Protein 7UYY (pdb70)

Foldseek 3Di:
DDDDDALVVLVVLLVPDPFDAAWAAQQGGDAEPVNAFDFQFQFFPRHTDYTHHAHFLVVLVRLLVLQQVCLVVCLQQVDDLLVLLQLLLLLLVVLVVCQSNLLSLLCRLFFAASQCSNVPLSVLLSVLSNVLSVCLVVDDFAWDPPDDQWTKTKDKAFQEEEEEEEENLRQRNSVSLQCRLNSSRPYAYEYEYALSGQGSLRVSSNSSSVSPPGTSRYIYDYHDCNGNVLSNLQPQRHQAYEYEEALVSLVVSVVSLVPHNVHHYKYFHAFAAAEEEEPAFPDLLLVLVQLLCQQQQSQLLDRRRHAEYEYAPVCVVVNVVSNVVNLVCAAEGDSSRSSHRHTWGRHLVLLVLLLVVLVQCVVVVWDWPDFSDDPPSTDGRQTETEDDDCVRPSNADRSSGNYHYYHYDHDLVVSQVSRQSYQKAFEYEYEHPDPVSQVCNQVRRRHQYYHYSHGDQDGQAGWGGIDGSSIDDFTTGHPRSSVSGIDIDMDMGGRD/DDDDDALVVLVVLLVPDPFDAAWFAFLGGDAAPVNAFDFQFQQQPRHTDYGHHAHFLVVLVRLLVLQQVCLVVCLQVVDDLLVLLQLLLLLLVVLVVCQSSLLSLLCRLFQAASQCSNVPQSVLLSVLLNVLSVCLVVDDFAWDDPDDQWTKTKDKAFQEEEEEEEERLRQSNSVSLQCNLNSSRPYAYEYEYALSGQRSLVVSSNSSSVSPPGTSRYIYNYHDCNGNVLSNLQPQRHQAYEYEEALVSLVVSCVSLVNHNVHHYKYFHAFAAEEEEEPAFPDLLLSLVQLLCQQQQSQLLDRRRHAEYEYAPVCQVVNVVSNVVNLVCADEEDSSGNSHSYTWGSHLVLLVLLLVVLVLLVVVVWDFPDFSDAPPSTGGRQTETEDDDCVRPSNADRSSGNYHYYHYDHDVVVSLVSRQSYQKAFEYEYEHPDPVSQVVSQPRRRHQYYHYSHGDQDGQAGWGGIDGSSIDDFTTGHPRSNVSGIDIDMDMGGRD

Nearest PDB structures (foldseek):
  7uyy-assembly1_A  TM=1.001E+00  e=0.000E+00  Pseudomonas aeruginosa PAO1
  4pz2-assembly1_D  TM=9.720E-01  e=1.240E-65  Zea mays
  4qet-assembly1_B  TM=9.574E-01  e=2.148E-62  Bacillus cereus ATCC 10876
  4qf6-assembly1_C  TM=9.566E-01  e=1.733E-61  Bacillus cereus ATCC 10876
  5gtk-assembly1_D  TM=9.595E-01  e=2.478E-61  Bacillus cereus

Structure (mmCIF, N/CA/C/O backbone):
data_7UYY
#
_entry.id   7UYY
#
_cell.length_a   184.518
_cell.length_b   184.518
_cell.length_c   251.136
_cell.angle_alpha   90.000
_cell.angle_beta   90.000
_cell.angle_gamma   120.000
#
_symmetry.space_group_name_H-M   'H 3 2'
#
loop_
_entity.id
_entity.type
_entity.pdbx_description
1 polymer 'Aldehyde dehydrogenase'
2 non-polymer 'POTASSIUM ION'
3 non-polymer '1,4-DIHYDRONICOTINAMIDE ADENINE DINUCLEOTIDE'
4 non-polymer GLYCEROL
5 non-polymer 2-AMINO-2-HYDROXYMETHYL-PROPANE-1,3-DIOL
6 non-polymer 1,2-ETHANEDIOL
7 non-polymer 'SULFATE ION'
8 water water
#
loop_
_atom_site.group_PDB
_atom_site.id
_atom_site.type_symbol
_atom_site.label_atom_id
_atom_site.label_alt_id
_atom_site.label_comp_id
_atom_site.label_asym_id
_atom_site.label_entity_id
_atom_site.label_seq_id
_atom_site.pdbx_PDB_ins_code
_atom_site.Cartn_x
_atom_site.Cartn_y
_atom_site.Cartn_z
_atom_site.occupancy
_atom_site.B_iso_or_equiv
_atom_site.auth_seq_id
_atom_site.auth_comp_id
_atom_site.auth_asym_id
_atom_site.auth_atom_id
_atom_site.pdbx_PDB_model_num
ATOM 1 N N . MET A 1 19 ? 9.926 -36.846 -58.665 1.00 75.78 1 MET A N 1
ATOM 2 C CA . MET A 1 19 ? 10.243 -37.539 -57.415 1.00 76.47 1 MET A CA 1
ATOM 3 C C . MET A 1 19 ? 9.806 -36.721 -56.198 1.00 71.30 1 MET A C 1
ATOM 4 O O . MET A 1 19 ? 10.342 -35.637 -55.951 1.00 70.92 1 MET A O 1
ATOM 9 N N A THR A 1 20 ? 8.830 -37.236 -55.451 0.55 67.35 2 THR A N 1
ATOM 10 N N B THR A 1 20 ? 8.838 -37.255 -55.450 0.45 67.29 2 THR A N 1
ATOM 11 C CA A THR A 1 20 ? 8.431 -36.629 -54.186 0.55 59.72 2 THR A CA 1
ATOM 12 C CA B THR A 1 20 ? 8.456 -36.675 -54.167 0.45 60.15 2 THR A CA 1
ATOM 13 C C A THR A 1 20 ? 9.605 -36.655 -53.199 0.55 58.08 2 THR A C 1
ATOM 14 C C B THR A 1 20 ? 9.661 -36.619 -53.231 0.45 58.19 2 THR A C 1
ATOM 15 O O A THR A 1 20 ? 10.496 -37.507 -53.281 0.55 56.34 2 THR A O 1
ATOM 16 O O B THR A 1 20 ? 10.614 -37.396 -53.358 0.45 55.67 2 THR A O 1
ATOM 23 N N . GLU A 1 21 ? 9.621 -35.684 -52.284 1.00 55.62 3 GLU A N 1
ATOM 24 C CA . GLU A 1 21 ? 10.745 -35.493 -51.369 1.00 50.86 3 GLU A CA 1
ATOM 25 C C . GLU A 1 21 ? 10.710 -36.505 -50.218 1.00 42.64 3 GLU A C 1
ATOM 26 O O . GLU A 1 21 ? 9.669 -36.702 -49.579 1.00 38.42 3 GLU A O 1
ATOM 32 N N . LEU A 1 22 ? 11.849 -37.153 -49.957 1.00 34.74 4 LEU A N 1
ATOM 33 C CA . LEU A 1 22 ? 11.940 -38.119 -48.863 1.00 37.90 4 LEU A CA 1
ATOM 34 C C . LEU A 1 22 ? 12.066 -37.429 -47.506 1.00 37.80 4 LEU A C 1
ATOM 35 O O . LEU A 1 22 ? 12.783 -36.433 -47.358 1.00 40.49 4 LEU A O 1
ATOM 40 N N . LEU A 1 23 ? 11.366 -37.976 -46.514 1.00 26.20 5 LEU A N 1
ATOM 41 C CA . LEU A 1 23 ? 11.438 -37.518 -45.140 1.00 21.79 5 LEU A CA 1
ATOM 42 C C . LEU A 1 23 ? 12.627 -38.173 -44.441 1.00 28.97 5 LEU A C 1
ATOM 43 O O . LEU A 1 23 ? 13.365 -38.980 -45.018 1.00 29.94 5 LEU A O 1
ATOM 48 N N . SER A 1 24 ? 12.803 -37.840 -43.169 1.00 36.37 6 SER A N 1
ATOM 49 C CA . SER A 1 24 ? 13.856 -38.443 -42.369 1.00 34.42 6 SER A CA 1
ATOM 50 C C . SER A 1 24 ? 13.349 -39.705 -41.688 1.00 34.44 6 SER A C 1
ATOM 51 O O . SER A 1 24 ? 12.139 -39.935 -41.554 1.00 30.32 6 SER A O 1
ATOM 54 N N . ARG A 1 25 ? 14.306 -40.521 -41.242 1.00 35.37 7 ARG A N 1
ATOM 55 C CA . ARG A 1 25 ? 13.976 -41.729 -40.491 1.00 37.12 7 ARG A CA 1
ATOM 56 C C . ARG A 1 25 ? 13.001 -41.410 -39.358 1.00 43.65 7 ARG A C 1
ATOM 57 O O . ARG A 1 25 ? 11.948 -42.053 -39.232 1.00 36.44 7 ARG A O 1
ATOM 65 N N . GLU A 1 26 ? 13.318 -40.382 -38.557 1.00 35.72 8 GLU A N 1
ATOM 66 C CA . GLU A 1 26 ? 12.475 -40.019 -37.418 1.00 32.01 8 GLU A CA 1
ATOM 67 C C . GLU A 1 26 ? 11.060 -39.674 -37.865 1.00 35.52 8 GLU A C 1
ATOM 68 O O . GLU A 1 26 ? 10.079 -40.050 -37.206 1.00 34.39 8 GLU A O 1
ATOM 74 N N . GLU A 1 27 ? 10.939 -38.954 -38.985 1.00 37.52 9 GLU A N 1
ATOM 75 C CA . GLU A 1 27 ? 9.633 -38.523 -39.477 1.00 29.10 9 GLU A CA 1
ATOM 76 C C . GLU A 1 27 ? 8.785 -39.705 -39.951 1.00 38.88 9 GLU A C 1
ATOM 77 O O . GLU A 1 27 ? 7.559 -39.705 -39.766 1.00 29.93 9 GLU A O 1
ATOM 83 N N . TYR A 1 28 ? 9.416 -40.720 -40.572 1.00 28.40 10 TYR A N 1
ATOM 84 C CA . TYR A 1 28 ? 8.680 -41.927 -40.944 1.00 27.47 10 TYR A CA 1
ATOM 85 C C . TYR A 1 28 ? 8.227 -42.676 -39.700 1.00 31.66 10 TYR A C 1
ATOM 86 O O . TYR A 1 28 ? 7.055 -43.066 -39.584 1.00 30.44 10 TYR A O 1
ATOM 95 N N . ALA A 1 29 ? 9.144 -42.861 -38.745 1.00 32.42 11 ALA A N 1
ATOM 96 C CA . ALA A 1 29 ? 8.780 -43.443 -37.458 1.00 33.13 11 ALA A CA 1
ATOM 97 C C . ALA A 1 29 ? 7.606 -42.703 -36.831 1.00 35.38 11 ALA A C 1
ATOM 98 O O . ALA A 1 29 ? 6.694 -43.321 -36.270 1.00 32.42 11 ALA A O 1
ATOM 100 N N . ALA A 1 30 ? 7.599 -41.374 -36.942 1.00 29.06 12 ALA A N 1
ATOM 101 C CA . ALA A 1 30 ? 6.500 -40.604 -36.382 1.00 29.02 12 ALA A CA 1
ATOM 102 C C . ALA A 1 30 ? 5.195 -40.930 -37.086 1.00 38.02 12 ALA A C 1
ATOM 103 O O . ALA A 1 30 ? 4.146 -41.051 -36.436 1.00 36.72 12 ALA A O 1
ATOM 105 N N . ILE A 1 31 ? 5.242 -41.084 -38.418 1.00 35.28 13 ILE A N 1
ATOM 106 C CA . ILE A 1 31 ? 4.045 -41.436 -39.177 1.00 31.86 13 ILE A CA 1
ATOM 107 C C . ILE A 1 31 ? 3.582 -42.847 -38.821 1.00 35.11 13 ILE A C 1
ATOM 108 O O . ILE A 1 31 ? 2.384 -43.085 -38.614 1.00 35.60 13 ILE A O 1
ATOM 113 N N . ALA A 1 32 ? 4.520 -43.798 -38.733 1.00 26.88 14 ALA A N 1
ATOM 114 C CA . ALA A 1 32 ? 4.196 -45.149 -38.268 1.00 34.74 14 ALA A CA 1
ATOM 115 C C . ALA A 1 32 ? 3.424 -45.125 -36.950 1.00 39.24 14 ALA A C 1
ATOM 116 O O . ALA A 1 32 ? 2.343 -45.720 -36.836 1.00 42.33 14 ALA A O 1
ATOM 118 N N . ALA A 1 33 ? 3.966 -44.414 -35.950 1.00 35.54 15 ALA A N 1
ATOM 119 C CA . ALA A 1 33 ? 3.402 -44.392 -34.599 1.00 32.81 15 ALA A CA 1
ATOM 120 C C . ALA A 1 33 ? 1.950 -43.924 -34.557 1.00 34.39 15 ALA A C 1
ATOM 121 O O . ALA A 1 33 ? 1.198 -44.341 -33.673 1.00 42.69 15 ALA A O 1
ATOM 123 N N . THR A 1 34 ? 1.538 -43.065 -35.483 1.00 35.36 16 THR A N 1
ATOM 124 C CA . THR A 1 34 ? 0.192 -42.509 -35.483 1.00 34.12 16 THR A CA 1
ATOM 125 C C . THR A 1 34 ? -0.781 -43.286 -36.355 1.00 33.47 16 THR A C 1
ATOM 126 O O . THR A 1 34 ? -1.929 -42.859 -36.499 1.00 43.98 16 THR A O 1
ATOM 130 N N . LEU A 1 35 ? -0.357 -44.377 -36.982 1.00 36.60 17 LEU A N 1
ATOM 131 C CA . LEU A 1 35 ? -1.241 -45.073 -37.910 1.00 39.40 17 LEU A CA 1
ATOM 132 C C . LEU A 1 35 ? -2.257 -45.904 -37.145 1.00 37.73 17 LEU A C 1
ATOM 133 O O . LEU A 1 35 ? -1.918 -46.596 -36.181 1.00 40.52 17 LEU A O 1
ATOM 138 N N . ASP A 1 36 ? -3.505 -45.841 -37.587 1.00 39.56 18 ASP A N 1
ATOM 139 C CA . ASP A 1 36 ? -4.554 -46.721 -37.081 1.00 35.70 18 ASP A CA 1
ATOM 140 C C . ASP A 1 36 ? -4.699 -47.881 -38.069 1.00 45.17 18 ASP A C 1
ATOM 141 O O . ASP A 1 36 ? -5.489 -47.828 -39.014 1.00 44.93 18 ASP A O 1
ATOM 146 N N . LEU A 1 37 ? -3.931 -48.943 -37.841 1.00 35.08 19 LEU A N 1
ATOM 147 C CA . LEU A 1 37 ? -3.855 -50.038 -38.806 1.00 30.85 19 LEU A CA 1
ATOM 148 C C . LEU A 1 37 ? -5.192 -50.762 -38.943 1.00 35.10 19 LEU A C 1
ATOM 149 O O . LEU A 1 37 ? -5.817 -51.091 -37.932 1.00 49.14 19 LEU A O 1
ATOM 154 N N . PRO A 1 38 ? -5.655 -51.045 -40.162 1.00 43.36 20 PRO A N 1
ATOM 155 C CA . PRO A 1 38 ? -6.882 -51.836 -40.315 1.00 35.38 20 PRO A CA 1
ATOM 156 C C . PRO A 1 38 ? -6.674 -53.251 -39.822 1.00 36.18 20 PRO A C 1
ATOM 157 O O . PRO A 1 38 ? -5.566 -53.793 -39.877 1.00 41.14 20 PRO A O 1
ATOM 161 N N . GLN A 1 39 ? -7.766 -53.858 -39.360 1.00 34.69 21 GLN A N 1
ATOM 162 C CA . GLN A 1 39 ? -7.685 -55.158 -38.694 1.00 35.61 21 GLN A CA 1
ATOM 163 C C . GLN A 1 39 ? -8.774 -56.145 -39.086 1.00 42.42 21 GLN A C 1
ATOM 164 O O . GLN A 1 39 ? -8.583 -57.350 -38.879 1.00 37.69 21 GLN A O 1
ATOM 170 N N . ARG A 1 40 ? -9.900 -55.690 -39.629 1.00 33.26 22 ARG A N 1
ATOM 171 C CA . ARG A 1 40 ? -11.082 -56.493 -39.895 1.00 35.61 22 ARG A CA 1
ATOM 172 C C . ARG A 1 40 ? -11.229 -56.704 -41.400 1.00 29.65 22 ARG A C 1
ATOM 173 O O . ARG A 1 40 ? -10.599 -56.016 -42.202 1.00 29.77 22 ARG A O 1
ATOM 181 N N . ALA A 1 41 ? -12.036 -57.689 -41.784 1.00 23.84 23 ALA A N 1
ATOM 182 C CA . ALA A 1 41 ? -12.327 -57.876 -43.199 1.00 27.96 23 ALA A CA 1
ATOM 183 C C . ALA A 1 41 ? -13.188 -56.723 -43.707 1.00 30.61 23 ALA A C 1
ATOM 184 O O . ALA A 1 41 ? -13.905 -56.078 -42.939 1.00 29.01 23 ALA A O 1
ATOM 186 N N . PHE A 1 42 ? -13.121 -56.452 -45.011 1.00 25.27 24 PHE A N 1
ATOM 187 C CA . PHE A 1 42 ? -13.956 -55.407 -45.599 1.00 27.73 24 PHE A CA 1
ATOM 188 C C . PHE A 1 42 ? -14.991 -56.050 -46.505 1.00 26.01 24 PHE A C 1
ATOM 189 O O . PHE A 1 42 ? -14.661 -56.504 -47.602 1.00 30.51 24 PHE A O 1
ATOM 197 N N . ILE A 1 43 ? -16.243 -56.069 -46.063 1.00 25.88 25 ILE A N 1
ATOM 198 C CA . ILE A 1 43 ? -17.293 -56.770 -46.791 1.00 26.71 25 ILE A CA 1
ATOM 199 C C . ILE A 1 43 ? -18.529 -55.882 -46.850 1.00 32.87 25 ILE A C 1
ATOM 200 O O . ILE A 1 43 ? -18.925 -55.286 -45.844 1.00 32.28 25 ILE A O 1
ATOM 205 N N . ASP A 1 44 ? -19.115 -55.779 -48.038 1.00 31.89 26 ASP A N 1
ATOM 206 C CA . ASP A 1 44 ? -20.378 -55.082 -48.262 1.00 33.06 26 ASP A CA 1
ATOM 207 C C . ASP A 1 44 ? -20.396 -53.683 -47.664 1.00 28.29 26 ASP A C 1
ATOM 208 O O . ASP A 1 44 ? -21.377 -53.260 -47.057 1.00 36.10 26 ASP A O 1
ATOM 213 N N . GLY A 1 45 ? -19.311 -52.949 -47.859 1.00 27.72 27 GLY A N 1
ATOM 214 C CA . GLY A 1 45 ? -19.306 -51.531 -47.592 1.00 25.76 27 GLY A CA 1
ATOM 215 C C . GLY A 1 45 ? -18.623 -51.102 -46.315 1.00 33.51 27 GLY A C 1
ATOM 216 O O . GLY A 1 45 ? -18.549 -49.892 -46.057 1.00 33.53 27 GLY A O 1
ATOM 217 N N . GLY A 1 46 ? -18.117 -52.034 -45.514 1.00 30.28 28 GLY A N 1
ATOM 218 C CA . GLY A 1 46 ? -17.499 -51.647 -44.259 1.00 21.09 28 GLY A CA 1
ATOM 219 C C . GLY A 1 46 ? -16.796 -52.822 -43.627 1.00 27.47 28 GLY A C 1
ATOM 220 O O . GLY A 1 46 ? -16.839 -53.949 -44.132 1.00 35.83 28 GLY A O 1
ATOM 221 N N . PHE A 1 47 ? -16.142 -52.538 -42.503 1.00 22.52 29 PHE A N 1
ATOM 222 C CA . PHE A 1 47 ? -15.328 -53.526 -41.813 1.00 27.83 29 PHE A CA 1
ATOM 223 C C . PHE A 1 47 ? -16.193 -54.441 -40.951 1.00 34.32 29 PHE A C 1
ATOM 224 O O . PHE A 1 47 ? -17.260 -54.051 -40.470 1.00 39.91 29 PHE A O 1
ATOM 232 N N . ARG A 1 48 ? -15.721 -55.671 -40.753 1.00 30.75 30 ARG A N 1
ATOM 233 C CA . ARG A 1 48 ? -16.453 -56.622 -39.931 1.00 28.68 30 ARG A CA 1
ATOM 234 C C . ARG A 1 48 ? -15.505 -57.737 -39.505 1.00 31.79 30 ARG A C 1
ATOM 235 O O . ARG A 1 48 ? -14.564 -58.070 -40.227 1.00 37.93 30 ARG A O 1
ATOM 243 N N . ASP A 1 49 ? -15.725 -58.269 -38.298 1.00 34.47 31 ASP A N 1
ATOM 244 C CA . ASP A 1 49 ? -14.887 -59.361 -37.818 1.00 28.84 31 ASP A CA 1
ATOM 245 C C . ASP A 1 49 ? -15.219 -60.643 -38.558 1.00 27.02 31 ASP A C 1
ATOM 246 O O . ASP A 1 49 ? -16.269 -60.771 -39.194 1.00 31.13 31 ASP A O 1
ATOM 251 N N . ALA A 1 50 ? -14.304 -61.604 -38.458 1.00 22.35 32 ALA A N 1
ATOM 252 C CA . ALA A 1 50 ? -14.556 -62.929 -39.004 1.00 31.72 32 ALA A CA 1
ATOM 253 C C . ALA A 1 50 ? -15.669 -63.611 -38.218 1.00 36.44 32 ALA A C 1
ATOM 254 O O . ALA A 1 50 ? -15.784 -63.451 -36.998 1.00 31.68 32 ALA A O 1
ATOM 256 N N . CYS A 1 51 ? -16.492 -64.379 -38.933 1.00 34.78 33 CYS A N 1
ATOM 257 C CA . CYS A 1 51 ? -17.648 -65.018 -38.318 1.00 35.19 33 CYS A CA 1
ATOM 258 C C . CYS A 1 51 ? -17.273 -65.805 -37.068 1.00 39.98 33 CYS A C 1
ATOM 259 O O . CYS A 1 51 ? -17.994 -65.766 -36.063 1.00 36.42 33 CYS A O 1
ATOM 262 N N . GLY A 1 52 ? -16.142 -66.503 -37.106 1.00 35.31 34 GLY A N 1
ATOM 263 C CA . GLY A 1 52 ? -15.617 -67.253 -35.987 1.00 19.48 34 GLY A CA 1
ATOM 264 C C . GLY A 1 52 ? -14.702 -66.485 -35.063 1.00 31.72 34 GLY A C 1
ATOM 265 O O . GLY A 1 52 ? -14.071 -67.095 -34.196 1.00 38.73 34 GLY A O 1
ATOM 266 N N . GLY A 1 53 ? -14.571 -65.173 -35.252 1.00 32.02 35 GLY A N 1
ATOM 267 C CA . GLY A 1 53 ? -13.849 -64.320 -34.331 1.00 23.33 35 GLY A CA 1
ATOM 268 C C . GLY A 1 53 ? -12.371 -64.587 -34.154 1.00 29.59 35 GLY A C 1
ATOM 269 O O . GLY A 1 53 ? -11.751 -63.951 -33.295 1.00 38.20 35 GLY A O 1
ATOM 270 N N . ARG A 1 54 ? -11.776 -65.495 -34.927 1.00 30.52 36 ARG A N 1
ATOM 271 C CA . ARG A 1 54 ? -10.344 -65.741 -34.814 1.00 32.13 36 ARG A CA 1
ATOM 272 C C . ARG A 1 54 ? -9.550 -64.624 -35.493 1.00 27.52 36 ARG A C 1
ATOM 273 O O . ARG A 1 54 ? -10.070 -63.877 -36.327 1.00 29.28 36 ARG A O 1
ATOM 281 N N . THR A 1 55 ? -8.280 -64.500 -35.117 1.00 23.23 37 THR A N 1
ATOM 282 C CA . THR A 1 55 ? -7.387 -63.546 -35.772 1.00 28.01 37 THR A CA 1
ATOM 283 C C . THR A 1 55 ? -6.033 -64.202 -35.992 1.00 29.60 37 THR A C 1
ATOM 284 O O . THR A 1 55 ? -5.760 -65.284 -35.470 1.00 36.75 37 THR A O 1
ATOM 288 N N . PHE A 1 56 ? -5.176 -63.544 -36.780 1.00 29.05 38 PHE A N 1
ATOM 289 C CA . PHE A 1 56 ? -3.788 -63.968 -36.908 1.00 23.22 38 PHE A CA 1
ATOM 290 C C . PHE A 1 56 ? -2.884 -62.755 -36.767 1.00 26.95 38 PHE A C 1
ATOM 291 O O . PHE A 1 56 ? -3.295 -61.617 -37.004 1.00 31.51 38 PHE A O 1
ATOM 299 N N . ALA A 1 57 ? -1.638 -63.021 -36.383 1.00 26.06 39 ALA A N 1
ATOM 300 C CA . ALA A 1 57 ? -0.676 -61.964 -36.107 1.00 28.36 39 ALA A CA 1
ATOM 301 C C . ALA A 1 57 ? -0.051 -61.428 -37.389 1.00 31.80 39 ALA A C 1
ATOM 302 O O . ALA A 1 57 ? 0.443 -62.192 -38.224 1.00 35.29 39 ALA A O 1
ATOM 304 N N . SER A 1 58 ? -0.060 -60.110 -37.528 1.00 30.81 40 SER A N 1
ATOM 305 C CA . SER A 1 58 ? 0.729 -59.400 -38.521 1.00 27.21 40 SER A CA 1
ATOM 306 C C . SER A 1 58 ? 1.859 -58.705 -37.780 1.00 27.32 40 SER A C 1
ATOM 307 O O . SER A 1 58 ? 1.606 -57.815 -36.961 1.00 34.00 40 SER A O 1
ATOM 310 N N . THR A 1 59 ? 3.092 -59.118 -38.043 1.00 19.92 41 THR A N 1
ATOM 311 C CA . THR A 1 59 ? 4.244 -58.559 -37.357 1.00 26.68 41 THR A CA 1
ATOM 312 C C . THR A 1 59 ? 5.193 -57.910 -38.360 1.00 27.06 41 THR A C 1
ATOM 313 O O . THR A 1 59 ? 5.337 -58.366 -39.495 1.00 29.19 41 THR A O 1
ATOM 317 N N . ASN A 1 60 ? 5.825 -56.833 -37.937 1.00 29.62 42 ASN A N 1
ATOM 318 C CA . ASN A 1 60 ? 6.843 -56.182 -38.746 1.00 26.52 42 ASN A CA 1
ATOM 319 C C . ASN A 1 60 ? 8.041 -57.110 -38.892 1.00 28.68 42 ASN A C 1
ATOM 320 O O . ASN A 1 60 ? 8.731 -57.356 -37.899 1.00 32.33 42 ASN A O 1
ATOM 325 N N . PRO A 1 61 ? 8.353 -57.612 -40.093 1.00 30.02 43 PRO A N 1
ATOM 326 C CA . PRO A 1 61 ? 9.434 -58.610 -40.210 1.00 30.58 43 PRO A CA 1
ATOM 327 C C . PRO A 1 61 ? 10.807 -58.078 -39.852 1.00 23.52 43 PRO A C 1
ATOM 328 O O . PRO A 1 61 ? 11.698 -58.878 -39.545 1.00 29.85 43 PRO A O 1
ATOM 332 N N . ALA A 1 62 ? 11.011 -56.764 -39.874 1.00 26.94 44 ALA A N 1
ATOM 333 C CA . ALA A 1 62 ? 12.334 -56.222 -39.596 1.00 31.68 44 ALA A CA 1
ATOM 334 C C . ALA A 1 62 ? 12.577 -56.005 -38.113 1.00 33.72 44 ALA A C 1
ATOM 335 O O . ALA A 1 62 ? 13.733 -55.876 -37.701 1.00 39.99 44 ALA A O 1
ATOM 337 N N . THR A 1 63 ? 11.521 -55.957 -37.305 1.00 32.66 45 THR A N 1
ATOM 338 C CA . THR A 1 63 ? 11.654 -55.709 -35.880 1.00 35.45 45 THR A CA 1
ATOM 339 C C . THR A 1 63 ? 11.080 -56.805 -34.996 1.00 32.91 45 THR A C 1
ATOM 340 O O . THR A 1 63 ? 11.466 -56.885 -33.829 1.00 40.87 45 THR A O 1
ATOM 344 N N . GLY A 1 64 ? 10.170 -57.632 -35.499 1.00 31.93 46 GLY A N 1
ATOM 345 C CA . GLY A 1 64 ? 9.440 -58.563 -34.676 1.00 23.27 46 GLY A CA 1
ATOM 346 C C . GLY A 1 64 ? 8.192 -58.004 -34.013 1.00 30.72 46 GLY A C 1
ATOM 347 O O . GLY A 1 64 ? 7.362 -58.788 -33.548 1.00 34.51 46 GLY A O 1
ATOM 348 N N . GLU A 1 65 ? 8.026 -56.680 -33.954 1.00 32.05 47 GLU A N 1
ATOM 349 C CA . GLU A 1 65 ? 6.872 -56.115 -33.260 1.00 34.55 47 GLU A CA 1
ATOM 350 C C . GLU A 1 65 ? 5.563 -56.551 -33.903 1.00 38.27 47 GLU A C 1
ATOM 351 O O . GLU A 1 65 ? 5.412 -56.555 -35.129 1.00 33.06 47 GLU A O 1
ATOM 357 N N . LEU A 1 66 ? 4.605 -56.900 -33.056 1.00 37.23 48 LEU A N 1
ATOM 358 C CA . LEU A 1 66 ? 3.237 -57.071 -33.514 1.00 32.62 48 LEU A CA 1
ATOM 359 C C . LEU A 1 66 ? 2.691 -55.761 -34.074 1.00 35.37 48 LEU A C 1
ATOM 360 O O . LEU A 1 66 ? 2.841 -54.700 -33.466 1.00 37.44 48 LEU A O 1
ATOM 365 N N . LEU A 1 67 ? 2.056 -55.833 -35.241 1.00 38.13 49 LEU A N 1
ATOM 366 C CA . LEU A 1 67 ? 1.393 -54.671 -35.818 1.00 29.19 49 LEU A CA 1
ATOM 367 C C . LEU A 1 67 ? -0.118 -54.707 -35.647 1.00 29.44 49 LEU A C 1
ATOM 368 O O . LEU A 1 67 ? -0.729 -53.658 -35.433 1.00 29.44 49 LEU A O 1
ATOM 373 N N . ALA A 1 68 ? -0.740 -55.881 -35.730 1.00 24.48 50 ALA A N 1
ATOM 374 C CA . ALA A 1 68 ? -2.193 -55.943 -35.668 1.00 22.39 50 ALA A CA 1
ATOM 375 C C . ALA A 1 68 ? -2.624 -57.392 -35.556 1.00 30.16 50 ALA A C 1
ATOM 376 O O . ALA A 1 68 ? -1.887 -58.310 -35.928 1.00 36.59 50 ALA A O 1
ATOM 378 N N . GLN A 1 69 ? -3.831 -57.581 -35.035 1.00 32.73 51 GLN A N 1
ATOM 379 C CA . GLN A 1 69 ? -4.475 -58.886 -34.988 1.00 28.44 51 GLN A CA 1
ATOM 380 C C . GLN A 1 69 ? -5.554 -58.838 -36.056 1.00 32.01 51 GLN A C 1
ATOM 381 O O . GLN A 1 69 ? -6.590 -58.183 -35.885 1.00 40.42 51 GLN A O 1
ATOM 387 N N . VAL A 1 70 ? -5.296 -59.492 -37.166 1.00 34.45 52 VAL A N 1
ATOM 388 C CA . VAL A 1 70 ? -6.130 -59.354 -38.344 1.00 31.41 52 VAL A CA 1
ATOM 389 C C . VAL A 1 70 ? -7.122 -60.500 -38.355 1.00 29.45 52 VAL A C 1
ATOM 390 O O . VAL A 1 70 ? -6.764 -61.651 -38.063 1.00 29.23 52 VAL A O 1
ATOM 394 N N . ALA A 1 71 ? -8.368 -60.181 -38.690 1.00 20.54 53 ALA A N 1
ATOM 395 C CA . ALA A 1 71 ? -9.405 -61.187 -38.856 1.00 18.90 53 ALA A CA 1
ATOM 396 C C . ALA A 1 71 ? -8.900 -62.357 -39.690 1.00 26.52 53 ALA A C 1
ATOM 397 O O . ALA A 1 71 ? -8.300 -62.169 -40.752 1.00 29.96 53 ALA A O 1
ATOM 399 N N . ALA A 1 72 ? -9.138 -63.566 -39.189 1.00 34.90 54 ALA A N 1
ATOM 400 C CA . ALA A 1 72 ? -8.670 -64.805 -39.802 1.00 29.30 54 ALA A CA 1
ATOM 401 C C . ALA A 1 72 ? -9.876 -65.484 -40.452 1.00 30.63 54 ALA A C 1
ATOM 402 O O . ALA A 1 72 ? -10.548 -66.320 -39.842 1.00 34.75 54 ALA A O 1
ATOM 404 N N . CYS A 1 73 ? -10.132 -65.133 -41.708 1.00 25.32 55 CYS A N 1
ATOM 405 C CA . CYS A 1 73 ? -11.362 -65.550 -42.361 1.00 31.71 55 CYS A CA 1
ATOM 406 C C . CYS A 1 73 ? -11.269 -66.971 -42.916 1.00 29.56 55 CYS A C 1
ATOM 407 O O . CYS A 1 73 ? -10.192 -67.487 -43.228 1.00 26.44 55 CYS A O 1
ATOM 410 N N . ASP A 1 74 ? -12.438 -67.592 -43.040 1.00 24.30 56 ASP A N 1
ATOM 411 C CA . ASP A 1 74 ? -12.566 -68.953 -43.542 1.00 23.72 56 ASP A CA 1
ATOM 412 C C . ASP A 1 74 ? -13.672 -68.967 -44.593 1.00 24.39 56 ASP A C 1
ATOM 413 O O . ASP A 1 74 ? -14.137 -67.921 -45.058 1.00 24.03 56 ASP A O 1
ATOM 418 N N . ALA A 1 75 ? -14.150 -70.169 -44.928 1.00 16.81 57 ALA A N 1
ATOM 419 C CA . ALA A 1 75 ? -15.120 -70.307 -46.008 1.00 16.70 57 ALA A CA 1
ATOM 420 C C . ALA A 1 75 ? -16.412 -69.578 -45.701 1.00 18.46 57 ALA A C 1
ATOM 421 O O . ALA A 1 75 ? -17.131 -69.176 -46.626 1.00 22.80 57 ALA A O 1
ATOM 423 N N . GLU A 1 76 ? -16.730 -69.406 -44.415 1.00 22.33 58 GLU A N 1
ATOM 424 C CA . GLU A 1 76 ? -17.953 -68.708 -44.034 1.00 27.31 58 GLU A CA 1
ATOM 425 C C . GLU A 1 76 ? -17.883 -67.238 -44.434 1.00 23.62 58 GLU A C 1
ATOM 426 O O . GLU A 1 76 ? -18.774 -66.729 -45.124 1.00 22.38 58 GLU A O 1
ATOM 432 N N . ASP A 1 77 ? -16.805 -66.556 -44.030 1.00 20.59 59 ASP A N 1
ATOM 433 C CA . ASP A 1 77 ? -16.566 -65.175 -44.439 1.00 25.55 59 ASP A CA 1
ATOM 434 C C . ASP A 1 77 ? -16.493 -65.034 -45.958 1.00 27.86 59 ASP A C 1
ATOM 435 O O . ASP A 1 77 ? -17.046 -64.084 -46.534 1.00 21.60 59 ASP A O 1
ATOM 440 N N . VAL A 1 78 ? -15.793 -65.957 -46.620 1.00 19.18 60 VAL A N 1
ATOM 441 C CA . VAL A 1 78 ? -15.734 -65.933 -48.076 1.00 19.93 60 VAL A CA 1
ATOM 442 C C . VAL A 1 78 ? -17.139 -66.022 -48.661 1.00 22.43 60 VAL A C 1
ATOM 443 O O . VAL A 1 78 ? -17.494 -65.265 -49.575 1.00 24.30 60 VAL A O 1
ATOM 447 N N . GLY A 1 79 ? -17.971 -66.923 -48.127 1.00 21.54 61 GLY A N 1
ATOM 448 C CA . GLY A 1 79 ? -19.351 -67.010 -48.594 1.00 20.23 61 GLY A CA 1
ATOM 449 C C . GLY A 1 79 ? -20.085 -65.681 -48.505 1.00 27.73 61 GLY A C 1
ATOM 450 O O . GLY A 1 79 ? -20.763 -65.269 -49.453 1.00 25.24 61 GLY A O 1
ATOM 451 N N . HIS A 1 80 ? -19.937 -64.980 -47.375 1.00 22.04 62 HIS A N 1
ATOM 452 C CA . HIS A 1 80 ? -20.568 -63.671 -47.233 1.00 25.15 62 HIS A CA 1
ATOM 453 C C . HIS A 1 80 ? -20.015 -62.678 -48.244 1.00 24.79 62 HIS A C 1
ATOM 454 O O . HIS A 1 80 ? -20.776 -61.947 -48.889 1.00 29.42 62 HIS A O 1
ATOM 461 N N . ALA A 1 81 ? -18.691 -62.631 -48.393 1.00 22.66 63 ALA A N 1
ATOM 462 C CA . ALA A 1 81 ? -18.099 -61.681 -49.325 1.00 21.36 63 ALA A CA 1
ATOM 463 C C . ALA A 1 81 ? -18.550 -61.959 -50.753 1.00 25.95 63 ALA A C 1
ATOM 464 O O . ALA A 1 81 ? -18.860 -61.030 -51.504 1.00 27.41 63 ALA A O 1
ATOM 466 N N . VAL A 1 82 ? -18.605 -63.233 -51.145 1.00 18.97 64 VAL A N 1
ATOM 467 C CA . VAL A 1 82 ? -19.027 -63.554 -52.502 1.00 17.38 64 VAL A CA 1
ATOM 468 C C . VAL A 1 82 ? -20.505 -63.224 -52.682 1.00 30.55 64 VAL A C 1
ATOM 469 O O . VAL A 1 82 ? -20.932 -62.753 -53.746 1.00 28.70 64 VAL A O 1
ATOM 473 N N . ALA A 1 83 ? -21.307 -63.437 -51.635 1.00 28.76 65 ALA A N 1
ATOM 474 C CA . ALA A 1 83 ? -22.726 -63.125 -51.729 1.00 25.91 65 ALA A CA 1
ATOM 475 C C . ALA A 1 83 ? -22.959 -61.629 -51.912 1.00 28.65 65 ALA A C 1
ATOM 476 O O . ALA A 1 83 ? -23.795 -61.223 -52.732 1.00 23.89 65 ALA A O 1
ATOM 478 N N . SER A 1 84 ? -22.227 -60.792 -51.166 1.00 17.34 66 SER A N 1
ATOM 479 C CA . SER A 1 84 ? -22.360 -59.350 -51.356 1.00 29.52 66 SER A CA 1
ATOM 480 C C . SER A 1 84 ? -21.872 -58.922 -52.744 1.00 31.26 66 SER A C 1
ATOM 481 O O . SER A 1 84 ? -22.453 -58.017 -53.356 1.00 31.19 66 SER A O 1
ATOM 484 N N . ALA A 1 85 ? -20.852 -59.597 -53.281 1.00 24.40 67 ALA A N 1
ATOM 485 C CA . ALA A 1 85 ? -20.404 -59.306 -54.637 1.00 23.56 67 ALA A CA 1
ATOM 486 C C . ALA A 1 85 ? -21.419 -59.782 -55.666 1.00 30.23 67 ALA A C 1
ATOM 487 O O . ALA A 1 85 ? -21.632 -59.116 -56.691 1.00 25.81 67 ALA A O 1
ATOM 489 N N . ARG A 1 86 ? -22.056 -60.937 -55.418 1.00 28.53 68 ARG A N 1
ATOM 490 C CA . ARG A 1 86 ? -23.037 -61.444 -56.373 1.00 26.66 68 ARG A CA 1
ATOM 491 C C . ARG A 1 86 ? -24.237 -60.514 -56.457 1.00 29.82 68 ARG A C 1
ATOM 492 O O . ARG A 1 86 ? -24.728 -60.217 -57.552 1.00 30.68 68 ARG A O 1
ATOM 500 N N . ARG A 1 87 ? -24.712 -60.034 -55.306 1.00 31.86 69 ARG A N 1
ATOM 501 C CA . ARG A 1 87 ? -25.836 -59.109 -55.296 1.00 30.74 69 ARG A CA 1
ATOM 502 C C . ARG A 1 87 ? -25.489 -57.818 -56.029 1.00 33.53 69 ARG A C 1
ATOM 503 O O . ARG A 1 87 ? -26.252 -57.361 -56.884 1.00 28.15 69 ARG A O 1
ATOM 511 N N . ALA A 1 88 ? -24.336 -57.217 -55.711 1.00 27.20 70 ALA A N 1
ATOM 512 C CA . ALA A 1 88 ? -23.924 -56.006 -56.418 1.00 23.90 70 ALA A CA 1
ATOM 513 C C . ALA A 1 88 ? -23.848 -56.235 -57.929 1.00 28.74 70 ALA A C 1
ATOM 514 O O . ALA A 1 88 ? -24.302 -55.394 -58.715 1.00 32.81 70 ALA A O 1
ATOM 516 N N . PHE A 1 89 ? -23.302 -57.372 -58.365 1.00 25.01 71 PHE A N 1
ATOM 517 C CA . PHE A 1 89 ? -23.247 -57.618 -59.802 1.00 25.80 71 PHE A CA 1
ATOM 518 C C . PHE A 1 89 ? -24.644 -57.737 -60.408 1.00 32.05 71 PHE A C 1
ATOM 519 O O . PHE A 1 89 ? -24.887 -57.260 -61.524 1.00 32.85 71 PHE A O 1
ATOM 527 N N . GLU A 1 90 ? -25.571 -58.390 -59.701 1.00 29.10 72 GLU A N 1
ATOM 528 C CA . GLU A 1 90 ? -26.904 -58.596 -60.259 1.00 25.53 72 GLU A CA 1
ATOM 529 C C . GLU A 1 90 ? -27.722 -57.307 -60.241 1.00 21.77 72 GLU A C 1
ATOM 530 O O . GLU A 1 90 ? -28.495 -57.049 -61.168 1.00 28.51 72 GLU A O 1
ATOM 536 N N . ASP A 1 91 ? -27.568 -56.514 -59.174 1.00 31.10 73 ASP A N 1
ATOM 537 C CA . ASP A 1 91 ? -28.024 -55.125 -59.073 1.00 36.02 73 ASP A CA 1
ATOM 538 C C . ASP A 1 91 ? -27.790 -54.285 -60.320 1.00 36.90 73 ASP A C 1
ATOM 539 O O . ASP A 1 91 ? -28.659 -53.514 -60.732 1.00 31.02 73 ASP A O 1
ATOM 544 N N . GLY A 1 92 ? -26.568 -54.333 -60.853 1.00 29.12 74 GLY A N 1
ATOM 545 C CA . GLY A 1 92 ? -26.087 -53.304 -61.750 1.00 28.95 74 GLY A CA 1
ATOM 546 C C . GLY A 1 92 ? -25.541 -52.059 -61.077 1.00 26.28 74 GLY A C 1
ATOM 547 O O . GLY A 1 92 ? -25.179 -51.111 -61.780 1.00 26.88 74 GLY A O 1
ATOM 548 N N . ARG A 1 93 ? -25.445 -52.034 -59.745 1.00 17.29 75 ARG A N 1
ATOM 549 C CA . ARG A 1 93 ? -25.113 -50.792 -59.052 1.00 21.97 75 ARG A CA 1
ATOM 550 C C . ARG A 1 93 ? -23.790 -50.202 -59.543 1.00 33.13 75 ARG A C 1
ATOM 551 O O . ARG A 1 93 ? -23.652 -48.975 -59.652 1.00 22.47 75 ARG A O 1
ATOM 559 N N . TRP A 1 94 ? -22.805 -51.056 -59.841 1.00 26.77 76 TRP A N 1
ATOM 560 C CA . TRP A 1 94 ? -21.548 -50.648 -60.465 1.00 25.02 76 TRP A CA 1
ATOM 561 C C . TRP A 1 94 ? -21.529 -50.956 -61.957 1.00 28.35 76 TRP A C 1
ATOM 562 O O . TRP A 1 94 ? -21.151 -50.124 -62.784 1.00 26.08 76 TRP A O 1
ATOM 573 N N . ARG A 1 95 ? -21.959 -52.159 -62.301 1.00 28.73 77 ARG A N 1
ATOM 574 C CA . ARG A 1 95 ? -21.850 -52.674 -63.654 1.00 26.86 77 ARG A CA 1
ATOM 575 C C . ARG A 1 95 ? -22.615 -51.817 -64.659 1.00 28.13 77 ARG A C 1
ATOM 576 O O . ARG A 1 95 ? -22.199 -51.689 -65.814 1.00 26.22 77 ARG A O 1
ATOM 584 N N . SER A 1 96 ? -23.721 -51.212 -64.239 1.00 26.15 78 SER A N 1
ATOM 585 C CA . SER A 1 96 ? -24.603 -50.510 -65.159 1.00 23.65 78 SER A CA 1
ATOM 586 C C . SER A 1 96 ? -24.245 -49.047 -65.342 1.00 25.26 78 SER A C 1
ATOM 587 O O . SER A 1 96 ? -24.817 -48.403 -66.227 1.00 31.29 78 SER A O 1
ATOM 590 N N . ARG A 1 97 ? -23.351 -48.499 -64.518 1.00 28.49 79 ARG A N 1
ATOM 591 C CA . ARG A 1 97 ? -22.798 -47.184 -64.807 1.00 27.30 79 ARG A CA 1
ATOM 592 C C . ARG A 1 97 ? -22.084 -47.226 -66.151 1.00 24.84 79 ARG A C 1
ATOM 593 O O . ARG A 1 97 ? -21.598 -48.277 -66.582 1.00 29.52 79 ARG A O 1
ATOM 601 N N . THR A 1 98 ? -22.049 -46.082 -66.835 1.00 23.51 80 THR A N 1
ATOM 602 C CA . THR A 1 98 ? -21.344 -46.011 -68.108 1.00 27.94 80 THR A CA 1
ATOM 603 C C . THR A 1 98 ? -19.843 -46.184 -67.901 1.00 26.18 80 THR A C 1
ATOM 604 O O . THR A 1 98 ? -19.318 -45.881 -66.822 1.00 24.09 80 THR A O 1
ATOM 608 N N . PRO A 1 99 ? -19.127 -46.663 -68.925 1.00 29.45 81 PRO A N 1
ATOM 609 C CA . PRO A 1 99 ? -17.654 -46.691 -68.836 1.00 24.89 81 PRO A CA 1
ATOM 610 C C . PRO A 1 99 ? -17.065 -45.373 -68.363 1.00 24.44 81 PRO A C 1
ATOM 611 O O . PRO A 1 99 ? -16.195 -45.369 -67.481 1.00 23.30 81 PRO A O 1
ATOM 615 N N . ALA A 1 100 ? -17.568 -44.247 -68.881 1.00 23.27 82 ALA A N 1
ATOM 616 C CA . ALA A 1 100 ? -17.091 -42.940 -68.432 1.00 22.30 82 ALA A CA 1
ATOM 617 C C . ALA A 1 100 ? -17.376 -42.703 -66.953 1.00 24.47 82 ALA A C 1
ATOM 618 O O . ALA A 1 100 ? -16.597 -42.012 -66.278 1.00 18.78 82 ALA A O 1
ATOM 620 N N . GLU A 1 101 ? -18.486 -43.250 -66.434 1.00 26.23 83 GLU A N 1
ATOM 621 C CA . GLU A 1 101 ? -18.785 -43.098 -65.009 1.00 24.34 83 GLU A CA 1
ATOM 622 C C . GLU A 1 101 ? -17.889 -43.992 -64.158 1.00 23.46 83 GLU A C 1
ATOM 623 O O . GLU A 1 101 ? -17.395 -43.567 -63.107 1.00 17.03 83 GLU A O 1
ATOM 629 N N . ARG A 1 102 ? -17.674 -45.239 -64.593 1.00 24.76 84 ARG A N 1
ATOM 630 C CA . ARG A 1 102 ? -16.773 -46.125 -63.864 1.00 17.23 84 ARG A CA 1
ATOM 631 C C . ARG A 1 102 ? -15.367 -45.549 -63.850 1.00 20.35 84 ARG A C 1
ATOM 632 O O . ARG A 1 102 ? -14.648 -45.648 -62.847 1.00 16.80 84 ARG A O 1
ATOM 640 N N . LYS A 1 103 ? -14.962 -44.934 -64.965 1.00 22.55 85 LYS A N 1
ATOM 641 C CA . LYS A 1 103 ? -13.672 -44.262 -65.018 1.00 17.58 85 LYS A CA 1
ATOM 642 C C . LYS A 1 103 ? -13.586 -43.161 -63.967 1.00 24.51 85 LYS A C 1
ATOM 643 O O . LYS A 1 103 ? -12.596 -43.070 -63.227 1.00 22.92 85 LYS A O 1
ATOM 649 N N . ALA A 1 104 ? -14.630 -42.329 -63.870 1.00 21.47 86 ALA A N 1
ATOM 650 C CA . ALA A 1 104 ? -14.631 -41.224 -62.909 1.00 23.20 86 ALA A CA 1
ATOM 651 C C . ALA A 1 104 ? -14.419 -41.714 -61.476 1.00 24.91 86 ALA A C 1
ATOM 652 O O . ALA A 1 104 ? -13.610 -41.150 -60.727 1.00 27.38 86 ALA A O 1
ATOM 654 N N . ALA A 1 105 ? -15.141 -42.765 -61.074 1.00 24.16 87 ALA A N 1
ATOM 655 C CA . ALA A 1 105 ? -15.035 -43.260 -59.701 1.00 22.13 87 ALA A CA 1
ATOM 656 C C . ALA A 1 105 ? -13.657 -43.855 -59.420 1.00 19.99 87 ALA A C 1
ATOM 657 O O . ALA A 1 105 ? -13.071 -43.600 -58.361 1.00 20.34 87 ALA A O 1
ATOM 659 N N . LEU A 1 106 ? -13.124 -44.655 -60.350 1.00 18.88 88 LEU A N 1
ATOM 660 C CA . LEU A 1 106 ? -11.785 -45.207 -60.158 1.00 16.23 88 LEU A CA 1
ATOM 661 C C . LEU A 1 106 ? -10.721 -44.115 -60.150 1.00 18.63 88 LEU A C 1
ATOM 662 O O . LEU A 1 106 ? -9.707 -44.255 -59.465 1.00 19.22 88 LEU A O 1
ATOM 667 N N . LEU A 1 107 ? -10.930 -43.018 -60.891 1.00 22.16 89 LEU A N 1
ATOM 668 C CA . LEU A 1 107 ? -10.007 -41.887 -60.801 1.00 23.24 89 LEU A CA 1
ATOM 669 C C . LEU A 1 107 ? -10.091 -41.211 -59.440 1.00 25.28 89 LEU A C 1
ATOM 670 O O . LEU A 1 107 ? -9.063 -40.773 -58.903 1.00 22.33 89 LEU A O 1
ATOM 675 N N . ARG A 1 108 ? -11.306 -41.101 -58.878 1.00 25.35 90 ARG A N 1
ATOM 676 C CA . ARG A 1 108 ? -11.464 -40.612 -57.506 1.00 29.53 90 ARG A CA 1
ATOM 677 C C . ARG A 1 108 ? -10.684 -41.473 -56.524 1.00 25.58 90 ARG A C 1
ATOM 678 O O . ARG A 1 108 ? -10.008 -40.952 -55.629 1.00 24.77 90 ARG A O 1
ATOM 686 N N . LEU A 1 109 ? -10.781 -42.801 -56.672 1.00 25.33 91 LEU A N 1
ATOM 687 C CA . LEU A 1 109 ? -10.027 -43.708 -55.812 1.00 24.74 91 LEU A CA 1
ATOM 688 C C . LEU A 1 109 ? -8.532 -43.441 -55.909 1.00 23.52 91 LEU A C 1
ATOM 689 O O . LEU A 1 109 ? -7.838 -43.353 -54.889 1.00 27.74 91 LEU A O 1
ATOM 694 N N . ALA A 1 110 ? -8.014 -43.320 -57.134 1.00 24.28 92 ALA A N 1
ATOM 695 C CA . ALA A 1 110 ? -6.588 -43.069 -57.298 1.00 20.46 92 ALA A CA 1
ATOM 696 C C . ALA A 1 110 ? -6.172 -41.763 -56.622 1.00 28.31 92 ALA A C 1
ATOM 697 O O . ALA A 1 110 ? -5.113 -41.706 -55.986 1.00 26.48 92 ALA A O 1
ATOM 699 N N . GLU A 1 111 ? -6.997 -40.706 -56.746 1.00 30.80 93 GLU A N 1
ATOM 700 C CA . GLU A 1 111 ? -6.764 -39.449 -56.029 1.00 24.52 93 GLU A CA 1
ATOM 701 C C . GLU A 1 111 ? -6.551 -39.682 -54.545 1.00 31.90 93 GLU A C 1
ATOM 702 O O . GLU A 1 111 ? -5.589 -39.174 -53.948 1.00 23.50 93 GLU A O 1
ATOM 708 N N . LEU A 1 112 ? -7.470 -40.434 -53.931 1.00 27.28 94 LEU A N 1
ATOM 709 C CA . LEU A 1 112 ? -7.419 -40.666 -52.494 1.00 23.94 94 LEU A CA 1
ATOM 710 C C . LEU A 1 112 ? -6.136 -41.374 -52.101 1.00 23.45 94 LEU A C 1
ATOM 711 O O . LEU A 1 112 ? -5.505 -41.018 -51.097 1.00 26.21 94 LEU A O 1
ATOM 716 N N . LEU A 1 113 ? -5.724 -42.373 -52.886 1.00 22.94 95 LEU A N 1
ATOM 717 C CA . LEU A 1 113 ? -4.440 -43.013 -52.625 1.00 22.09 95 LEU A CA 1
ATOM 718 C C . LEU A 1 113 ? -3.319 -41.987 -52.668 1.00 23.92 95 LEU A C 1
ATOM 719 O O . LEU A 1 113 ? -2.446 -41.971 -51.792 1.00 23.34 95 LEU A O 1
ATOM 724 N N . GLU A 1 114 ? -3.359 -41.086 -53.655 1.00 28.06 96 GLU A N 1
ATOM 725 C CA . GLU A 1 114 ? -2.341 -40.047 -53.753 1.00 27.40 96 GLU A CA 1
ATOM 726 C C . GLU A 1 114 ? -2.359 -39.122 -52.540 1.00 29.21 96 GLU A C 1
ATOM 727 O O . GLU A 1 114 ? -1.298 -38.763 -52.014 1.00 27.85 96 GLU A O 1
ATOM 733 N N . GLU A 1 115 ? -3.552 -38.725 -52.083 1.00 23.19 97 GLU A N 1
ATOM 734 C CA . GLU A 1 115 ? -3.648 -37.901 -50.883 1.00 24.89 97 GLU A CA 1
ATOM 735 C C . GLU A 1 115 ? -3.086 -38.607 -49.660 1.00 29.78 97 GLU A C 1
ATOM 736 O O . GLU A 1 115 ? -2.583 -37.944 -48.745 1.00 29.18 97 GLU A O 1
ATOM 742 N N . HIS A 1 116 ? -3.167 -39.939 -49.616 1.00 28.00 98 HIS A N 1
ATOM 743 C CA . HIS A 1 116 ? -2.705 -40.717 -48.473 1.00 26.34 98 HIS A CA 1
ATOM 744 C C . HIS A 1 116 ? -1.376 -41.402 -48.740 1.00 25.38 98 HIS A C 1
ATOM 745 O O . HIS A 1 116 ? -1.086 -42.438 -48.132 1.00 25.52 98 HIS A O 1
ATOM 752 N N . LEU A 1 117 ? -0.560 -40.837 -49.632 1.00 24.66 99 LEU A N 1
ATOM 753 C CA . LEU A 1 117 ? 0.567 -41.585 -50.184 1.00 25.04 99 LEU A CA 1
ATOM 754 C C . LEU A 1 117 ? 1.580 -41.944 -49.102 1.00 27.30 99 LEU A C 1
ATOM 755 O O . LEU A 1 117 ? 2.032 -43.095 -49.023 1.00 27.46 99 LEU A O 1
ATOM 760 N N . LEU A 1 118 ? 1.951 -40.972 -48.254 1.00 28.98 100 LEU A N 1
ATOM 761 C CA . LEU A 1 118 ? 2.932 -41.240 -47.198 1.00 30.79 100 LEU A CA 1
ATOM 762 C C . LEU A 1 118 ? 2.424 -42.269 -46.186 1.00 30.61 100 LEU A C 1
ATOM 763 O O . LEU A 1 118 ? 3.170 -43.170 -45.778 1.00 22.24 100 LEU A O 1
ATOM 768 N N . GLU A 1 119 ? 1.164 -42.139 -45.762 1.00 21.89 101 GLU A N 1
ATOM 769 C CA . GLU A 1 119 ? 0.545 -43.129 -44.887 1.00 20.03 101 GLU A CA 1
ATOM 770 C C . GLU A 1 119 ? 0.631 -44.534 -45.479 1.00 28.37 101 GLU A C 1
ATOM 771 O O . GLU A 1 119 ? 1.084 -45.478 -44.815 1.00 29.21 101 GLU A O 1
ATOM 777 N N . LEU A 1 120 ? 0.191 -44.688 -46.737 1.00 27.67 102 LEU A N 1
ATOM 778 C CA . LEU A 1 120 ? 0.204 -45.999 -47.384 1.00 20.27 102 LEU A CA 1
ATOM 779 C C . LEU A 1 120 ? 1.628 -46.493 -47.605 1.00 20.81 102 LEU A C 1
ATOM 780 O O . LEU A 1 120 ? 1.902 -47.694 -47.490 1.00 18.56 102 LEU A O 1
ATOM 785 N N . ALA A 1 121 ? 2.554 -45.585 -47.909 1.00 14.95 103 ALA A N 1
ATOM 786 C CA . ALA A 1 121 ? 3.927 -46.019 -48.113 1.00 18.55 103 ALA A CA 1
ATOM 787 C C . ALA A 1 121 ? 4.518 -46.554 -46.820 1.00 22.81 103 ALA A C 1
ATOM 788 O O . ALA A 1 121 ? 5.186 -47.597 -46.819 1.00 23.69 103 ALA A O 1
ATOM 790 N N . VAL A 1 122 ? 4.280 -45.860 -45.706 1.00 26.99 104 VAL A N 1
ATOM 791 C CA . VAL A 1 122 ? 4.814 -46.333 -44.434 1.00 23.58 104 VAL A CA 1
ATOM 792 C C . VAL A 1 122 ? 4.142 -47.637 -44.044 1.00 21.81 104 VAL A C 1
ATOM 793 O O . VAL A 1 122 ? 4.801 -48.598 -43.626 1.00 19.49 104 VAL A O 1
ATOM 797 N N . MET A 1 123 ? 2.829 -47.714 -44.234 1.00 20.49 105 MET A N 1
ATOM 798 C CA . MET A 1 123 ? 2.101 -48.916 -43.846 1.00 25.19 105 MET A CA 1
ATOM 799 C C . MET A 1 123 ? 2.550 -50.119 -44.667 1.00 26.90 105 MET A C 1
ATOM 800 O O . MET A 1 123 ? 2.757 -51.209 -44.121 1.00 29.13 105 MET A O 1
ATOM 805 N N . GLU A 1 124 ? 2.754 -49.923 -45.974 1.00 28.47 106 GLU A N 1
ATOM 806 C CA . GLU A 1 124 ? 3.289 -50.972 -46.836 1.00 26.79 106 GLU A CA 1
ATOM 807 C C . GLU A 1 124 ? 4.650 -51.466 -46.342 1.00 26.45 106 GLU A C 1
ATOM 808 O O . GLU A 1 124 ? 4.901 -52.677 -46.287 1.00 20.60 106 GLU A O 1
ATOM 814 N N A SER A 1 125 ? 5.531 -50.539 -45.956 0.05 27.83 107 SER A N 1
ATOM 815 N N B SER A 1 125 ? 5.540 -50.534 -45.987 0.95 27.95 107 SER A N 1
ATOM 816 C CA A SER A 1 125 ? 6.867 -50.915 -45.500 0.05 28.35 107 SER A CA 1
ATOM 817 C CA B SER A 1 125 ? 6.872 -50.887 -45.503 0.95 28.03 107 SER A CA 1
ATOM 818 C C A SER A 1 125 ? 6.805 -51.721 -44.208 0.05 40.21 107 SER A C 1
ATOM 819 C C B SER A 1 125 ? 6.810 -51.708 -44.218 0.95 38.15 107 SER A C 1
ATOM 820 O O A SER A 1 125 ? 7.500 -52.732 -44.058 0.05 50.43 107 SER A O 1
ATOM 821 O O B SER A 1 125 ? 7.516 -52.714 -44.080 0.95 43.96 107 SER A O 1
ATOM 826 N N . LEU A 1 126 ? 5.972 -51.282 -43.261 1.00 33.33 108 LEU A N 1
ATOM 827 C CA . LEU A 1 126 ? 5.913 -51.930 -41.949 1.00 27.41 108 LEU A CA 1
ATOM 828 C C . LEU A 1 126 ? 5.460 -53.377 -42.057 1.00 28.15 108 LEU A C 1
ATOM 829 O O . LEU A 1 126 ? 6.038 -54.269 -41.426 1.00 22.37 108 LEU A O 1
ATOM 834 N N . ASP A 1 127 ? 4.415 -53.624 -42.848 1.00 22.27 109 ASP A N 1
ATOM 835 C CA . ASP A 1 127 ? 3.839 -54.954 -42.988 1.00 16.62 109 ASP A CA 1
ATOM 836 C C . ASP A 1 127 ? 4.695 -55.889 -43.840 1.00 28.12 109 ASP A C 1
ATOM 837 O O . ASP A 1 127 ? 4.615 -57.113 -43.671 1.00 30.07 109 ASP A O 1
ATOM 842 N N . SER A 1 128 ? 5.545 -55.351 -44.719 1.00 25.51 110 SER A N 1
ATOM 843 C CA . SER A 1 128 ? 6.217 -56.169 -45.714 1.00 21.50 110 SER A CA 1
ATOM 844 C C . SER A 1 128 ? 7.725 -56.270 -45.547 1.00 21.39 110 SER A C 1
ATOM 845 O O . SER A 1 128 ? 8.321 -57.228 -46.050 1.00 25.30 110 SER A O 1
ATOM 848 N N . GLY A 1 129 ? 8.363 -55.317 -44.880 1.00 24.43 111 GLY A N 1
ATOM 849 C CA . GLY A 1 129 ? 9.810 -55.257 -44.879 1.00 19.50 111 GLY A CA 1
ATOM 850 C C . GLY A 1 129 ? 10.408 -54.430 -46.000 1.00 24.32 111 GLY A C 1
ATOM 851 O O . GLY A 1 129 ? 11.632 -54.240 -46.019 1.00 22.62 111 GLY A O 1
ATOM 852 N N . LYS A 1 130 ? 9.582 -53.918 -46.924 1.00 22.05 112 LYS A N 1
ATOM 853 C CA . LYS A 1 130 ? 10.104 -53.220 -48.094 1.00 23.04 112 LYS A CA 1
ATOM 854 C C . LYS A 1 130 ? 10.633 -51.842 -47.704 1.00 23.45 112 LYS A C 1
ATOM 855 O O . LYS A 1 130 ? 10.061 -51.183 -46.834 1.00 26.53 112 LYS A O 1
ATOM 861 N N . PRO A 1 131 ? 11.713 -51.380 -48.333 1.00 23.23 113 PRO A N 1
ATOM 862 C CA . PRO A 1 131 ? 12.304 -50.088 -47.947 1.00 19.59 113 PRO A CA 1
ATOM 863 C C . PRO A 1 131 ? 11.380 -48.914 -48.250 1.00 24.34 113 PRO A C 1
ATOM 864 O O . PRO A 1 131 ? 10.778 -48.840 -49.324 1.00 33.69 113 PRO A O 1
ATOM 868 N N . ILE A 1 132 ? 11.290 -47.979 -47.292 1.00 24.59 114 ILE A N 1
ATOM 869 C CA . ILE A 1 132 ? 10.379 -46.838 -47.427 1.00 21.55 114 ILE A CA 1
ATOM 870 C C . ILE A 1 132 ? 10.714 -46.023 -48.675 1.00 26.88 114 ILE A C 1
ATOM 871 O O . ILE A 1 132 ? 9.815 -45.498 -49.350 1.00 23.05 114 ILE A O 1
ATOM 876 N N . ARG A 1 133 ? 12.006 -45.939 -49.017 1.00 18.54 115 ARG A N 1
ATOM 877 C CA . ARG A 1 133 ? 12.455 -45.183 -50.185 1.00 22.65 115 ARG A CA 1
ATOM 878 C C . ARG A 1 133 ? 11.768 -45.651 -51.462 1.00 26.49 115 ARG A C 1
ATOM 879 O O . ARG A 1 133 ? 11.266 -44.835 -52.243 1.00 28.54 115 ARG A O 1
ATOM 887 N N . GLU A 1 134 ? 11.753 -46.967 -51.704 1.00 35.81 116 GLU A N 1
ATOM 888 C CA . GLU A 1 134 ? 11.096 -47.496 -52.897 1.00 25.18 116 GLU A CA 1
ATOM 889 C C . GLU A 1 134 ? 9.582 -47.541 -52.743 1.00 24.52 116 GLU A C 1
ATOM 890 O O . GLU A 1 134 ? 8.859 -47.352 -53.727 1.00 24.62 116 GLU A O 1
ATOM 896 N N . CYS A 1 135 ? 9.080 -47.771 -51.527 1.00 19.47 117 CYS A N 1
ATOM 897 C CA . CYS A 1 135 ? 7.639 -47.695 -51.311 1.00 19.22 117 CYS A CA 1
ATOM 898 C C . CYS A 1 135 ? 7.095 -46.327 -51.692 1.00 27.75 117 CYS A C 1
ATOM 899 O O . CYS A 1 135 ? 6.003 -46.227 -52.271 1.00 29.97 117 CYS A O 1
ATOM 902 N N . GLN A 1 136 ? 7.838 -45.260 -51.364 1.00 22.99 118 GLN A N 1
ATOM 903 C CA . GLN A 1 136 ? 7.377 -43.905 -51.651 1.00 24.46 118 GLN A CA 1
ATOM 904 C C . GLN A 1 136 ? 7.584 -43.525 -53.111 1.00 24.30 118 GLN A C 1
ATOM 905 O O . GLN A 1 136 ? 6.721 -42.883 -53.718 1.00 28.56 118 GLN A O 1
ATOM 911 N N . HIS A 1 137 ? 8.723 -43.886 -53.683 1.00 20.62 119 HIS A N 1
ATOM 912 C CA . HIS A 1 137 ? 9.053 -43.429 -55.021 1.00 29.33 119 HIS A CA 1
ATOM 913 C C . HIS A 1 137 ? 8.552 -44.359 -56.117 1.00 32.12 119 HIS A C 1
ATOM 914 O O . HIS A 1 137 ? 8.310 -43.891 -57.234 1.00 24.24 119 HIS A O 1
ATOM 921 N N . THR A 1 138 ? 8.360 -45.646 -55.819 1.00 23.97 120 THR A N 1
ATOM 922 C CA . THR A 1 138 ? 7.997 -46.635 -56.825 1.00 20.10 120 THR A CA 1
ATOM 923 C C . THR A 1 138 ? 6.644 -47.280 -56.551 1.00 28.36 120 THR A C 1
ATOM 924 O O . THR A 1 138 ? 5.712 -47.085 -57.343 1.00 22.31 120 THR A O 1
ATOM 928 N N . ASP A 1 139 ? 6.503 -48.039 -55.454 1.00 22.76 121 ASP A N 1
ATOM 929 C CA . ASP A 1 139 ? 5.291 -48.831 -55.233 1.00 18.72 121 ASP A CA 1
ATOM 930 C C . ASP A 1 139 ? 4.041 -47.966 -55.249 1.00 24.03 121 ASP A C 1
ATOM 931 O O . ASP A 1 139 ? 3.063 -48.280 -55.941 1.00 18.00 121 ASP A O 1
ATOM 936 N N . LEU A 1 140 ? 4.036 -46.893 -54.444 1.00 19.50 122 LEU A N 1
ATOM 937 C CA . LEU A 1 140 ? 2.841 -46.054 -54.374 1.00 21.83 122 LEU A CA 1
ATOM 938 C C . LEU A 1 140 ? 2.579 -45.330 -55.690 1.00 23.03 122 LEU A C 1
ATOM 939 O O . LEU A 1 140 ? 1.439 -45.395 -56.186 1.00 20.98 122 LEU A O 1
ATOM 944 N N . PRO A 1 141 ? 3.552 -44.640 -56.313 1.00 24.59 123 PRO A N 1
ATOM 945 C CA . PRO A 1 141 ? 3.257 -44.027 -57.623 1.00 25.40 123 PRO A CA 1
ATOM 946 C C . PRO A 1 141 ? 2.849 -45.037 -58.674 1.00 19.54 123 PRO A C 1
ATOM 947 O O . PRO A 1 141 ? 1.934 -44.762 -59.460 1.00 18.36 123 PRO A O 1
ATOM 951 N N . GLU A 1 142 ? 3.483 -46.214 -58.697 1.00 22.04 124 GLU A N 1
ATOM 952 C CA . GLU A 1 142 ? 3.103 -47.233 -59.674 1.00 19.34 124 GLU A CA 1
ATOM 953 C C . GLU A 1 142 ? 1.692 -47.746 -59.426 1.00 19.26 124 GLU A C 1
ATOM 954 O O . GLU A 1 142 ? 0.953 -48.022 -60.379 1.00 21.96 124 GLU A O 1
ATOM 960 N N . THR A 1 143 ? 1.304 -47.880 -58.151 1.00 18.68 125 THR A N 1
ATOM 961 C CA . THR A 1 143 ? -0.052 -48.299 -57.810 1.00 16.46 125 THR A CA 1
ATOM 962 C C . THR A 1 143 ? -1.069 -47.266 -58.279 1.00 19.71 125 THR A C 1
ATOM 963 O O . THR A 1 143 ? -2.072 -47.602 -58.922 1.00 19.27 125 THR A O 1
ATOM 967 N N . ILE A 1 144 ? -0.814 -45.993 -57.966 1.00 21.88 126 ILE A N 1
ATOM 968 C CA . ILE A 1 144 ? -1.712 -44.916 -58.367 1.00 18.00 126 ILE A CA 1
ATOM 969 C C . ILE A 1 144 ? -1.803 -44.840 -59.886 1.00 24.42 126 ILE A C 1
ATOM 970 O O . ILE A 1 144 ? -2.884 -44.614 -60.450 1.00 27.12 126 ILE A O 1
ATOM 975 N N . ASN A 1 145 ? -0.683 -45.067 -60.578 1.00 24.68 127 ASN A N 1
ATOM 976 C CA . ASN A 1 145 ? -0.709 -44.942 -62.029 1.00 26.83 127 ASN A CA 1
ATOM 977 C C . ASN A 1 145 ? -1.424 -46.116 -62.679 1.00 23.75 127 ASN A C 1
ATOM 978 O O . ASN A 1 145 ? -2.121 -45.936 -63.685 1.00 21.96 127 ASN A O 1
ATOM 983 N N . THR A 1 146 ? -1.269 -47.322 -62.117 1.00 23.25 128 THR A N 1
ATOM 984 C CA . THR A 1 146 ? -2.010 -48.482 -62.614 1.00 18.27 128 THR A CA 1
ATOM 985 C C . THR A 1 146 ? -3.517 -48.245 -62.557 1.00 18.44 128 THR A C 1
ATOM 986 O O . THR A 1 146 ? -4.236 -48.510 -63.528 1.00 18.86 128 THR A O 1
ATOM 990 N N . LEU A 1 147 ? -4.016 -47.741 -61.421 1.00 21.46 129 LEU A N 1
ATOM 991 C CA . LEU A 1 147 ? -5.444 -47.451 -61.300 1.00 19.80 129 LEU A CA 1
ATOM 992 C C . LEU A 1 147 ? -5.875 -46.369 -62.285 1.00 23.08 129 LEU A C 1
ATOM 993 O O . LEU A 1 147 ? -6.957 -46.456 -62.881 1.00 21.31 129 LEU A O 1
ATOM 998 N N . ARG A 1 148 ? -5.048 -45.332 -62.470 1.00 22.50 130 ARG A N 1
ATOM 999 C CA . ARG A 1 148 ? -5.417 -44.276 -63.412 1.00 19.73 130 ARG A CA 1
ATOM 1000 C C . ARG A 1 148 ? -5.429 -44.800 -64.839 1.00 18.19 130 ARG A C 1
ATOM 1001 O O . ARG A 1 148 ? -6.365 -44.521 -65.596 1.00 18.90 130 ARG A O 1
ATOM 1009 N N . TRP A 1 149 ? -4.422 -45.591 -65.213 1.00 16.38 131 TRP A N 1
ATOM 1010 C CA . TRP A 1 149 ? -4.331 -46.072 -66.587 1.00 15.54 131 TRP A CA 1
ATOM 1011 C C . TRP A 1 149 ? -5.544 -46.919 -66.954 1.00 20.98 131 TRP A C 1
ATOM 1012 O O . TRP A 1 149 ? -6.150 -46.731 -68.016 1.00 18.47 131 TRP A O 1
ATOM 1023 N N . HIS A 1 150 ? -5.926 -47.852 -66.074 1.00 19.16 132 HIS A N 1
ATOM 1024 C CA . HIS A 1 150 ? -7.037 -48.738 -66.396 1.00 13.74 132 HIS A CA 1
ATOM 1025 C C . HIS A 1 150 ? -8.376 -48.025 -66.289 1.00 15.15 132 HIS A C 1
ATOM 1026 O O . HIS A 1 150 ? -9.314 -48.364 -67.014 1.00 18.09 132 HIS A O 1
ATOM 1033 N N . ALA A 1 151 ? -8.490 -47.034 -65.412 1.00 18.40 133 ALA A N 1
ATOM 1034 C CA . ALA A 1 151 ? -9.706 -46.231 -65.388 1.00 16.65 133 ALA A CA 1
ATOM 1035 C C . ALA A 1 151 ? -9.877 -45.486 -66.709 1.00 21.48 133 ALA A C 1
ATOM 1036 O O . ALA A 1 151 ? -10.945 -45.535 -67.330 1.00 18.78 133 ALA A O 1
ATOM 1038 N N . GLU A 1 152 ? -8.803 -44.827 -67.173 1.00 17.33 134 GLU A N 1
ATOM 1039 C CA . GLU A 1 152 ? -8.812 -44.084 -68.431 1.00 15.48 134 GLU A CA 1
ATOM 1040 C C . GLU A 1 152 ? -9.037 -44.995 -69.641 1.00 19.58 134 GLU A C 1
ATOM 1041 O O . GLU A 1 152 ? -9.639 -44.569 -70.634 1.00 17.08 134 GLU A O 1
ATOM 1047 N N . LEU A 1 153 ? -8.578 -46.248 -69.578 1.00 20.01 135 LEU A N 1
ATOM 1048 C CA . LEU A 1 153 ? -8.673 -47.134 -70.735 1.00 18.90 135 LEU A CA 1
ATOM 1049 C C . LEU A 1 153 ? -10.112 -47.517 -71.077 1.00 19.67 135 LEU A C 1
ATOM 1050 O O . LEU A 1 153 ? -10.430 -47.699 -72.261 1.00 15.24 135 LEU A O 1
ATOM 1055 N N . ILE A 1 154 ? -10.987 -47.656 -70.074 1.00 15.68 136 ILE A N 1
ATOM 1056 C CA . ILE A 1 154 ? -12.237 -48.383 -70.296 1.00 16.82 136 ILE A CA 1
ATOM 1057 C C . ILE A 1 154 ? -13.087 -47.713 -71.372 1.00 18.96 136 ILE A C 1
ATOM 1058 O O . ILE A 1 154 ? -13.682 -48.397 -72.211 1.00 18.39 136 ILE A O 1
ATOM 1063 N N . ASP A 1 155 ? -13.172 -46.376 -71.380 1.00 21.58 137 ASP A N 1
ATOM 1064 C CA . ASP A 1 155 ? -13.938 -45.731 -72.444 1.00 20.88 137 ASP A CA 1
ATOM 1065 C C . ASP A 1 155 ? -13.079 -45.393 -73.651 1.00 19.15 137 ASP A C 1
ATOM 1066 O O . ASP A 1 155 ? -13.409 -44.471 -74.407 1.00 18.69 137 ASP A O 1
ATOM 1071 N N . LYS A 1 156 ? -11.991 -46.133 -73.855 1.00 14.78 138 LYS A N 1
ATOM 1072 C CA . LYS A 1 156 ? -11.257 -46.110 -75.107 1.00 19.52 138 LYS A CA 1
ATOM 1073 C C . LYS A 1 156 ? -11.296 -47.449 -75.837 1.00 23.74 138 LYS A C 1
ATOM 1074 O O . LYS A 1 156 ? -10.671 -47.578 -76.899 1.00 22.51 138 LYS A O 1
ATOM 1080 N N . ILE A 1 157 ? -12.001 -48.450 -75.308 1.00 22.63 139 ILE A N 1
ATOM 1081 C CA . ILE A 1 157 ? -11.951 -49.802 -75.857 1.00 19.37 139 ILE A CA 1
ATOM 1082 C C . ILE A 1 157 ? -13.119 -49.967 -76.805 1.00 23.10 139 ILE A C 1
ATOM 1083 O O . ILE A 1 157 ? -14.277 -49.781 -76.410 1.00 23.13 139 ILE A O 1
ATOM 1088 N N . TYR A 1 158 ? -12.818 -50.314 -78.051 1.00 19.91 140 TYR A N 1
ATOM 1089 C CA . TYR A 1 158 ? -13.842 -50.642 -79.026 1.00 19.48 140 TYR A CA 1
ATOM 1090 C C . TYR A 1 158 ? -13.921 -52.153 -79.182 1.00 18.98 140 TYR A C 1
ATOM 1091 O O . TYR A 1 158 ? -12.892 -52.830 -79.244 1.00 22.81 140 TYR A O 1
ATOM 1100 N N . ASP A 1 159 ? -15.142 -52.675 -79.219 1.00 15.51 141 ASP A N 1
ATOM 1101 C CA . ASP A 1 159 ? -15.392 -54.045 -79.640 1.00 14.20 141 ASP A CA 1
ATOM 1102 C C . ASP A 1 159 ? -15.579 -54.020 -81.164 1.00 17.83 141 ASP A C 1
ATOM 1103 O O . ASP A 1 159 ? -15.183 -53.054 -81.817 1.00 19.40 141 ASP A O 1
ATOM 1108 N N . SER A 1 160 ? -16.200 -55.038 -81.757 1.00 16.58 142 SER A N 1
ATOM 1109 C CA . SER A 1 160 ? -16.129 -55.230 -83.199 1.00 13.26 142 SER A CA 1
ATOM 1110 C C . SER A 1 160 ? -17.499 -55.465 -83.819 1.00 18.20 142 SER A C 1
ATOM 1111 O O . SER A 1 160 ? -18.462 -55.821 -83.139 1.00 21.67 142 SER A O 1
ATOM 1114 N N . THR A 1 161 ? -17.569 -55.258 -85.135 1.00 17.41 143 THR A N 1
ATOM 1115 C CA . THR A 1 161 ? -18.624 -55.810 -85.977 1.00 24.83 143 THR A CA 1
ATOM 1116 C C . THR A 1 161 ? -17.967 -56.637 -87.074 1.00 21.57 143 THR A C 1
ATOM 1117 O O . THR A 1 161 ? -16.949 -56.225 -87.639 1.00 28.93 143 THR A O 1
ATOM 1121 N N . ALA A 1 162 ? -18.578 -57.833 -87.396 1.00 22.48 144 ALA A N 1
ATOM 1122 C CA . ALA A 1 162 ? -18.034 -58.849 -88.287 1.00 19.84 144 ALA A CA 1
ATOM 1123 C C . ALA A 1 162 ? -18.460 -58.617 -89.734 1.00 21.40 144 ALA A C 1
ATOM 1124 O O . ALA A 1 162 ? -19.569 -58.141 -89.994 1.00 29.07 144 ALA A O 1
ATOM 1126 N N . PRO A 1 163 ? -17.596 -58.957 -90.703 1.00 22.41 145 PRO A N 1
ATOM 1127 C CA . PRO A 1 163 ? -17.885 -58.720 -92.139 1.00 21.62 145 PRO A CA 1
ATOM 1128 C C . PRO A 1 163 ? -18.812 -59.770 -92.747 1.00 23.36 145 PRO A C 1
ATOM 1129 O O . PRO A 1 163 ? -18.420 -60.633 -93.541 1.00 27.13 145 PRO A O 1
ATOM 1133 N N . VAL A 1 164 ? -20.096 -59.690 -92.404 1.00 23.14 146 VAL A N 1
ATOM 1134 C CA . VAL A 1 164 ? -21.049 -60.747 -92.717 1.00 24.28 146 VAL A CA 1
ATOM 1135 C C . VAL A 1 164 ? -21.986 -60.383 -93.859 1.00 29.53 146 VAL A C 1
ATOM 1136 O O . VAL A 1 164 ? -22.830 -61.210 -94.239 1.00 34.65 146 VAL A O 1
ATOM 1140 N N . GLY A 1 165 ? -21.862 -59.195 -94.431 1.00 27.58 147 GLY A N 1
ATOM 1141 C CA . GLY A 1 165 ? -22.709 -58.796 -95.537 1.00 33.22 147 GLY A CA 1
ATOM 1142 C C . GLY A 1 165 ? -23.928 -57.991 -95.117 1.00 33.83 147 GLY A C 1
ATOM 1143 O O . GLY A 1 165 ? -24.108 -57.589 -93.963 1.00 40.32 147 GLY A O 1
ATOM 1144 N N . SER A 1 166 ? -24.801 -57.782 -96.100 1.00 41.49 148 SER A N 1
ATOM 1145 C CA . SER A 1 166 ? -25.915 -56.850 -95.984 1.00 42.92 148 SER A CA 1
ATOM 1146 C C . SER A 1 166 ? -27.147 -57.464 -95.335 1.00 43.07 148 SER A C 1
ATOM 1147 O O . SER A 1 166 ? -27.986 -56.727 -94.802 1.00 45.10 148 SER A O 1
ATOM 1150 N N . ALA A 1 167 ? -27.267 -58.790 -95.354 1.00 37.47 149 ALA A N 1
ATOM 1151 C CA . ALA A 1 167 ? -28.430 -59.478 -94.810 1.00 42.25 149 ALA A CA 1
ATOM 1152 C C . ALA A 1 167 ? -28.373 -59.680 -93.298 1.00 41.11 149 ALA A C 1
ATOM 1153 O O . ALA A 1 167 ? -29.336 -60.193 -92.723 1.00 50.95 149 ALA A O 1
ATOM 1155 N N . ALA A 1 168 ? -27.283 -59.316 -92.633 1.00 39.27 150 ALA A N 1
ATOM 1156 C CA . ALA A 1 168 ? -27.242 -59.457 -91.188 1.00 36.48 150 ALA A CA 1
ATOM 1157 C C . ALA A 1 168 ? -26.319 -58.398 -90.618 1.00 38.52 150 ALA A C 1
ATOM 1158 O O . ALA A 1 168 ? -25.485 -57.823 -91.322 1.00 37.77 150 ALA A O 1
ATOM 1160 N N . LEU A 1 169 ? -26.495 -58.137 -89.332 1.00 31.10 151 LEU A N 1
ATOM 1161 C CA . LEU A 1 169 ? -25.659 -57.215 -88.581 1.00 29.37 151 LEU A CA 1
ATOM 1162 C C . LEU A 1 169 ? -25.105 -58.005 -87.404 1.00 25.12 151 LEU A C 1
ATOM 1163 O O . LEU A 1 169 ? -25.853 -58.362 -86.491 1.00 27.51 151 LEU A O 1
ATOM 1168 N N . ALA A 1 170 ? -23.810 -58.302 -87.440 1.00 25.83 152 ALA A N 1
ATOM 1169 C CA . ALA A 1 170 ? -23.153 -59.133 -86.436 1.00 22.14 152 ALA A CA 1
ATOM 1170 C C . ALA A 1 170 ? -22.169 -58.287 -85.641 1.00 20.98 152 ALA A C 1
ATOM 1171 O O . ALA A 1 170 ? -21.207 -57.758 -86.205 1.00 23.51 152 ALA A O 1
ATOM 1173 N N . MET A 1 171 ? -22.393 -58.179 -84.338 1.00 26.83 153 MET A N 1
ATOM 1174 C CA . MET A 1 171 ? -21.434 -57.546 -83.446 1.00 25.52 153 MET A CA 1
ATOM 1175 C C . MET A 1 171 ? -20.685 -58.611 -82.660 1.00 22.25 153 MET A C 1
ATOM 1176 O O . MET A 1 171 ? -21.185 -59.722 -82.455 1.00 24.40 153 MET A O 1
ATOM 1181 N N . VAL A 1 172 ? -19.479 -58.269 -82.219 1.00 22.67 154 VAL A N 1
ATOM 1182 C CA . VAL A 1 172 ? -18.686 -59.131 -81.346 1.00 21.25 154 VAL A CA 1
ATOM 1183 C C . VAL A 1 172 ? -18.252 -58.238 -80.189 1.00 19.13 154 VAL A C 1
ATOM 1184 O O . VAL A 1 172 ? -17.347 -57.409 -80.341 1.00 21.40 154 VAL A O 1
ATOM 1188 N N . VAL A 1 173 ? -18.906 -58.384 -79.039 1.00 15.80 155 VAL A N 1
ATOM 1189 C CA . VAL A 1 173 ? -18.766 -57.443 -77.936 1.00 17.96 155 VAL A CA 1
ATOM 1190 C C . VAL A 1 173 ? -18.310 -58.196 -76.689 1.00 16.59 155 VAL A C 1
ATOM 1191 O O . VAL A 1 173 ? -18.224 -59.422 -76.672 1.00 19.10 155 VAL A O 1
ATOM 1195 N N . ARG A 1 174 ? -18.001 -57.433 -75.644 1.00 20.13 156 ARG A N 1
ATOM 1196 C CA . ARG A 1 174 ? -17.442 -57.964 -74.407 1.00 22.22 156 ARG A CA 1
ATOM 1197 C C . ARG A 1 174 ? -18.320 -57.570 -73.229 1.00 25.64 156 ARG A C 1
ATOM 1198 O O . ARG A 1 174 ? -18.836 -56.445 -73.174 1.00 22.45 156 ARG A O 1
ATOM 1206 N N . GLU A 1 175 ? -18.485 -58.500 -72.288 1.00 22.20 157 GLU A N 1
ATOM 1207 C CA . GLU A 1 175 ? -19.336 -58.309 -71.124 1.00 18.67 157 GLU A CA 1
ATOM 1208 C C . GLU A 1 175 ? -18.589 -58.730 -69.872 1.00 18.35 157 GLU A C 1
ATOM 1209 O O . GLU A 1 175 ? -17.739 -59.623 -69.928 1.00 22.27 157 GLU A O 1
ATOM 1215 N N . PRO A 1 176 ? -18.855 -58.086 -68.737 1.00 15.92 158 PRO A N 1
ATOM 1216 C CA . PRO A 1 176 ? -18.147 -58.467 -67.510 1.00 13.51 158 PRO A CA 1
ATOM 1217 C C . PRO A 1 176 ? -18.499 -59.894 -67.114 1.00 19.33 158 PRO A C 1
ATOM 1218 O O . PRO A 1 176 ? -19.657 -60.314 -67.192 1.00 18.97 158 PRO A O 1
ATOM 1222 N N . ILE A 1 177 ? -17.484 -60.648 -66.690 1.00 19.01 159 ILE A N 1
ATOM 1223 C CA . ILE A 1 177 ? -17.703 -62.074 -66.464 1.00 21.89 159 ILE A CA 1
ATOM 1224 C C . ILE A 1 177 ? -18.524 -62.321 -65.195 1.00 21.22 159 ILE A C 1
ATOM 1225 O O . ILE A 1 177 ? -19.316 -63.270 -65.139 1.00 25.11 159 ILE A O 1
ATOM 1230 N N . GLY A 1 178 ? -18.387 -61.471 -64.179 1.00 21.33 160 GLY A N 1
ATOM 1231 C CA . GLY A 1 178 ? -19.185 -61.612 -62.974 1.00 19.75 160 GLY A CA 1
ATOM 1232 C C . GLY A 1 178 ? -18.392 -61.344 -61.707 1.00 29.03 160 GLY A C 1
ATOM 1233 O O . GLY A 1 178 ? -17.626 -60.373 -61.652 1.00 24.38 160 GLY A O 1
ATOM 1234 N N . VAL A 1 179 ? -18.556 -62.185 -60.682 1.00 20.23 161 VAL A N 1
ATOM 1235 C CA . VAL A 1 179 ? -17.765 -62.032 -59.464 1.00 23.38 161 VAL A CA 1
ATOM 1236 C C . VAL A 1 179 ? -16.380 -62.633 -59.684 1.00 18.84 161 VAL A C 1
ATOM 1237 O O . VAL A 1 179 ? -16.233 -63.757 -60.182 1.00 17.26 161 VAL A O 1
ATOM 1241 N N . VAL A 1 180 ? -15.358 -61.878 -59.320 1.00 19.85 162 VAL A N 1
ATOM 1242 C CA . VAL A 1 180 ? -13.985 -62.192 -59.673 1.00 17.43 162 VAL A CA 1
ATOM 1243 C C . VAL A 1 180 ? -13.192 -62.296 -58.385 1.00 15.91 162 VAL A C 1
ATOM 1244 O O . VAL A 1 180 ? -13.189 -61.356 -57.583 1.00 24.31 162 VAL A O 1
ATOM 1248 N N . GLY A 1 181 ? -12.531 -63.428 -58.184 1.00 14.50 163 GLY A N 1
ATOM 1249 C CA . GLY A 1 181 ? -11.654 -63.616 -57.043 1.00 13.65 163 GLY A CA 1
ATOM 1250 C C . GLY A 1 181 ? -10.228 -63.264 -57.420 1.00 16.96 163 GLY A C 1
ATOM 1251 O O . GLY A 1 181 ? -9.732 -63.680 -58.470 1.00 20.09 163 GLY A O 1
ATOM 1252 N N . LEU A 1 182 ? -9.579 -62.491 -56.553 1.00 13.76 164 LEU A N 1
ATOM 1253 C CA . LEU A 1 182 ? -8.230 -61.982 -56.785 1.00 14.48 164 LEU A CA 1
ATOM 1254 C C . LEU A 1 182 ? -7.357 -62.402 -55.610 1.00 21.68 164 LEU A C 1
ATOM 1255 O O . LEU A 1 182 ? -7.500 -61.871 -54.501 1.00 22.89 164 LEU A O 1
ATOM 1260 N N . VAL A 1 183 ? -6.452 -63.345 -55.853 1.00 15.75 165 VAL A N 1
ATOM 1261 C CA . VAL A 1 183 ? -5.578 -63.894 -54.823 1.00 16.36 165 VAL A CA 1
ATOM 1262 C C . VAL A 1 183 ? -4.181 -63.320 -55.063 1.00 21.18 165 VAL A C 1
ATOM 1263 O O . VAL A 1 183 ? -3.622 -63.485 -56.153 1.00 21.34 165 VAL A O 1
ATOM 1267 N N . LEU A 1 184 ? -3.614 -62.645 -54.049 1.00 19.05 166 LEU A N 1
ATOM 1268 C CA . LEU A 1 184 ? -2.401 -61.843 -54.200 1.00 22.41 166 LEU A CA 1
ATOM 1269 C C . LEU A 1 184 ? -1.202 -62.391 -53.421 1.00 18.45 166 LEU A C 1
ATOM 1270 O O . LEU A 1 184 ? -1.363 -63.043 -52.391 1.00 23.02 166 LEU A O 1
ATOM 1275 N N . PRO A 1 185 ? 0.021 -62.115 -53.884 1.00 24.94 167 PRO A N 1
ATOM 1276 C CA . PRO A 1 185 ? 1.212 -62.444 -53.086 1.00 26.18 167 PRO A CA 1
ATOM 1277 C C . PRO A 1 185 ? 1.667 -61.281 -52.216 1.00 24.65 167 PRO A C 1
ATOM 1278 O O . PRO A 1 185 ? 0.961 -60.274 -52.080 1.00 22.95 167 PRO A O 1
ATOM 1282 N N . TRP A 1 186 ? 2.877 -61.380 -51.672 1.00 28.00 168 TRP A N 1
ATOM 1283 C CA . TRP A 1 186 ? 3.325 -60.441 -50.662 1.00 19.31 168 TRP A CA 1
ATOM 1284 C C . TRP A 1 186 ? 4.474 -59.547 -51.104 1.00 18.21 168 TRP A C 1
ATOM 1285 O O . TRP A 1 186 ? 4.857 -58.656 -50.340 1.00 24.24 168 TRP A O 1
ATOM 1296 N N . ASN A 1 187 ? 5.038 -59.744 -52.299 1.00 23.76 169 ASN A N 1
ATOM 1297 C CA . ASN A 1 187 ? 6.243 -58.994 -52.663 1.00 21.36 169 ASN A CA 1
ATOM 1298 C C . ASN A 1 187 ? 5.939 -57.568 -53.132 1.00 23.74 169 ASN A C 1
ATOM 1299 O O . ASN A 1 187 ? 6.777 -56.675 -52.961 1.00 15.06 169 ASN A O 1
ATOM 1304 N N . PHE A 1 188 ? 4.760 -57.336 -53.711 1.00 23.16 170 PHE A N 1
ATOM 1305 C CA . PHE A 1 188 ? 4.314 -56.003 -54.128 1.00 17.82 170 PHE A CA 1
ATOM 1306 C C . PHE A 1 188 ? 2.836 -55.899 -53.797 1.00 22.71 170 PHE A C 1
ATOM 1307 O O . PHE A 1 188 ? 1.980 -55.957 -54.689 1.00 24.28 170 PHE A O 1
ATOM 1315 N N . PRO A 1 189 ? 2.496 -55.773 -52.509 1.00 24.73 171 PRO A N 1
ATOM 1316 C CA . PRO A 1 189 ? 1.075 -55.890 -52.120 1.00 17.34 171 PRO A CA 1
ATOM 1317 C C . PRO A 1 189 ? 0.157 -54.900 -52.827 1.00 21.12 171 PRO A C 1
ATOM 1318 O O . PRO A 1 189 ? -0.849 -55.307 -53.427 1.00 17.21 171 PRO A O 1
ATOM 1322 N N . LEU A 1 190 ? 0.492 -53.606 -52.791 1.00 21.14 172 LEU A N 1
ATOM 1323 C CA . LEU A 1 190 ? -0.371 -52.586 -53.381 1.00 18.21 172 LEU A CA 1
ATOM 1324 C C . LEU A 1 190 ? -0.320 -52.638 -54.906 1.00 23.41 172 LEU A C 1
ATOM 1325 O O . LEU A 1 190 ? -1.359 -52.569 -55.582 1.00 20.95 172 LEU A O 1
ATOM 1330 N N . LEU A 1 191 ? 0.879 -52.761 -55.471 1.00 14.25 173 LEU A N 1
ATOM 1331 C CA . LEU A 1 191 ? 0.984 -52.759 -56.923 1.00 19.29 173 LEU A CA 1
ATOM 1332 C C . LEU A 1 191 ? 0.225 -53.944 -57.526 1.00 22.26 173 LEU A C 1
ATOM 1333 O O . LEU A 1 191 ? -0.551 -53.781 -58.478 1.00 20.60 173 LEU A O 1
ATOM 1338 N N . MET A 1 192 ? 0.408 -55.143 -56.956 1.00 18.56 174 MET A N 1
ATOM 1339 C CA . MET A 1 192 ? -0.356 -56.305 -57.410 1.00 15.97 174 MET A CA 1
ATOM 1340 C C . MET A 1 192 ? -1.856 -56.092 -57.225 1.00 22.68 174 MET A C 1
ATOM 1341 O O . MET A 1 192 ? -2.657 -56.452 -58.099 1.00 18.21 174 MET A O 1
ATOM 1346 N N . LEU A 1 193 ? -2.261 -55.524 -56.084 1.00 20.04 175 LEU A N 1
ATOM 1347 C CA . LEU A 1 193 ? -3.662 -55.169 -55.900 1.00 16.27 175 LEU A CA 1
ATOM 1348 C C . LEU A 1 193 ? -4.168 -54.303 -57.056 1.00 20.97 175 LEU A C 1
ATOM 1349 O O . LEU A 1 193 ? -5.248 -54.551 -57.608 1.00 15.63 175 LEU A O 1
ATOM 1354 N N . ALA A 1 194 ? -3.383 -53.292 -57.454 1.00 15.94 176 ALA A N 1
ATOM 1355 C CA . ALA A 1 194 ? -3.830 -52.391 -58.510 1.00 16.57 176 ALA A CA 1
ATOM 1356 C C . ALA A 1 194 ? -3.835 -53.088 -59.871 1.00 17.91 176 ALA A C 1
ATOM 1357 O O . ALA A 1 194 ? -4.772 -52.910 -60.665 1.00 13.06 176 ALA A O 1
ATOM 1359 N N . TRP A 1 195 ? -2.803 -53.894 -60.148 1.00 16.35 177 TRP A N 1
ATOM 1360 C CA . TRP A 1 195 ? -2.765 -54.679 -61.379 1.00 12.03 177 TRP A CA 1
ATOM 1361 C C . TRP A 1 195 ? -4.025 -55.503 -61.562 1.00 14.35 177 TRP A C 1
ATOM 1362 O O . TRP A 1 195 ? -4.433 -55.760 -62.701 1.00 16.56 177 TRP A O 1
ATOM 1373 N N . LYS A 1 196 ? -4.645 -55.948 -60.461 1.00 16.68 178 LYS A N 1
ATOM 1374 C CA . LYS A 1 196 ? -5.826 -56.801 -60.571 1.00 16.81 178 LYS A CA 1
ATOM 1375 C C . LYS A 1 196 ? -7.121 -56.001 -60.534 1.00 22.18 178 LYS A C 1
ATOM 1376 O O . LYS A 1 196 ? -7.960 -56.157 -61.433 1.00 20.85 178 LYS A O 1
ATOM 1382 N N . ILE A 1 197 ? -7.302 -55.146 -59.514 1.00 16.30 179 ILE A N 1
ATOM 1383 C CA . ILE A 1 197 ? -8.593 -54.469 -59.380 1.00 16.72 179 ILE A CA 1
ATOM 1384 C C . ILE A 1 197 ? -8.800 -53.450 -60.487 1.00 19.59 179 ILE A C 1
ATOM 1385 O O . ILE A 1 197 ? -9.946 -53.202 -60.887 1.00 19.30 179 ILE A O 1
ATOM 1390 N N . GLY A 1 198 ? -7.722 -52.848 -60.997 1.00 15.15 180 GLY A N 1
ATOM 1391 C CA . GLY A 1 198 ? -7.827 -51.890 -62.070 1.00 14.91 180 GLY A CA 1
ATOM 1392 C C . GLY A 1 198 ? -8.668 -52.391 -63.236 1.00 18.70 180 GLY A C 1
ATOM 1393 O O . GLY A 1 198 ? -9.805 -51.949 -63.457 1.00 16.85 180 GLY A O 1
ATOM 1394 N N . PRO A 1 199 ? -8.126 -53.345 -63.998 1.00 19.34 181 PRO A N 1
ATOM 1395 C CA . PRO A 1 199 ? -8.903 -53.906 -65.120 1.00 15.09 181 PRO A CA 1
ATOM 1396 C C . PRO A 1 199 ? -10.211 -54.561 -64.694 1.00 23.12 181 PRO A C 1
ATOM 1397 O O . PRO A 1 199 ? -11.230 -54.414 -65.390 1.00 22.59 181 PRO A O 1
ATOM 1401 N N . ALA A 1 200 ? -10.221 -55.273 -63.562 1.00 17.93 182 ALA A N 1
ATOM 1402 C CA . ALA A 1 200 ? -11.426 -55.993 -63.157 1.00 13.90 182 ALA A CA 1
ATOM 1403 C C . ALA A 1 200 ? -12.567 -55.037 -62.804 1.00 16.55 182 ALA A C 1
ATOM 1404 O O . ALA A 1 200 ? -13.702 -55.227 -63.257 1.00 17.68 182 ALA A O 1
ATOM 1406 N N . LEU A 1 201 ? -12.289 -54.001 -61.995 1.00 13.53 183 LEU A N 1
ATOM 1407 C CA . LEU A 1 201 ? -13.319 -53.014 -61.659 1.00 11.84 183 LEU A CA 1
ATOM 1408 C C . LEU A 1 201 ? -13.718 -52.189 -62.873 1.00 22.95 183 LEU A C 1
ATOM 1409 O O . LEU A 1 201 ? -14.909 -51.923 -63.089 1.00 18.68 183 LEU A O 1
ATOM 1414 N N . ALA A 1 202 ? -12.740 -51.767 -63.678 1.00 17.66 184 ALA A N 1
ATOM 1415 C CA . ALA A 1 202 ? -13.078 -50.973 -64.853 1.00 19.34 184 ALA A CA 1
ATOM 1416 C C . ALA A 1 202 ? -14.026 -51.740 -65.771 1.00 19.29 184 ALA A C 1
ATOM 1417 O O . ALA A 1 202 ? -14.936 -51.155 -66.369 1.00 17.19 184 ALA A O 1
ATOM 1419 N N . ALA A 1 203 ? -13.852 -53.063 -65.860 1.00 19.95 185 ALA A N 1
ATOM 1420 C CA . ALA A 1 203 ? -14.733 -53.903 -66.664 1.00 19.89 185 ALA A CA 1
ATOM 1421 C C . ALA A 1 203 ? -16.130 -54.029 -66.075 1.00 21.55 185 ALA A C 1
ATOM 1422 O O . ALA A 1 203 ? -17.047 -54.460 -66.782 1.00 21.00 185 ALA A O 1
ATOM 1424 N N . GLY A 1 204 ? -16.324 -53.670 -64.812 1.00 19.85 186 GLY A N 1
ATOM 1425 C CA . GLY A 1 204 ? -17.625 -53.778 -64.199 1.00 17.94 186 GLY A CA 1
ATOM 1426 C C . GLY A 1 204 ? -17.845 -55.026 -63.377 1.00 24.27 186 GLY A C 1
ATOM 1427 O O . GLY A 1 204 ? -18.984 -55.287 -62.970 1.00 31.41 186 GLY A O 1
ATOM 1428 N N . CYS A 1 205 ? -16.804 -55.811 -63.132 1.00 20.07 187 CYS A N 1
ATOM 1429 C CA . CYS A 1 205 ? -16.927 -56.941 -62.229 1.00 23.93 187 CYS A CA 1
ATOM 1430 C C . CYS A 1 205 ? -17.003 -56.464 -60.782 1.00 18.68 187 CYS A C 1
ATOM 1431 O O . CYS A 1 205 ? -16.529 -55.380 -60.434 1.00 17.01 187 CYS A O 1
ATOM 1434 N N . SER A 1 206 ? -17.616 -57.288 -59.936 1.00 24.17 188 SER A N 1
ATOM 1435 C CA . SER A 1 206 ? -17.377 -57.211 -58.500 1.00 24.09 188 SER A CA 1
ATOM 1436 C C . SER A 1 206 ? -16.198 -58.115 -58.170 1.00 23.43 188 SER A C 1
ATOM 1437 O O . SER A 1 206 ? -15.998 -59.156 -58.806 1.00 26.40 188 SER A O 1
ATOM 1440 N N . VAL A 1 207 ? -15.404 -57.715 -57.185 1.00 14.55 189 VAL A N 1
ATOM 1441 C CA . VAL A 1 207 ? -14.207 -58.476 -56.851 1.00 22.30 189 VAL A CA 1
ATOM 1442 C C . VAL A 1 207 ? -14.193 -58.863 -55.378 1.00 22.65 189 VAL A C 1
ATOM 1443 O O . VAL A 1 207 ? -14.730 -58.160 -54.512 1.00 19.87 189 VAL A O 1
ATOM 1447 N N . VAL A 1 208 ? -13.563 -60.003 -55.099 1.00 14.95 190 VAL A N 1
ATOM 1448 C CA . VAL A 1 208 ? -13.260 -60.435 -53.742 1.00 15.28 190 VAL A CA 1
ATOM 1449 C C . VAL A 1 208 ? -11.763 -60.695 -53.685 1.00 20.27 190 VAL A C 1
ATOM 1450 O O . VAL A 1 208 ? -11.260 -61.568 -54.400 1.00 18.33 190 VAL A O 1
ATOM 1454 N N . VAL A 1 209 ? -11.055 -59.933 -52.851 1.00 17.10 191 VAL A N 1
ATOM 1455 C CA . VAL A 1 209 ? -9.596 -59.924 -52.816 1.00 24.97 191 VAL A CA 1
ATOM 1456 C C . VAL A 1 209 ? -9.137 -60.704 -51.591 1.00 27.34 191 VAL A C 1
ATOM 1457 O O . VAL A 1 209 ? -9.503 -60.369 -50.459 1.00 27.49 191 VAL A O 1
ATOM 1461 N N . LYS A 1 210 ? -8.324 -61.736 -51.806 1.00 22.19 192 LYS A N 1
ATOM 1462 C CA . LYS A 1 210 ? -7.721 -62.463 -50.700 1.00 15.38 192 LYS A CA 1
ATOM 1463 C C . LYS A 1 210 ? -6.236 -62.131 -50.751 1.00 18.91 192 LYS A C 1
ATOM 1464 O O . LYS A 1 210 ? -5.490 -62.767 -51.514 1.00 21.43 192 LYS A O 1
ATOM 1470 N N . PRO A 1 211 ? -5.753 -61.156 -49.987 1.00 25.07 193 PRO A N 1
ATOM 1471 C CA . PRO A 1 211 ? -4.323 -60.831 -50.015 1.00 21.53 193 PRO A CA 1
ATOM 1472 C C . PRO A 1 211 ? -3.493 -61.866 -49.261 1.00 21.77 193 PRO A C 1
ATOM 1473 O O . PRO A 1 211 ? -4.010 -62.777 -48.616 1.00 24.28 193 PRO A O 1
ATOM 1477 N N . ALA A 1 212 ? -2.180 -61.715 -49.370 1.00 20.49 194 ALA A N 1
ATOM 1478 C CA . ALA A 1 212 ? -1.280 -62.572 -48.617 1.00 22.55 194 ALA A CA 1
ATOM 1479 C C . ALA A 1 212 ? -1.400 -62.254 -47.127 1.00 25.67 194 ALA A C 1
ATOM 1480 O O . ALA A 1 212 ? -1.467 -61.080 -46.746 1.00 30.51 194 ALA A O 1
ATOM 1482 N N . PRO A 1 213 ? -1.432 -63.266 -46.259 1.00 30.38 195 PRO A N 1
ATOM 1483 C CA . PRO A 1 213 ? -1.473 -62.976 -44.818 1.00 24.15 195 PRO A CA 1
ATOM 1484 C C . PRO A 1 213 ? -0.261 -62.190 -44.337 1.00 26.87 195 PRO A C 1
ATOM 1485 O O . PRO A 1 213 ? -0.348 -61.487 -43.315 1.00 29.50 195 PRO A O 1
ATOM 1489 N N . GLU A 1 214 ? 0.863 -62.268 -45.047 1.00 18.47 196 GLU A N 1
ATOM 1490 C CA . GLU A 1 214 ? 2.031 -61.510 -44.630 1.00 17.02 196 GLU A CA 1
ATOM 1491 C C . GLU A 1 214 ? 1.837 -60.018 -44.840 1.00 23.37 196 GLU A C 1
ATOM 1492 O O . GLU A 1 214 ? 2.545 -59.217 -44.224 1.00 25.89 196 GLU A O 1
ATOM 1498 N N . THR A 1 215 ? 0.907 -59.628 -45.700 1.00 19.75 197 THR A N 1
ATOM 1499 C CA . THR A 1 215 ? 0.836 -58.267 -46.203 1.00 21.99 197 THR A CA 1
ATOM 1500 C C . THR A 1 215 ? -0.627 -57.950 -46.487 1.00 29.85 197 THR A C 1
ATOM 1501 O O . THR A 1 215 ? -1.028 -57.735 -47.630 1.00 28.88 197 THR A O 1
ATOM 1505 N N . SER A 1 216 ? -1.452 -57.920 -45.435 1.00 28.64 198 SER A N 1
ATOM 1506 C CA . SER A 1 216 ? -2.888 -57.739 -45.601 1.00 18.92 198 SER A CA 1
ATOM 1507 C C . SER A 1 216 ? -3.364 -56.323 -45.320 1.00 21.07 198 SER A C 1
ATOM 1508 O O . SER A 1 216 ? -4.482 -55.972 -45.720 1.00 24.48 198 SER A O 1
ATOM 1511 N N . LEU A 1 217 ? -2.541 -55.500 -44.668 1.00 20.90 199 LEU A N 1
ATOM 1512 C CA . LEU A 1 217 ? -3.036 -54.238 -44.125 1.00 21.50 199 LEU A CA 1
ATOM 1513 C C . LEU A 1 217 ? -3.373 -53.236 -45.229 1.00 26.68 199 LEU A C 1
ATOM 1514 O O . LEU A 1 217 ? -4.462 -52.643 -45.228 1.00 27.81 199 LEU A O 1
ATOM 1519 N N . THR A 1 218 ? -2.463 -53.030 -46.187 1.00 18.89 200 THR A N 1
ATOM 1520 C CA . THR A 1 218 ? -2.702 -51.938 -47.128 1.00 25.65 200 THR A CA 1
ATOM 1521 C C . THR A 1 218 ? -3.888 -52.237 -48.044 1.00 26.31 200 THR A C 1
ATOM 1522 O O . THR A 1 218 ? -4.641 -51.320 -48.395 1.00 20.89 200 THR A O 1
ATOM 1526 N N . ALA A 1 219 ? -4.111 -53.508 -48.396 1.00 19.57 201 ALA A N 1
ATOM 1527 C CA . ALA A 1 219 ? -5.298 -53.835 -49.181 1.00 18.07 201 ALA A CA 1
ATOM 1528 C C . ALA A 1 219 ? -6.570 -53.492 -48.416 1.00 22.46 201 ALA A C 1
ATOM 1529 O O . ALA A 1 219 ? -7.526 -52.963 -48.993 1.00 22.07 201 ALA A O 1
ATOM 1531 N N . LEU A 1 220 ? -6.595 -53.767 -47.109 1.00 28.12 202 LEU A N 1
ATOM 1532 C CA . LEU A 1 220 ? -7.751 -53.387 -46.300 1.00 25.26 202 LEU A CA 1
ATOM 1533 C C . LEU A 1 220 ? -7.972 -51.877 -46.321 1.00 23.72 202 LEU A C 1
ATOM 1534 O O . LEU A 1 220 ? -9.104 -51.409 -46.498 1.00 18.05 202 LEU A O 1
ATOM 1539 N N . ARG A 1 221 ? -6.898 -51.100 -46.154 1.00 20.64 203 ARG A N 1
ATOM 1540 C CA . ARG A 1 221 ? -7.004 -49.640 -46.213 1.00 26.47 203 ARG A CA 1
ATOM 1541 C C . ARG A 1 221 ? -7.495 -49.158 -47.583 1.00 31.01 203 ARG A C 1
ATOM 1542 O O . ARG A 1 221 ? -8.320 -48.234 -47.672 1.00 24.94 203 ARG A O 1
ATOM 1550 N N . VAL A 1 222 ? -7.008 -49.774 -48.664 1.00 24.13 204 VAL A N 1
ATOM 1551 C CA . VAL A 1 222 ? -7.433 -49.345 -49.995 1.00 23.84 204 VAL A CA 1
ATOM 1552 C C . VAL A 1 222 ? -8.910 -49.647 -50.207 1.00 24.96 204 VAL A C 1
ATOM 1553 O O . VAL A 1 222 ? -9.623 -48.875 -50.870 1.00 24.18 204 VAL A O 1
ATOM 1557 N N . ALA A 1 223 ? -9.404 -50.752 -49.636 1.00 20.35 205 ALA A N 1
ATOM 1558 C CA . ALA A 1 223 ? -10.828 -51.062 -49.754 1.00 27.27 205 ALA A CA 1
ATOM 1559 C C . ALA A 1 223 ? -11.687 -49.995 -49.075 1.00 27.63 205 ALA A C 1
ATOM 1560 O O . ALA A 1 223 ? -12.718 -49.575 -49.616 1.00 26.45 205 ALA A O 1
ATOM 1562 N N . GLU A 1 224 ? -11.269 -49.540 -47.892 1.00 26.70 206 GLU A N 1
ATOM 1563 C CA . GLU A 1 224 ? -11.986 -48.471 -47.209 1.00 26.62 206 GLU A CA 1
ATOM 1564 C C . GLU A 1 224 ? -11.961 -47.194 -48.034 1.00 31.95 206 GLU A C 1
ATOM 1565 O O . GLU A 1 224 ? -12.993 -46.531 -48.210 1.00 30.45 206 GLU A O 1
ATOM 1571 N N . LEU A 1 225 ? -10.785 -46.838 -48.561 1.00 27.68 207 LEU A N 1
ATOM 1572 C CA . LEU A 1 225 ? -10.695 -45.647 -49.397 1.00 22.45 207 LEU A CA 1
ATOM 1573 C C . LEU A 1 225 ? -11.581 -45.777 -50.628 1.00 27.58 207 LEU A C 1
ATOM 1574 O O . LEU A 1 225 ? -12.187 -44.786 -51.058 1.00 25.10 207 LEU A O 1
ATOM 1579 N N . ALA A 1 226 ? -11.720 -46.993 -51.178 1.00 22.08 208 ALA A N 1
ATOM 1580 C CA . ALA A 1 226 ? -12.576 -47.164 -52.351 1.00 25.16 208 ALA A CA 1
ATOM 1581 C C . ALA A 1 226 ? -14.044 -46.864 -52.032 1.00 29.40 208 ALA A C 1
ATOM 1582 O O . ALA A 1 226 ? -14.760 -46.295 -52.868 1.00 26.00 208 ALA A O 1
ATOM 1584 N N . SER A 1 227 ? -14.513 -47.245 -50.836 1.00 23.85 209 SER A N 1
ATOM 1585 C CA . SER A 1 227 ? -15.867 -46.886 -50.410 1.00 28.55 209 SER A CA 1
ATOM 1586 C C . SER A 1 227 ? -16.047 -45.374 -50.359 1.00 35.79 209 SER A C 1
ATOM 1587 O O . SER A 1 227 ? -17.067 -44.839 -50.826 1.00 24.84 209 SER A O 1
ATOM 1590 N N . GLN A 1 228 ? -15.073 -44.674 -49.758 1.00 26.49 210 GLN A N 1
ATOM 1591 C CA . GLN A 1 228 ? -15.098 -43.216 -49.720 1.00 30.98 210 GLN A CA 1
ATOM 1592 C C . GLN A 1 228 ? -15.175 -42.636 -51.119 1.00 34.16 210 GLN A C 1
ATOM 1593 O O . GLN A 1 228 ? -15.817 -41.602 -51.324 1.00 38.90 210 GLN A O 1
ATOM 1599 N N . ALA A 1 229 ? -14.539 -43.293 -52.093 1.00 35.26 211 ALA A N 1
ATOM 1600 C CA . ALA A 1 229 ? -14.505 -42.787 -53.455 1.00 28.21 211 ALA A CA 1
ATOM 1601 C C . ALA A 1 229 ? -15.792 -43.058 -54.209 1.00 29.52 211 ALA A C 1
ATOM 1602 O O . ALA A 1 229 ? -15.969 -42.524 -55.310 1.00 34.50 211 ALA A O 1
ATOM 1604 N N . GLY A 1 230 ? -16.686 -43.867 -53.654 1.00 30.71 212 GLY A N 1
ATOM 1605 C CA . GLY A 1 230 ? -17.943 -44.159 -54.305 1.00 21.50 212 GLY A CA 1
ATOM 1606 C C . GLY A 1 230 ? -18.017 -45.479 -55.028 1.00 24.94 212 GLY A C 1
ATOM 1607 O O . GLY A 1 230 ? -18.983 -45.698 -55.763 1.00 34.68 212 GLY A O 1
ATOM 1608 N N . ILE A 1 231 ? -17.026 -46.350 -54.873 1.00 23.68 213 ILE A N 1
ATOM 1609 C CA . ILE A 1 231 ? -17.204 -47.748 -55.251 1.00 29.31 213 ILE A CA 1
ATOM 1610 C C . ILE A 1 231 ? -18.340 -48.288 -54.384 1.00 29.46 213 ILE A C 1
ATOM 1611 O O . ILE A 1 231 ? -18.228 -48.277 -53.146 1.00 32.94 213 ILE A O 1
ATOM 1616 N N . PRO A 1 232 ? -19.448 -48.749 -54.972 1.00 27.69 214 PRO A N 1
ATOM 1617 C CA . PRO A 1 232 ? -20.593 -49.189 -54.160 1.00 29.80 214 PRO A CA 1
ATOM 1618 C C . PRO A 1 232 ? -20.261 -50.378 -53.266 1.00 28.98 214 PRO A C 1
ATOM 1619 O O . PRO A 1 232 ? -19.315 -51.137 -53.499 1.00 28.80 214 PRO A O 1
ATOM 1623 N N . ALA A 1 233 ? -21.086 -50.541 -52.238 1.00 30.19 215 ALA A N 1
ATOM 1624 C CA . ALA A 1 233 ? -20.914 -51.649 -51.314 1.00 33.68 215 ALA A CA 1
ATOM 1625 C C . ALA A 1 233 ? -21.000 -52.985 -52.043 1.00 30.95 215 ALA A C 1
ATOM 1626 O O . ALA A 1 233 ? -21.840 -53.183 -52.933 1.00 22.10 215 ALA A O 1
ATOM 1628 N N . GLY A 1 234 ? -20.110 -53.903 -51.661 1.00 24.01 216 GLY A N 1
ATOM 1629 C CA . GLY A 1 234 ? -20.085 -55.230 -52.235 1.00 29.80 216 GLY A CA 1
ATOM 1630 C C . GLY A 1 234 ? -19.300 -55.365 -53.523 1.00 26.52 216 GLY A C 1
ATOM 1631 O O . GLY A 1 234 ? -19.101 -56.491 -53.989 1.00 25.33 216 GLY A O 1
ATOM 1632 N N . VAL A 1 235 ? -18.844 -54.258 -54.113 1.00 21.93 217 VAL A N 1
ATOM 1633 C CA . VAL A 1 235 ? -18.161 -54.315 -55.396 1.00 21.30 217 VAL A CA 1
ATOM 1634 C C . VAL A 1 235 ? -16.671 -54.592 -55.231 1.00 23.66 217 VAL A C 1
ATOM 1635 O O . VAL A 1 235 ? -16.054 -55.185 -56.130 1.00 24.85 217 VAL A O 1
ATOM 1639 N N . PHE A 1 236 ? -16.092 -54.249 -54.081 1.00 16.77 218 PHE A N 1
ATOM 1640 C CA . PHE A 1 236 ? -14.661 -54.417 -53.827 1.00 23.67 218 PHE A CA 1
ATOM 1641 C C . PHE A 1 236 ? -14.540 -54.819 -52.353 1.00 24.91 218 PHE A C 1
ATOM 1642 O O . PHE A 1 236 ? -14.529 -53.970 -51.457 1.00 26.49 218 PHE A O 1
ATOM 1650 N N . ASN A 1 237 ? -14.452 -56.130 -52.121 1.00 20.22 219 ASN A N 1
ATOM 1651 C CA . ASN A 1 237 ? -14.300 -56.727 -50.801 1.00 25.54 219 ASN A CA 1
ATOM 1652 C C . ASN A 1 237 ? -12.891 -57.298 -50.632 1.00 26.28 219 ASN A C 1
ATOM 1653 O O . ASN A 1 237 ? -12.251 -57.715 -51.604 1.00 24.32 219 ASN A O 1
ATOM 1658 N N . VAL A 1 238 ? -12.411 -57.315 -49.386 1.00 19.04 220 VAL A N 1
ATOM 1659 C CA . VAL A 1 238 ? -11.103 -57.871 -49.037 1.00 23.15 220 VAL A CA 1
ATOM 1660 C C . VAL A 1 238 ? -11.287 -58.831 -47.868 1.00 27.73 220 VAL A C 1
ATOM 1661 O O . VAL A 1 238 ? -11.797 -58.437 -46.809 1.00 28.34 220 VAL A O 1
ATOM 1665 N N . VAL A 1 239 ? -10.850 -60.073 -48.048 1.00 25.94 221 VAL A N 1
ATOM 1666 C CA . VAL A 1 239 ? -11.061 -61.135 -47.076 1.00 28.03 221 VAL A CA 1
ATOM 1667 C C . VAL A 1 239 ? -9.694 -61.683 -46.665 1.00 23.45 221 VAL A C 1
ATOM 1668 O O . VAL A 1 239 ? -9.085 -62.482 -47.374 1.00 23.82 221 VAL A O 1
ATOM 1672 N N . PRO A 1 240 ? -9.153 -61.228 -45.539 1.00 27.91 222 PRO A N 1
ATOM 1673 C CA . PRO A 1 240 ? -7.816 -61.687 -45.134 1.00 21.76 222 PRO A CA 1
ATOM 1674 C C . PRO A 1 240 ? -7.867 -63.037 -44.435 1.00 22.89 222 PRO A C 1
ATOM 1675 O O . PRO A 1 240 ? -8.863 -63.411 -43.807 1.00 28.63 222 PRO A O 1
ATOM 1679 N N . GLY A 1 241 ? -6.782 -63.778 -44.574 1.00 21.21 223 GLY A N 1
ATOM 1680 C CA . GLY A 1 241 ? -6.724 -65.121 -44.034 1.00 28.17 223 GLY A CA 1
ATOM 1681 C C . GLY A 1 241 ? -5.709 -65.971 -44.769 1.00 33.77 223 GLY A C 1
ATOM 1682 O O . GLY A 1 241 ? -5.049 -65.529 -45.714 1.00 25.95 223 GLY A O 1
ATOM 1683 N N . GLY A 1 242 ? -5.601 -67.224 -44.304 1.00 32.61 224 GLY A N 1
ATOM 1684 C CA . GLY A 1 242 ? -4.610 -68.139 -44.823 1.00 23.44 224 GLY A CA 1
ATOM 1685 C C . GLY A 1 242 ? -4.955 -68.681 -46.194 1.00 27.26 224 GLY A C 1
ATOM 1686 O O . GLY A 1 242 ? -6.056 -68.493 -46.712 1.00 27.41 224 GLY A O 1
ATOM 1687 N N . GLY A 1 243 ? -3.973 -69.371 -46.781 1.00 34.37 225 GLY A N 1
ATOM 1688 C CA . GLY A 1 243 ? -4.121 -70.014 -48.074 1.00 20.25 225 GLY A CA 1
ATOM 1689 C C . GLY A 1 243 ? -5.206 -71.072 -48.142 1.00 22.98 225 GLY A C 1
ATOM 1690 O O . GLY A 1 243 ? -6.198 -70.905 -48.864 1.00 20.67 225 GLY A O 1
ATOM 1691 N N . ARG A 1 244 ? -5.033 -72.174 -47.402 1.00 31.04 226 ARG A N 1
ATOM 1692 C CA . ARG A 1 244 ? -6.085 -73.192 -47.351 1.00 35.50 226 ARG A CA 1
ATOM 1693 C C . ARG A 1 244 ? -7.368 -72.631 -46.750 1.00 24.99 226 ARG A C 1
ATOM 1694 O O . ARG A 1 244 ? -8.467 -72.944 -47.219 1.00 30.59 226 ARG A O 1
ATOM 1702 N N . GLU A 1 245 ? -7.248 -71.775 -45.730 1.00 32.19 227 GLU A N 1
ATOM 1703 C CA . GLU A 1 245 ? -8.423 -71.371 -44.965 1.00 28.91 227 GLU A CA 1
ATOM 1704 C C . GLU A 1 245 ? -9.305 -70.410 -45.756 1.00 29.38 227 GLU A C 1
ATOM 1705 O O . GLU A 1 245 ? -10.531 -70.558 -45.762 1.00 27.71 227 GLU A O 1
ATOM 1711 N N . ALA A 1 246 ? -8.715 -69.436 -46.442 1.00 28.05 228 ALA A N 1
ATOM 1712 C CA . ALA A 1 246 ? -9.522 -68.451 -47.159 1.00 23.75 228 ALA A CA 1
ATOM 1713 C C . ALA A 1 246 ? -9.378 -68.514 -48.673 1.00 23.80 228 ALA A C 1
ATOM 1714 O O . ALA A 1 246 ? -10.362 -68.287 -49.389 1.00 21.76 228 ALA A O 1
ATOM 1716 N N . GLY A 1 247 ? -8.183 -68.817 -49.188 1.00 20.69 229 GLY A N 1
ATOM 1717 C CA . GLY A 1 247 ? -7.987 -68.795 -50.630 1.00 17.00 229 GLY A CA 1
ATOM 1718 C C . GLY A 1 247 ? -8.640 -69.969 -51.333 1.00 22.11 229 GLY A C 1
ATOM 1719 O O . GLY A 1 247 ? -9.232 -69.811 -52.403 1.00 23.43 229 GLY A O 1
ATOM 1720 N N . GLU A 1 248 ? -8.548 -71.161 -50.741 1.00 25.09 230 GLU A N 1
ATOM 1721 C CA . GLU A 1 248 ? -9.182 -72.332 -51.344 1.00 22.47 230 GLU A CA 1
ATOM 1722 C C . GLU A 1 248 ? -10.699 -72.207 -51.427 1.00 22.66 230 GLU A C 1
ATOM 1723 O O . GLU A 1 248 ? -11.262 -72.526 -52.492 1.00 19.61 230 GLU A O 1
ATOM 1729 N N . PRO A 1 249 ? -11.424 -71.800 -50.374 1.00 24.09 231 PRO A N 1
ATOM 1730 C CA . PRO A 1 249 ? -12.882 -71.643 -50.543 1.00 25.32 231 PRO A CA 1
ATOM 1731 C C . PRO A 1 249 ? -13.232 -70.632 -51.613 1.00 23.68 231 PRO A C 1
ATOM 1732 O O . PRO A 1 249 ? -14.235 -70.814 -52.315 1.00 23.57 231 PRO A O 1
ATOM 1736 N N . LEU A 1 250 ? -12.426 -69.573 -51.764 1.00 20.61 232 LEU A N 1
ATOM 1737 C CA . LEU A 1 250 ? -12.669 -68.601 -52.827 1.00 20.44 232 LEU A CA 1
ATOM 1738 C C . LEU A 1 250 ? -12.518 -69.244 -54.200 1.00 20.30 232 LEU A C 1
ATOM 1739 O O . LEU A 1 250 ? -13.371 -69.069 -55.081 1.00 20.18 232 LEU A O 1
ATOM 1744 N N . GLY A 1 251 ? -11.447 -70.018 -54.390 1.00 19.55 233 GLY A N 1
ATOM 1745 C CA . GLY A 1 251 ? -11.255 -70.706 -55.652 1.00 17.45 233 GLY A CA 1
ATOM 1746 C C . GLY A 1 251 ? -12.314 -71.753 -55.932 1.00 19.70 233 GLY A C 1
ATOM 1747 O O . GLY A 1 251 ? -12.595 -72.061 -57.094 1.00 21.66 233 GLY A O 1
ATOM 1748 N N . ARG A 1 252 ? -12.916 -72.315 -54.883 1.00 21.50 234 ARG A N 1
ATOM 1749 C CA . ARG A 1 252 ? -13.916 -73.365 -55.047 1.00 21.90 234 ARG A CA 1
ATOM 1750 C C . ARG A 1 252 ? -15.335 -72.831 -55.095 1.00 18.88 234 ARG A C 1
ATOM 1751 O O . ARG A 1 252 ? -16.265 -73.609 -55.327 1.00 19.75 234 ARG A O 1
ATOM 1759 N N . HIS A 1 253 ? -15.531 -71.547 -54.870 1.00 15.18 235 HIS A N 1
ATOM 1760 C CA . HIS A 1 253 ? -16.882 -71.073 -54.664 1.00 21.70 235 HIS A CA 1
ATOM 1761 C C . HIS A 1 253 ? -17.688 -71.180 -55.956 1.00 21.46 235 HIS A C 1
ATOM 1762 O O . HIS A 1 253 ? -17.251 -70.696 -57.007 1.00 21.89 235 HIS A O 1
ATOM 1769 N N . PRO A 1 254 ? -18.872 -71.782 -55.918 1.00 24.43 236 PRO A N 1
ATOM 1770 C CA . PRO A 1 254 ? -19.654 -71.958 -57.154 1.00 31.57 236 PRO A CA 1
ATOM 1771 C C . PRO A 1 254 ? -20.215 -70.670 -57.745 1.00 21.55 236 PRO A C 1
ATOM 1772 O O . PRO A 1 254 ? -20.778 -70.736 -58.840 1.00 26.25 236 PRO A O 1
ATOM 1776 N N . ASP A 1 255 ? -20.121 -69.523 -57.073 1.00 20.96 237 ASP A N 1
ATOM 1777 C CA . ASP A 1 255 ? -20.620 -68.273 -57.640 1.00 22.46 237 ASP A CA 1
ATOM 1778 C C . ASP A 1 255 ? -19.520 -67.310 -58.047 1.00 24.21 237 ASP A C 1
ATOM 1779 O O . ASP A 1 255 ? -19.821 -66.186 -58.454 1.00 29.78 237 ASP A O 1
ATOM 1784 N N . VAL A 1 256 ? -18.267 -67.688 -57.914 1.00 25.21 238 VAL A N 1
ATOM 1785 C CA . VAL A 1 256 ? -17.183 -66.888 -58.448 1.00 18.19 238 VAL A CA 1
ATOM 1786 C C . VAL A 1 256 ? -17.012 -67.291 -59.905 1.00 18.85 238 VAL A C 1
ATOM 1787 O O . VAL A 1 256 ? -16.940 -68.484 -60.222 1.00 21.30 238 VAL A O 1
ATOM 1791 N N . ALA A 1 257 ? -17.019 -66.306 -60.803 1.00 14.80 239 ALA A N 1
ATOM 1792 C CA . ALA A 1 257 ? -17.009 -66.594 -62.235 1.00 14.24 239 ALA A CA 1
ATOM 1793 C C . ALA A 1 257 ? -15.609 -66.789 -62.789 1.00 18.97 239 ALA A C 1
ATOM 1794 O O . ALA A 1 257 ? -15.453 -67.462 -63.814 1.00 17.45 239 ALA A O 1
ATOM 1796 N N . MET A 1 258 ? -14.598 -66.258 -62.102 1.00 16.08 240 MET A N 1
ATOM 1797 C CA . MET A 1 258 ? -13.237 -66.162 -62.596 1.00 13.36 240 MET A CA 1
ATOM 1798 C C . MET A 1 258 ? -12.314 -65.881 -61.415 1.00 15.86 240 MET A C 1
ATOM 1799 O O . MET A 1 258 ? -12.672 -65.114 -60.521 1.00 18.87 240 MET A O 1
ATOM 1804 N N . VAL A 1 259 ? -11.122 -66.473 -61.428 1.00 15.68 241 VAL A N 1
ATOM 1805 C CA . VAL A 1 259 ? -10.079 -66.169 -60.453 1.00 17.71 241 VAL A CA 1
ATOM 1806 C C . VAL A 1 259 ? -8.829 -65.736 -61.204 1.00 21.81 241 VAL A C 1
ATOM 1807 O O . VAL A 1 259 ? -8.417 -66.403 -62.159 1.00 24.35 241 VAL A O 1
ATOM 1811 N N . SER A 1 260 ? -8.221 -64.636 -60.764 1.00 22.66 242 SER A N 1
ATOM 1812 C CA . SER A 1 260 ? -6.892 -64.227 -61.200 1.00 18.32 242 SER A CA 1
ATOM 1813 C C . SER A 1 260 ? -5.932 -64.380 -60.029 1.00 21.24 242 SER A C 1
ATOM 1814 O O . SER A 1 260 ? -6.178 -63.845 -58.944 1.00 28.44 242 SER A O 1
ATOM 1817 N N . PHE A 1 261 ? -4.839 -65.101 -60.250 1.00 21.21 243 PHE A N 1
ATOM 1818 C CA . PHE A 1 261 ? -3.907 -65.467 -59.191 1.00 18.25 243 PHE A CA 1
ATOM 1819 C C . PHE A 1 261 ? -2.492 -65.057 -59.570 1.00 22.90 243 PHE A C 1
ATOM 1820 O O . PHE A 1 261 ? -2.075 -65.202 -60.723 1.00 27.72 243 PHE A O 1
ATOM 1828 N N . THR A 1 262 ? -1.753 -64.564 -58.585 1.00 21.40 244 THR A N 1
ATOM 1829 C CA . THR A 1 262 ? -0.329 -64.319 -58.724 1.00 25.49 244 THR A CA 1
ATOM 1830 C C . THR A 1 262 ? 0.384 -64.874 -57.497 1.00 19.12 244 THR A C 1
ATOM 1831 O O . THR A 1 262 ? -0.050 -64.648 -56.369 1.00 23.62 244 THR A O 1
ATOM 1835 N N . GLY A 1 263 ? 1.458 -65.607 -57.720 1.00 19.92 245 GLY A N 1
ATOM 1836 C CA . GLY A 1 263 ? 2.105 -66.364 -56.666 1.00 25.56 245 GLY A CA 1
ATOM 1837 C C . GLY A 1 263 ? 2.936 -67.474 -57.285 1.00 26.50 245 GLY A C 1
ATOM 1838 O O . GLY A 1 263 ? 3.369 -67.368 -58.428 1.00 25.86 245 GLY A O 1
ATOM 1839 N N . SER A 1 264 ? 3.141 -68.535 -56.510 1.00 25.95 246 SER A N 1
ATOM 1840 C CA . SER A 1 264 ? 3.943 -69.662 -56.967 1.00 28.27 246 SER A CA 1
ATOM 1841 C C . SER A 1 264 ? 3.178 -70.536 -57.958 1.00 26.66 246 SER A C 1
ATOM 1842 O O . SER A 1 264 ? 1.942 -70.579 -57.961 1.00 29.32 246 SER A O 1
ATOM 1845 N N . THR A 1 265 ? 3.938 -71.230 -58.813 1.00 29.99 247 THR A N 1
ATOM 1846 C CA . THR A 1 265 ? 3.360 -72.250 -59.686 1.00 31.79 247 THR A CA 1
ATOM 1847 C C . THR A 1 265 ? 2.683 -73.336 -58.859 1.00 31.33 247 THR A C 1
ATOM 1848 O O . THR A 1 265 ? 1.548 -73.742 -59.145 1.00 25.45 247 THR A O 1
ATOM 1852 N N . ALA A 1 266 ? 3.370 -73.807 -57.817 1.00 24.94 248 ALA A N 1
ATOM 1853 C CA . ALA A 1 266 ? 2.835 -74.878 -56.989 1.00 25.21 248 ALA A CA 1
ATOM 1854 C C . ALA A 1 266 ? 1.414 -74.579 -56.535 1.00 25.89 248 ALA A C 1
ATOM 1855 O O . ALA A 1 266 ? 0.535 -75.446 -56.620 1.00 17.47 248 ALA A O 1
ATOM 1857 N N . THR A 1 267 ? 1.169 -73.342 -56.071 1.00 25.55 249 THR A N 1
ATOM 1858 C CA . THR A 1 267 ? -0.144 -72.954 -55.566 1.00 21.34 249 THR A CA 1
ATOM 1859 C C . THR A 1 267 ? -1.098 -72.629 -56.708 1.00 18.00 249 THR A C 1
ATOM 1860 O O . THR A 1 267 ? -2.291 -72.929 -56.624 1.00 20.93 249 THR A O 1
ATOM 1864 N N . GLY A 1 268 ? -0.592 -72.020 -57.782 1.00 18.29 250 GLY A N 1
ATOM 1865 C CA . GLY A 1 268 ? -1.434 -71.774 -58.941 1.00 18.83 250 GLY A CA 1
ATOM 1866 C C . GLY A 1 268 ? -2.062 -73.045 -59.486 1.00 25.31 250 GLY A C 1
ATOM 1867 O O . GLY A 1 268 ? -3.217 -73.037 -59.920 1.00 21.20 250 GLY A O 1
ATOM 1868 N N . ARG A 1 269 ? -1.318 -74.160 -59.448 1.00 18.85 251 ARG A N 1
ATOM 1869 C CA . ARG A 1 269 ? -1.857 -75.433 -59.923 1.00 19.88 251 ARG A CA 1
ATOM 1870 C C . ARG A 1 269 ? -3.133 -75.804 -59.168 1.00 26.83 251 ARG A C 1
ATOM 1871 O O . ARG A 1 269 ? -4.079 -76.350 -59.751 1.00 26.26 251 ARG A O 1
ATOM 1879 N N . LEU A 1 270 ? -3.176 -75.515 -57.865 1.00 21.89 252 LEU A N 1
ATOM 1880 C CA . LEU A 1 270 ? -4.358 -75.834 -57.073 1.00 23.87 252 LEU A CA 1
ATOM 1881 C C . LEU A 1 270 ? -5.598 -75.146 -57.633 1.00 26.81 252 LEU A C 1
ATOM 1882 O O . LEU A 1 270 ? -6.684 -75.736 -57.663 1.00 27.84 252 LEU A O 1
ATOM 1887 N N . PHE A 1 271 ? -5.459 -73.898 -58.088 1.00 26.50 253 PHE A N 1
ATOM 1888 C CA . PHE A 1 271 ? -6.624 -73.178 -58.591 1.00 21.96 253 PHE A CA 1
ATOM 1889 C C . PHE A 1 271 ? -7.157 -73.788 -59.876 1.00 19.59 253 PHE A C 1
ATOM 1890 O O . PHE A 1 271 ? -8.354 -73.669 -60.155 1.00 22.58 253 PHE A O 1
ATOM 1898 N N . LEU A 1 272 ? -6.307 -74.455 -60.662 1.00 18.42 254 LEU A N 1
ATOM 1899 C CA . LEU A 1 272 ? -6.830 -75.231 -61.783 1.00 16.41 254 LEU A CA 1
ATOM 1900 C C . LEU A 1 272 ? -7.694 -76.391 -61.288 1.00 20.94 254 LEU A C 1
ATOM 1901 O O . LEU A 1 272 ? -8.768 -76.667 -61.842 1.00 19.16 254 LEU A O 1
ATOM 1906 N N . LYS A 1 273 ? -7.246 -77.078 -60.238 1.00 20.98 255 LYS A N 1
ATOM 1907 C CA . LYS A 1 273 ? -8.070 -78.111 -59.628 1.00 19.82 255 LYS A CA 1
ATOM 1908 C C . LYS A 1 273 ? -9.362 -77.524 -59.067 1.00 23.29 255 LYS A C 1
ATOM 1909 O O . LYS A 1 273 ? -10.446 -78.088 -59.264 1.00 24.58 255 LYS A O 1
ATOM 1915 N N . TYR A 1 274 ? -9.263 -76.401 -58.341 1.00 17.83 256 TYR A N 1
ATOM 1916 C CA . TYR A 1 274 ? -10.453 -75.812 -57.733 1.00 20.35 256 TYR A CA 1
ATOM 1917 C C . TYR A 1 274 ? -11.504 -75.514 -58.791 1.00 25.04 256 TYR A C 1
ATOM 1918 O O . TYR A 1 274 ? -12.698 -75.773 -58.585 1.00 25.14 256 TYR A O 1
ATOM 1927 N N . ALA A 1 275 ? -11.077 -74.988 -59.943 1.00 19.82 257 ALA A N 1
ATOM 1928 C CA . ALA A 1 275 ? -12.025 -74.728 -61.022 1.00 18.63 257 ALA A CA 1
ATOM 1929 C C . ALA A 1 275 ? -12.628 -76.029 -61.537 1.00 19.07 257 ALA A C 1
ATOM 1930 O O . ALA A 1 275 ? -13.853 -76.159 -61.651 1.00 18.20 257 ALA A O 1
ATOM 1932 N N . ALA A 1 276 ? -11.772 -77.016 -61.817 1.00 19.54 258 ALA A N 1
ATOM 1933 C CA . ALA A 1 276 ? -12.212 -78.302 -62.355 1.00 18.57 258 ALA A CA 1
ATOM 1934 C C . ALA A 1 276 ? -13.196 -79.014 -61.436 1.00 21.57 258 ALA A C 1
ATOM 1935 O O . ALA A 1 276 ? -14.115 -79.689 -61.915 1.00 21.73 258 ALA A O 1
ATOM 1937 N N . GLU A 1 277 ? -13.016 -78.891 -60.126 1.00 22.23 259 GLU A N 1
ATOM 1938 C CA . GLU A 1 277 ? -13.861 -79.572 -59.156 1.00 23.16 259 GLU A CA 1
ATOM 1939 C C . GLU A 1 277 ? -15.080 -78.760 -58.732 1.00 20.26 259 GLU A C 1
ATOM 1940 O O . GLU A 1 277 ? -15.879 -79.259 -57.941 1.00 28.99 259 GLU A O 1
ATOM 1946 N N . SER A 1 278 ? -15.242 -77.531 -59.220 1.00 22.51 260 SER A N 1
ATOM 1947 C CA . SER A 1 278 ? -16.381 -76.710 -58.828 1.00 18.84 260 SER A CA 1
ATOM 1948 C C . SER A 1 278 ? -17.198 -76.292 -60.049 1.00 23.79 260 SER A C 1
ATOM 1949 O O . SER A 1 278 ? -17.905 -77.127 -60.621 1.00 31.92 260 SER A O 1
ATOM 1952 N N . ASN A 1 279 ? -17.113 -75.024 -60.476 1.00 23.93 261 ASN A N 1
ATOM 1953 C CA . ASN A 1 279 ? -18.021 -74.492 -61.490 1.00 20.39 261 ASN A CA 1
ATOM 1954 C C . ASN A 1 279 ? -17.328 -74.123 -62.798 1.00 22.22 261 ASN A C 1
ATOM 1955 O O . ASN A 1 279 ? -17.885 -73.357 -63.592 1.00 22.43 261 ASN A O 1
ATOM 1960 N N . LEU A 1 280 ? -16.121 -74.639 -63.034 1.00 25.72 262 LEU A N 1
ATOM 1961 C CA . LEU A 1 280 ? -15.379 -74.381 -64.272 1.00 25.32 262 LEU A CA 1
ATOM 1962 C C . LEU A 1 280 ? -15.077 -72.891 -64.475 1.00 24.67 262 LEU A C 1
ATOM 1963 O O . LEU A 1 280 ? -14.938 -72.427 -65.612 1.00 19.92 262 LEU A O 1
ATOM 1968 N N . LYS A 1 281 ? -14.969 -72.135 -63.378 1.00 19.33 263 LYS A N 1
ATOM 1969 C CA . LYS A 1 281 ? -14.575 -70.732 -63.439 1.00 15.19 263 LYS A CA 1
ATOM 1970 C C . LYS A 1 281 ? -13.300 -70.554 -64.255 1.00 23.72 263 LYS A C 1
ATOM 1971 O O . LYS A 1 281 ? -12.401 -71.402 -64.227 1.00 17.90 263 LYS A O 1
ATOM 1977 N N . ARG A 1 282 ? -13.216 -69.433 -64.974 1.00 18.96 264 ARG A N 1
ATOM 1978 C CA . ARG A 1 282 ? -11.972 -69.107 -65.653 1.00 18.21 264 ARG A CA 1
ATOM 1979 C C . ARG A 1 282 ? -10.873 -68.853 -64.627 1.00 22.69 264 ARG A C 1
ATOM 1980 O O . ARG A 1 282 ? -11.089 -68.184 -63.612 1.00 20.30 264 ARG A O 1
ATOM 1988 N N . VAL A 1 283 ? -9.688 -69.395 -64.891 1.00 20.57 265 VAL A N 1
ATOM 1989 C CA . VAL A 1 283 ? -8.525 -69.199 -64.034 1.00 18.37 265 VAL A CA 1
ATOM 1990 C C . VAL A 1 283 ? -7.413 -68.597 -64.878 1.00 20.30 265 VAL A C 1
ATOM 1991 O O . VAL A 1 283 ? -7.142 -69.067 -65.990 1.00 21.85 265 VAL A O 1
ATOM 1995 N N . VAL A 1 284 ? -6.792 -67.543 -64.362 1.00 19.75 266 VAL A N 1
ATOM 1996 C CA . VAL A 1 284 ? -5.602 -66.948 -64.957 1.00 19.19 266 VAL A CA 1
ATOM 1997 C C . VAL A 1 284 ? -4.507 -66.954 -63.894 1.00 19.86 266 VAL A C 1
ATOM 1998 O O . VAL A 1 284 ? -4.730 -66.500 -62.767 1.00 22.99 266 VAL A O 1
ATOM 2002 N N . LEU A 1 285 ? -3.342 -67.500 -64.239 1.00 20.75 267 LEU A N 1
ATOM 2003 C CA . LEU A 1 285 ? -2.219 -67.609 -63.316 1.00 24.32 267 LEU A CA 1
ATOM 2004 C C . LEU A 1 285 ? -1.045 -66.771 -63.801 1.00 24.13 267 LEU A C 1
ATOM 2005 O O . LEU A 1 285 ? -0.703 -66.771 -64.992 1.00 19.00 267 LEU A O 1
ATOM 2010 N N . GLU A 1 286 ? -0.428 -66.075 -62.858 1.00 25.61 268 GLU A N 1
ATOM 2011 C CA . GLU A 1 286 ? 0.848 -65.402 -63.047 1.00 21.57 268 GLU A CA 1
ATOM 2012 C C . GLU A 1 286 ? 1.766 -66.004 -62.003 1.00 25.06 268 GLU A C 1
ATOM 2013 O O . GLU A 1 286 ? 1.512 -65.859 -60.805 1.00 30.81 268 GLU A O 1
ATOM 2019 N N . CYS A 1 287 ? 2.804 -66.712 -62.440 1.00 23.46 269 CYS A N 1
ATOM 2020 C CA . CYS A 1 287 ? 3.609 -67.455 -61.480 1.00 26.18 269 CYS A CA 1
ATOM 2021 C C . CYS A 1 287 ? 5.061 -67.019 -61.493 1.00 30.04 269 CYS A C 1
ATOM 2022 O O . CYS A 1 287 ? 5.385 -65.901 -61.911 1.00 30.30 269 CYS A O 1
ATOM 2025 N N . GLY A 1 288 ? 5.939 -67.897 -61.034 1.00 26.69 270 GLY A N 1
ATOM 2026 C CA . GLY A 1 288 ? 7.324 -67.528 -60.859 1.00 32.94 270 GLY A CA 1
ATOM 2027 C C . GLY A 1 288 ? 8.115 -67.537 -62.147 1.00 24.55 270 GLY A C 1
ATOM 2028 O O . GLY A 1 288 ? 7.605 -67.764 -63.242 1.00 27.50 270 GLY A O 1
ATOM 2029 N N . GLY A 1 289 ? 9.407 -67.287 -62.000 1.00 25.84 271 GLY A N 1
ATOM 2030 C CA . GLY A 1 289 ? 10.302 -67.317 -63.135 1.00 18.97 271 GLY A CA 1
ATOM 2031 C C . GLY A 1 289 ? 11.721 -67.566 -62.685 1.00 24.25 271 GLY A C 1
ATOM 2032 O O . GLY A 1 289 ? 12.049 -67.502 -61.496 1.00 23.40 271 GLY A O 1
ATOM 2033 N N . LYS A 1 290 ? 12.559 -67.879 -63.676 1.00 22.62 272 LYS A N 1
ATOM 2034 C CA . LYS A 1 290 ? 13.998 -68.000 -63.504 1.00 20.76 272 LYS A CA 1
ATOM 2035 C C . LYS A 1 290 ? 14.623 -67.205 -64.647 1.00 21.59 272 LYS A C 1
ATOM 2036 O O . LYS A 1 290 ? 15.167 -67.770 -65.599 1.00 26.64 272 LYS A O 1
ATOM 2042 N N . ASN A 1 291 ? 14.528 -65.877 -64.540 1.00 16.62 273 ASN A N 1
ATOM 2043 C CA . ASN A 1 291 ? 14.727 -64.992 -65.680 1.00 16.18 273 ASN A CA 1
ATOM 2044 C C . ASN A 1 291 ? 16.206 -64.837 -66.001 1.00 17.07 273 ASN A C 1
ATOM 2045 O O . ASN A 1 291 ? 16.999 -64.542 -65.105 1.00 21.13 273 ASN A O 1
ATOM 2050 N N . PRO A 1 292 ? 16.605 -64.990 -67.261 1.00 16.65 274 PRO A N 1
ATOM 2051 C CA . PRO A 1 292 ? 18.010 -64.814 -67.632 1.00 12.55 274 PRO A CA 1
ATOM 2052 C C . PRO A 1 292 ? 18.339 -63.367 -67.974 1.00 14.88 274 PRO A C 1
ATOM 2053 O O . PRO A 1 292 ? 17.483 -62.558 -68.345 1.00 20.28 274 PRO A O 1
ATOM 2057 N N . ALA A 1 293 ? 19.616 -63.048 -67.854 1.00 12.96 275 ALA A N 1
ATOM 2058 C CA . ALA A 1 293 ? 20.126 -61.775 -68.351 1.00 15.40 275 ALA A CA 1
ATOM 2059 C C . ALA A 1 293 ? 21.329 -62.108 -69.214 1.00 19.02 275 ALA A C 1
ATOM 2060 O O . ALA A 1 293 ? 22.354 -62.571 -68.702 1.00 20.62 275 ALA A O 1
ATOM 2062 N N . VAL A 1 294 ? 21.192 -61.894 -70.519 1.00 18.32 276 VAL A N 1
ATOM 2063 C CA . VAL A 1 294 ? 22.205 -62.261 -71.499 1.00 18.25 276 VAL A CA 1
ATOM 2064 C C . VAL A 1 294 ? 23.035 -61.033 -71.839 1.00 20.36 276 VAL A C 1
ATOM 2065 O O . VAL A 1 294 ? 22.499 -60.004 -72.270 1.00 26.25 276 VAL A O 1
ATOM 2069 N N . VAL A 1 295 ? 24.342 -61.127 -71.637 1.00 21.68 277 VAL A N 1
ATOM 2070 C CA . VAL A 1 295 ? 25.261 -60.039 -71.941 1.00 20.91 277 VAL A CA 1
ATOM 2071 C C . VAL A 1 295 ? 26.242 -60.538 -72.991 1.00 23.17 277 VAL A C 1
ATOM 2072 O O . VAL A 1 295 ? 27.036 -61.451 -72.727 1.00 20.86 277 VAL A O 1
ATOM 2076 N N . MET A 1 296 ? 26.169 -59.950 -74.186 1.00 25.86 278 MET A N 1
ATOM 2077 C CA . MET A 1 296 ? 27.044 -60.230 -75.315 1.00 21.90 278 MET A CA 1
ATOM 2078 C C . MET A 1 296 ? 28.376 -59.500 -75.126 1.00 24.36 278 MET A C 1
ATOM 2079 O O . MET A 1 296 ? 28.489 -58.564 -74.322 1.00 23.84 278 MET A O 1
ATOM 2084 N N . ASN A 1 297 ? 29.388 -59.897 -75.907 1.00 20.08 279 ASN A N 1
ATOM 2085 C CA . ASN A 1 297 ? 30.712 -59.268 -75.838 1.00 22.14 279 ASN A CA 1
ATOM 2086 C C . ASN A 1 297 ? 30.828 -57.999 -76.669 1.00 24.54 279 ASN A C 1
ATOM 2087 O O . ASN A 1 297 ? 31.921 -57.443 -76.766 1.00 34.70 279 ASN A O 1
ATOM 2092 N N . ASP A 1 298 ? 29.737 -57.518 -77.254 1.00 27.26 280 ASP A N 1
ATOM 2093 C CA . ASP A 1 298 ? 29.763 -56.366 -78.141 1.00 19.19 280 ASP A CA 1
ATOM 2094 C C . ASP A 1 298 ? 28.977 -55.191 -77.569 1.00 24.76 280 ASP A C 1
ATOM 2095 O O . ASP A 1 298 ? 28.500 -54.332 -78.317 1.00 22.52 280 ASP A O 1
ATOM 2100 N N . VAL A 1 299 ? 28.827 -55.154 -76.244 1.00 22.57 281 VAL A N 1
ATOM 2101 C CA . VAL A 1 299 ? 28.132 -54.044 -75.606 1.00 25.50 281 VAL A CA 1
ATOM 2102 C C . VAL A 1 299 ? 29.008 -52.798 -75.655 1.00 27.08 281 VAL A C 1
ATOM 2103 O O . VAL A 1 299 ? 30.246 -52.866 -75.600 1.00 22.71 281 VAL A O 1
ATOM 2107 N N . GLU A 1 300 ? 28.354 -51.642 -75.765 1.00 30.56 282 GLU A N 1
ATOM 2108 C CA . GLU A 1 300 ? 29.066 -50.382 -75.925 1.00 24.05 282 GLU A CA 1
ATOM 2109 C C . GLU A 1 300 ? 29.516 -49.796 -74.593 1.00 20.50 282 GLU A C 1
ATOM 2110 O O . GLU A 1 300 ? 30.499 -49.058 -74.562 1.00 30.74 282 GLU A O 1
ATOM 2116 N N . ASP A 1 301 ? 28.840 -50.130 -73.491 1.00 33.23 283 ASP A N 1
ATOM 2117 C CA . ASP A 1 301 ? 29.089 -49.529 -72.174 1.00 24.39 283 ASP A CA 1
ATOM 2118 C C . ASP A 1 301 ? 28.878 -50.586 -71.088 1.00 32.40 283 ASP A C 1
ATOM 2119 O O . ASP A 1 301 ? 27.744 -50.845 -70.666 1.00 24.38 283 ASP A O 1
ATOM 2124 N N . LEU A 1 302 ? 29.979 -51.167 -70.607 1.00 27.26 284 LEU A N 1
ATOM 2125 C CA . LEU A 1 302 ? 29.872 -52.284 -69.672 1.00 27.19 284 LEU A CA 1
ATOM 2126 C C . LEU A 1 302 ? 29.367 -51.832 -68.305 1.00 31.77 284 LEU A C 1
ATOM 2127 O O . LEU A 1 302 ? 28.606 -52.554 -67.649 1.00 25.98 284 LEU A O 1
ATOM 2132 N N . ASP A 1 303 ? 29.770 -50.637 -67.862 1.00 29.51 285 ASP A N 1
ATOM 2133 C CA . ASP A 1 303 ? 29.305 -50.131 -66.575 1.00 28.66 285 ASP A CA 1
ATOM 2134 C C . ASP A 1 303 ? 27.793 -49.919 -66.581 1.00 27.23 285 ASP A C 1
ATOM 2135 O O . ASP A 1 303 ? 27.122 -50.139 -65.567 1.00 30.06 285 ASP A O 1
ATOM 2140 N N . LEU A 1 304 ? 27.234 -49.507 -67.718 1.00 26.39 286 LEU A N 1
ATOM 2141 C CA . LEU A 1 304 ? 25.789 -49.322 -67.800 1.00 17.35 286 LEU A CA 1
ATOM 2142 C C . LEU A 1 304 ? 25.059 -50.660 -67.793 1.00 23.44 286 LEU A C 1
ATOM 2143 O O . LEU A 1 304 ? 23.965 -50.773 -67.224 1.00 23.36 286 LEU A O 1
ATOM 2148 N N . VAL A 1 305 ? 25.635 -51.675 -68.443 1.00 21.12 287 VAL A N 1
ATOM 2149 C CA . VAL A 1 305 ? 25.111 -53.034 -68.330 1.00 21.75 287 VAL A CA 1
ATOM 2150 C C . VAL A 1 305 ? 25.081 -53.461 -66.867 1.00 21.50 287 VAL A C 1
ATOM 2151 O O . VAL A 1 305 ? 24.049 -53.910 -66.350 1.00 21.20 287 VAL A O 1
ATOM 2155 N N . ALA A 1 306 ? 26.220 -53.313 -66.178 1.00 21.50 288 ALA A N 1
ATOM 2156 C CA . ALA A 1 306 ? 26.329 -53.698 -64.771 1.00 26.50 288 ALA A CA 1
ATOM 2157 C C . ALA A 1 306 ? 25.280 -52.993 -63.920 1.00 22.61 288 ALA A C 1
ATOM 2158 O O . ALA A 1 306 ? 24.672 -53.597 -63.028 1.00 23.86 288 ALA A O 1
ATOM 2160 N N . GLN A 1 307 ? 25.042 -51.715 -64.200 1.00 23.13 289 GLN A N 1
ATOM 2161 C CA . GLN A 1 307 ? 23.966 -50.987 -63.542 1.00 22.32 289 GLN A CA 1
ATOM 2162 C C . GLN A 1 307 ? 22.617 -51.675 -63.734 1.00 23.64 289 GLN A C 1
ATOM 2163 O O . GLN A 1 307 ? 21.816 -51.755 -62.797 1.00 22.98 289 GLN A O 1
ATOM 2169 N N . HIS A 1 308 ? 22.355 -52.197 -64.940 1.00 31.29 290 HIS A N 1
ATOM 2170 C CA . HIS A 1 308 ? 21.069 -52.835 -65.217 1.00 27.58 290 HIS A CA 1
ATOM 2171 C C . HIS A 1 308 ? 20.984 -54.233 -64.620 1.00 25.14 290 HIS A C 1
ATOM 2172 O O . HIS A 1 308 ? 19.914 -54.647 -64.159 1.00 18.52 290 HIS A O 1
ATOM 2179 N N . VAL A 1 309 ? 22.099 -54.965 -64.624 1.00 19.17 291 VAL A N 1
ATOM 2180 C CA . VAL A 1 309 ? 22.115 -56.306 -64.054 1.00 20.07 291 VAL A CA 1
ATOM 2181 C C . VAL A 1 309 ? 21.923 -56.245 -62.541 1.00 24.43 291 VAL A C 1
ATOM 2182 O O . VAL A 1 309 ? 21.141 -57.009 -61.957 1.00 17.14 291 VAL A O 1
ATOM 2186 N N . VAL A 1 310 ? 22.630 -55.327 -61.883 1.00 25.41 292 VAL A N 1
ATOM 2187 C CA . VAL A 1 310 ? 22.491 -55.189 -60.438 1.00 21.37 292 VAL A CA 1
ATOM 2188 C C . VAL A 1 310 ? 21.056 -54.818 -60.084 1.00 20.27 292 VAL A C 1
ATOM 2189 O O . VAL A 1 310 ? 20.445 -55.408 -59.188 1.00 28.37 292 VAL A O 1
ATOM 2193 N N . ASN A 1 311 ? 20.482 -53.858 -60.806 1.00 21.94 293 ASN A N 1
ATOM 2194 C CA . ASN A 1 311 ? 19.098 -53.485 -60.543 1.00 23.16 293 ASN A CA 1
ATOM 2195 C C . ASN A 1 311 ? 18.163 -54.665 -60.773 1.00 24.26 293 ASN A C 1
ATOM 2196 O O . ASN A 1 311 ? 17.301 -54.962 -59.940 1.00 27.52 293 ASN A O 1
ATOM 2201 N N . GLY A 1 312 ? 18.337 -55.368 -61.890 1.00 18.98 294 GLY A N 1
ATOM 2202 C CA . GLY A 1 312 ? 17.472 -56.495 -62.179 1.00 17.26 294 GLY A CA 1
ATOM 2203 C C . GLY A 1 312 ? 17.544 -57.586 -61.128 1.00 23.76 294 GLY A C 1
ATOM 2204 O O . GLY A 1 312 ? 16.523 -58.177 -60.761 1.00 21.52 294 GLY A O 1
ATOM 2205 N N . ALA A 1 313 ? 18.746 -57.861 -60.621 1.00 23.11 295 ALA A N 1
ATOM 2206 C CA . ALA A 1 313 ? 18.914 -58.966 -59.683 1.00 25.29 295 ALA A CA 1
ATOM 2207 C C . ALA A 1 313 ? 18.458 -58.613 -58.269 1.00 24.04 295 ALA A C 1
ATOM 2208 O O . ALA A 1 313 ? 18.022 -59.500 -57.525 1.00 18.58 295 ALA A O 1
ATOM 2210 N N . PHE A 1 314 ? 18.527 -57.341 -57.879 1.00 19.89 296 PHE A N 1
ATOM 2211 C CA . PHE A 1 314 ? 18.441 -57.004 -56.463 1.00 19.02 296 PHE A CA 1
ATOM 2212 C C . PHE A 1 314 ? 17.395 -55.960 -56.101 1.00 21.68 296 PHE A C 1
ATOM 2213 O O . PHE A 1 314 ? 17.149 -55.764 -54.910 1.00 28.46 296 PHE A O 1
ATOM 2221 N N . TRP A 1 315 ? 16.765 -55.300 -57.068 1.00 31.49 297 TRP A N 1
ATOM 2222 C CA . TRP A 1 315 ? 15.592 -54.483 -56.787 1.00 20.35 297 TRP A CA 1
ATOM 2223 C C . TRP A 1 315 ? 14.580 -55.272 -55.960 1.00 26.97 297 TRP A C 1
ATOM 2224 O O . TRP A 1 315 ? 14.331 -56.457 -56.219 1.00 22.22 297 TRP A O 1
ATOM 2235 N N . ASN A 1 316 ? 14.001 -54.608 -54.953 1.00 11.91 298 ASN A N 1
ATOM 2236 C CA . ASN A 1 316 ? 13.094 -55.260 -54.005 1.00 17.97 298 ASN A CA 1
ATOM 2237 C C . ASN A 1 316 ? 13.707 -56.531 -53.400 1.00 25.39 298 ASN A C 1
ATOM 2238 O O . ASN A 1 316 ? 13.008 -57.524 -53.155 1.00 19.87 298 ASN A O 1
ATOM 2243 N N . MET A 1 317 ? 15.024 -56.518 -53.163 1.00 20.57 299 MET A N 1
ATOM 2244 C CA . MET A 1 317 ? 15.728 -57.627 -52.514 1.00 21.99 299 MET A CA 1
ATOM 2245 C C . MET A 1 317 ? 15.608 -58.922 -53.311 1.00 26.04 299 MET A C 1
ATOM 2246 O O . MET A 1 317 ? 15.770 -60.014 -52.755 1.00 21.63 299 MET A O 1
ATOM 2251 N N . GLY A 1 318 ? 15.327 -58.829 -54.612 1.00 22.23 300 GLY A N 1
ATOM 2252 C CA . GLY A 1 318 ? 15.152 -60.017 -55.410 1.00 16.16 300 GLY A CA 1
ATOM 2253 C C . GLY A 1 318 ? 13.807 -60.671 -55.240 1.00 19.72 300 GLY A C 1
ATOM 2254 O O . GLY A 1 318 ? 13.560 -61.721 -55.851 1.00 18.79 300 GLY A O 1
ATOM 2255 N N . GLU A 1 319 ? 12.932 -60.090 -54.422 1.00 22.94 301 GLU A N 1
ATOM 2256 C CA . GLU A 1 319 ? 11.581 -60.613 -54.223 1.00 21.01 301 GLU A CA 1
ATOM 2257 C C . GLU A 1 319 ? 10.704 -60.064 -55.341 1.00 25.31 301 GLU A C 1
ATOM 2258 O O . GLU A 1 319 ? 9.851 -59.189 -55.156 1.00 25.38 301 GLU A O 1
ATOM 2264 N N . ASN A 1 320 ? 10.958 -60.593 -56.532 1.00 24.55 302 ASN A N 1
ATOM 2265 C CA . ASN A 1 320 ? 10.475 -59.983 -57.762 1.00 25.07 302 ASN A CA 1
ATOM 2266 C C . ASN A 1 320 ? 10.318 -61.074 -58.806 1.00 26.42 302 ASN A C 1
ATOM 2267 O O . ASN A 1 320 ? 11.283 -61.788 -59.108 1.00 23.27 302 ASN A O 1
ATOM 2272 N N A CYS A 1 321 ? 9.106 -61.211 -59.351 0.51 30.61 303 CYS A N 1
ATOM 2273 N N B CYS A 1 321 ? 9.103 -61.199 -59.343 0.49 30.45 303 CYS A N 1
ATOM 2274 C CA A CYS A 1 321 ? 8.867 -62.238 -60.361 0.51 30.41 303 CYS A CA 1
ATOM 2275 C CA B CYS A 1 321 ? 8.835 -62.206 -60.361 0.49 30.63 303 CYS A CA 1
ATOM 2276 C C A CYS A 1 321 ? 9.685 -61.981 -61.620 0.51 28.53 303 CYS A C 1
ATOM 2277 C C B CYS A 1 321 ? 9.690 -61.977 -61.599 0.49 28.01 303 CYS A C 1
ATOM 2278 O O A CYS A 1 321 ? 10.085 -62.931 -62.299 0.51 27.96 303 CYS A O 1
ATOM 2279 O O B CYS A 1 321 ? 10.124 -62.939 -62.241 0.49 28.19 303 CYS A O 1
ATOM 2284 N N . SER A 1 322 ? 9.964 -60.718 -61.932 1.00 23.65 304 SER A N 1
ATOM 2285 C CA . SER A 1 322 ? 10.744 -60.367 -63.105 1.00 24.71 304 SER A CA 1
ATOM 2286 C C . SER A 1 322 ? 12.247 -60.256 -62.832 1.00 30.81 304 SER A C 1
ATOM 2287 O O . SER A 1 322 ? 12.997 -59.850 -63.732 1.00 25.66 304 SER A O 1
ATOM 2290 N N . ALA A 1 323 ? 12.704 -60.619 -61.631 1.00 23.44 305 ALA A N 1
ATOM 2291 C CA . ALA A 1 323 ? 14.091 -60.374 -61.245 1.00 25.25 305 ALA A CA 1
ATOM 2292 C C . ALA A 1 323 ? 15.069 -61.173 -62.105 1.00 26.60 305 ALA A C 1
ATOM 2293 O O . ALA A 1 323 ? 14.823 -62.335 -62.448 1.00 26.40 305 ALA A O 1
ATOM 2295 N N . SER A 1 324 ? 16.193 -60.540 -62.449 1.00 25.74 306 SER A N 1
ATOM 2296 C CA . SER A 1 324 ? 17.301 -61.229 -63.113 1.00 22.09 306 SER A CA 1
ATOM 2297 C C . SER A 1 324 ? 17.962 -62.194 -62.132 1.00 22.94 306 SER A C 1
ATOM 2298 O O . SER A 1 324 ? 18.631 -61.759 -61.190 1.00 22.17 306 SER A O 1
ATOM 2301 N N . SER A 1 325 ? 17.812 -63.503 -62.356 1.00 15.47 307 SER A N 1
ATOM 2302 C CA . SER A 1 325 ? 18.449 -64.493 -61.497 1.00 16.21 307 SER A CA 1
ATOM 2303 C C . SER A 1 325 ? 19.490 -65.376 -62.188 1.00 20.12 307 SER A C 1
ATOM 2304 O O . SER A 1 325 ? 20.232 -66.072 -61.487 1.00 23.66 307 SER A O 1
ATOM 2307 N N . ARG A 1 326 ? 19.589 -65.362 -63.520 1.00 18.71 308 ARG A N 1
ATOM 2308 C CA . ARG A 1 326 ? 20.637 -66.097 -64.242 1.00 21.89 308 ARG A CA 1
ATOM 2309 C C . ARG A 1 326 ? 21.380 -65.120 -65.145 1.00 18.92 308 ARG A C 1
ATOM 2310 O O . ARG A 1 326 ? 20.888 -64.767 -66.220 1.00 22.21 308 ARG A O 1
ATOM 2318 N N . LEU A 1 327 ? 22.557 -64.679 -64.715 1.00 19.40 309 LEU A N 1
ATOM 2319 C CA . LEU A 1 327 ? 23.415 -63.876 -65.575 1.00 14.83 309 LEU A CA 1
ATOM 2320 C C . LEU A 1 327 ? 24.147 -64.808 -66.521 1.00 18.43 309 LEU A C 1
ATOM 2321 O O . LEU A 1 327 ? 24.937 -65.648 -66.083 1.00 20.99 309 LEU A O 1
ATOM 2326 N N . ILE A 1 328 ? 23.861 -64.674 -67.804 1.00 20.82 310 ILE A N 1
ATOM 2327 C CA . ILE A 1 328 ? 24.410 -65.523 -68.853 1.00 23.55 310 ILE A CA 1
ATOM 2328 C C . ILE A 1 328 ? 25.299 -64.615 -69.697 1.00 20.17 310 ILE A C 1
ATOM 2329 O O . ILE A 1 328 ? 24.806 -63.815 -70.495 1.00 19.45 310 ILE A O 1
ATOM 2334 N N . VAL A 1 329 ? 26.611 -64.700 -69.492 1.00 19.54 311 VAL A N 1
ATOM 2335 C CA . VAL A 1 329 ? 27.544 -63.655 -69.905 1.00 21.24 311 VAL A CA 1
ATOM 2336 C C . VAL A 1 329 ? 28.633 -64.245 -70.787 1.00 19.21 311 VAL A C 1
ATOM 2337 O O . VAL A 1 329 ? 29.144 -65.341 -70.523 1.00 20.03 311 VAL A O 1
ATOM 2341 N N . HIS A 1 330 ? 28.985 -63.509 -71.839 1.00 21.06 312 HIS A N 1
ATOM 2342 C CA . HIS A 1 330 ? 30.011 -63.971 -72.759 1.00 17.34 312 HIS A CA 1
ATOM 2343 C C . HIS A 1 330 ? 31.350 -64.080 -72.037 1.00 20.42 312 HIS A C 1
ATOM 2344 O O . HIS A 1 330 ? 31.740 -63.194 -71.270 1.00 19.27 312 HIS A O 1
ATOM 2351 N N . ALA A 1 331 ? 32.052 -65.181 -72.300 1.00 19.15 313 ALA A N 1
ATOM 2352 C CA . ALA A 1 331 ? 33.289 -65.499 -71.596 1.00 24.72 313 ALA A CA 1
ATOM 2353 C C . ALA A 1 331 ? 34.329 -64.378 -71.659 1.00 24.52 313 ALA A C 1
ATOM 2354 O O . ALA A 1 331 ? 35.106 -64.201 -70.714 1.00 32.82 313 ALA A O 1
ATOM 2356 N N . GLU A 1 332 ? 34.361 -63.600 -72.736 1.00 19.71 314 GLU A N 1
ATOM 2357 C CA . GLU A 1 332 ? 35.379 -62.558 -72.834 1.00 17.96 314 GLU A CA 1
ATOM 2358 C C . GLU A 1 332 ? 35.086 -61.323 -71.996 1.00 24.64 314 GLU A C 1
ATOM 2359 O O . GLU A 1 332 ? 35.997 -60.518 -71.786 1.00 35.66 314 GLU A O 1
ATOM 2365 N N . VAL A 1 333 ? 33.857 -61.127 -71.523 1.00 18.23 315 VAL A N 1
ATOM 2366 C CA . VAL A 1 333 ? 33.544 -59.952 -70.720 1.00 23.25 315 VAL A CA 1
ATOM 2367 C C . VAL A 1 333 ? 33.090 -60.297 -69.309 1.00 23.36 315 VAL A C 1
ATOM 2368 O O . VAL A 1 333 ? 32.804 -59.378 -68.528 1.00 18.11 315 VAL A O 1
ATOM 2372 N N . ARG A 1 334 ? 33.047 -61.589 -68.946 1.00 18.11 316 ARG A N 1
ATOM 2373 C CA . ARG A 1 334 ? 32.595 -62.005 -67.617 1.00 17.20 316 ARG A CA 1
ATOM 2374 C C . ARG A 1 334 ? 33.342 -61.268 -66.514 1.00 22.10 316 ARG A C 1
ATOM 2375 O O . ARG A 1 334 ? 32.735 -60.598 -65.669 1.00 21.39 316 ARG A O 1
ATOM 2383 N N . GLU A 1 335 ? 34.671 -61.364 -66.524 1.00 21.34 317 GLU A N 1
ATOM 2384 C CA . GLU A 1 335 ? 35.465 -60.764 -65.458 1.00 28.76 317 GLU A CA 1
ATOM 2385 C C . GLU A 1 335 ? 35.291 -59.250 -65.422 1.00 26.05 317 GLU A C 1
ATOM 2386 O O . GLU A 1 335 ? 35.041 -58.668 -64.360 1.00 31.26 317 GLU A O 1
ATOM 2392 N N . ALA A 1 336 ? 35.409 -58.591 -66.578 1.00 22.01 318 ALA A N 1
ATOM 2393 C CA . ALA A 1 336 ? 35.235 -57.145 -66.611 1.00 25.98 318 ALA A CA 1
ATOM 2394 C C . ALA A 1 336 ? 33.856 -56.745 -66.101 1.00 29.24 318 ALA A C 1
ATOM 2395 O O . ALA A 1 336 ? 33.712 -55.718 -65.425 1.00 24.86 318 ALA A O 1
ATOM 2397 N N . LEU A 1 337 ? 32.833 -57.556 -66.404 1.00 25.40 319 LEU A N 1
ATOM 2398 C CA . LEU A 1 337 ? 31.488 -57.272 -65.915 1.00 22.50 3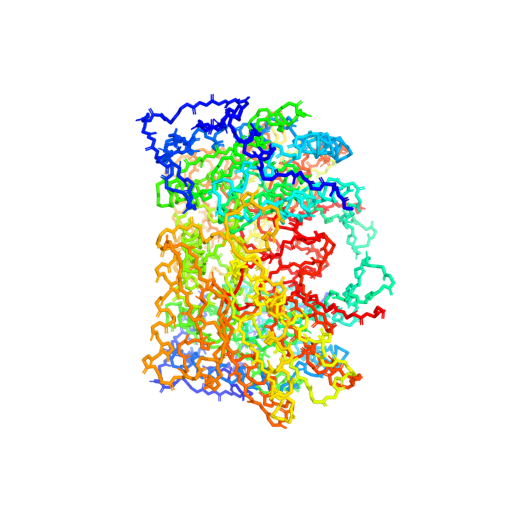19 LEU A CA 1
ATOM 2399 C C . LEU A 1 337 ? 31.384 -57.511 -64.408 1.00 24.80 319 LEU A C 1
ATOM 2400 O O . LEU A 1 337 ? 30.770 -56.710 -63.691 1.00 22.10 319 LEU A O 1
ATOM 2405 N N . LEU A 1 338 ? 31.963 -58.609 -63.906 1.00 20.51 320 LEU A N 1
ATOM 2406 C CA . LEU A 1 338 ? 31.882 -58.881 -62.472 1.00 23.75 320 LEU A CA 1
ATOM 2407 C C . LEU A 1 338 ? 32.522 -57.763 -61.660 1.00 26.58 320 LEU A C 1
ATOM 2408 O O . LEU A 1 338 ? 31.999 -57.374 -60.608 1.00 26.96 320 LEU A O 1
ATOM 2413 N N . GLU A 1 339 ? 33.637 -57.214 -62.152 1.00 22.55 321 GLU A N 1
ATOM 2414 C CA . GLU A 1 339 ? 34.277 -56.083 -61.486 1.00 28.71 321 GLU A CA 1
ATOM 2415 C C . GLU A 1 339 ? 33.327 -54.898 -61.372 1.00 30.06 321 GLU A C 1
ATOM 2416 O O . GLU A 1 339 ? 33.163 -54.315 -60.291 1.00 30.53 321 GLU A O 1
ATOM 2422 N N . ARG A 1 340 ? 32.699 -54.514 -62.486 1.00 27.99 322 ARG A N 1
ATOM 2423 C CA . ARG A 1 340 ? 31.800 -53.369 -62.439 1.00 26.89 322 ARG A CA 1
ATOM 2424 C C . ARG A 1 340 ? 30.550 -53.662 -61.629 1.00 25.86 322 ARG A C 1
ATOM 2425 O O . ARG A 1 340 ? 29.945 -52.731 -61.090 1.00 26.83 322 ARG A O 1
ATOM 2433 N N . ILE A 1 341 ? 30.147 -54.935 -61.529 1.00 27.60 323 ILE A N 1
ATOM 2434 C CA . ILE A 1 341 ? 29.005 -55.283 -60.688 1.00 23.13 323 ILE A CA 1
ATOM 2435 C C . ILE A 1 341 ? 29.346 -55.069 -59.217 1.00 27.56 323 ILE A C 1
ATOM 2436 O O . ILE A 1 341 ? 28.563 -54.476 -58.462 1.00 26.79 323 ILE A O 1
ATOM 2441 N N . GLY A 1 342 ? 30.528 -55.526 -58.792 1.00 28.39 324 GLY A N 1
ATOM 2442 C CA . GLY A 1 342 ? 30.955 -55.292 -57.418 1.00 27.77 324 GLY A CA 1
ATOM 2443 C C . GLY A 1 342 ? 30.983 -53.819 -57.049 1.00 33.88 324 GLY A C 1
ATOM 2444 O O . GLY A 1 342 ? 30.558 -53.432 -55.957 1.00 32.13 324 GLY A O 1
ATOM 2445 N N . ALA A 1 343 ? 31.468 -52.975 -57.961 1.00 40.30 325 ALA A N 1
ATOM 2446 C CA . ALA A 1 343 ? 31.502 -51.536 -57.713 1.00 39.40 325 ALA A CA 1
ATOM 2447 C C . ALA A 1 343 ? 30.096 -50.940 -57.612 1.00 36.04 325 ALA A C 1
ATOM 2448 O O . ALA A 1 343 ? 29.856 -50.054 -56.784 1.00 43.66 325 ALA A O 1
ATOM 2450 N N . GLN A 1 344 ? 29.161 -51.387 -58.464 1.00 35.74 326 GLN A N 1
ATOM 2451 C CA . GLN A 1 344 ? 27.781 -50.902 -58.385 1.00 32.71 326 GLN A CA 1
ATOM 2452 C C . GLN A 1 344 ? 27.153 -51.256 -57.044 1.00 38.94 326 GLN A C 1
ATOM 2453 O O . GLN A 1 344 ? 26.363 -50.477 -56.495 1.00 34.60 326 GLN A O 1
ATOM 2459 N N . LEU A 1 345 ? 27.488 -52.444 -56.512 1.00 26.03 327 LEU A N 1
ATOM 2460 C CA . LEU A 1 345 ? 26.890 -52.934 -55.273 1.00 31.82 327 LEU A CA 1
ATOM 2461 C C . LEU A 1 345 ? 27.225 -52.049 -54.075 1.00 40.57 327 LEU A C 1
ATOM 2462 O O . LEU A 1 345 ? 26.450 -51.998 -53.109 1.00 41.63 327 LEU A O 1
ATOM 2467 N N . ARG A 1 346 ? 28.370 -51.357 -54.108 1.00 38.99 328 ARG A N 1
ATOM 2468 C CA . ARG A 1 346 ? 28.706 -50.418 -53.044 1.00 40.42 328 ARG A CA 1
ATOM 2469 C C . ARG A 1 346 ? 27.651 -49.331 -52.890 1.00 38.21 328 ARG A C 1
ATOM 2470 O O . ARG A 1 346 ? 27.539 -48.735 -51.816 1.00 47.72 328 ARG A O 1
ATOM 2478 N N . GLU A 1 347 ? 26.854 -49.086 -53.920 1.00 36.58 329 GLU A N 1
ATOM 2479 C CA . GLU A 1 347 ? 25.811 -48.077 -53.870 1.00 43.94 329 GLU A CA 1
ATOM 2480 C C . GLU A 1 347 ? 24.500 -48.594 -53.286 1.00 44.47 329 GLU A C 1
ATOM 2481 O O . GLU A 1 347 ? 23.524 -47.837 -53.247 1.00 53.23 329 GLU A O 1
ATOM 2487 N N . TRP A 1 348 ? 24.441 -49.850 -52.842 1.00 38.28 330 TRP A N 1
ATOM 2488 C CA . TRP A 1 348 ? 23.182 -50.488 -52.449 1.00 29.16 330 TRP A CA 1
ATOM 2489 C C . TRP A 1 348 ? 23.217 -50.750 -50.941 1.00 35.63 330 TRP A C 1
ATOM 2490 O O . TRP A 1 348 ? 23.675 -51.801 -50.482 1.00 41.34 330 TRP A O 1
ATOM 2501 N N . ARG A 1 349 ? 22.707 -49.779 -50.182 1.00 30.03 331 ARG A N 1
ATOM 2502 C CA . ARG A 1 349 ? 22.644 -49.846 -48.727 1.00 24.41 331 ARG A CA 1
ATOM 2503 C C . ARG A 1 349 ? 21.427 -50.651 -48.272 1.00 27.85 331 ARG A C 1
ATOM 2504 O O . ARG A 1 349 ? 20.307 -50.471 -48.771 1.00 25.04 331 ARG A O 1
ATOM 2512 N N . MET A 1 350 ? 21.650 -51.542 -47.314 1.00 28.11 332 MET A N 1
ATOM 2513 C CA . MET A 1 350 ? 20.605 -52.418 -46.811 1.00 29.89 332 MET A CA 1
ATOM 2514 C C . MET A 1 350 ? 20.465 -52.223 -45.305 1.00 32.44 332 MET A C 1
ATOM 2515 O O . MET A 1 350 ? 21.469 -52.146 -44.590 1.00 32.76 332 MET A O 1
ATOM 2520 N N . GLY A 1 351 ? 19.230 -52.141 -44.825 1.00 30.83 333 GLY A N 1
ATOM 2521 C CA . GLY A 1 351 ? 18.986 -52.135 -43.391 1.00 22.09 333 GLY A CA 1
ATOM 2522 C C . GLY A 1 351 ? 17.554 -51.717 -43.072 1.00 35.53 333 GLY A C 1
ATOM 2523 O O . GLY A 1 351 ? 16.638 -51.940 -43.864 1.00 33.00 333 GLY A O 1
ATOM 2524 N N . ASP A 1 352 ? 17.397 -51.133 -41.880 1.00 33.43 334 ASP A N 1
ATOM 2525 C CA . ASP A 1 352 ? 16.177 -50.522 -41.361 1.00 28.88 334 ASP A CA 1
ATOM 2526 C C . ASP A 1 352 ? 15.279 -49.976 -42.473 1.00 30.65 334 ASP A C 1
ATOM 2527 O O . ASP A 1 352 ? 15.537 -48.892 -43.013 1.00 29.36 334 ASP A O 1
ATOM 2532 N N . PRO A 1 353 ? 14.212 -50.694 -42.832 1.00 26.68 335 PRO A N 1
ATOM 2533 C CA . PRO A 1 353 ? 13.370 -50.257 -43.961 1.00 26.06 335 PRO A CA 1
ATOM 2534 C C . PRO A 1 353 ? 12.825 -48.843 -43.843 1.00 32.67 335 PRO A C 1
ATOM 2535 O O . PRO A 1 353 ? 12.417 -48.278 -44.869 1.00 28.89 335 PRO A O 1
ATOM 2539 N N . LEU A 1 354 ? 12.801 -48.245 -42.648 1.00 32.98 336 LEU A N 1
ATOM 2540 C CA . LEU A 1 354 ? 12.342 -46.866 -42.516 1.00 28.73 336 LEU A CA 1
ATOM 2541 C C . LEU A 1 354 ? 13.469 -45.852 -42.630 1.00 27.47 336 LEU A C 1
ATOM 2542 O O . LEU A 1 354 ? 13.208 -44.647 -42.575 1.00 34.95 336 LEU A O 1
ATOM 2547 N N . ASP A 1 355 ? 14.703 -46.303 -42.779 1.00 24.27 337 ASP A N 1
ATOM 2548 C CA . ASP A 1 355 ? 15.808 -45.403 -43.081 1.00 34.68 337 ASP A CA 1
ATOM 2549 C C . ASP A 1 355 ? 15.815 -45.116 -44.582 1.00 34.92 337 ASP A C 1
ATOM 2550 O O . ASP A 1 355 ? 16.124 -46.007 -45.387 1.00 26.12 337 ASP A O 1
ATOM 2555 N N . PRO A 1 356 ? 15.507 -43.884 -44.998 1.00 39.56 338 PRO A N 1
ATOM 2556 C CA . PRO A 1 356 ? 15.394 -43.595 -46.440 1.00 30.29 338 PRO A CA 1
ATOM 2557 C C . PRO A 1 356 ? 16.692 -43.785 -47.205 1.00 30.06 338 PRO A C 1
ATOM 2558 O O . PRO A 1 356 ? 16.669 -43.774 -48.440 1.00 31.19 338 PRO A O 1
ATOM 2562 N N . ARG A 1 357 ? 17.819 -43.952 -46.516 1.00 29.30 339 ARG A N 1
ATOM 2563 C CA . ARG A 1 357 ? 19.091 -44.204 -47.175 1.00 29.11 339 ARG A CA 1
ATOM 2564 C C . ARG A 1 357 ? 19.197 -45.608 -47.762 1.00 32.33 339 ARG A C 1
ATOM 2565 O O . ARG A 1 357 ? 20.172 -45.890 -48.463 1.00 33.21 339 ARG A O 1
ATOM 2573 N N . ASN A 1 358 ? 18.252 -46.497 -47.472 1.00 34.84 340 ASN A N 1
ATOM 2574 C CA . ASN A 1 358 ? 18.360 -47.904 -47.834 1.00 30.55 340 ASN A CA 1
ATOM 2575 C C . ASN A 1 358 ? 17.578 -48.184 -49.106 1.00 29.62 340 ASN A C 1
ATOM 2576 O O . ASN A 1 358 ? 16.391 -47.848 -49.192 1.00 35.33 340 ASN A O 1
ATOM 2581 N N . ARG A 1 359 ? 18.244 -48.805 -50.084 1.00 28.36 341 ARG A N 1
ATOM 2582 C CA . ARG A 1 359 ? 17.564 -49.346 -51.256 1.00 28.56 341 ARG A CA 1
ATOM 2583 C C . ARG A 1 359 ? 17.112 -50.775 -51.039 1.00 34.55 341 ARG A C 1
ATOM 2584 O O . ARG A 1 359 ? 16.315 -51.292 -51.835 1.00 26.30 341 ARG A O 1
ATOM 2592 N N . LEU A 1 360 ? 17.600 -51.407 -49.977 1.00 31.97 342 LEU A N 1
ATOM 2593 C CA . LEU A 1 360 ? 17.290 -52.783 -49.639 1.00 25.47 342 LEU A CA 1
ATOM 2594 C C . LEU A 1 360 ? 16.715 -52.817 -48.237 1.00 34.85 342 LEU A C 1
ATOM 2595 O O . LEU A 1 360 ? 17.324 -52.275 -47.305 1.00 36.88 342 LEU A O 1
ATOM 2600 N N . GLY A 1 361 ? 15.558 -53.460 -48.090 1.00 18.02 343 GLY A N 1
ATOM 2601 C CA . GLY A 1 361 ? 14.960 -53.675 -46.789 1.00 21.77 343 GLY A CA 1
ATOM 2602 C C . GLY A 1 361 ? 15.035 -55.115 -46.321 1.00 24.50 343 GLY A C 1
ATOM 2603 O O . GLY A 1 361 ? 15.916 -55.870 -46.746 1.00 21.01 343 GLY A O 1
ATOM 2604 N N . ALA A 1 362 ? 14.116 -55.513 -45.449 1.00 22.71 344 ALA A N 1
ATOM 2605 C CA . ALA A 1 362 ? 14.103 -56.868 -44.922 1.00 26.36 344 ALA A CA 1
ATOM 2606 C C . ALA A 1 362 ? 13.315 -57.797 -45.838 1.00 22.56 344 ALA A C 1
ATOM 2607 O O . ALA A 1 362 ? 12.396 -57.367 -46.537 1.00 25.25 344 ALA A O 1
ATOM 2609 N N . LEU A 1 363 ? 13.680 -59.082 -45.829 1.00 21.03 345 LEU A N 1
ATOM 2610 C CA . LEU A 1 363 ? 12.852 -60.078 -46.491 1.00 17.22 345 LEU A CA 1
ATOM 2611 C C . LEU A 1 363 ? 11.525 -60.194 -45.737 1.00 25.22 345 LEU A C 1
ATOM 2612 O O . LEU A 1 363 ? 11.374 -59.681 -44.624 1.00 31.40 345 LEU A O 1
ATOM 2617 N N . VAL A 1 364 ? 10.545 -60.868 -46.352 1.00 28.53 346 VAL A N 1
ATOM 2618 C CA . VAL A 1 364 ? 9.154 -60.711 -45.910 1.00 22.18 346 VAL A CA 1
ATOM 2619 C C . VAL A 1 364 ? 8.869 -61.431 -44.588 1.00 28.17 346 VAL A C 1
ATOM 2620 O O . VAL A 1 364 ? 7.955 -61.040 -43.845 1.00 29.05 346 VAL A O 1
ATOM 2624 N N . SER A 1 365 ? 9.617 -62.477 -44.271 1.00 15.45 347 SER A N 1
ATOM 2625 C CA . SER A 1 365 ? 9.232 -63.309 -43.147 1.00 25.54 347 SER A CA 1
ATOM 2626 C C . SER A 1 365 ? 10.372 -64.254 -42.796 1.00 32.91 347 SER A C 1
ATOM 2627 O O . SER A 1 365 ? 11.180 -64.604 -43.671 1.00 27.69 347 SER A O 1
ATOM 2630 N N . PRO A 1 366 ? 10.477 -64.665 -41.525 1.00 32.18 348 PRO A N 1
ATOM 2631 C CA . PRO A 1 366 ? 11.450 -65.711 -41.153 1.00 32.13 348 PRO A CA 1
ATOM 2632 C C . PRO A 1 366 ? 11.449 -66.918 -42.080 1.00 28.20 348 PRO A C 1
ATOM 2633 O O . PRO A 1 366 ? 12.523 -67.420 -42.439 1.00 24.42 348 PRO A O 1
ATOM 2637 N N . ALA A 1 367 ? 10.266 -67.393 -42.484 1.00 20.66 349 ALA A N 1
ATOM 2638 C CA . ALA A 1 367 ? 10.199 -68.576 -43.335 1.00 16.33 349 ALA A CA 1
ATOM 2639 C C . ALA A 1 367 ? 10.777 -68.309 -44.723 1.00 25.55 349 ALA A C 1
ATOM 2640 O O . ALA A 1 367 ? 11.512 -69.147 -45.258 1.00 25.23 349 ALA A O 1
ATOM 2642 N N . HIS A 1 368 ? 10.462 -67.153 -45.329 1.00 22.79 350 HIS A N 1
ATOM 2643 C CA . HIS A 1 368 ? 11.081 -66.838 -46.613 1.00 22.67 350 HIS A CA 1
ATOM 2644 C C . HIS A 1 368 ? 12.584 -66.632 -46.474 1.00 24.69 350 HIS A C 1
ATOM 2645 O O . HIS A 1 368 ? 13.360 -67.073 -47.338 1.00 17.05 350 HIS A O 1
ATOM 2652 N N . PHE A 1 369 ? 13.009 -65.943 -45.407 1.00 18.16 351 PHE A N 1
ATOM 2653 C CA . PHE A 1 369 ? 14.436 -65.787 -45.143 1.00 26.25 351 PHE A CA 1
ATOM 2654 C C . PHE A 1 369 ? 15.133 -67.147 -45.104 1.00 25.99 351 PHE A C 1
ATOM 2655 O O . PHE A 1 369 ? 16.243 -67.302 -45.626 1.00 26.19 351 PHE A O 1
ATOM 2663 N N . GLU A 1 370 ? 14.475 -68.151 -44.519 1.00 23.23 352 GLU A N 1
ATOM 2664 C CA . GLU A 1 370 ? 15.078 -69.474 -44.434 1.00 28.00 352 GLU A CA 1
ATOM 2665 C C . GLU A 1 370 ? 15.173 -70.127 -45.803 1.00 31.71 352 GLU A C 1
ATOM 2666 O O . GLU A 1 370 ? 16.139 -70.853 -46.080 1.00 26.39 352 GLU A O 1
ATOM 2672 N N . LYS A 1 371 ? 14.184 -69.889 -46.674 1.00 22.45 353 LYS A N 1
ATOM 2673 C CA . LYS A 1 371 ? 14.243 -70.485 -48.005 1.00 30.91 353 LYS A CA 1
ATOM 2674 C C . LYS A 1 371 ? 15.380 -69.884 -48.826 1.00 26.35 353 LYS A C 1
ATOM 2675 O O . LYS A 1 371 ? 16.137 -70.616 -49.470 1.00 21.84 353 LYS A O 1
ATOM 2681 N N . VAL A 1 372 ? 15.517 -68.552 -48.812 1.00 23.91 354 VAL A N 1
ATOM 2682 C CA . VAL A 1 372 ? 16.622 -67.899 -49.517 1.00 20.01 354 VAL A CA 1
ATOM 2683 C C . VAL A 1 372 ? 17.964 -68.387 -48.976 1.00 26.00 354 VAL A C 1
ATOM 2684 O O . VAL A 1 372 ? 18.859 -68.784 -49.737 1.00 23.42 354 VAL A O 1
ATOM 2688 N N . ARG A 1 373 ? 18.121 -68.369 -47.647 1.00 22.82 355 ARG A N 1
ATOM 2689 C CA . ARG A 1 373 ? 19.393 -68.753 -47.041 1.00 23.90 355 ARG A CA 1
ATOM 2690 C C . ARG A 1 373 ? 19.734 -70.214 -47.337 1.00 26.48 355 ARG A C 1
ATOM 2691 O O . ARG A 1 373 ? 20.915 -70.588 -47.357 1.00 23.34 355 ARG A O 1
ATOM 2699 N N . ALA A 1 374 ? 18.720 -71.052 -47.576 1.00 21.56 356 ALA A N 1
ATOM 2700 C CA . ALA A 1 374 ? 18.986 -72.444 -47.926 1.00 22.21 356 ALA A CA 1
ATOM 2701 C C . ALA A 1 374 ? 19.716 -72.554 -49.260 1.00 30.11 356 ALA A C 1
ATOM 2702 O O . ALA A 1 374 ? 20.461 -73.517 -49.474 1.00 26.12 356 ALA A O 1
ATOM 2704 N N . TYR A 1 375 ? 19.531 -71.575 -50.163 1.00 23.97 357 TYR A N 1
ATOM 2705 C CA . TYR A 1 375 ? 20.255 -71.594 -51.434 1.00 29.83 357 TYR A CA 1
ATOM 2706 C C . TYR A 1 375 ? 21.679 -71.055 -51.284 1.00 25.21 357 TYR A C 1
ATOM 2707 O O . TYR A 1 375 ? 22.576 -71.462 -52.035 1.00 22.63 357 TYR A O 1
ATOM 2716 N N . LEU A 1 376 ? 21.913 -70.159 -50.320 1.00 26.97 358 LEU A N 1
ATOM 2717 C CA . LEU A 1 376 ? 23.285 -69.888 -49.897 1.00 26.64 358 LEU A CA 1
ATOM 2718 C C . LEU A 1 376 ? 23.983 -71.177 -49.483 1.00 31.01 358 LEU A C 1
ATOM 2719 O O . LEU A 1 376 ? 25.112 -71.449 -49.914 1.00 26.68 358 LEU A O 1
ATOM 2724 N N . ASP A 1 377 ? 23.321 -71.988 -48.643 1.00 23.09 359 ASP A N 1
ATOM 2725 C CA . ASP A 1 377 ? 23.920 -73.255 -48.227 1.00 25.58 359 ASP A CA 1
ATOM 2726 C C . ASP A 1 377 ? 24.151 -74.168 -49.425 1.00 29.99 359 ASP A C 1
ATOM 2727 O O . ASP A 1 377 ? 25.222 -74.774 -49.561 1.00 31.69 359 ASP A O 1
ATOM 2732 N N . GLN A 1 378 ? 23.156 -74.261 -50.314 1.00 28.78 360 GLN A N 1
ATOM 2733 C CA . GLN A 1 378 ? 23.274 -75.111 -51.496 1.00 25.81 360 GLN A CA 1
ATOM 2734 C C . GLN A 1 378 ? 24.444 -74.700 -52.384 1.00 32.67 360 GLN A C 1
ATOM 2735 O O . GLN A 1 378 ? 25.142 -75.561 -52.937 1.00 26.45 360 GLN A O 1
ATOM 2741 N N . ALA A 1 379 ? 24.668 -73.392 -52.547 1.00 22.97 361 ALA A N 1
ATOM 2742 C CA . ALA A 1 379 ? 25.845 -72.946 -53.284 1.00 31.89 361 ALA A CA 1
ATOM 2743 C C . ALA A 1 379 ? 27.119 -73.506 -52.666 1.00 25.20 361 ALA A C 1
ATOM 2744 O O . ALA A 1 379 ? 27.985 -74.028 -53.380 1.00 30.43 361 ALA A O 1
ATOM 2746 N N . ARG A 1 380 ? 27.241 -73.427 -51.337 1.00 23.53 362 ARG A N 1
ATOM 2747 C CA . ARG A 1 380 ? 28.450 -73.909 -50.679 1.00 26.06 362 ARG A CA 1
ATOM 2748 C C . ARG A 1 380 ? 28.551 -75.425 -50.755 1.00 20.95 362 ARG A C 1
ATOM 2749 O O . ARG A 1 380 ? 29.639 -75.962 -50.982 1.00 23.07 362 ARG A O 1
ATOM 2757 N N . THR A 1 381 ? 27.425 -76.129 -50.597 1.00 21.98 363 THR A N 1
ATOM 2758 C CA . THR A 1 381 ? 27.405 -77.570 -50.844 1.00 20.10 363 THR A CA 1
ATOM 2759 C C . THR A 1 381 ? 27.951 -77.912 -52.225 1.00 29.39 363 THR A C 1
ATOM 2760 O O . THR A 1 381 ? 28.731 -78.859 -52.378 1.00 32.39 363 THR A O 1
ATOM 2764 N N . GLU A 1 382 ? 27.541 -77.163 -53.252 1.00 35.02 364 GLU A N 1
ATOM 2765 C CA . GLU A 1 382 ? 28.029 -77.465 -54.589 1.00 30.45 364 GLU A CA 1
ATOM 2766 C C . GLU A 1 382 ? 29.415 -76.904 -54.843 1.00 26.16 364 GLU A C 1
ATOM 2767 O O . GLU A 1 382 ? 29.922 -77.052 -55.956 1.00 28.34 364 GLU A O 1
ATOM 2773 N N . ARG A 1 383 ? 30.033 -76.283 -53.840 1.00 28.82 365 ARG A N 1
ATOM 2774 C CA . ARG A 1 383 ? 31.418 -75.819 -53.922 1.00 31.22 365 ARG A CA 1
ATOM 2775 C C . ARG A 1 383 ? 31.565 -74.733 -54.980 1.00 25.39 365 ARG A C 1
ATOM 2776 O O . ARG A 1 383 ? 32.593 -74.630 -55.651 1.00 29.04 365 ARG A O 1
ATOM 2784 N N . LEU A 1 384 ? 30.533 -73.906 -55.117 1.00 29.85 366 LEU A N 1
ATOM 2785 C CA . LEU A 1 384 ? 30.525 -72.810 -56.076 1.00 29.79 366 LEU A CA 1
ATOM 2786 C C . LEU A 1 384 ? 31.200 -71.579 -55.488 1.00 23.96 366 LEU A C 1
ATOM 2787 O O . LEU A 1 384 ? 31.194 -71.360 -54.274 1.00 35.35 366 LEU A O 1
ATOM 2792 N N . ALA A 1 385 ? 31.760 -70.756 -56.365 1.00 27.76 367 ALA A N 1
ATOM 2793 C CA . ALA A 1 385 ? 32.466 -69.552 -55.938 1.00 32.20 367 ALA A CA 1
ATOM 2794 C C . ALA A 1 385 ? 31.476 -68.431 -55.640 1.00 34.73 367 ALA A C 1
ATOM 2795 O O . ALA A 1 385 ? 30.765 -67.969 -56.540 1.00 38.30 367 ALA A O 1
ATOM 2797 N N . VAL A 1 386 ? 31.431 -67.979 -54.389 1.00 35.64 368 VAL A N 1
ATOM 2798 C CA . VAL A 1 386 ? 30.581 -66.852 -54.022 1.00 30.47 368 VAL A CA 1
ATOM 2799 C C . VAL A 1 386 ? 31.428 -65.597 -54.167 1.00 28.07 368 VAL A C 1
ATOM 2800 O O . VAL A 1 386 ? 32.213 -65.254 -53.286 1.00 46.14 368 VAL A O 1
ATOM 2804 N N . ARG A 1 387 ? 31.245 -64.901 -55.283 1.00 29.32 369 ARG A N 1
ATOM 2805 C CA . ARG A 1 387 ? 32.135 -63.811 -55.651 1.00 24.81 369 ARG A CA 1
ATOM 2806 C C . ARG A 1 387 ? 31.803 -62.534 -54.885 1.00 30.12 369 ARG A C 1
ATOM 2807 O O . ARG A 1 387 ? 32.710 -61.774 -54.533 1.00 30.16 369 ARG A O 1
ATOM 2815 N N . PHE A 1 388 ? 30.521 -62.287 -54.601 1.00 29.49 370 PHE A N 1
ATOM 2816 C CA . PHE A 1 388 ? 30.101 -61.111 -53.845 1.00 21.98 370 PHE A CA 1
ATOM 2817 C C . PHE A 1 388 ? 28.989 -61.504 -52.893 1.00 25.88 370 PHE A C 1
ATOM 2818 O O . PHE A 1 388 ? 28.175 -62.380 -53.191 1.00 26.09 370 PHE A O 1
ATOM 2826 N N . GLY A 1 389 ? 28.953 -60.825 -51.753 1.00 22.93 371 GLY A N 1
ATOM 2827 C CA . GLY A 1 389 ? 27.898 -61.059 -50.802 1.00 23.03 371 GLY A CA 1
ATOM 2828 C C . GLY A 1 389 ? 28.086 -62.339 -50.005 1.00 26.11 371 GLY A C 1
ATOM 2829 O O . GLY A 1 389 ? 29.204 -62.794 -49.749 1.00 37.88 371 GLY A O 1
ATOM 2830 N N . GLY A 1 390 ? 26.957 -62.919 -49.605 1.00 23.88 372 GLY A N 1
ATOM 2831 C CA . GLY A 1 390 ? 26.934 -64.161 -48.867 1.00 28.07 372 GLY A CA 1
ATOM 2832 C C . GLY A 1 390 ? 26.564 -64.032 -47.408 1.00 28.53 372 GLY A C 1
ATOM 2833 O O . GLY A 1 390 ? 26.516 -65.056 -46.720 1.00 32.92 372 GLY A O 1
ATOM 2834 N N . ALA A 1 391 ? 26.285 -62.826 -46.913 1.00 26.64 373 ALA A N 1
ATOM 2835 C CA . ALA A 1 391 ? 26.078 -62.588 -45.489 1.00 25.36 373 ALA A CA 1
ATOM 2836 C C . ALA A 1 391 ? 24.602 -62.442 -45.154 1.00 27.43 373 ALA A C 1
ATOM 2837 O O . ALA A 1 391 ? 23.775 -62.079 -45.999 1.00 30.34 373 ALA A O 1
ATOM 2839 N N . THR A 1 392 ? 24.281 -62.719 -43.891 1.00 19.74 374 THR A N 1
ATOM 2840 C CA . THR A 1 392 ? 22.954 -62.467 -43.354 1.00 24.28 374 THR A CA 1
ATOM 2841 C C . THR A 1 392 ? 23.052 -61.581 -42.115 1.00 24.36 374 THR A C 1
ATOM 2842 O O . THR A 1 392 ? 24.093 -61.489 -41.463 1.00 32.37 374 THR A O 1
ATOM 2846 N N . GLU A 1 393 ? 21.957 -60.897 -41.819 1.00 23.34 375 GLU A N 1
ATOM 2847 C CA . GLU A 1 393 ? 21.865 -60.007 -40.673 1.00 24.86 375 GLU A CA 1
ATOM 2848 C C . GLU A 1 393 ? 20.500 -60.141 -40.027 1.00 28.01 375 GLU A C 1
ATOM 2849 O O . GLU A 1 393 ? 19.486 -60.266 -40.720 1.00 24.36 375 GLU A O 1
ATOM 2855 N N . ALA A 1 394 ? 20.487 -60.110 -38.698 1.00 28.12 376 ALA A N 1
ATOM 2856 C CA . ALA A 1 394 ? 19.266 -60.000 -37.911 1.00 17.46 376 ALA A CA 1
ATOM 2857 C C . ALA A 1 394 ? 18.240 -61.076 -38.252 1.00 21.09 376 ALA A C 1
ATOM 2858 O O . ALA A 1 394 ? 17.049 -60.919 -37.952 1.00 24.75 376 ALA A O 1
ATOM 2860 N N . GLY A 1 395 ? 18.689 -62.183 -38.847 1.00 22.04 377 GLY A N 1
ATOM 2861 C CA . GLY A 1 395 ? 17.790 -63.250 -39.242 1.00 22.70 377 GLY A CA 1
ATOM 2862 C C . GLY A 1 395 ? 16.697 -62.843 -40.204 1.00 23.47 377 GLY A C 1
ATOM 2863 O O . GLY A 1 395 ? 15.654 -63.498 -40.252 1.00 28.21 377 GLY A O 1
ATOM 2864 N N . ILE A 1 396 ? 16.902 -61.780 -40.983 1.00 22.88 378 ILE A N 1
ATOM 2865 C CA . ILE A 1 396 ? 15.862 -61.295 -41.885 1.00 30.51 378 ILE A CA 1
ATOM 2866 C C . ILE A 1 396 ? 16.436 -60.525 -43.082 1.00 29.53 378 ILE A C 1
ATOM 2867 O O . ILE A 1 396 ? 15.698 -60.175 -44.008 1.00 23.90 378 ILE A O 1
ATOM 2872 N N . PHE A 1 397 ? 17.744 -60.252 -43.081 1.00 26.08 379 PHE A N 1
ATOM 2873 C CA . PHE A 1 397 ? 18.407 -59.546 -44.177 1.00 19.71 379 PHE A CA 1
ATOM 2874 C C . PHE A 1 397 ? 19.410 -60.466 -44.851 1.00 26.44 379 PHE A C 1
ATOM 2875 O O . PHE A 1 397 ? 20.269 -61.044 -44.178 1.00 26.37 379 PHE A O 1
ATOM 2883 N N . VAL A 1 398 ? 19.328 -60.570 -46.178 1.00 25.94 380 VAL A N 1
ATOM 2884 C CA . VAL A 1 398 ? 20.334 -61.267 -46.968 1.00 20.04 380 VAL A CA 1
ATOM 2885 C C . VAL A 1 398 ? 21.054 -60.244 -47.842 1.00 28.27 380 VAL A C 1
ATOM 2886 O O . VAL A 1 398 ? 20.413 -59.415 -48.498 1.00 29.00 380 VAL A O 1
ATOM 2890 N N . GLU A 1 399 ? 22.383 -60.280 -47.802 1.00 24.48 381 GLU A N 1
ATOM 2891 C CA . GLU A 1 399 ? 23.218 -59.451 -48.665 1.00 30.97 381 GLU A CA 1
ATOM 2892 C C . GLU A 1 399 ? 23.001 -59.806 -50.133 1.00 30.02 381 GLU A C 1
ATOM 2893 O O . GLU A 1 399 ? 22.837 -60.990 -50.463 1.00 26.35 381 GLU A O 1
ATOM 2899 N N . PRO A 1 400 ? 23.037 -58.815 -51.056 1.00 24.56 382 PRO A N 1
ATOM 2900 C CA . PRO A 1 400 ? 23.107 -59.158 -52.486 1.00 19.97 382 PRO A CA 1
ATOM 2901 C C . PRO A 1 400 ? 24.303 -60.055 -52.773 1.00 26.39 382 PRO A C 1
ATOM 2902 O O . PRO A 1 400 ? 25.455 -59.715 -52.476 1.00 27.70 382 PRO A O 1
ATOM 2906 N N . THR A 1 401 ? 24.028 -61.216 -53.345 1.00 23.16 383 THR A N 1
ATOM 2907 C CA . THR A 1 401 ? 25.018 -62.263 -53.502 1.00 21.48 383 THR A CA 1
ATOM 2908 C C . THR A 1 401 ? 25.152 -62.633 -54.975 1.00 29.46 383 THR A C 1
ATOM 2909 O O . THR A 1 401 ? 24.146 -62.763 -55.689 1.00 25.67 383 THR A O 1
ATOM 2913 N N . VAL A 1 402 ? 26.397 -62.818 -55.417 1.00 21.18 384 VAL A N 1
ATOM 2914 C CA . VAL A 1 402 ? 26.707 -63.201 -56.786 1.00 19.22 384 VAL A CA 1
ATOM 2915 C C . VAL A 1 402 ? 27.529 -64.483 -56.737 1.00 21.19 384 VAL A C 1
ATOM 2916 O O . VAL A 1 402 ? 28.615 -64.500 -56.147 1.00 28.11 384 VAL A O 1
ATOM 2920 N N . VAL A 1 403 ? 27.024 -65.543 -57.377 1.00 21.56 385 VAL A N 1
ATOM 2921 C CA . VAL A 1 403 ? 27.651 -66.866 -57.396 1.00 22.38 385 VAL A CA 1
ATOM 2922 C C . VAL A 1 403 ? 28.141 -67.154 -58.810 1.00 26.85 385 VAL A C 1
ATOM 2923 O O . VAL A 1 403 ? 27.335 -67.223 -59.747 1.00 28.32 385 VAL A O 1
ATOM 2927 N N . ASP A 1 404 ? 29.448 -67.370 -58.955 1.00 29.84 386 ASP A N 1
ATOM 2928 C CA . ASP A 1 404 ? 30.110 -67.600 -60.234 1.00 23.61 386 ASP A CA 1
ATOM 2929 C C . ASP A 1 404 ? 30.252 -69.092 -60.507 1.00 31.37 386 ASP A C 1
ATOM 2930 O O . ASP A 1 404 ? 30.296 -69.914 -59.591 1.00 38.95 386 ASP A O 1
ATOM 2935 N N . GLY A 1 405 ? 30.323 -69.435 -61.788 1.00 22.71 387 GLY A N 1
ATOM 2936 C CA . GLY A 1 405 ? 30.510 -70.819 -62.192 1.00 17.28 387 GLY A CA 1
ATOM 2937 C C . GLY A 1 405 ? 29.320 -71.741 -62.017 1.00 31.74 387 GLY A C 1
ATOM 2938 O O . GLY A 1 405 ? 29.500 -72.911 -61.655 1.00 37.57 387 GLY A O 1
ATOM 2939 N N . VAL A 1 406 ? 28.110 -71.258 -62.290 1.00 27.39 388 VAL A N 1
ATOM 2940 C CA . VAL A 1 406 ? 26.892 -72.034 -62.086 1.00 22.21 388 VAL A CA 1
ATOM 2941 C C . VAL A 1 406 ? 26.514 -72.717 -63.399 1.00 27.20 388 VAL A C 1
ATOM 2942 O O . VAL A 1 406 ? 26.151 -72.056 -64.373 1.00 30.06 388 VAL A O 1
ATOM 2946 N N . SER A 1 407 ? 26.576 -74.045 -63.421 1.00 28.79 389 SER A N 1
ATOM 2947 C CA . SER A 1 407 ? 26.213 -74.824 -64.595 1.00 22.02 389 SER A CA 1
ATOM 2948 C C . SER A 1 407 ? 24.712 -75.107 -64.611 1.00 28.94 389 SER A C 1
ATOM 2949 O O . SER A 1 407 ? 24.033 -75.016 -63.580 1.00 28.76 389 SER A O 1
ATOM 2952 N N . PRO A 1 408 ? 24.151 -75.465 -65.769 1.00 32.53 390 PRO A N 1
ATOM 2953 C CA . PRO A 1 408 ? 22.696 -75.696 -65.827 1.00 31.52 390 PRO A CA 1
ATOM 2954 C C . PRO A 1 408 ? 22.203 -76.819 -64.920 1.00 27.76 390 PRO A C 1
ATOM 2955 O O . PRO A 1 408 ? 20.998 -76.889 -64.647 1.00 29.49 390 PRO A O 1
ATOM 2959 N N . HIS A 1 409 ? 23.084 -77.698 -64.449 1.00 27.45 391 HIS A N 1
ATOM 2960 C CA . HIS A 1 409 ? 22.670 -78.782 -63.570 1.00 25.01 391 HIS A CA 1
ATOM 2961 C C . HIS A 1 409 ? 22.537 -78.352 -62.113 1.00 30.21 391 HIS A C 1
ATOM 2962 O O . HIS A 1 409 ? 21.938 -79.084 -61.323 1.00 31.73 391 HIS A O 1
ATOM 2969 N N . SER A 1 410 ? 23.099 -77.205 -61.742 1.00 23.13 392 SER A N 1
ATOM 2970 C CA . SER A 1 410 ? 22.970 -76.685 -60.390 1.00 20.91 392 SER A CA 1
ATOM 2971 C C . SER A 1 410 ? 21.510 -76.412 -60.039 1.00 30.55 392 SER A C 1
ATOM 2972 O O . SER A 1 410 ? 20.713 -75.989 -60.882 1.00 28.42 392 SER A O 1
ATOM 2975 N N . ARG A 1 411 ? 21.161 -76.648 -58.769 1.00 24.44 393 ARG A N 1
ATOM 2976 C CA . ARG A 1 411 ? 19.838 -76.268 -58.284 1.00 29.58 393 ARG A CA 1
ATOM 2977 C C . ARG A 1 411 ? 19.656 -74.754 -58.244 1.00 27.60 393 ARG A C 1
ATOM 2978 O O . ARG A 1 411 ? 18.518 -74.270 -58.265 1.00 28.54 393 ARG A O 1
ATOM 2986 N N . LEU A 1 412 ? 20.751 -73.998 -58.169 1.00 19.59 394 LEU A N 1
ATOM 2987 C CA . LEU A 1 412 ? 20.648 -72.547 -58.208 1.00 26.34 394 LEU A CA 1
ATOM 2988 C C . LEU A 1 412 ? 20.311 -72.053 -59.613 1.00 30.47 394 LEU A C 1
ATOM 2989 O O . LEU A 1 412 ? 19.721 -70.977 -59.774 1.00 26.38 394 LEU A O 1
ATOM 2994 N N . PHE A 1 413 ? 20.693 -72.822 -60.634 1.00 25.87 395 PHE A N 1
ATOM 2995 C CA . PHE A 1 413 ? 20.345 -72.489 -62.006 1.00 23.20 395 PHE A CA 1
ATOM 2996 C C . PHE A 1 413 ? 18.878 -72.743 -62.293 1.00 24.46 395 PHE A C 1
ATOM 2997 O O . PHE A 1 413 ? 18.276 -72.012 -63.085 1.00 24.68 395 PHE A O 1
ATOM 3005 N N . ARG A 1 414 ? 18.291 -73.768 -61.668 1.00 22.10 396 ARG A N 1
ATOM 3006 C CA . ARG A 1 414 ? 17.010 -74.309 -62.106 1.00 25.17 396 ARG A CA 1
ATOM 3007 C C . ARG A 1 414 ? 15.830 -73.908 -61.232 1.00 29.34 396 ARG A C 1
ATOM 3008 O O . ARG A 1 414 ? 14.686 -74.050 -61.672 1.00 33.93 396 ARG A O 1
ATOM 3016 N N . GLU A 1 415 ? 16.053 -73.431 -60.017 1.00 27.11 397 GLU A N 1
ATOM 3017 C CA . GLU A 1 415 ? 14.961 -73.240 -59.076 1.00 26.82 397 GLU A CA 1
ATOM 3018 C C . GLU A 1 415 ? 14.802 -71.771 -58.724 1.00 27.92 397 GLU A C 1
ATOM 3019 O O . GLU A 1 415 ? 15.794 -71.056 -58.534 1.00 24.33 397 GLU A O 1
ATOM 3025 N N . GLU A 1 416 ? 13.545 -71.328 -58.637 1.00 25.09 398 GLU A N 1
ATOM 3026 C CA . GLU A 1 416 ? 13.250 -69.956 -58.231 1.00 27.21 398 GLU A CA 1
ATOM 3027 C C . GLU A 1 416 ? 13.592 -69.732 -56.754 1.00 23.69 398 GLU A C 1
ATOM 3028 O O . GLU A 1 416 ? 13.012 -70.361 -55.863 1.00 29.34 398 GLU A O 1
ATOM 3034 N N . ILE A 1 417 ? 14.525 -68.826 -56.500 1.00 17.47 399 ILE A N 1
ATOM 3035 C CA . ILE A 1 417 ? 14.942 -68.514 -55.141 1.00 18.08 399 ILE A CA 1
ATOM 3036 C C . ILE A 1 417 ? 14.114 -67.383 -54.553 1.00 19.20 399 ILE A C 1
ATOM 3037 O O . ILE A 1 417 ? 13.807 -67.399 -53.362 1.00 28.37 399 ILE A O 1
ATOM 3042 N N . PHE A 1 418 ? 13.775 -66.386 -55.374 1.00 24.28 400 PHE A N 1
ATOM 3043 C CA . PHE A 1 418 ? 12.969 -65.226 -54.971 1.00 29.11 400 PHE A CA 1
ATOM 3044 C C . PHE A 1 418 ? 13.657 -64.412 -53.867 1.00 27.53 400 PHE A C 1
ATOM 3045 O O . PHE A 1 418 ? 13.009 -63.890 -52.952 1.00 22.15 400 PHE A O 1
ATOM 3053 N N . GLY A 1 419 ? 14.984 -64.285 -53.975 1.00 19.99 401 GLY A N 1
ATOM 3054 C CA . GLY A 1 419 ? 15.782 -63.482 -53.072 1.00 15.77 401 GLY A CA 1
ATOM 3055 C C . GLY A 1 419 ? 16.982 -62.876 -53.781 1.00 26.70 401 GLY A C 1
ATOM 3056 O O . GLY A 1 419 ? 17.157 -63.035 -54.995 1.00 29.52 401 GLY A O 1
ATOM 3057 N N . PRO A 1 420 ? 17.846 -62.180 -53.040 1.00 26.96 402 PRO A N 1
ATOM 3058 C CA . PRO A 1 420 ? 18.946 -61.417 -53.673 1.00 23.52 402 PRO A CA 1
ATOM 3059 C C . PRO A 1 420 ? 20.156 -62.278 -54.031 1.00 22.37 402 PRO A C 1
ATOM 3060 O O . PRO A 1 420 ? 21.268 -62.086 -53.525 1.00 23.43 402 PRO A O 1
ATOM 3064 N N . LEU A 1 421 ? 19.955 -63.227 -54.944 1.00 20.77 403 LEU A N 1
ATOM 3065 C CA . LEU A 1 421 ? 20.983 -64.212 -55.275 1.00 20.89 403 LEU A CA 1
ATOM 3066 C C . LEU A 1 421 ? 21.070 -64.363 -56.795 1.00 28.12 403 LEU A C 1
ATOM 3067 O O . LEU A 1 421 ? 20.137 -64.879 -57.424 1.00 20.44 403 LEU A O 1
ATOM 3072 N N . LEU A 1 422 ? 22.196 -63.937 -57.382 1.00 23.03 404 LEU A N 1
ATOM 3073 C CA . LEU A 1 422 ? 22.410 -63.949 -58.830 1.00 19.51 404 LEU A CA 1
ATOM 3074 C C . LEU A 1 422 ? 23.392 -65.054 -59.205 1.00 18.13 404 LEU A C 1
ATOM 3075 O O . LEU A 1 422 ? 24.527 -65.057 -58.725 1.00 26.23 404 LEU A O 1
ATOM 3080 N N . SER A 1 423 ? 22.969 -65.969 -60.079 1.00 20.03 405 SER A N 1
ATOM 3081 C CA . SER A 1 423 ? 23.845 -66.995 -60.644 1.00 18.67 405 SER A CA 1
ATOM 3082 C C . SER A 1 423 ? 24.519 -66.493 -61.926 1.00 21.76 405 SER A C 1
ATOM 3083 O O . SER A 1 423 ? 23.933 -65.731 -62.702 1.00 22.31 405 SER A O 1
ATOM 3086 N N . VAL A 1 424 ? 25.759 -66.936 -62.150 1.00 19.06 406 VAL A N 1
ATOM 3087 C CA . VAL A 1 424 ? 26.554 -66.502 -63.296 1.00 21.06 406 VAL A CA 1
ATOM 3088 C C . VAL A 1 424 ? 27.021 -67.721 -64.084 1.00 25.84 406 VAL A C 1
ATOM 3089 O O . VAL A 1 424 ? 27.662 -68.619 -63.525 1.00 24.77 406 VAL A O 1
ATOM 3093 N N . THR A 1 425 ? 26.724 -67.727 -65.389 1.00 20.75 407 THR A N 1
ATOM 3094 C CA . THR A 1 425 ? 27.081 -68.794 -66.318 1.00 19.83 407 THR A CA 1
ATOM 3095 C C . THR A 1 425 ? 27.730 -68.192 -67.562 1.00 24.85 407 THR A C 1
ATOM 3096 O O . THR A 1 425 ? 27.195 -67.241 -68.146 1.00 30.66 407 THR A O 1
ATOM 3100 N N . SER A 1 426 ? 28.851 -68.759 -67.990 1.00 20.67 408 SER A N 1
ATOM 3101 C CA . SER A 1 426 ? 29.551 -68.261 -69.167 1.00 24.61 408 SER A CA 1
ATOM 3102 C C . SER A 1 426 ? 29.070 -68.960 -70.433 1.00 26.88 408 SER A C 1
ATOM 3103 O O . SER A 1 426 ? 28.568 -70.086 -70.398 1.00 24.47 408 SER A O 1
ATOM 3106 N N . PHE A 1 427 ? 29.244 -68.277 -71.568 1.00 19.17 409 PHE A N 1
ATOM 3107 C CA . PHE A 1 427 ? 28.997 -68.880 -72.872 1.00 17.59 409 PHE A CA 1
ATOM 3108 C C . PHE A 1 427 ? 30.050 -68.386 -73.858 1.00 19.65 409 PHE A C 1
ATOM 3109 O O . PHE A 1 427 ? 30.757 -67.406 -73.610 1.00 20.17 409 PHE A O 1
ATOM 3117 N N . ASP A 1 428 ? 30.145 -69.087 -74.988 1.00 23.24 410 ASP A N 1
ATOM 3118 C CA . ASP A 1 428 ? 31.141 -68.808 -76.015 1.00 19.75 410 ASP A CA 1
ATOM 3119 C C . ASP A 1 428 ? 30.565 -68.258 -77.310 1.00 28.56 410 ASP A C 1
ATOM 3120 O O . ASP A 1 428 ? 31.250 -67.493 -77.989 1.00 34.94 410 ASP A O 1
ATOM 3125 N N . ASP A 1 429 ? 29.336 -68.621 -77.676 1.00 26.77 411 ASP A N 1
ATOM 3126 C CA . ASP A 1 429 ? 28.686 -68.029 -78.835 1.00 21.28 411 ASP A CA 1
ATOM 3127 C C . ASP A 1 429 ? 27.201 -67.832 -78.538 1.00 26.63 411 ASP A C 1
ATOM 3128 O O . ASP A 1 429 ? 26.651 -68.404 -77.593 1.00 21.53 411 ASP A O 1
ATOM 3133 N N . ILE A 1 430 ? 26.545 -67.024 -79.379 1.00 20.55 412 ILE A N 1
ATOM 3134 C CA . ILE A 1 430 ? 25.169 -66.625 -79.113 1.00 16.25 412 ILE A CA 1
ATOM 3135 C C . ILE A 1 430 ? 24.217 -67.818 -79.170 1.00 16.33 412 ILE A C 1
ATOM 3136 O O . ILE A 1 430 ? 23.157 -67.802 -78.536 1.00 22.25 412 ILE A O 1
ATOM 3141 N N . ASP A 1 431 ? 24.560 -68.870 -79.902 1.00 19.02 413 ASP A N 1
ATOM 3142 C CA . ASP A 1 431 ? 23.657 -70.014 -79.936 1.00 19.71 413 ASP A CA 1
ATOM 3143 C C . ASP A 1 431 ? 23.619 -70.720 -78.595 1.00 24.08 413 ASP A C 1
ATOM 3144 O O . ASP A 1 431 ? 22.591 -71.294 -78.219 1.00 32.12 413 ASP A O 1
ATOM 3149 N N . GLU A 1 432 ? 24.731 -70.694 -77.872 1.00 22.95 414 GLU A N 1
ATOM 3150 C CA . GLU A 1 432 ? 24.772 -71.278 -76.545 1.00 25.55 414 GLU A CA 1
ATOM 3151 C C . GLU A 1 432 ? 24.071 -70.378 -75.528 1.00 28.86 414 GLU A C 1
ATOM 3152 O O . GLU A 1 432 ? 23.340 -70.866 -74.653 1.00 23.31 414 GLU A O 1
ATOM 3158 N N . ALA A 1 433 ? 24.255 -69.061 -75.654 1.00 20.45 415 ALA A N 1
ATOM 3159 C CA . ALA A 1 433 ? 23.543 -68.127 -74.794 1.00 15.90 415 ALA A CA 1
ATOM 3160 C C . ALA A 1 433 ? 22.037 -68.333 -74.894 1.00 19.27 415 ALA A C 1
ATOM 3161 O O . ALA A 1 433 ? 21.345 -68.389 -73.876 1.00 23.73 415 ALA A O 1
ATOM 3163 N N . ILE A 1 434 ? 21.509 -68.459 -76.118 1.00 23.69 416 ILE A N 1
ATOM 3164 C CA . ILE A 1 434 ? 20.063 -68.609 -76.283 1.00 17.09 416 ILE A CA 1
ATOM 3165 C C . ILE A 1 434 ? 19.600 -69.950 -75.723 1.00 22.53 416 ILE A C 1
ATOM 3166 O O . ILE A 1 434 ? 18.554 -70.040 -75.059 1.00 17.20 416 ILE A O 1
ATOM 3171 N N . ALA A 1 435 ? 20.368 -71.012 -75.977 1.00 16.28 417 ALA A N 1
ATOM 3172 C CA . ALA A 1 435 ? 20.007 -72.316 -75.438 1.00 15.89 417 ALA A CA 1
ATOM 3173 C C . ALA A 1 435 ? 19.984 -72.276 -73.915 1.00 23.47 417 ALA A C 1
ATOM 3174 O O . ALA A 1 435 ? 19.042 -72.777 -73.285 1.00 18.35 417 ALA A O 1
ATOM 3176 N N . LEU A 1 436 ? 21.009 -71.658 -73.310 1.00 11.75 418 LEU A N 1
ATOM 3177 C CA . LEU A 1 436 ? 21.049 -71.517 -71.861 1.00 16.13 418 LEU A CA 1
ATOM 3178 C C . LEU A 1 436 ? 19.851 -70.726 -71.369 1.00 19.04 418 LEU A C 1
ATOM 3179 O O . LEU A 1 436 ? 19.178 -71.117 -70.405 1.00 21.35 418 LEU A O 1
ATOM 3184 N N . ALA A 1 437 ? 19.556 -69.616 -72.043 1.00 15.81 419 ALA A N 1
ATOM 3185 C CA . ALA A 1 437 ? 18.471 -68.744 -71.619 1.00 16.05 419 ALA A CA 1
ATOM 3186 C C . ALA A 1 437 ? 17.142 -69.482 -71.598 1.00 12.80 419 ALA A C 1
ATOM 3187 O O . ALA A 1 437 ? 16.288 -69.213 -70.751 1.00 18.45 419 ALA A O 1
ATOM 3189 N N . ASN A 1 438 ? 16.943 -70.404 -72.529 1.00 17.05 420 ASN A N 1
ATOM 3190 C CA . ASN A 1 438 ? 15.699 -71.150 -72.624 1.00 17.71 420 ASN A CA 1
ATOM 3191 C C . ASN A 1 438 ? 15.705 -72.448 -71.826 1.00 19.54 420 ASN A C 1
ATOM 3192 O O . ASN A 1 438 ? 14.677 -73.128 -71.763 1.00 23.92 420 ASN A O 1
ATOM 3197 N N . ASP A 1 439 ? 16.829 -72.807 -71.215 1.00 18.21 421 ASP A N 1
ATOM 3198 C CA . ASP A 1 439 ? 16.937 -74.035 -70.437 1.00 15.98 421 ASP A CA 1
ATOM 3199 C C . ASP A 1 439 ? 16.298 -73.840 -69.055 1.00 24.04 421 ASP A C 1
ATOM 3200 O O . ASP A 1 439 ? 16.959 -73.749 -68.018 1.00 25.59 421 ASP A O 1
ATOM 3205 N N . THR A 1 440 ? 14.971 -73.781 -69.059 1.00 14.71 422 THR A N 1
ATOM 3206 C CA . THR A 1 440 ? 14.179 -73.558 -67.860 1.00 13.48 422 THR A CA 1
ATOM 3207 C C . THR A 1 440 ? 12.771 -74.033 -68.169 1.00 15.34 422 THR A C 1
ATOM 3208 O O . THR A 1 440 ? 12.371 -74.099 -69.331 1.00 25.62 422 THR A O 1
ATOM 3212 N N . VAL A 1 441 ? 12.024 -74.387 -67.123 1.00 11.49 423 VAL A N 1
ATOM 3213 C CA . VAL A 1 441 ? 10.596 -74.644 -67.308 1.00 10.03 423 VAL A CA 1
ATOM 3214 C C . VAL A 1 441 ? 9.794 -73.361 -67.261 1.00 18.74 423 VAL A C 1
ATOM 3215 O O . VAL A 1 441 ? 8.592 -73.386 -67.559 1.00 18.86 423 VAL A O 1
ATOM 3219 N N . TYR A 1 442 ? 10.436 -72.243 -66.904 1.00 14.59 424 TYR A N 1
ATOM 3220 C CA . TYR A 1 442 ? 9.781 -70.954 -66.770 1.00 21.40 424 TYR A CA 1
ATOM 3221 C C . TYR A 1 442 ? 9.934 -70.137 -68.055 1.00 23.53 424 TYR A C 1
ATOM 3222 O O . TYR A 1 442 ? 10.582 -70.554 -69.018 1.00 19.50 424 TYR A O 1
ATOM 3231 N N . GLY A 1 443 ? 9.337 -68.946 -68.058 1.00 15.77 425 GLY A N 1
ATOM 3232 C CA . GLY A 1 443 ? 9.347 -68.079 -69.215 1.00 14.26 425 GLY A CA 1
ATOM 3233 C C . GLY A 1 443 ? 8.652 -66.756 -68.966 1.00 20.39 425 GLY A C 1
ATOM 3234 O O . GLY A 1 443 ? 7.826 -66.320 -69.774 1.00 23.95 425 GLY A O 1
ATOM 3235 N N . LEU A 1 444 ? 8.996 -66.097 -67.856 1.00 15.51 426 LEU A N 1
ATOM 3236 C CA . LEU A 1 444 ? 8.330 -64.855 -67.474 1.00 19.73 426 LEU A CA 1
ATOM 3237 C C . LEU A 1 444 ? 8.965 -63.635 -68.136 1.00 17.33 426 LEU A C 1
ATOM 3238 O O . LEU A 1 444 ? 8.271 -62.827 -68.754 1.00 23.55 426 LEU A O 1
ATOM 3243 N N . ALA A 1 445 ? 10.274 -63.457 -67.979 1.00 16.74 427 ALA A N 1
ATOM 3244 C CA . ALA A 1 445 ? 10.937 -62.253 -68.449 1.00 9.84 427 ALA A CA 1
ATOM 3245 C C . ALA A 1 445 ? 12.366 -62.600 -68.818 1.00 15.25 427 ALA A C 1
ATOM 3246 O O . ALA A 1 445 ? 12.856 -63.693 -68.528 1.00 21.25 427 ALA A O 1
ATOM 3248 N N . ALA A 1 446 ? 13.033 -61.645 -69.462 1.00 21.01 428 ALA A N 1
ATOM 3249 C CA . ALA A 1 446 ? 14.414 -61.795 -69.904 1.00 21.14 428 ALA A CA 1
ATOM 3250 C C . ALA A 1 446 ? 14.982 -60.414 -70.221 1.00 20.41 428 ALA A C 1
ATOM 3251 O O . ALA A 1 446 ? 14.245 -59.488 -70.576 1.00 15.74 428 ALA A O 1
ATOM 3253 N N . SER A 1 447 ? 16.296 -60.282 -70.077 1.00 14.96 429 SER A N 1
ATOM 3254 C CA . SER A 1 447 ? 16.991 -59.089 -70.537 1.00 19.15 429 SER A CA 1
ATOM 3255 C C . SER A 1 447 ? 18.179 -59.497 -71.411 1.00 15.34 429 SER A C 1
ATOM 3256 O O . SER A 1 447 ? 18.785 -60.558 -71.223 1.00 17.44 429 SER A O 1
ATOM 3259 N N . ALA A 1 448 ? 18.481 -58.665 -72.404 1.00 21.06 430 ALA A N 1
ATOM 3260 C CA . ALA A 1 448 ? 19.575 -58.930 -73.329 1.00 17.20 430 ALA A CA 1
ATOM 3261 C C . ALA A 1 448 ? 20.330 -57.640 -73.590 1.00 17.54 430 ALA A C 1
ATOM 3262 O O . ALA A 1 448 ? 19.728 -56.568 -73.719 1.00 19.18 430 ALA A O 1
ATOM 3264 N N . TYR A 1 449 ? 21.651 -57.752 -73.666 1.00 17.98 431 TYR A N 1
ATOM 3265 C CA . TYR A 1 449 ? 22.539 -56.601 -73.785 1.00 19.96 431 TYR A CA 1
ATOM 3266 C C . TYR A 1 449 ? 23.489 -56.865 -74.941 1.00 22.83 431 TYR A C 1
ATOM 3267 O O . TYR A 1 449 ? 24.210 -57.873 -74.942 1.00 25.22 431 TYR A O 1
ATOM 3276 N N . THR A 1 450 ? 23.480 -55.972 -75.927 1.00 18.90 432 THR A N 1
ATOM 3277 C CA . THR A 1 450 ? 24.292 -56.144 -77.124 1.00 18.56 432 THR A CA 1
ATOM 3278 C C . THR A 1 450 ? 24.280 -54.838 -77.903 1.00 21.58 432 THR A C 1
ATOM 3279 O O . THR A 1 450 ? 23.313 -54.071 -77.835 1.00 17.87 432 THR A O 1
ATOM 3283 N N . GLY A 1 451 ? 25.375 -54.575 -78.615 1.00 22.58 433 GLY A N 1
ATOM 3284 C CA . GLY A 1 451 ? 25.433 -53.421 -79.495 1.00 23.45 433 GLY A CA 1
ATOM 3285 C C . GLY A 1 451 ? 24.994 -53.687 -80.920 1.00 24.63 433 GLY A C 1
ATOM 3286 O O . GLY A 1 451 ? 24.785 -52.746 -81.690 1.00 28.51 433 GLY A O 1
ATOM 3287 N N . SER A 1 452 ? 24.796 -54.959 -81.248 1.00 20.47 434 SER A N 1
ATOM 3288 C CA . SER A 1 452 ? 24.553 -55.444 -82.597 1.00 18.34 434 SER A CA 1
ATOM 3289 C C . SER A 1 452 ? 23.062 -55.591 -82.890 1.00 19.68 434 SER A C 1
ATOM 3290 O O . SER A 1 452 ? 22.343 -56.265 -82.144 1.00 20.49 434 SER A O 1
ATOM 3293 N N . LEU A 1 453 ? 22.610 -54.993 -83.999 1.00 20.84 435 LEU A N 1
ATOM 3294 C CA . LEU A 1 453 ? 21.233 -55.192 -84.455 1.00 16.14 435 LEU A CA 1
ATOM 3295 C C . LEU A 1 453 ? 20.933 -56.674 -84.670 1.00 17.79 435 LEU A C 1
ATOM 3296 O O . LEU A 1 453 ? 19.910 -57.189 -84.203 1.00 21.47 435 LEU A O 1
ATOM 3301 N N . ARG A 1 454 ? 21.823 -57.369 -85.382 1.00 18.76 436 ARG A N 1
ATOM 3302 C CA . ARG A 1 454 ? 21.673 -58.797 -85.638 1.00 16.74 436 ARG A CA 1
ATOM 3303 C C . ARG A 1 454 ? 21.480 -59.571 -84.337 1.00 20.95 436 ARG A C 1
ATOM 3304 O O . ARG A 1 454 ? 20.545 -60.371 -84.196 1.00 20.36 436 ARG A O 1
ATOM 3312 N N . HIS A 1 455 ? 22.346 -59.327 -83.359 1.00 24.46 437 HIS A N 1
ATOM 3313 C CA . HIS A 1 455 ? 22.262 -60.087 -82.124 1.00 16.31 437 HIS A CA 1
ATOM 3314 C C . HIS A 1 455 ? 21.000 -59.734 -81.348 1.00 20.58 437 HIS A C 1
ATOM 3315 O O . HIS A 1 455 ? 20.349 -60.617 -80.774 1.00 18.57 437 HIS A O 1
ATOM 3322 N N . ALA A 1 456 ? 20.627 -58.451 -81.341 1.00 16.26 438 ALA A N 1
ATOM 3323 C CA . ALA A 1 456 ? 19.449 -58.027 -80.595 1.00 15.31 438 ALA A CA 1
ATOM 3324 C C . ALA A 1 456 ? 18.185 -58.657 -81.157 1.00 17.71 438 ALA A C 1
ATOM 3325 O O . ALA A 1 456 ? 17.296 -59.050 -80.396 1.00 16.52 438 ALA A O 1
ATOM 3327 N N . LEU A 1 457 ? 18.081 -58.758 -82.487 1.00 17.62 439 LEU A N 1
ATOM 3328 C CA . LEU A 1 457 ? 16.902 -59.392 -83.074 1.00 20.42 439 LEU A CA 1
ATOM 3329 C C . LEU A 1 457 ? 16.843 -60.876 -82.716 1.00 18.41 439 LEU A C 1
ATOM 3330 O O . LEU A 1 457 ? 15.778 -61.392 -82.362 1.00 17.49 439 LEU A O 1
ATOM 3335 N N . ARG A 1 458 ? 17.976 -61.574 -82.795 1.00 14.04 440 ARG A N 1
ATOM 3336 C CA . ARG A 1 458 ? 18.032 -62.972 -82.378 1.00 15.26 440 ARG A CA 1
ATOM 3337 C C . ARG A 1 458 ? 17.566 -63.138 -80.934 1.00 21.12 440 ARG A C 1
ATOM 3338 O O . ARG A 1 458 ? 16.648 -63.917 -80.641 1.00 20.94 440 ARG A O 1
ATOM 3346 N N . LEU A 1 459 ? 18.189 -62.399 -80.009 1.00 13.46 441 LEU A N 1
ATOM 3347 C CA . LEU A 1 459 ? 17.898 -62.612 -78.598 1.00 13.39 441 LEU A CA 1
ATOM 3348 C C . LEU A 1 459 ? 16.443 -62.283 -78.268 1.00 19.16 441 LEU A C 1
ATOM 3349 O O . LEU A 1 459 ? 15.798 -63.010 -77.501 1.00 20.43 441 LEU A O 1
ATOM 3354 N N . SER A 1 460 ? 15.892 -61.212 -78.849 1.00 15.75 442 SER A N 1
ATOM 3355 C CA . SER A 1 460 ? 14.525 -60.847 -78.474 1.00 22.03 442 SER A CA 1
ATOM 3356 C C . SER A 1 460 ? 13.489 -61.748 -79.133 1.00 17.65 442 SER A C 1
ATOM 3357 O O . SER A 1 460 ? 12.415 -61.969 -78.567 1.00 24.10 442 SER A O 1
ATOM 3360 N N . ARG A 1 461 ? 13.791 -62.302 -80.295 1.00 15.38 443 ARG A N 1
ATOM 3361 C CA . ARG A 1 461 ? 12.828 -63.183 -80.938 1.00 21.05 443 ARG A CA 1
ATOM 3362 C C . ARG A 1 461 ? 12.939 -64.635 -80.484 1.00 24.19 443 ARG A C 1
ATOM 3363 O O . ARG A 1 461 ? 11.922 -65.339 -80.464 1.00 23.32 443 ARG A O 1
ATOM 3371 N N . GLU A 1 462 ? 14.119 -65.104 -80.067 1.00 18.94 444 GLU A N 1
ATOM 3372 C CA . GLU A 1 462 ? 14.264 -66.527 -79.786 1.00 18.64 444 GLU A CA 1
ATOM 3373 C C . GLU A 1 462 ? 14.188 -66.902 -78.311 1.00 24.25 444 GLU A C 1
ATOM 3374 O O . GLU A 1 462 ? 14.032 -68.094 -78.012 1.00 21.39 444 GLU A O 1
ATOM 3380 N N . ILE A 1 463 ? 14.296 -65.944 -77.391 1.00 14.56 445 ILE A N 1
ATOM 3381 C CA . ILE A 1 463 ? 14.104 -66.249 -75.977 1.00 20.08 445 ILE A CA 1
ATOM 3382 C C . ILE A 1 463 ? 12.611 -66.357 -75.708 1.00 20.10 445 ILE A C 1
ATOM 3383 O O . ILE A 1 463 ? 11.845 -65.448 -76.050 1.00 25.01 445 ILE A O 1
ATOM 3388 N N . ARG A 1 464 ? 12.187 -67.470 -75.101 1.00 18.91 446 ARG A N 1
ATOM 3389 C CA . ARG A 1 464 ? 10.759 -67.752 -74.910 1.00 20.78 446 ARG A CA 1
ATOM 3390 C C . ARG A 1 464 ? 10.301 -67.206 -73.556 1.00 21.28 446 ARG A C 1
ATOM 3391 O O . ARG A 1 464 ? 10.209 -67.919 -72.554 1.00 25.09 446 ARG A O 1
ATOM 3399 N N . ALA A 1 465 ? 9.985 -65.912 -73.538 1.00 18.01 447 ALA A N 1
ATOM 3400 C CA . ALA A 1 465 ? 9.571 -65.220 -72.325 1.00 15.67 447 ALA A CA 1
ATOM 3401 C C . ALA A 1 465 ? 8.537 -64.165 -72.689 1.00 21.22 447 ALA A C 1
ATOM 3402 O O . ALA A 1 465 ? 8.492 -63.684 -73.825 1.00 21.05 447 ALA A O 1
ATOM 3404 N N . GLY A 1 466 ? 7.698 -63.809 -71.708 1.00 18.78 448 GLY A N 1
ATOM 3405 C CA . GLY A 1 466 ? 6.604 -62.869 -71.934 1.00 15.52 448 GLY A CA 1
ATOM 3406 C C . GLY A 1 466 ? 7.044 -61.426 -72.110 1.00 21.21 448 GLY A C 1
ATOM 3407 O O . GLY A 1 466 ? 6.275 -60.611 -72.638 1.00 15.91 448 GLY A O 1
ATOM 3408 N N . ILE A 1 467 ? 8.252 -61.086 -71.663 1.00 13.86 449 ILE A N 1
ATOM 3409 C CA . ILE A 1 467 ? 8.893 -59.833 -72.040 1.00 19.31 449 ILE A CA 1
ATOM 3410 C C . ILE A 1 467 ? 10.385 -60.085 -72.209 1.00 20.87 449 ILE A C 1
ATOM 3411 O O . ILE A 1 467 ? 10.981 -60.873 -71.466 1.00 18.69 449 ILE A O 1
ATOM 3416 N N . VAL A 1 468 ? 10.971 -59.460 -73.228 1.00 21.32 450 VAL A N 1
ATOM 3417 C CA . VAL A 1 468 ? 12.418 -59.388 -73.414 1.00 18.78 450 VAL A CA 1
ATOM 3418 C C . VAL A 1 468 ? 12.777 -57.911 -73.509 1.00 22.23 450 VAL A C 1
ATOM 3419 O O . VAL A 1 468 ? 12.321 -57.213 -74.427 1.00 15.09 450 VAL A O 1
ATOM 3423 N N . THR A 1 469 ? 13.560 -57.425 -72.553 1.00 16.07 451 THR A N 1
ATOM 3424 C CA . THR A 1 469 ? 14.054 -56.058 -72.607 1.00 22.14 451 THR A CA 1
ATOM 3425 C C . THR A 1 469 ? 15.458 -56.067 -73.198 1.00 17.92 451 THR A C 1
ATOM 3426 O O . THR A 1 469 ? 16.243 -56.986 -72.949 1.00 16.69 451 THR A O 1
ATOM 3430 N N . VAL A 1 470 ? 15.762 -55.066 -74.012 1.00 14.70 452 VAL A N 1
ATOM 3431 C CA . VAL A 1 470 ? 17.034 -55.027 -74.720 1.00 20.82 452 VAL A CA 1
ATOM 3432 C C . VAL A 1 470 ? 17.803 -53.790 -74.266 1.00 19.97 452 VAL A C 1
ATOM 3433 O O . VAL A 1 470 ? 17.296 -52.663 -74.354 1.00 21.69 452 VAL A O 1
ATOM 3437 N N . ASN A 1 471 ? 19.016 -54.010 -73.762 1.00 15.40 453 ASN A N 1
ATOM 3438 C CA . ASN A 1 471 ? 19.911 -52.948 -73.289 1.00 19.96 453 ASN A CA 1
ATOM 3439 C C . ASN A 1 471 ? 19.313 -52.139 -72.145 1.00 21.62 453 ASN A C 1
ATOM 3440 O O . ASN A 1 471 ? 19.687 -50.984 -71.932 1.00 24.89 453 ASN A O 1
ATOM 3445 N N . CYS A 1 472 ? 18.409 -52.766 -71.392 1.00 22.61 454 CYS A N 1
ATOM 3446 C CA . CYS A 1 472 ? 17.867 -52.244 -70.141 1.00 22.70 454 CYS A CA 1
ATOM 3447 C C . CYS A 1 472 ? 17.197 -53.407 -69.421 1.00 26.46 454 CYS A C 1
ATOM 3448 O O . CYS A 1 472 ? 16.981 -54.476 -70.001 1.00 18.63 454 CYS A O 1
ATOM 3451 N N . PHE A 1 473 ? 16.866 -53.191 -68.149 1.00 22.10 455 PHE A N 1
ATOM 3452 C CA . PHE A 1 473 ? 16.092 -54.154 -67.374 1.00 18.48 455 PHE A CA 1
ATOM 3453 C C . PHE A 1 473 ? 14.727 -53.566 -67.032 1.00 16.15 455 PHE A C 1
ATOM 3454 O O . PHE A 1 473 ? 14.607 -52.368 -66.771 1.00 19.78 455 PHE A O 1
ATOM 3462 N N . GLY A 1 474 ? 13.700 -54.405 -67.009 1.00 14.07 456 GLY A N 1
ATOM 3463 C CA . GLY A 1 474 ? 12.420 -53.931 -66.537 1.00 12.26 456 GLY A CA 1
ATOM 3464 C C . GLY A 1 474 ? 11.283 -54.861 -66.905 1.00 17.35 456 GLY A C 1
ATOM 3465 O O . GLY A 1 474 ? 11.484 -56.002 -67.328 1.00 20.28 456 GLY A O 1
ATOM 3466 N N . GLU A 1 475 ? 10.072 -54.333 -66.716 1.00 23.46 457 GLU A N 1
ATOM 3467 C CA . GLU A 1 475 ? 8.826 -55.057 -66.944 1.00 22.54 457 GLU A CA 1
ATOM 3468 C C . GLU A 1 475 ? 7.910 -54.338 -67.926 1.00 20.54 457 GLU A C 1
ATOM 3469 O O . GLU A 1 475 ? 6.708 -54.617 -67.952 1.00 23.07 457 GLU A O 1
ATOM 3475 N N . GLY A 1 476 ? 8.442 -53.409 -68.719 1.00 18.93 458 GLY A N 1
ATOM 3476 C CA . GLY A 1 476 ? 7.593 -52.614 -69.584 1.00 17.71 458 GLY A CA 1
ATOM 3477 C C . GLY A 1 476 ? 6.989 -51.442 -68.826 1.00 24.12 458 GLY A C 1
ATOM 3478 O O . GLY A 1 476 ? 7.568 -50.934 -67.864 1.00 23.29 458 GLY A O 1
ATOM 3479 N N . ASP A 1 477 ? 5.806 -51.013 -69.260 1.00 15.96 459 ASP A N 1
ATOM 3480 C CA . ASP A 1 477 ? 5.112 -49.933 -68.570 1.00 14.69 459 ASP A CA 1
ATOM 3481 C C . ASP A 1 477 ? 3.633 -50.288 -68.516 1.00 18.02 459 ASP A C 1
ATOM 3482 O O . ASP A 1 477 ? 3.246 -51.430 -68.777 1.00 20.05 459 ASP A O 1
ATOM 3487 N N . ALA A 1 478 ? 2.802 -49.297 -68.176 1.00 15.47 460 ALA A N 1
ATOM 3488 C CA . ALA A 1 478 ? 1.386 -49.550 -67.940 1.00 18.97 460 ALA A CA 1
ATOM 3489 C C . ALA A 1 478 ? 0.679 -50.105 -69.170 1.00 22.79 460 ALA A C 1
ATOM 3490 O O . ALA A 1 478 ? -0.391 -50.720 -69.038 1.00 16.32 460 ALA A O 1
ATOM 3492 N N . SER A 1 479 ? 1.246 -49.898 -70.359 1.00 15.28 461 SER A N 1
ATOM 3493 C CA . SER A 1 479 ? 0.581 -50.262 -71.600 1.00 24.56 461 SER A CA 1
ATOM 3494 C C . SER A 1 479 ? 1.078 -51.572 -72.202 1.00 20.01 461 SER A C 1
ATOM 3495 O O . SER A 1 479 ? 0.510 -52.010 -73.200 1.00 16.45 461 SER A O 1
ATOM 3498 N N . THR A 1 480 ? 2.113 -52.205 -71.629 1.00 17.43 462 THR A N 1
ATOM 3499 C CA . THR A 1 480 ? 2.639 -53.447 -72.192 1.00 16.05 462 THR A CA 1
ATOM 3500 C C . THR A 1 480 ? 2.237 -54.644 -71.340 1.00 16.68 462 THR A C 1
ATOM 3501 O O . THR A 1 480 ? 2.305 -54.576 -70.111 1.00 20.22 462 THR A O 1
ATOM 3505 N N . PRO A 1 481 ? 1.793 -55.739 -71.955 1.00 17.70 463 PRO A N 1
ATOM 3506 C CA . PRO A 1 481 ? 1.334 -56.890 -71.169 1.00 17.27 463 PRO A CA 1
ATOM 3507 C C . PRO A 1 481 ? 2.490 -57.624 -70.504 1.00 16.60 463 PRO A C 1
ATOM 3508 O O . PRO A 1 481 ? 3.613 -57.659 -71.011 1.00 18.00 463 PRO A O 1
ATOM 3512 N N . PHE A 1 482 ? 2.200 -58.200 -69.339 1.00 16.40 464 PHE A N 1
ATOM 3513 C CA . PHE A 1 482 ? 3.183 -58.898 -68.520 1.00 19.98 464 PHE A CA 1
ATOM 3514 C C . PHE A 1 482 ? 2.615 -60.242 -68.062 1.00 25.55 464 PHE A C 1
ATOM 3515 O O . PHE A 1 482 ? 1.451 -60.328 -67.649 1.00 22.83 464 PHE A O 1
ATOM 3523 N N . GLY A 1 483 ? 3.426 -61.288 -68.148 1.00 18.09 465 GLY A N 1
ATOM 3524 C CA . GLY A 1 483 ? 2.936 -62.643 -67.960 1.00 16.26 465 GLY A CA 1
ATOM 3525 C C . GLY A 1 483 ? 3.867 -63.652 -68.595 1.00 20.81 465 GLY A C 1
ATOM 3526 O O . GLY A 1 483 ? 4.766 -63.311 -69.365 1.00 28.22 465 GLY A O 1
ATOM 3527 N N . GLY A 1 484 ? 3.626 -64.921 -68.276 1.00 17.31 466 GLY A N 1
ATOM 3528 C CA . GLY A 1 484 ? 4.607 -65.985 -68.490 1.00 18.92 466 GLY A CA 1
ATOM 3529 C C . GLY A 1 484 ? 4.237 -66.961 -69.580 1.00 17.40 466 GLY A C 1
ATOM 3530 O O . GLY A 1 484 ? 3.059 -67.295 -69.760 1.00 18.87 466 GLY A O 1
ATOM 3531 N N . TYR A 1 485 ? 5.251 -67.377 -70.356 1.00 16.75 467 TYR A N 1
ATOM 3532 C CA . TYR A 1 485 ? 5.240 -68.611 -71.129 1.00 18.93 467 TYR A CA 1
ATOM 3533 C C . TYR A 1 485 ? 5.392 -69.788 -70.181 1.00 15.74 467 TYR A C 1
ATOM 3534 O O . TYR A 1 485 ? 5.867 -69.633 -69.051 1.00 15.08 467 TYR A O 1
ATOM 3543 N N . LYS A 1 486 ? 5.021 -70.979 -70.664 1.00 15.71 468 LYS A N 1
ATOM 3544 C CA . LYS A 1 486 ? 5.341 -72.263 -70.004 1.00 17.13 468 LYS A CA 1
ATOM 3545 C C . LYS A 1 486 ? 4.823 -72.225 -68.563 1.00 22.58 468 LYS A C 1
ATOM 3546 O O . LYS A 1 486 ? 3.664 -71.846 -68.330 1.00 23.42 468 LYS A O 1
ATOM 3552 N N . GLU A 1 487 ? 5.631 -72.581 -67.569 1.00 18.82 469 GLU A N 1
ATOM 3553 C CA . GLU A 1 487 ? 5.128 -72.688 -66.205 1.00 22.35 469 GLU A CA 1
ATOM 3554 C C . GLU A 1 487 ? 5.143 -71.367 -65.456 1.00 18.33 469 GLU A C 1
ATOM 3555 O O . GLU A 1 487 ? 4.870 -71.361 -64.254 1.00 26.71 469 GLU A O 1
ATOM 3561 N N . SER A 1 488 ? 5.451 -70.261 -66.119 1.00 16.19 470 SER A N 1
ATOM 3562 C CA . SER A 1 488 ? 5.394 -68.948 -65.490 1.00 17.07 470 SER A CA 1
ATOM 3563 C C . SER A 1 488 ? 4.021 -68.293 -65.600 1.00 20.62 470 SER A C 1
ATOM 3564 O O . SER A 1 488 ? 3.823 -67.212 -65.041 1.00 20.01 470 SER A O 1
ATOM 3567 N N . GLY A 1 489 ? 3.074 -68.901 -66.309 1.00 16.78 471 GLY A N 1
ATOM 3568 C CA . GLY A 1 489 ? 1.741 -68.328 -66.354 1.00 11.80 471 GLY A CA 1
ATOM 3569 C C . GLY A 1 489 ? 0.776 -69.238 -67.077 1.00 16.09 471 GLY A C 1
ATOM 3570 O O . GLY A 1 489 ? 1.166 -70.223 -67.714 1.00 17.17 471 GLY A O 1
ATOM 3571 N N . PHE A 1 490 ? -0.499 -68.878 -66.969 1.00 14.01 472 PHE A N 1
ATOM 3572 C CA . PHE A 1 490 ? -1.602 -69.646 -67.535 1.00 15.82 472 PHE A CA 1
ATOM 3573 C C . PHE A 1 490 ? -2.718 -68.681 -67.925 1.00 20.08 472 PHE A C 1
ATOM 3574 O O . PHE A 1 490 ? -3.284 -68.012 -67.057 1.00 19.68 472 PHE A O 1
ATOM 3582 N N . GLY A 1 491 ? -3.013 -68.575 -69.219 1.00 14.98 473 GLY A N 1
ATOM 3583 C CA . GLY A 1 491 ? -4.274 -68.018 -69.672 1.00 16.69 473 GLY A CA 1
ATOM 3584 C C . GLY A 1 491 ? -4.419 -66.498 -69.743 1.00 30.90 473 GLY A C 1
ATOM 3585 O O . GLY A 1 491 ? -5.513 -66.027 -70.099 1.00 23.39 473 GLY A O 1
ATOM 3586 N N . GLY A 1 492 ? -3.393 -65.707 -69.434 1.00 20.25 474 GLY A N 1
ATOM 3587 C CA . GLY A 1 492 ? -3.588 -64.274 -69.555 1.00 13.87 474 GLY A CA 1
ATOM 3588 C C . GLY A 1 492 ? -2.346 -63.443 -69.306 1.00 20.16 474 GLY A C 1
ATOM 3589 O O . GLY A 1 492 ? -1.230 -63.957 -69.211 1.00 23.54 474 GLY A O 1
ATOM 3590 N N . ARG A 1 493 ? -2.575 -62.125 -69.207 1.00 21.14 475 ARG A N 1
ATOM 3591 C CA . ARG A 1 493 ? -1.537 -61.110 -69.045 1.00 16.94 475 ARG A CA 1
ATOM 3592 C C . ARG A 1 493 ? -2.065 -59.985 -68.165 1.00 17.39 475 ARG A C 1
ATOM 3593 O O . ARG A 1 493 ? -3.234 -59.608 -68.266 1.00 14.20 475 ARG A O 1
ATOM 3601 N N . ASP A 1 494 ? -1.204 -59.454 -67.305 1.00 15.72 476 ASP A N 1
ATOM 3602 C CA . ASP A 1 494 ? -1.507 -58.276 -66.507 1.00 15.30 476 ASP A CA 1
ATOM 3603 C C . ASP A 1 494 ? -0.927 -57.037 -67.185 1.00 23.84 476 ASP A C 1
ATOM 3604 O O . ASP A 1 494 ? 0.022 -57.119 -67.975 1.00 19.21 476 ASP A O 1
ATOM 3609 N N . LYS A 1 495 ? -1.505 -55.878 -66.840 1.00 22.66 477 LYS A N 1
ATOM 3610 C CA . LYS A 1 495 ? -1.240 -54.591 -67.488 1.00 18.69 477 LYS A CA 1
ATOM 3611 C C . LYS A 1 495 ? -1.765 -54.591 -68.921 1.00 17.07 477 LYS A C 1
ATOM 3612 O O . LYS A 1 495 ? -2.271 -55.614 -69.409 1.00 17.44 477 LYS A O 1
ATOM 3618 N N . SER A 1 496 ? -1.668 -53.435 -69.590 1.00 19.10 478 SER A N 1
ATOM 3619 C CA . SER A 1 496 ? -2.031 -53.261 -71.000 1.00 17.67 478 SER A CA 1
ATOM 3620 C C . SER A 1 496 ? -3.518 -53.478 -71.215 1.00 16.25 478 SER A C 1
ATOM 3621 O O . SER A 1 496 ? -4.243 -53.840 -70.281 1.00 14.40 478 SER A O 1
ATOM 3624 N N . VAL A 1 497 ? -3.971 -53.273 -72.453 1.00 15.25 479 VAL A N 1
ATOM 3625 C CA . VAL A 1 497 ? -5.370 -53.498 -72.794 1.00 13.55 479 VAL A CA 1
ATOM 3626 C C . VAL A 1 497 ? -5.744 -54.978 -72.718 1.00 17.71 479 VAL A C 1
ATOM 3627 O O . VAL A 1 497 ? -6.933 -55.321 -72.599 1.00 20.12 479 VAL A O 1
ATOM 3631 N N . TRP A 1 498 ? -4.762 -55.876 -72.789 1.00 16.10 480 TRP A N 1
ATOM 3632 C CA . TRP A 1 498 ? -5.088 -57.297 -72.808 1.00 14.96 480 TRP A CA 1
ATOM 3633 C C . TRP A 1 498 ? -5.497 -57.814 -71.432 1.00 17.35 480 TRP A C 1
ATOM 3634 O O . TRP A 1 498 ? -6.101 -58.888 -71.349 1.00 18.19 480 TRP A O 1
ATOM 3645 N N . ALA A 1 499 ? -5.187 -57.072 -70.356 1.00 18.00 481 ALA A N 1
ATOM 3646 C CA . ALA A 1 499 ? -5.683 -57.425 -69.027 1.00 16.44 481 ALA A CA 1
ATOM 3647 C C . ALA A 1 499 ? -7.199 -57.436 -68.992 1.00 18.09 481 ALA A C 1
ATOM 3648 O O . ALA A 1 499 ? -7.803 -58.204 -68.233 1.00 19.86 481 ALA A O 1
ATOM 3650 N N . HIS A 1 500 ? -7.818 -56.588 -69.815 1.00 17.69 482 HIS A N 1
ATOM 3651 C CA . HIS A 1 500 ? -9.268 -56.523 -69.929 1.00 15.20 482 HIS A CA 1
ATOM 3652 C C . HIS A 1 500 ? -9.852 -57.864 -70.357 1.00 21.24 482 HIS A C 1
ATOM 3653 O O . HIS A 1 500 ? -10.990 -58.191 -69.996 1.00 17.95 482 HIS A O 1
ATOM 3660 N N . ASP A 1 501 ? -9.095 -58.655 -71.130 1.00 23.94 483 ASP A N 1
ATOM 3661 C CA . ASP A 1 501 ? -9.620 -59.938 -71.591 1.00 22.82 483 ASP A CA 1
ATOM 3662 C C . ASP A 1 501 ? -9.842 -60.888 -70.431 1.00 23.07 483 ASP A C 1
ATOM 3663 O O . ASP A 1 501 ? -10.747 -61.728 -70.487 1.00 22.90 483 ASP A O 1
ATOM 3668 N N . GLN A 1 502 ? -9.041 -60.754 -69.370 1.00 19.73 484 GLN A N 1
ATOM 3669 C CA . GLN A 1 502 ? -9.149 -61.660 -68.231 1.00 18.85 484 GLN A CA 1
ATOM 3670 C C . GLN A 1 502 ? -10.554 -61.662 -67.656 1.00 24.41 484 GLN A C 1
ATOM 3671 O O . GLN A 1 502 ? -11.057 -62.709 -67.227 1.00 18.50 484 GLN A O 1
ATOM 3677 N N . TYR A 1 503 ? -11.199 -60.494 -67.633 1.00 20.06 485 TYR A N 1
ATOM 3678 C CA . TYR A 1 503 ? -12.399 -60.284 -66.840 1.00 21.07 485 TYR A CA 1
ATOM 3679 C C . TYR A 1 503 ? -13.650 -60.117 -67.692 1.00 21.72 485 TYR A C 1
ATOM 3680 O O . TYR A 1 503 ? -14.690 -59.705 -67.166 1.00 25.00 485 TYR A O 1
ATOM 3689 N N . THR A 1 504 ? -13.599 -60.474 -68.978 1.00 18.76 486 THR A N 1
ATOM 3690 C CA . THR A 1 504 ? -14.751 -60.333 -69.860 1.00 17.47 486 THR A CA 1
ATOM 3691 C C . THR A 1 504 ? -14.989 -61.604 -70.681 1.00 20.46 486 THR A C 1
ATOM 3692 O O . THR A 1 504 ? -14.076 -62.401 -70.930 1.00 23.11 486 THR A O 1
ATOM 3696 N N . GLU A 1 505 ? -16.246 -61.787 -71.091 1.00 16.86 487 GLU A N 1
ATOM 3697 C CA . GLU A 1 505 ? -16.657 -62.821 -72.037 1.00 19.46 487 GLU A CA 1
ATOM 3698 C C . GLU A 1 505 ? -16.950 -62.196 -73.400 1.00 20.06 487 GLU A C 1
ATOM 3699 O O . GLU A 1 505 ? -17.461 -61.076 -73.482 1.00 16.23 487 GLU A O 1
ATOM 3705 N N . LEU A 1 506 ? -16.617 -62.915 -74.470 1.00 20.44 488 LEU A N 1
ATOM 3706 C CA . LEU A 1 506 ? -16.949 -62.475 -75.820 1.00 16.66 488 LEU A CA 1
ATOM 3707 C C . LEU A 1 506 ? -18.329 -62.985 -76.184 1.00 23.26 488 LEU A C 1
ATOM 3708 O O . LEU A 1 506 ? -18.623 -64.172 -75.995 1.00 27.87 488 LEU A O 1
ATOM 3713 N N . LYS A 1 507 ? -19.175 -62.096 -76.707 1.00 24.82 489 LYS A N 1
ATOM 3714 C CA . LYS A 1 507 ? -20.497 -62.474 -77.196 1.00 20.58 489 LYS A CA 1
ATOM 3715 C C . LYS A 1 507 ? -20.636 -62.045 -78.647 1.00 17.72 489 LYS A C 1
ATOM 3716 O O . LYS A 1 507 ? -20.331 -60.898 -78.988 1.00 20.92 489 LYS A O 1
ATOM 3722 N N . THR A 1 508 ? -21.062 -62.972 -79.504 1.00 15.60 490 THR A N 1
ATOM 3723 C CA . THR A 1 508 ? -21.506 -62.621 -80.850 1.00 20.79 490 THR A CA 1
ATOM 3724 C C . THR A 1 508 ? -23.010 -62.370 -80.817 1.00 23.39 490 THR A C 1
ATOM 3725 O O . THR A 1 508 ? -23.781 -63.265 -80.462 1.00 27.53 490 THR A O 1
ATOM 3729 N N . ILE A 1 509 ? -23.425 -61.160 -81.171 1.00 24.78 491 ILE A N 1
ATOM 3730 C CA . ILE A 1 509 ? -24.832 -60.834 -81.360 1.00 19.02 491 ILE A CA 1
ATOM 3731 C C . ILE A 1 509 ? -25.074 -60.782 -82.862 1.00 25.43 491 ILE A C 1
ATOM 3732 O O . ILE A 1 509 ? -24.538 -59.904 -83.552 1.00 20.80 491 ILE A O 1
ATOM 3737 N N . TRP A 1 510 ? -25.871 -61.727 -83.375 1.00 19.31 492 TRP A N 1
ATOM 3738 C CA . TRP A 1 510 ? -26.124 -61.869 -84.812 1.00 23.44 492 TRP A CA 1
ATOM 3739 C C . TRP A 1 510 ? -27.588 -61.554 -85.089 1.00 23.16 492 TRP A C 1
ATOM 3740 O O . TRP A 1 510 ? -28.477 -62.342 -84.741 1.00 23.24 492 TRP A O 1
ATOM 3751 N N . ILE A 1 511 ? -27.832 -60.417 -85.733 1.00 24.99 493 ILE A N 1
ATOM 3752 C CA . ILE A 1 511 ? -29.177 -59.929 -86.011 1.00 26.37 493 ILE A CA 1
ATOM 3753 C C . ILE A 1 511 ? -29.475 -60.136 -87.488 1.00 35.39 493 ILE A C 1
ATOM 3754 O O . ILE A 1 511 ? -28.846 -59.509 -88.352 1.00 34.12 493 ILE A O 1
ATOM 3759 N N . ASP A 1 512 ? -30.439 -61.009 -87.775 1.00 36.71 494 ASP A N 1
ATOM 3760 C CA . ASP A 1 512 ? -30.907 -61.162 -89.143 1.00 41.40 494 ASP A CA 1
ATOM 3761 C C . ASP A 1 512 ? -31.503 -59.853 -89.653 1.00 40.22 494 ASP A C 1
ATOM 3762 O O . ASP A 1 512 ? -32.121 -59.087 -88.909 1.00 29.84 494 ASP A O 1
ATOM 3767 N N . ALA A 1 513 ? -31.316 -59.608 -90.944 1.00 41.34 495 ALA A N 1
ATOM 3768 C CA . ALA A 1 513 ? -31.794 -58.382 -91.565 1.00 51.49 495 ALA A CA 1
ATOM 3769 C C . ALA A 1 513 ? -32.101 -58.631 -93.039 1.00 63.35 495 ALA A C 1
ATOM 3770 O O . ALA A 1 513 ? -31.797 -57.801 -93.903 1.00 58.74 495 ALA A O 1
ATOM 3772 N N . SER A 1 514 ? -32.708 -59.781 -93.337 1.00 65.89 496 SER A N 1
ATOM 3773 C CA . SER A 1 514 ? -32.773 -60.308 -94.704 1.00 55.75 496 SER A CA 1
ATOM 3774 C C . SER A 1 514 ? -34.051 -59.909 -95.435 1.00 64.09 496 SER A C 1
ATOM 3775 O O . SER A 1 514 ? -35.040 -59.535 -94.808 1.00 72.41 496 SER A O 1
ATOM 3778 N N . MET B 1 19 ? -24.670 -75.022 -104.701 1.00 74.13 1 MET B N 1
ATOM 3779 C CA . MET B 1 19 ? -25.168 -76.215 -104.012 1.00 76.23 1 MET B CA 1
ATOM 3780 C C . MET B 1 19 ? -24.942 -77.472 -104.847 1.00 70.53 1 MET B C 1
ATOM 3781 O O . MET B 1 19 ? -25.687 -77.740 -105.792 1.00 70.42 1 MET B O 1
ATOM 3786 N N . THR B 1 20 ? -23.925 -78.244 -104.459 1.00 66.65 2 THR B N 1
ATOM 3787 C CA . THR B 1 20 ? -23.494 -79.419 -105.213 1.00 50.72 2 THR B CA 1
ATOM 3788 C C . THR B 1 20 ? -24.620 -80.462 -105.322 1.00 59.83 2 THR B C 1
ATOM 3789 O O . THR B 1 20 ? -25.516 -80.539 -104.474 1.00 57.89 2 THR B O 1
ATOM 3793 N N . GLU B 1 21 ? -24.566 -81.268 -106.390 1.00 51.87 3 GLU B N 1
ATOM 3794 C CA . GLU B 1 21 ? -25.671 -82.135 -106.810 1.00 49.49 3 GLU B CA 1
ATOM 3795 C C . GLU B 1 21 ? -25.632 -83.487 -106.095 1.00 46.66 3 GLU B C 1
ATOM 3796 O O . GLU B 1 21 ? -24.636 -84.212 -106.189 1.00 43.57 3 GLU B O 1
ATOM 3802 N N . LEU B 1 22 ? -26.727 -83.838 -105.414 1.00 33.21 4 LEU B N 1
ATOM 3803 C CA . LEU B 1 22 ? -26.805 -85.099 -104.679 1.00 34.16 4 LEU B CA 1
ATOM 3804 C C . LEU B 1 22 ? -26.879 -86.304 -105.619 1.00 40.80 4 LEU B C 1
ATOM 3805 O O . LEU B 1 22 ? -27.469 -86.247 -106.702 1.00 46.44 4 LEU B O 1
ATOM 3810 N N . LEU B 1 23 ? -26.277 -87.413 -105.178 1.00 44.45 5 LEU B N 1
ATOM 3811 C CA . LEU B 1 23 ? -26.298 -88.686 -105.885 1.00 39.17 5 LEU B CA 1
ATOM 3812 C C . LEU B 1 23 ? -27.457 -89.563 -105.405 1.00 30.65 5 LEU B C 1
ATOM 3813 O O . LEU B 1 23 ? -28.197 -89.224 -104.475 1.00 34.19 5 LEU B O 1
ATOM 3818 N N . SER B 1 24 ? -27.608 -90.719 -106.045 1.00 31.75 6 SER B N 1
ATOM 3819 C CA . SER B 1 24 ? -28.590 -91.704 -105.612 1.00 30.94 6 SER B CA 1
ATOM 3820 C C . SER B 1 24 ? -28.051 -92.552 -104.464 1.00 38.61 6 SER B C 1
ATOM 3821 O O . SER B 1 24 ? -26.837 -92.747 -104.324 1.00 40.89 6 SER B O 1
ATOM 3824 N N . ARG B 1 25 ? -28.977 -93.079 -103.656 1.00 34.16 7 ARG B N 1
ATOM 3825 C CA . ARG B 1 25 ? -28.627 -94.015 -102.586 1.00 38.69 7 ARG B CA 1
ATOM 3826 C C . ARG B 1 25 ? -27.674 -95.109 -103.067 1.00 41.23 7 ARG B C 1
ATOM 3827 O O . ARG B 1 25 ? -26.701 -95.452 -102.380 1.00 38.22 7 ARG B O 1
ATOM 3835 N N . GLU B 1 26 ? -27.953 -95.681 -104.241 1.00 45.33 8 GLU B N 1
ATOM 3836 C CA . GLU B 1 26 ? -27.098 -96.735 -104.772 1.00 41.30 8 GLU B CA 1
ATOM 3837 C C . GLU B 1 26 ? -25.727 -96.180 -105.101 1.00 37.43 8 GLU B C 1
ATOM 3838 O O . GLU B 1 26 ? -24.711 -96.863 -104.924 1.00 42.39 8 GLU B O 1
ATOM 3844 N N . GLU B 1 27 ? -25.689 -94.947 -105.608 1.00 37.40 9 GLU B N 1
ATOM 3845 C CA . GLU B 1 27 ? -24.425 -94.352 -106.015 1.00 38.92 9 GLU B CA 1
ATOM 3846 C C . GLU B 1 27 ? -23.520 -94.100 -104.816 1.00 38.20 9 GLU B C 1
ATOM 3847 O O . GLU B 1 27 ? -22.308 -94.341 -104.884 1.00 35.46 9 GLU B O 1
ATOM 3853 N N . TYR B 1 28 ? -24.091 -93.613 -103.715 1.00 27.59 10 TYR B N 1
ATOM 3854 C CA . TYR B 1 28 ? -23.321 -93.468 -102.488 1.00 25.36 10 TYR B CA 1
ATOM 3855 C C . TYR B 1 28 ? -22.850 -94.822 -101.981 1.00 34.48 10 TYR B C 1
ATOM 3856 O O . TYR B 1 28 ? -21.709 -94.966 -101.521 1.00 34.99 10 TYR B O 1
ATOM 3865 N N . ALA B 1 29 ? -23.725 -95.824 -102.041 1.00 33.51 11 ALA B N 1
ATOM 3866 C CA . ALA B 1 29 ? -23.333 -97.166 -101.639 1.00 32.35 11 ALA B CA 1
ATOM 3867 C C . ALA B 1 29 ? -22.161 -97.672 -102.465 1.00 33.15 11 ALA B C 1
ATOM 3868 O O . ALA B 1 29 ? -21.321 -98.423 -101.957 1.00 40.20 11 ALA B O 1
ATOM 3870 N N . ALA B 1 30 ? -22.074 -97.264 -103.730 1.00 39.64 12 ALA B N 1
ATOM 3871 C CA . ALA B 1 30 ? -20.979 -97.730 -104.571 1.00 29.23 12 ALA B CA 1
ATOM 3872 C C . ALA B 1 30 ? -19.681 -97.025 -104.221 1.00 35.37 12 ALA B C 1
ATOM 3873 O O . ALA B 1 30 ? -18.608 -97.634 -104.278 1.00 45.02 12 ALA B O 1
ATOM 3875 N N . ILE B 1 31 ? -19.750 -95.734 -103.877 1.00 32.68 13 ILE B N 1
ATOM 3876 C CA . ILE B 1 31 ? -18.559 -95.046 -103.382 1.00 28.89 13 ILE B CA 1
ATOM 3877 C C . ILE B 1 31 ? -18.084 -95.697 -102.091 1.00 34.86 13 ILE B C 1
ATOM 3878 O O . ILE B 1 31 ? -16.881 -95.906 -101.887 1.00 33.80 13 ILE B O 1
ATOM 3883 N N . ALA B 1 32 ? -19.031 -96.041 -101.208 1.00 30.36 14 ALA B N 1
ATOM 3884 C CA . ALA B 1 32 ? -18.700 -96.664 -99.932 1.00 27.58 14 ALA B CA 1
ATOM 3885 C C . ALA B 1 32 ? -18.017 -98.007 -100.131 1.00 34.67 14 ALA B C 1
ATOM 3886 O O . ALA B 1 32 ? -17.083 -98.352 -99.398 1.00 40.21 14 ALA B O 1
ATOM 3888 N N . ALA B 1 33 ? -18.469 -98.780 -101.123 1.00 37.73 15 ALA B N 1
ATOM 3889 C CA . ALA B 1 33 ? -17.928 -100.114 -101.345 1.00 26.50 15 ALA B CA 1
ATOM 3890 C C . ALA B 1 33 ? -16.506 -100.076 -101.881 1.00 39.05 15 ALA B C 1
ATOM 3891 O O . ALA B 1 33 ? -15.801 -101.088 -101.803 1.00 43.48 15 ALA B O 1
ATOM 3893 N N . THR B 1 34 ? -16.064 -98.932 -102.397 1.00 32.56 16 THR B N 1
ATOM 3894 C CA . THR B 1 34 ? -14.738 -98.800 -102.975 1.00 31.28 16 THR B CA 1
ATOM 3895 C C . THR B 1 34 ? -13.746 -98.088 -102.061 1.00 36.47 16 THR B C 1
ATOM 3896 O O . THR B 1 34 ? -12.569 -97.988 -102.424 1.00 44.13 16 THR B O 1
ATOM 3900 N N . LEU B 1 35 ? -14.174 -97.588 -100.901 1.00 32.93 17 LEU B N 1
ATOM 3901 C CA . LEU B 1 35 ? -13.273 -96.788 -100.079 1.00 31.48 17 LEU B CA 1
ATOM 3902 C C . LEU B 1 35 ? -12.193 -97.657 -99.452 1.00 38.85 17 LEU B C 1
ATOM 3903 O O . LEU B 1 35 ? -12.469 -98.746 -98.939 1.00 34.82 17 LEU B O 1
ATOM 3908 N N . ASP B 1 36 ? -10.953 -97.170 -99.495 1.00 39.71 18 ASP B N 1
ATOM 3909 C CA . ASP B 1 36 ? -9.851 -97.784 -98.756 1.00 36.28 18 ASP B CA 1
ATOM 3910 C C . ASP B 1 36 ? -9.681 -97.028 -97.442 1.00 36.72 18 ASP B C 1
ATOM 3911 O O . ASP B 1 36 ? -8.967 -96.030 -97.368 1.00 44.57 18 ASP B O 1
ATOM 3916 N N . LEU B 1 37 ? -10.338 -97.515 -96.394 1.00 28.97 19 LEU B N 1
ATOM 3917 C CA . LEU B 1 37 ? -10.442 -96.732 -95.173 1.00 25.18 19 LEU B CA 1
ATOM 3918 C C . LEU B 1 37 ? -9.100 -96.688 -94.446 1.00 25.69 19 LEU B C 1
ATOM 3919 O O . LEU B 1 37 ? -8.423 -97.710 -94.326 1.00 33.70 19 LEU B O 1
ATOM 3924 N N . PRO B 1 38 ? -8.683 -95.521 -93.965 1.00 29.46 20 PRO B N 1
ATOM 3925 C CA . PRO B 1 38 ? -7.452 -95.456 -93.178 1.00 23.01 20 PRO B CA 1
ATOM 3926 C C . PRO B 1 38 ? -7.632 -96.192 -91.861 1.00 26.79 20 PRO B C 1
ATOM 3927 O O . PRO B 1 38 ? -8.740 -96.303 -91.333 1.00 29.17 20 PRO B O 1
ATOM 3931 N N . GLN B 1 39 ? -6.524 -96.712 -91.341 1.00 25.48 21 GLN B N 1
ATOM 3932 C CA . GLN B 1 39 ? -6.543 -97.602 -90.185 1.00 24.05 21 GLN B CA 1
ATOM 3933 C C . GLN B 1 39 ? -5.480 -97.295 -89.164 1.00 33.21 21 GLN B C 1
ATOM 3934 O O . GLN B 1 39 ? -5.587 -97.772 -88.026 1.00 28.58 21 GLN B O 1
ATOM 3940 N N . ARG B 1 40 ? -4.434 -96.577 -89.541 1.00 24.52 22 ARG B N 1
ATOM 3941 C CA . ARG B 1 40 ? -3.235 -96.460 -88.741 1.00 20.66 22 ARG B CA 1
ATOM 3942 C C . ARG B 1 40 ? -3.092 -95.036 -88.220 1.00 19.92 22 ARG B C 1
ATOM 3943 O O . ARG B 1 40 ? -3.629 -94.081 -88.797 1.00 22.56 22 ARG B O 1
ATOM 3951 N N . ALA B 1 41 ? -2.408 -94.906 -87.092 1.00 17.10 23 ALA B N 1
ATOM 3952 C CA . ALA B 1 41 ? -2.036 -93.583 -86.627 1.00 18.61 23 ALA B CA 1
ATOM 3953 C C . ALA B 1 41 ? -1.267 -92.867 -87.732 1.00 23.81 23 ALA B C 1
ATOM 3954 O O . ALA B 1 41 ? -0.582 -93.495 -88.547 1.00 14.50 23 ALA B O 1
ATOM 3956 N N . PHE B 1 42 ? -1.406 -91.542 -87.786 1.00 19.96 24 PHE B N 1
ATOM 3957 C CA . PHE B 1 42 ? -0.628 -90.745 -88.725 1.00 17.58 24 PHE B CA 1
ATOM 3958 C C . PHE B 1 42 ? 0.362 -89.928 -87.921 1.00 18.58 24 PHE B C 1
ATOM 3959 O O . PHE B 1 42 ? -0.024 -88.981 -87.231 1.00 22.42 24 PHE B O 1
ATOM 3967 N N . ILE B 1 43 ? 1.634 -90.289 -88.026 1.00 22.38 25 ILE B N 1
ATOM 3968 C CA . ILE B 1 43 ? 2.689 -89.729 -87.193 1.00 17.45 25 ILE B CA 1
ATOM 3969 C C . ILE B 1 43 ? 3.889 -89.453 -88.080 1.00 19.87 25 ILE B C 1
ATOM 3970 O O . ILE B 1 43 ? 4.303 -90.317 -88.860 1.00 22.61 25 ILE B O 1
ATOM 3975 N N . ASP B 1 44 ? 4.429 -88.244 -87.978 1.00 18.80 26 ASP B N 1
ATOM 3976 C CA . ASP B 1 44 ? 5.644 -87.843 -88.681 1.00 17.79 26 ASP B CA 1
ATOM 3977 C C . ASP B 1 44 ? 5.558 -88.113 -90.183 1.00 22.09 26 ASP B C 1
ATOM 3978 O O . ASP B 1 44 ? 6.447 -88.721 -90.788 1.00 21.89 26 ASP B O 1
ATOM 3983 N N . GLY B 1 45 ? 4.469 -87.643 -90.787 1.00 17.68 27 GLY B N 1
ATOM 3984 C CA . GLY B 1 45 ? 4.353 -87.650 -92.226 1.00 15.44 27 GLY B CA 1
ATOM 3985 C C . GLY B 1 45 ? 3.937 -88.963 -92.845 1.00 24.19 27 GLY B C 1
ATOM 3986 O O . GLY B 1 45 ? 3.951 -89.071 -94.073 1.00 24.16 27 GLY B O 1
ATOM 3987 N N . GLY B 1 46 ? 3.548 -89.962 -92.051 1.00 26.54 28 GLY B N 1
ATOM 3988 C CA . GLY B 1 46 ? 3.100 -91.211 -92.643 1.00 16.26 28 GLY B CA 1
ATOM 3989 C C . GLY B 1 46 ? 2.346 -92.069 -91.654 1.00 21.93 28 GLY B C 1
ATOM 3990 O O . GLY B 1 46 ? 2.271 -91.768 -90.460 1.00 24.59 28 GLY B O 1
ATOM 3991 N N . PHE B 1 47 ? 1.783 -93.158 -92.178 1.00 20.06 29 PHE B N 1
ATOM 3992 C CA . PHE B 1 47 ? 1.003 -94.084 -91.367 1.00 22.28 29 PHE B CA 1
ATOM 3993 C C . PHE B 1 47 ? 1.892 -95.093 -90.648 1.00 22.39 29 PHE B C 1
ATOM 3994 O O . PHE B 1 47 ? 2.940 -95.514 -91.153 1.00 22.64 29 PHE B O 1
ATOM 4002 N N . ARG B 1 48 ? 1.460 -95.472 -89.445 1.00 17.67 30 ARG B N 1
ATOM 4003 C CA . ARG B 1 48 ? 2.180 -96.459 -88.662 1.00 20.61 30 ARG B CA 1
ATOM 4004 C C . ARG B 1 48 ? 1.230 -97.105 -87.658 1.00 22.54 30 ARG B C 1
ATOM 4005 O O . ARG B 1 48 ? 0.178 -96.556 -87.322 1.00 20.23 30 ARG B O 1
ATOM 4013 N N . ASP B 1 49 ? 1.602 -98.306 -87.218 1.00 22.03 31 ASP B N 1
ATOM 4014 C CA . ASP B 1 49 ? 0.795 -99.052 -86.272 1.00 15.59 31 ASP B CA 1
ATOM 4015 C C . ASP B 1 49 ? 1.062 -98.555 -84.872 1.00 17.46 31 ASP B C 1
ATOM 4016 O O . ASP B 1 49 ? 2.056 -97.870 -84.618 1.00 24.93 31 ASP B O 1
ATOM 4021 N N . ALA B 1 50 ? 0.172 -98.908 -83.948 1.00 14.78 32 ALA B N 1
ATOM 4022 C CA . ALA B 1 50 ? 0.483 -98.645 -82.552 1.00 13.95 32 ALA B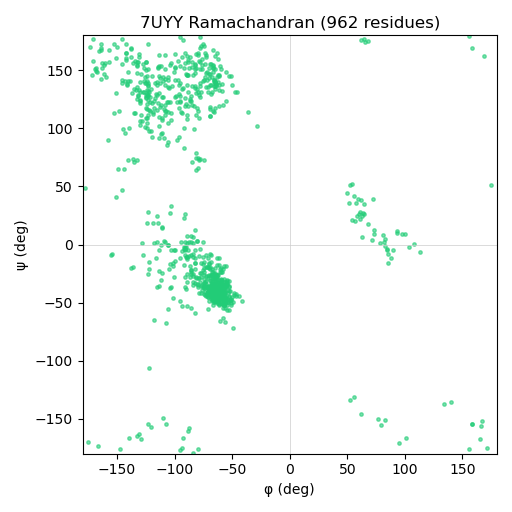 CA 1
ATOM 4023 C C . ALA B 1 50 ? 1.624 -99.558 -82.123 1.00 20.37 32 ALA B C 1
ATOM 4024 O O . ALA B 1 50 ? 1.763 -100.682 -82.617 1.00 19.05 32 ALA B O 1
ATOM 4026 N N . CYS B 1 51 ? 2.464 -99.051 -81.214 1.00 16.66 33 CYS B N 1
ATOM 4027 C CA . CYS B 1 51 ? 3.623 -99.816 -80.748 1.00 16.15 33 CYS B CA 1
ATOM 4028 C C . CYS B 1 51 ? 3.220 -101.157 -80.149 1.00 20.81 33 CYS B C 1
ATOM 4029 O O . CYS B 1 51 ? 3.893 -102.168 -80.374 1.00 22.31 33 CYS B O 1
ATOM 4032 N N . GLY B 1 52 ? 2.154 -101.181 -79.353 1.00 13.73 34 GLY B N 1
ATOM 4033 C CA . GLY B 1 52 ? 1.696 -102.420 -78.781 1.00 16.98 34 GLY B CA 1
ATOM 4034 C C . GLY B 1 52 ? 0.925 -103.309 -79.720 1.00 20.29 34 GLY B C 1
ATOM 4035 O O . GLY B 1 52 ? 0.542 -104.422 -79.343 1.00 16.75 34 GLY B O 1
ATOM 4036 N N . GLY B 1 53 ? 0.676 -102.839 -80.940 1.00 19.57 35 GLY B N 1
ATOM 4037 C CA . GLY B 1 53 ? -0.056 -103.613 -81.917 1.00 14.85 35 GLY B CA 1
ATOM 4038 C C . GLY B 1 53 ? -1.538 -103.749 -81.671 1.00 17.09 35 GLY B C 1
ATOM 4039 O O . GLY B 1 53 ? -2.185 -104.535 -82.369 1.00 17.72 35 GLY B O 1
ATOM 4040 N N . ARG B 1 54 ? -2.104 -103.016 -80.710 1.00 16.31 36 ARG B N 1
ATOM 4041 C CA . ARG B 1 54 ? -3.529 -103.145 -80.446 1.00 17.93 36 ARG B CA 1
ATOM 4042 C C . ARG B 1 54 ? -4.341 -102.388 -81.492 1.00 19.70 36 ARG B C 1
ATOM 4043 O O . ARG B 1 54 ? -3.842 -101.469 -82.148 1.00 20.51 36 ARG B O 1
ATOM 4051 N N . THR B 1 55 ? -5.604 -102.796 -81.657 1.00 16.95 37 THR B N 1
ATOM 4052 C CA . THR B 1 55 ? -6.565 -102.049 -82.463 1.00 15.60 37 THR B CA 1
ATOM 4053 C C . THR B 1 55 ? -7.913 -102.013 -81.749 1.00 20.91 37 THR B C 1
ATOM 4054 O O . THR B 1 55 ? -8.141 -102.710 -80.757 1.00 27.74 37 THR B O 1
ATOM 4058 N N . PHE B 1 56 ? -8.809 -101.167 -82.251 1.00 21.60 38 PHE B N 1
ATOM 4059 C CA . PHE B 1 56 ? -10.197 -101.155 -81.814 1.00 17.70 38 PHE B CA 1
ATOM 4060 C C . PHE B 1 56 ? -11.082 -101.140 -83.047 1.00 19.28 38 PHE B C 1
ATOM 4061 O O . PHE B 1 56 ? -10.649 -100.757 -84.135 1.00 18.57 38 PHE B O 1
ATOM 4069 N N . ALA B 1 57 ? -12.324 -101.589 -82.870 1.00 23.64 39 ALA B N 1
ATOM 4070 C CA . ALA B 1 57 ? -13.237 -101.790 -83.990 1.00 24.03 39 ALA B CA 1
ATOM 4071 C C . ALA B 1 57 ? -14.081 -100.543 -84.196 1.00 19.71 39 ALA B C 1
ATOM 4072 O O . ALA B 1 57 ? -14.897 -100.192 -83.347 1.00 28.77 39 ALA B O 1
ATOM 4074 N N . SER B 1 58 ? -13.876 -99.878 -85.317 1.00 23.44 40 SER B N 1
ATOM 4075 C CA . SER B 1 58 ? -14.755 -98.816 -85.768 1.00 23.93 40 SER B CA 1
ATOM 4076 C C . SER B 1 58 ? -15.840 -99.444 -86.635 1.00 23.16 40 SER B C 1
ATOM 4077 O O . SER B 1 58 ? -15.532 -100.081 -87.652 1.00 23.98 40 SER B O 1
ATOM 4080 N N . THR B 1 59 ? -17.100 -99.270 -86.234 1.00 24.50 41 THR B N 1
ATOM 4081 C CA . THR B 1 59 ? -18.240 -99.867 -86.923 1.00 31.06 41 THR B CA 1
ATOM 4082 C C . THR B 1 59 ? -19.249 -98.809 -87.366 1.00 27.14 41 THR B C 1
ATOM 4083 O O . THR B 1 59 ? -19.391 -97.757 -86.743 1.00 27.43 41 THR B O 1
ATOM 4087 N N . ASN B 1 60 ? -19.960 -99.106 -88.439 1.00 28.01 42 ASN B N 1
ATOM 4088 C CA . ASN B 1 60 ? -21.023 -98.243 -88.944 1.00 23.26 42 ASN B CA 1
ATOM 4089 C C . ASN B 1 60 ? -22.202 -98.264 -87.975 1.00 29.21 42 ASN B C 1
ATOM 4090 O O . ASN B 1 60 ? -22.873 -99.296 -87.876 1.00 31.43 42 ASN B O 1
ATOM 4095 N N . PRO B 1 61 ? -22.502 -97.175 -87.254 1.00 37.02 43 PRO B N 1
ATOM 4096 C CA . PRO B 1 61 ? -23.570 -97.247 -86.233 1.00 32.76 43 PRO B CA 1
ATOM 4097 C C . PRO B 1 61 ? -24.950 -97.556 -86.797 1.00 33.46 43 PRO B C 1
ATOM 4098 O O . PRO B 1 61 ? -25.841 -97.962 -86.041 1.00 27.93 43 PRO B O 1
ATOM 4102 N N . ALA B 1 62 ? -25.161 -97.373 -88.096 1.00 27.20 44 ALA B N 1
ATOM 4103 C CA . ALA B 1 62 ? -26.458 -97.685 -88.675 1.00 31.37 44 ALA B CA 1
ATOM 4104 C C . ALA B 1 62 ? -26.623 -99.168 -88.995 1.00 32.37 44 ALA B C 1
ATOM 4105 O O . ALA B 1 62 ? -27.757 -99.638 -89.116 1.00 43.16 44 ALA B O 1
ATOM 4107 N N . THR B 1 63 ? -25.531 -99.917 -89.139 1.00 29.55 45 THR B N 1
ATOM 4108 C CA . THR B 1 63 ? -25.621 -101.311 -89.543 1.00 34.10 45 THR B CA 1
ATOM 4109 C C . THR B 1 63 ? -24.983 -102.286 -88.567 1.00 33.51 45 THR B C 1
ATOM 4110 O O . THR B 1 63 ? -25.384 -103.455 -88.546 1.00 44.14 45 THR B O 1
ATOM 4114 N N . GLY B 1 64 ? -24.015 -101.852 -87.766 1.00 26.95 46 GLY B N 1
ATOM 4115 C CA . GLY B 1 64 ? -23.191 -102.760 -86.999 1.00 27.24 46 GLY B CA 1
ATOM 4116 C C . GLY B 1 64 ? -21.998 -103.333 -87.745 1.00 34.50 46 GLY B C 1
ATOM 4117 O O . GLY B 1 64 ? -21.198 -104.056 -87.135 1.00 39.35 46 GLY B O 1
ATOM 4118 N N . GLU B 1 65 ? -21.836 -103.031 -89.032 1.00 20.19 47 GLU B N 1
ATOM 4119 C CA . GLU B 1 65 ? -20.747 -103.611 -89.801 1.00 28.54 47 GLU B CA 1
ATOM 4120 C C . GLU B 1 65 ? -19.406 -102.981 -89.441 1.00 35.49 47 GLU B C 1
ATOM 4121 O O . GLU B 1 65 ? -19.298 -101.762 -89.253 1.00 29.29 47 GLU B O 1
ATOM 4127 N N . LEU B 1 66 ? -18.369 -103.817 -89.397 1.00 30.48 48 LEU B N 1
ATOM 4128 C CA . LEU B 1 66 ? -17.023 -103.321 -89.157 1.00 26.48 48 LEU B CA 1
ATOM 4129 C C . LEU B 1 66 ? -16.553 -102.485 -90.341 1.00 24.22 48 LEU B C 1
ATOM 4130 O O . LEU B 1 66 ? -16.674 -102.902 -91.494 1.00 23.17 48 LEU B O 1
ATOM 4135 N N . LEU B 1 67 ? -16.017 -101.299 -90.049 1.00 22.75 49 LEU B N 1
ATOM 4136 C CA . LEU B 1 67 ? -15.408 -100.447 -91.060 1.00 19.24 49 LEU B CA 1
ATOM 4137 C C . LEU B 1 67 ? -13.903 -100.658 -91.124 1.00 20.44 49 LEU B C 1
ATOM 4138 O O . LEU B 1 67 ? -13.336 -100.840 -92.204 1.00 20.88 49 LEU B O 1
ATOM 4143 N N . ALA B 1 68 ? -13.248 -100.637 -89.971 1.00 22.71 50 ALA B N 1
ATOM 4144 C CA . ALA B 1 68 ? -11.819 -100.886 -89.909 1.00 19.92 50 ALA B CA 1
ATOM 4145 C C . ALA B 1 68 ? -11.442 -101.250 -88.479 1.00 23.32 50 ALA B C 1
ATOM 4146 O O . ALA B 1 68 ? -12.134 -100.879 -87.528 1.00 28.75 50 ALA B O 1
ATOM 4148 N N . GLN B 1 69 ? -10.352 -102.002 -88.342 1.00 22.41 51 GLN B N 1
ATOM 4149 C CA . GLN B 1 69 ? -9.663 -102.136 -87.065 1.00 25.90 51 GLN B CA 1
ATOM 4150 C C . GLN B 1 69 ? -8.636 -101.009 -87.014 1.00 26.16 51 GLN B C 1
ATOM 4151 O O . GLN B 1 69 ? -7.644 -101.028 -87.753 1.00 23.86 51 GLN B O 1
ATOM 4157 N N . VAL B 1 70 ? -8.889 -100.015 -86.174 1.00 17.00 52 VAL B N 1
ATOM 4158 C CA . VAL B 1 70 ? -8.068 -98.812 -86.109 1.00 20.66 52 VAL B CA 1
ATOM 4159 C C . VAL B 1 70 ? -7.024 -98.972 -85.011 1.00 18.79 52 VAL B C 1
ATOM 4160 O O . VAL B 1 70 ? -7.320 -99.483 -83.924 1.00 21.21 52 VAL B O 1
ATOM 4164 N N . ALA B 1 71 ? -5.803 -98.532 -85.293 1.00 14.94 53 ALA B N 1
ATOM 4165 C CA . ALA B 1 71 ? -4.742 -98.515 -84.293 1.00 16.97 53 ALA B CA 1
ATOM 4166 C C . ALA B 1 71 ? -5.226 -97.897 -82.987 1.00 20.05 53 ALA B C 1
ATOM 4167 O O . ALA B 1 71 ? -5.825 -96.819 -82.979 1.00 16.76 53 ALA B O 1
ATOM 4169 N N . ALA B 1 72 ? -4.962 -98.586 -81.882 1.00 19.76 54 ALA B N 1
ATOM 4170 C CA . ALA B 1 72 ? -5.407 -98.167 -80.557 1.00 18.06 54 ALA B CA 1
ATOM 4171 C C . ALA B 1 72 ? -4.188 -97.642 -79.813 1.00 19.43 54 ALA B C 1
ATOM 4172 O O . ALA B 1 72 ? -3.545 -98.369 -79.058 1.00 23.54 54 ALA B O 1
ATOM 4174 N N . CYS B 1 73 ? -3.884 -96.366 -80.023 1.00 16.18 55 CYS B N 1
ATOM 4175 C CA . CYS B 1 73 ? -2.674 -95.781 -79.467 1.00 18.47 55 CYS B CA 1
ATOM 4176 C C . CYS B 1 73 ? -2.752 -95.631 -77.950 1.00 17.90 55 CYS B C 1
ATOM 4177 O O . CYS B 1 73 ? -3.827 -95.478 -77.369 1.00 17.19 55 CYS B O 1
ATOM 4180 N N . ASP B 1 74 ? -1.582 -95.673 -77.310 1.00 19.52 56 ASP B N 1
ATOM 4181 C CA . ASP B 1 74 ? -1.482 -95.433 -75.877 1.00 17.57 56 ASP B CA 1
ATOM 4182 C C . ASP B 1 74 ? -0.419 -94.385 -75.565 1.00 17.40 56 ASP B C 1
ATOM 4183 O O . ASP B 1 74 ? 0.067 -93.702 -76.471 1.00 16.76 56 ASP B O 1
ATOM 4188 N N . ALA B 1 75 ? -0.052 -94.257 -74.288 1.00 15.85 57 ALA B N 1
ATOM 4189 C CA . ALA B 1 75 ? 0.882 -93.214 -73.882 1.00 16.27 57 ALA B CA 1
ATOM 4190 C C . ALA B 1 75 ? 2.178 -93.258 -74.685 1.00 17.16 57 ALA B C 1
ATOM 4191 O O . ALA B 1 75 ? 2.759 -92.209 -74.986 1.00 12.69 57 ALA B O 1
ATOM 4193 N N . GLU B 1 76 ? 2.628 -94.456 -75.067 1.00 20.32 58 GLU B N 1
ATOM 4194 C CA . GLU B 1 76 ? 3.872 -94.581 -75.822 1.00 18.41 58 GLU B CA 1
ATOM 4195 C C . GLU B 1 76 ? 3.729 -93.984 -77.225 1.00 21.42 58 GLU B C 1
ATOM 4196 O O . GLU B 1 76 ? 4.585 -93.214 -77.673 1.00 17.70 58 GLU B O 1
ATOM 4202 N N . ASP B 1 77 ? 2.648 -94.326 -77.937 1.00 18.04 59 ASP B N 1
ATOM 4203 C CA . ASP B 1 77 ? 2.405 -93.713 -79.242 1.00 17.08 59 ASP B CA 1
ATOM 4204 C C . ASP B 1 77 ? 2.221 -92.208 -79.124 1.00 20.69 59 ASP B C 1
ATOM 4205 O O . ASP B 1 77 ? 2.727 -91.446 -79.955 1.00 18.59 59 ASP B O 1
ATOM 4210 N N . VAL B 1 78 ? 1.484 -91.760 -78.108 1.00 17.99 60 VAL B N 1
ATOM 4211 C CA . VAL B 1 78 ? 1.360 -90.329 -77.877 1.00 17.35 60 VAL B CA 1
ATOM 4212 C C . VAL B 1 78 ? 2.736 -89.704 -77.690 1.00 20.33 60 VAL B C 1
ATOM 4213 O O . VAL B 1 78 ? 3.035 -88.644 -78.256 1.00 22.94 60 VAL B O 1
ATOM 4217 N N . GLY B 1 79 ? 3.604 -90.364 -76.918 1.00 20.18 61 GLY B N 1
ATOM 4218 C CA . GLY B 1 79 ? 4.963 -89.870 -76.747 1.00 16.02 61 GLY B CA 1
ATOM 4219 C C . GLY B 1 79 ? 5.722 -89.755 -78.057 1.00 19.89 61 GLY B C 1
ATOM 4220 O O . GLY B 1 79 ? 6.474 -88.801 -78.266 1.00 25.87 61 GLY B O 1
ATOM 4221 N N . HIS B 1 80 ? 5.525 -90.710 -78.971 1.00 20.81 62 HIS B N 1
ATOM 4222 C CA . HIS B 1 80 ? 6.199 -90.603 -80.262 1.00 22.65 62 HIS B CA 1
ATOM 4223 C C . HIS B 1 80 ? 5.620 -89.475 -81.104 1.00 17.88 62 HIS B C 1
ATOM 4224 O O . HIS B 1 80 ? 6.365 -88.741 -81.761 1.00 25.35 62 HIS B O 1
ATOM 4231 N N . ALA B 1 81 ? 4.294 -89.331 -81.103 1.00 22.07 63 ALA B N 1
ATOM 4232 C CA . ALA B 1 81 ? 3.659 -88.273 -81.880 1.00 18.45 63 ALA B CA 1
ATOM 4233 C C . ALA B 1 81 ? 4.077 -86.897 -81.381 1.00 18.05 63 ALA B C 1
ATOM 4234 O O . ALA B 1 81 ? 4.390 -86.012 -82.184 1.00 15.23 63 ALA B O 1
ATOM 4236 N N . VAL B 1 82 ? 4.099 -86.702 -80.058 1.00 19.25 64 VAL B N 1
ATOM 4237 C CA . VAL B 1 82 ? 4.522 -85.420 -79.503 1.00 15.12 64 VAL B CA 1
ATOM 4238 C C . VAL B 1 82 ? 5.980 -85.147 -79.849 1.00 18.03 64 VAL B C 1
ATOM 4239 O O . VAL B 1 82 ? 6.343 -84.026 -80.224 1.00 21.09 64 VAL B O 1
ATOM 4243 N N . ALA B 1 83 ? 6.837 -86.169 -79.728 1.00 19.75 65 ALA B N 1
ATOM 4244 C CA . ALA B 1 83 ? 8.253 -86.013 -80.046 1.00 14.96 65 ALA B CA 1
ATOM 4245 C C . ALA B 1 83 ? 8.459 -85.566 -81.488 1.00 19.89 65 ALA B C 1
ATOM 4246 O O . ALA B 1 83 ? 9.279 -84.681 -81.765 1.00 19.47 65 ALA B O 1
ATOM 4248 N N . SER B 1 84 ? 7.728 -86.159 -82.428 1.00 16.42 66 SER B N 1
ATOM 4249 C CA . SER B 1 84 ? 7.880 -85.701 -83.801 1.00 25.92 66 SER B CA 1
ATOM 4250 C C . SER B 1 84 ? 7.354 -84.272 -83.959 1.00 19.82 66 SER B C 1
ATOM 4251 O O . SER B 1 84 ? 7.957 -83.459 -84.665 1.00 23.76 66 SER B O 1
ATOM 4254 N N . ALA B 1 85 ? 6.261 -83.933 -83.268 1.00 14.58 67 ALA B N 1
ATOM 4255 C CA . ALA B 1 85 ? 5.745 -82.570 -83.303 1.00 16.16 67 ALA B CA 1
ATOM 4256 C C . ALA B 1 85 ? 6.720 -81.581 -82.666 1.00 19.73 67 ALA B C 1
ATOM 4257 O O . ALA B 1 85 ? 6.859 -80.441 -83.127 1.00 17.93 67 ALA B O 1
ATOM 4259 N N . ARG B 1 86 ? 7.400 -81.999 -81.601 1.00 22.12 68 ARG B N 1
ATOM 4260 C CA . ARG B 1 86 ? 8.388 -81.147 -80.952 1.00 16.52 68 ARG B CA 1
ATOM 4261 C C . ARG B 1 86 ? 9.597 -80.901 -81.860 1.00 24.15 68 ARG B C 1
ATOM 4262 O O . ARG B 1 86 ? 10.059 -79.758 -81.999 1.00 21.91 68 ARG B O 1
ATOM 4270 N N A ARG B 1 87 ? 10.112 -81.961 -82.490 0.49 25.60 69 ARG B N 1
ATOM 4271 N N B ARG B 1 87 ? 10.121 -81.957 -82.495 0.51 25.55 69 ARG B N 1
ATOM 4272 C CA A ARG B 1 87 ? 11.256 -81.820 -83.387 0.49 24.25 69 ARG B CA 1
ATOM 4273 C CA B ARG B 1 87 ? 11.273 -81.779 -83.378 0.51 24.84 69 ARG B CA 1
ATOM 4274 C C A ARG B 1 87 ? 10.925 -80.882 -84.543 0.49 22.14 69 ARG B C 1
ATOM 4275 C C B ARG B 1 87 ? 10.927 -80.869 -84.550 0.51 22.12 69 ARG B C 1
ATOM 4276 O O A ARG B 1 87 ? 11.717 -79.996 -84.889 0.49 24.42 69 ARG B O 1
ATOM 4277 O O B ARG B 1 87 ? 11.718 -79.991 -84.919 0.51 24.44 69 ARG B O 1
ATOM 4292 N N . ALA B 1 88 ? 9.741 -81.049 -85.136 1.00 17.22 70 ALA B N 1
ATOM 4293 C CA . ALA B 1 88 ? 9.307 -80.155 -86.206 1.00 21.53 70 ALA B CA 1
ATOM 4294 C C . ALA B 1 88 ? 9.174 -78.714 -85.715 1.00 20.59 70 ALA B C 1
ATOM 4295 O O . ALA B 1 88 ? 9.538 -77.770 -86.427 1.00 23.78 70 ALA B O 1
ATOM 4297 N N . PHE B 1 89 ? 8.648 -78.518 -84.507 1.00 20.29 71 PHE B N 1
ATOM 4298 C CA . PHE B 1 89 ? 8.538 -77.164 -83.983 1.00 18.37 71 PHE B CA 1
ATOM 4299 C C . PHE B 1 89 ? 9.916 -76.539 -83.788 1.00 22.53 71 PHE B C 1
ATOM 4300 O O . PHE B 1 89 ? 10.160 -75.400 -84.207 1.00 20.24 71 PHE B O 1
ATOM 4308 N N . GLU B 1 90 ? 10.843 -77.284 -83.181 1.00 24.73 72 GLU B N 1
ATOM 4309 C CA . GLU B 1 90 ? 12.151 -76.720 -82.855 1.00 22.27 72 GLU B CA 1
ATOM 4310 C C . GLU B 1 90 ? 12.962 -76.375 -84.108 1.00 24.99 72 GLU B C 1
ATOM 4311 O O . GLU B 1 90 ? 13.673 -75.364 -84.129 1.00 30.01 72 GLU B O 1
ATOM 4317 N N . ASP B 1 91 ? 12.894 -77.190 -85.159 1.00 18.61 73 ASP B N 1
ATOM 4318 C CA . ASP B 1 91 ? 13.734 -76.869 -86.303 1.00 17.05 73 ASP B CA 1
ATOM 4319 C C . ASP B 1 91 ? 13.056 -75.946 -87.308 1.00 25.26 73 ASP B C 1
ATOM 4320 O O . ASP B 1 91 ? 13.677 -75.616 -88.321 1.00 21.96 73 ASP B O 1
ATOM 4325 N N . GLY B 1 92 ? 11.814 -75.516 -87.052 1.00 22.66 74 GLY B N 1
ATOM 4326 C CA . GLY B 1 92 ? 11.166 -74.478 -87.837 1.00 11.23 74 GLY B CA 1
ATOM 4327 C C . GLY B 1 92 ? 10.706 -74.862 -89.232 1.00 20.37 74 GLY B C 1
ATOM 4328 O O . GLY B 1 92 ? 10.362 -73.970 -90.012 1.00 16.54 74 GLY B O 1
ATOM 4329 N N . ARG B 1 93 ? 10.671 -76.155 -89.574 1.00 16.88 75 ARG B N 1
ATOM 4330 C CA . ARG B 1 93 ? 10.276 -76.564 -90.920 1.00 13.44 75 ARG B CA 1
ATOM 4331 C C . ARG B 1 93 ? 8.919 -75.997 -91.332 1.00 22.52 75 ARG B C 1
ATOM 4332 O O . ARG B 1 93 ? 8.678 -75.760 -92.527 1.00 15.95 75 ARG B O 1
ATOM 4340 N N . TRP B 1 94 ? 8.018 -75.779 -90.369 1.00 18.20 76 TRP B N 1
ATOM 4341 C CA . TRP B 1 94 ? 6.719 -75.173 -90.645 1.00 17.29 76 TRP B CA 1
ATOM 4342 C C . TRP B 1 94 ? 6.653 -73.731 -90.161 1.00 17.56 76 TRP B C 1
ATOM 4343 O O . TRP B 1 94 ? 6.384 -72.818 -90.947 1.00 19.32 76 TRP B O 1
ATOM 4354 N N . ARG B 1 95 ? 6.928 -73.500 -88.880 1.00 16.73 77 ARG B N 1
ATOM 4355 C CA . ARG B 1 95 ? 6.700 -72.183 -88.305 1.00 20.62 77 ARG B CA 1
ATOM 4356 C C . ARG B 1 95 ? 7.669 -71.122 -88.824 1.00 18.97 77 ARG B C 1
ATOM 4357 O O . ARG B 1 95 ? 7.370 -69.929 -88.703 1.00 18.49 77 ARG B O 1
ATOM 4365 N N . SER B 1 96 ? 8.813 -71.508 -89.393 1.00 19.12 78 SER B N 1
ATOM 4366 C CA . SER B 1 96 ? 9.708 -70.507 -89.971 1.00 19.13 78 SER B CA 1
ATOM 4367 C C . SER B 1 96 ? 9.325 -70.116 -91.384 1.00 17.88 78 SER B C 1
ATOM 4368 O O . SER B 1 96 ? 9.909 -69.170 -91.919 1.00 23.42 78 SER B O 1
ATOM 4371 N N . ARG B 1 97 ? 8.401 -70.837 -92.009 1.00 18.34 79 ARG B N 1
ATOM 4372 C CA . ARG B 1 97 ? 7.818 -70.357 -93.246 1.00 15.76 79 ARG B CA 1
ATOM 4373 C C . ARG B 1 97 ? 7.032 -69.089 -92.960 1.00 15.24 79 ARG B C 1
ATOM 4374 O O . ARG B 1 97 ? 6.515 -68.897 -91.857 1.00 16.18 79 ARG B O 1
ATOM 4382 N N . THR B 1 98 ? 6.943 -68.220 -93.963 1.00 12.96 80 THR B N 1
ATOM 4383 C CA . THR B 1 98 ? 6.179 -66.995 -93.806 1.00 17.26 80 THR B CA 1
ATOM 4384 C C . THR B 1 98 ? 4.694 -67.303 -93.657 1.00 18.49 80 THR B C 1
ATOM 4385 O O . THR B 1 98 ? 4.212 -68.333 -94.143 1.00 17.54 80 THR B O 1
ATOM 4389 N N . PRO B 1 99 ? 3.947 -66.422 -92.989 1.00 19.28 81 PRO B N 1
ATOM 4390 C CA . PRO B 1 99 ? 2.479 -66.516 -93.027 1.00 24.39 81 PRO B CA 1
ATOM 4391 C C . PRO B 1 99 ? 1.922 -66.777 -94.425 1.00 17.12 81 PRO B C 1
ATOM 4392 O O . PRO B 1 99 ? 1.057 -67.641 -94.599 1.00 19.12 81 PRO B O 1
ATOM 4396 N N . ALA B 1 100 ? 2.428 -66.073 -95.435 1.00 17.67 82 ALA B N 1
ATOM 4397 C CA . ALA B 1 100 ? 1.935 -66.274 -96.796 1.00 17.65 82 ALA B CA 1
ATOM 4398 C C . ALA B 1 100 ? 2.226 -67.688 -97.294 1.00 18.87 82 ALA B C 1
ATOM 4399 O O . ALA B 1 100 ? 1.413 -68.272 -98.021 1.00 15.17 82 ALA B O 1
ATOM 4401 N N . GLU B 1 101 ? 3.376 -68.261 -96.905 1.00 17.46 83 GLU B N 1
ATOM 4402 C CA . GLU B 1 101 ? 3.694 -69.635 -97.294 1.00 16.01 83 GLU B CA 1
ATOM 4403 C C . GLU B 1 101 ? 2.824 -70.641 -96.545 1.00 16.80 83 GLU B C 1
ATOM 4404 O O . GLU B 1 101 ? 2.332 -71.608 -97.140 1.00 20.66 83 GLU B O 1
ATOM 4410 N N . ARG B 1 102 ? 2.634 -70.438 -95.239 1.00 16.82 84 ARG B N 1
ATOM 4411 C CA . ARG B 1 102 ? 1.728 -71.302 -94.486 1.00 18.16 84 ARG B CA 1
ATOM 4412 C C . ARG B 1 102 ? 0.309 -71.218 -95.037 1.00 17.95 84 ARG B C 1
ATOM 4413 O O . ARG B 1 102 ? -0.410 -72.222 -95.076 1.00 17.98 84 ARG B O 1
ATOM 4421 N N . LYS B 1 103 ? -0.112 -70.024 -95.468 1.00 18.18 85 LYS B N 1
ATOM 4422 C CA . LYS B 1 103 ? -1.431 -69.879 -96.078 1.00 18.92 85 LYS B CA 1
ATOM 4423 C C . LYS B 1 103 ? -1.538 -70.713 -97.341 1.00 19.89 85 LYS B C 1
ATOM 4424 O O . LYS B 1 103 ? -2.550 -71.387 -97.562 1.00 22.56 85 LYS B O 1
ATOM 4430 N N . ALA B 1 104 ? -0.499 -70.681 -98.180 1.00 19.59 86 ALA B N 1
ATOM 4431 C CA . ALA B 1 104 ? -0.531 -71.406 -99.449 1.00 19.00 86 ALA B CA 1
ATOM 4432 C C . ALA B 1 104 ? -0.689 -72.913 -99.243 1.00 30.78 86 ALA B C 1
ATOM 4433 O O . ALA B 1 104 ? -1.475 -73.561 -99.949 1.00 24.96 86 ALA B O 1
ATOM 4435 N N . ALA B 1 105 ? 0.054 -73.493 -98.287 1.00 21.35 87 ALA B N 1
ATOM 4436 C CA . ALA B 1 105 ? -0.047 -74.931 -98.054 1.00 20.83 87 ALA B CA 1
ATOM 4437 C C . ALA B 1 105 ? -1.409 -75.298 -97.485 1.00 23.34 87 ALA B C 1
ATOM 4438 O O . ALA B 1 105 ? -1.981 -76.334 -97.848 1.00 23.04 87 ALA B O 1
ATOM 4440 N N . LEU B 1 106 ? -1.945 -74.465 -96.590 1.00 14.49 88 LEU B N 1
ATOM 4441 C CA . LEU B 1 106 ? -3.271 -74.746 -96.056 1.00 18.66 88 LEU B CA 1
ATOM 4442 C C . LEU B 1 106 ? -4.324 -74.650 -97.153 1.00 23.55 88 LEU B C 1
ATOM 4443 O O . LEU B 1 106 ? -5.254 -75.466 -97.208 1.00 26.30 88 LEU B O 1
ATOM 4448 N N . LEU B 1 107 ? -4.173 -73.683 -98.061 1.00 20.00 89 LEU B N 1
ATOM 4449 C CA . LEU B 1 107 ? -5.091 -73.600 -99.188 1.00 18.16 89 LEU B CA 1
ATOM 4450 C C . LEU B 1 107 ? -4.962 -74.822 -100.093 1.00 18.75 89 LEU B C 1
ATOM 4451 O O . LEU B 1 107 ? -5.969 -75.321 -100.608 1.00 17.10 89 LEU B O 1
ATOM 4456 N N . ARG B 1 108 ? -3.739 -75.334 -100.288 1.00 16.73 90 ARG B N 1
ATOM 4457 C CA . ARG B 1 108 ? -3.584 -76.600 -101.005 1.00 18.89 90 ARG B CA 1
ATOM 4458 C C . ARG B 1 108 ? -4.396 -77.700 -100.337 1.00 20.33 90 ARG B C 1
ATOM 4459 O O . ARG B 1 108 ? -5.113 -78.457 -101.004 1.00 22.06 90 ARG B O 1
ATOM 4467 N N . LEU B 1 109 ? -4.293 -77.794 -99.010 1.00 16.35 91 LEU B N 1
ATOM 4468 C CA . LEU B 1 109 ? -5.029 -78.811 -98.273 1.00 18.17 91 LEU B CA 1
ATOM 4469 C C . LEU B 1 109 ? -6.528 -78.695 -98.518 1.00 19.21 91 LEU B C 1
ATOM 4470 O O . LEU B 1 109 ? -7.207 -79.702 -98.761 1.00 22.85 91 LEU B O 1
ATOM 4475 N N . ALA B 1 110 ? -7.072 -77.474 -98.437 1.00 15.76 92 ALA B N 1
ATOM 4476 C CA . ALA B 1 110 ? -8.517 -77.320 -98.602 1.00 19.24 92 ALA B CA 1
ATOM 4477 C C . ALA B 1 110 ? -8.950 -77.647 -100.024 1.00 20.89 92 ALA B C 1
ATOM 4478 O O . ALA B 1 110 ? -10.059 -78.150 -100.233 1.00 28.46 92 ALA B O 1
ATOM 4480 N N . GLU B 1 111 ? -8.091 -77.357 -101.002 1.00 24.10 93 GLU B N 1
ATOM 4481 C CA . GLU B 1 111 ? -8.327 -77.763 -102.384 1.00 24.15 93 GLU B CA 1
ATOM 4482 C C . GLU B 1 111 ? -8.459 -79.277 -102.484 1.00 29.11 93 GLU B C 1
ATOM 4483 O O . GLU B 1 111 ? -9.377 -79.792 -103.131 1.00 29.72 93 GLU B O 1
ATOM 4489 N N . LEU B 1 112 ? -7.546 -80.002 -101.827 1.00 26.33 94 LEU B N 1
ATOM 4490 C CA . LEU B 1 112 ? -7.561 -81.462 -101.848 1.00 25.95 94 LEU B CA 1
ATOM 4491 C C . LEU B 1 112 ? -8.833 -82.021 -101.226 1.00 25.47 94 LEU B C 1
ATOM 4492 O O . LEU B 1 112 ? -9.422 -82.974 -101.754 1.00 23.38 94 LEU B O 1
ATOM 4497 N N . LEU B 1 113 ? -9.251 -81.474 -100.080 1.00 21.19 95 LEU B N 1
ATOM 4498 C CA . LEU B 1 113 ? -10.529 -81.888 -99.508 1.00 27.92 95 LEU B CA 1
ATOM 4499 C C . LEU B 1 113 ? -11.657 -81.671 -100.506 1.00 29.10 95 LEU B C 1
ATOM 4500 O O . LEU B 1 113 ? -12.538 -82.523 -100.656 1.00 28.83 95 LEU B O 1
ATOM 4505 N N . GLU B 1 114 ? -11.630 -80.543 -101.217 1.00 28.93 96 GLU B N 1
ATOM 4506 C CA . GLU B 1 114 ? -12.660 -80.274 -102.211 1.00 29.00 96 GLU B CA 1
ATOM 4507 C C . GLU B 1 114 ? -12.637 -81.303 -103.337 1.00 31.15 96 GLU B C 1
ATOM 4508 O O . GLU B 1 114 ? -13.695 -81.734 -103.817 1.00 23.39 96 GLU B O 1
ATOM 4514 N N . GLU B 1 115 ? -11.445 -81.708 -103.778 1.00 23.14 97 GLU B N 1
ATOM 4515 C CA . GLU B 1 115 ? -11.399 -82.715 -104.830 1.00 28.94 97 GLU B CA 1
ATOM 4516 C C . GLU B 1 115 ? -11.908 -84.063 -104.330 1.00 26.58 97 GLU B C 1
ATOM 4517 O O . GLU B 1 115 ? -12.470 -84.832 -105.114 1.00 33.45 97 GLU B O 1
ATOM 4523 N N . HIS B 1 116 ? -11.752 -84.361 -103.040 1.00 25.03 98 HIS B N 1
ATOM 4524 C CA . HIS B 1 116 ? -12.243 -85.610 -102.470 1.00 24.04 98 HIS B CA 1
ATOM 4525 C C . HIS B 1 116 ? -13.519 -85.424 -101.668 1.00 26.72 98 HIS B C 1
ATOM 4526 O O . HIS B 1 116 ? -13.746 -86.148 -100.690 1.00 28.48 98 HIS B O 1
ATOM 4533 N N . LEU B 1 117 ? -14.366 -84.479 -102.075 1.00 18.52 99 LEU B N 1
ATOM 4534 C CA . LEU B 1 117 ? -15.526 -84.134 -101.267 1.00 17.98 99 LEU B CA 1
ATOM 4535 C C . LEU B 1 117 ? -16.468 -85.322 -101.093 1.00 26.38 99 LEU B C 1
ATOM 4536 O O . LEU B 1 117 ? -16.884 -85.638 -99.969 1.00 26.32 99 LEU B O 1
ATOM 4541 N N . LEU B 1 118 ? -16.841 -85.973 -102.200 1.00 27.06 100 LEU B N 1
ATOM 4542 C CA . LEU B 1 118 ? -17.772 -87.096 -102.125 1.00 20.14 100 LEU B CA 1
ATOM 4543 C C . LEU B 1 118 ? -17.190 -88.239 -101.304 1.00 25.44 100 LEU B C 1
ATOM 4544 O O . LEU B 1 118 ? -17.864 -88.795 -100.420 1.00 17.82 100 LEU B O 1
ATOM 4549 N N . GLU B 1 119 ? -15.935 -88.607 -101.592 1.00 21.17 101 GLU B N 1
ATOM 4550 C CA . GLU B 1 119 ? -15.241 -89.610 -100.790 1.00 21.00 101 GLU B CA 1
ATOM 4551 C C . GLU B 1 119 ? -15.306 -89.275 -99.300 1.00 23.50 101 GLU B C 1
ATOM 4552 O O . GLU B 1 119 ? -15.652 -90.129 -98.473 1.00 24.51 101 GLU B O 1
ATOM 4558 N N . LEU B 1 120 ? -15.002 -88.022 -98.942 1.00 20.62 102 LEU B N 1
ATOM 4559 C CA . LEU B 1 120 ? -14.958 -87.649 -97.534 1.00 19.87 102 LEU B CA 1
ATOM 4560 C C . LEU B 1 120 ? -16.354 -87.591 -96.933 1.00 27.61 102 LEU B C 1
ATOM 4561 O O . LEU B 1 120 ? -16.541 -87.940 -95.759 1.00 21.88 102 LEU B O 1
ATOM 4566 N N . ALA B 1 121 ? -17.350 -87.155 -97.716 1.00 24.64 103 ALA B N 1
ATOM 4567 C CA . ALA B 1 121 ? -18.710 -87.089 -97.187 1.00 22.19 103 ALA B CA 1
ATOM 4568 C C . ALA B 1 121 ? -19.246 -88.480 -96.864 1.00 27.90 103 ALA B C 1
ATOM 4569 O O . ALA B 1 121 ? -19.850 -88.683 -95.803 1.00 29.06 103 ALA B O 1
ATOM 4571 N N . VAL B 1 122 ? -19.033 -89.448 -97.767 1.00 24.28 104 VAL B N 1
ATOM 4572 C CA . VAL B 1 122 ? -19.486 -90.819 -97.531 1.00 22.09 104 VAL B CA 1
ATOM 4573 C C . VAL B 1 122 ? -18.762 -91.417 -96.331 1.00 28.95 104 VAL B C 1
ATOM 4574 O O . VAL B 1 122 ? -19.375 -92.057 -95.463 1.00 21.51 104 VAL B O 1
ATOM 4578 N N . MET B 1 123 ? -17.440 -91.221 -96.273 1.00 21.33 105 MET B N 1
ATOM 4579 C CA . MET B 1 123 ? -16.668 -91.710 -95.135 1.00 19.06 105 MET B CA 1
ATOM 4580 C C . MET B 1 123 ? -17.177 -91.116 -93.830 1.00 26.52 105 MET B C 1
ATOM 4581 O O . MET B 1 123 ? -17.312 -91.830 -92.828 1.00 25.20 105 MET B O 1
ATOM 4586 N N . GLU B 1 124 ? -17.486 -89.810 -93.832 1.00 21.68 106 GLU B N 1
ATOM 4587 C CA . GLU B 1 124 ? -17.987 -89.151 -92.630 1.00 22.30 106 GLU B CA 1
ATOM 4588 C C . GLU B 1 124 ? -19.304 -89.764 -92.182 1.00 26.17 106 GLU B C 1
ATOM 4589 O O . GLU B 1 124 ? -19.515 -90.016 -90.985 1.00 18.03 106 GLU B O 1
ATOM 4595 N N . SER B 1 125 ? -20.196 -90.015 -93.144 1.00 22.57 107 SER B N 1
ATOM 4596 C CA . SER B 1 125 ? -21.489 -90.621 -92.849 1.00 25.20 107 SER B CA 1
ATOM 4597 C C . SER B 1 125 ? -21.319 -92.024 -92.275 1.00 22.70 107 SER B C 1
ATOM 4598 O O . SER B 1 125 ? -21.878 -92.346 -91.219 1.00 18.29 107 SER B O 1
ATOM 4601 N N . LEU B 1 126 ? -20.529 -92.865 -92.957 1.00 22.19 108 LEU B N 1
ATOM 4602 C CA . LEU B 1 126 ? -20.344 -94.251 -92.532 1.00 23.08 108 LEU B CA 1
ATOM 4603 C C . LEU B 1 126 ? -19.928 -94.330 -91.068 1.00 25.63 108 LEU B C 1
ATOM 4604 O O . LEU B 1 126 ? -20.513 -95.083 -90.283 1.00 24.56 108 LEU B O 1
ATOM 4609 N N . ASP B 1 127 ? -18.938 -93.529 -90.675 1.00 21.08 109 ASP B N 1
ATOM 4610 C CA . ASP B 1 127 ? -18.362 -93.669 -89.346 1.00 20.20 109 ASP B CA 1
ATOM 4611 C C . ASP B 1 127 ? -19.242 -93.056 -88.259 1.00 21.69 109 ASP B C 1
ATOM 4612 O O . ASP B 1 127 ? -19.175 -93.476 -87.097 1.00 23.16 109 ASP B O 1
ATOM 4617 N N . SER B 1 128 ? -20.093 -92.093 -88.612 1.00 23.40 110 SER B N 1
ATOM 4618 C CA . SER B 1 128 ? -20.801 -91.301 -87.616 1.00 25.59 110 SER B CA 1
ATOM 4619 C C . SER B 1 128 ? -22.301 -91.558 -87.540 1.00 26.45 110 SER B C 1
ATOM 4620 O O . SER B 1 128 ? -22.897 -91.306 -86.485 1.00 27.36 110 SER B O 1
ATOM 4623 N N . GLY B 1 129 ? -22.922 -92.048 -88.615 1.00 17.73 111 GLY B N 1
ATOM 4624 C CA . GLY B 1 129 ? -24.360 -92.085 -88.707 1.00 19.25 111 GLY B CA 1
ATOM 4625 C C . GLY B 1 129 ? -24.986 -90.799 -89.204 1.00 30.08 111 GLY B C 1
ATOM 4626 O O . GLY B 1 129 ? -26.210 -90.755 -89.390 1.00 33.09 111 GLY B O 1
ATOM 4627 N N . LYS B 1 130 ? -24.186 -89.755 -89.413 1.00 28.00 112 LYS B N 1
ATOM 4628 C CA . LYS B 1 130 ? -24.689 -88.498 -89.950 1.00 28.71 112 LYS B CA 1
ATOM 4629 C C . LYS B 1 130 ? -25.181 -88.688 -91.388 1.00 28.68 112 LYS B C 1
ATOM 4630 O O . LYS B 1 130 ? -24.567 -89.426 -92.166 1.00 25.80 112 LYS B O 1
ATOM 4636 N N . PRO B 1 131 ? -26.283 -88.039 -91.771 1.00 29.61 113 PRO B N 1
ATOM 4637 C CA . PRO B 1 131 ? -26.870 -88.294 -93.095 1.00 28.84 113 PRO B CA 1
ATOM 4638 C C . PRO B 1 131 ? -26.037 -87.706 -94.223 1.00 28.75 113 PRO B C 1
ATOM 4639 O O . PRO B 1 131 ? -25.511 -86.599 -94.111 1.00 28.15 113 PRO B O 1
ATOM 4643 N N . ILE B 1 132 ? -25.954 -88.447 -95.336 1.00 25.11 114 ILE B N 1
ATOM 4644 C CA . ILE B 1 132 ? -25.071 -88.061 -96.438 1.00 22.85 114 ILE B CA 1
ATOM 4645 C C . ILE B 1 132 ? -25.432 -86.692 -97.000 1.00 28.31 114 ILE B C 1
ATOM 4646 O O . ILE B 1 132 ? -24.554 -85.940 -97.443 1.00 30.92 114 ILE B O 1
ATOM 4651 N N . ARG B 1 133 ? -26.722 -86.353 -97.003 1.00 38.10 115 ARG B N 1
ATOM 4652 C CA . ARG B 1 133 ? -27.185 -85.072 -97.530 1.00 33.00 115 ARG B CA 1
ATOM 4653 C C . ARG B 1 133 ? -26.528 -83.906 -96.807 1.00 33.22 115 ARG B C 1
ATOM 4654 O O . ARG B 1 133 ? -25.995 -82.986 -97.439 1.00 27.78 115 ARG B O 1
ATOM 4662 N N . GLU B 1 134 ? -26.577 -83.919 -95.476 1.00 30.88 116 GLU B N 1
ATOM 4663 C CA . GLU B 1 134 ? -25.937 -82.863 -94.705 1.00 25.76 116 GLU B CA 1
ATOM 4664 C C . GLU B 1 134 ? -24.418 -82.987 -94.737 1.00 36.74 116 GLU B C 1
ATOM 4665 O O . GLU B 1 134 ? -23.711 -81.969 -94.697 1.00 35.52 116 GLU B O 1
ATOM 4671 N N . CYS B 1 135 ? -23.892 -84.212 -94.828 1.00 26.32 117 CYS B N 1
ATOM 4672 C CA . CYS B 1 135 ? -22.450 -84.366 -94.956 1.00 23.81 117 CYS B CA 1
ATOM 4673 C C . CYS B 1 135 ? -21.954 -83.701 -96.231 1.00 26.61 117 CYS B C 1
ATOM 4674 O O . CYS B 1 135 ? -20.875 -83.097 -96.244 1.00 27.33 117 CYS B O 1
ATOM 4677 N N . GLN B 1 136 ? -22.749 -83.764 -97.304 1.00 21.13 118 GLN B N 1
ATOM 4678 C CA . GLN B 1 136 ? -22.302 -83.251 -98.598 1.00 27.21 118 GLN B CA 1
ATOM 4679 C C . GLN B 1 136 ? -22.520 -81.744 -98.724 1.00 27.09 118 GLN B C 1
ATOM 4680 O O . GLN B 1 136 ? -21.708 -81.047 -99.341 1.00 31.69 118 GLN B O 1
ATOM 4686 N N . HIS B 1 137 ? -23.596 -81.223 -98.141 1.00 24.26 119 HIS B N 1
ATOM 4687 C CA . HIS B 1 137 ? -23.985 -79.833 -98.339 1.00 31.17 119 HIS B CA 1
ATOM 4688 C C . HIS B 1 137 ? -23.579 -78.914 -97.193 1.00 33.11 119 HIS B C 1
ATOM 4689 O O . HIS B 1 137 ? -23.349 -77.724 -97.418 1.00 31.69 119 HIS B O 1
ATOM 4696 N N . THR B 1 138 ? -23.468 -79.436 -95.978 1.00 30.40 120 THR B N 1
ATOM 4697 C CA . THR B 1 138 ? -23.041 -78.657 -94.826 1.00 22.60 120 THR B CA 1
ATOM 4698 C C . THR B 1 138 ? -21.623 -79.032 -94.386 1.00 31.81 120 THR B C 1
ATOM 4699 O O . THR B 1 138 ? -20.704 -78.232 -94.554 1.00 25.37 120 THR B O 1
ATOM 4703 N N . ASP B 1 139 ? -21.416 -80.249 -93.865 1.00 31.22 121 ASP B N 1
ATOM 4704 C CA . ASP B 1 139 ? -20.175 -80.568 -93.155 1.00 20.49 121 ASP B CA 1
ATOM 4705 C C . ASP B 1 139 ? -18.946 -80.344 -94.026 1.00 23.60 121 ASP B C 1
ATOM 4706 O O . ASP B 1 139 ? -18.022 -79.620 -93.642 1.00 22.12 121 ASP B O 1
ATOM 4711 N N . LEU B 1 140 ? -18.903 -80.965 -95.199 1.00 31.44 122 LEU B N 1
ATOM 4712 C CA . LEU B 1 140 ? -17.699 -80.824 -96.014 1.00 20.42 122 LEU B CA 1
ATOM 4713 C C . LEU B 1 140 ? -17.488 -79.384 -96.457 1.00 21.55 122 LEU B C 1
ATOM 4714 O O . LEU B 1 140 ? -16.360 -78.882 -96.309 1.00 27.43 122 LEU B O 1
ATOM 4719 N N . PRO B 1 141 ? -18.488 -78.666 -97.000 1.00 25.71 123 PRO B N 1
ATOM 4720 C CA . PRO B 1 141 ? -18.223 -77.276 -97.422 1.00 25.38 123 PRO B CA 1
ATOM 4721 C C . PRO B 1 141 ? -17.813 -76.384 -96.265 1.00 25.75 123 PRO B C 1
ATOM 4722 O O . PRO B 1 141 ? -16.910 -75.551 -96.416 1.00 26.56 123 PRO B O 1
ATOM 4726 N N . GLU B 1 142 ? -18.444 -76.553 -95.099 1.00 21.54 124 GLU B N 1
ATOM 4727 C CA . GLU B 1 142 ? -18.047 -75.784 -93.925 1.00 21.52 124 GLU B CA 1
ATOM 4728 C C . GLU B 1 142 ? -16.642 -76.149 -93.462 1.00 22.42 124 GLU B C 1
ATOM 4729 O O . GLU B 1 142 ? -15.900 -75.289 -92.976 1.00 21.92 124 GLU B O 1
ATOM 4735 N N . THR B 1 143 ? -16.269 -77.424 -93.578 1.00 25.76 125 THR B N 1
ATOM 4736 C CA . THR B 1 143 ? -14.909 -77.825 -93.247 1.00 19.94 125 THR B CA 1
ATOM 4737 C C . THR B 1 143 ? -13.917 -77.180 -94.197 1.00 20.01 125 THR B C 1
ATOM 4738 O O . THR B 1 143 ? -12.928 -76.571 -93.766 1.00 23.32 125 THR B O 1
ATOM 4742 N N . ILE B 1 144 ? -14.184 -77.295 -95.499 1.00 20.73 126 ILE B N 1
ATOM 4743 C CA . ILE B 1 144 ? -13.333 -76.695 -96.521 1.00 19.57 126 ILE B CA 1
ATOM 4744 C C . ILE B 1 144 ? -13.232 -75.191 -96.307 1.00 25.12 126 ILE B C 1
ATOM 4745 O O . ILE B 1 144 ? -12.146 -74.605 -96.408 1.00 26.08 126 ILE B O 1
ATOM 4750 N N . ASN B 1 145 ? -14.353 -74.549 -95.964 1.00 19.30 127 ASN B N 1
ATOM 4751 C CA . ASN B 1 145 ? -14.345 -73.099 -95.805 1.00 21.97 127 ASN B CA 1
ATOM 4752 C C . ASN B 1 145 ? -13.589 -72.672 -94.551 1.00 25.07 127 ASN B C 1
ATOM 4753 O O . ASN B 1 145 ? -12.861 -71.671 -94.575 1.00 27.60 127 ASN B O 1
ATOM 4758 N N . THR B 1 146 ? -13.771 -73.401 -93.444 1.00 22.85 128 THR B N 1
ATOM 4759 C CA . THR B 1 146 ? -13.026 -73.123 -92.222 1.00 15.89 128 THR B CA 1
ATOM 4760 C C . THR B 1 146 ? -11.526 -73.077 -92.492 1.00 18.65 128 THR B C 1
ATOM 4761 O O . THR B 1 146 ? -10.835 -72.151 -92.057 1.00 23.48 128 THR B O 1
ATOM 4765 N N . LEU B 1 147 ? -11.005 -74.071 -93.215 1.00 14.10 129 LEU B N 1
ATOM 4766 C CA . LEU B 1 147 ? -9.576 -74.096 -93.497 1.00 15.03 129 LEU B CA 1
ATOM 4767 C C . LEU B 1 147 ? -9.175 -72.909 -94.358 1.00 17.15 129 LEU B C 1
ATOM 4768 O O . LEU B 1 147 ? -8.133 -72.289 -94.127 1.00 17.03 129 LEU B O 1
ATOM 4773 N N . ARG B 1 148 ? -9.993 -72.564 -95.353 1.00 18.29 130 ARG B N 1
ATOM 4774 C CA . ARG B 1 148 ? -9.624 -71.463 -96.233 1.00 19.42 130 ARG B CA 1
ATOM 4775 C C . ARG B 1 148 ? -9.594 -70.150 -95.467 1.00 16.80 130 ARG B C 1
ATOM 4776 O O . ARG B 1 148 ? -8.609 -69.404 -95.528 1.00 16.12 130 ARG B O 1
ATOM 4784 N N . TRP B 1 149 ? -10.645 -69.878 -94.697 1.00 13.26 131 TRP B N 1
ATOM 4785 C CA . TRP B 1 149 ? -10.713 -68.632 -93.946 1.00 16.41 131 TRP B CA 1
ATOM 4786 C C . TRP B 1 149 ? -9.502 -68.464 -93.033 1.00 18.89 131 TRP B C 1
ATOM 4787 O O . TRP B 1 149 ? -8.897 -67.387 -92.982 1.00 20.09 131 TRP B O 1
ATOM 4798 N N . HIS B 1 150 ? -9.126 -69.521 -92.302 1.00 19.58 132 HIS B N 1
ATOM 4799 C CA . HIS B 1 150 ? -8.015 -69.391 -91.361 1.00 17.04 132 HIS B CA 1
ATOM 4800 C C . HIS B 1 150 ? -6.672 -69.352 -92.078 1.00 18.62 132 HIS B C 1
ATOM 4801 O O . HIS B 1 150 ? -5.757 -68.645 -91.636 1.00 16.91 132 HIS B O 1
ATOM 4808 N N . ALA B 1 151 ? -6.546 -70.063 -93.200 1.00 14.06 133 ALA B N 1
ATOM 4809 C CA . ALA B 1 151 ? -5.388 -69.873 -94.064 1.00 13.15 133 ALA B CA 1
ATOM 4810 C C . ALA B 1 151 ? -5.295 -68.425 -94.534 1.00 17.03 133 ALA B C 1
ATOM 4811 O O . ALA B 1 151 ? -4.251 -67.776 -94.395 1.00 20.76 133 ALA B O 1
ATOM 4813 N N . GLU B 1 152 ? -6.393 -67.900 -95.081 1.00 13.35 134 GLU B N 1
ATOM 4814 C CA . GLU B 1 152 ? -6.402 -66.544 -95.617 1.00 17.62 134 GLU B CA 1
ATOM 4815 C C . GLU B 1 152 ? -6.162 -65.505 -94.531 1.00 22.81 134 GLU B C 1
ATOM 4816 O O . GLU B 1 152 ? -5.670 -64.408 -94.820 1.00 19.80 134 GLU B O 1
ATOM 4822 N N . LEU B 1 153 ? -6.503 -65.828 -93.281 1.00 17.85 135 LEU B N 1
ATOM 4823 C CA . LEU B 1 153 ? -6.439 -64.836 -92.218 1.00 12.78 135 LEU B CA 1
ATOM 4824 C C . LEU B 1 153 ? -5.003 -64.541 -91.791 1.00 16.16 135 LEU B C 1
ATOM 4825 O O . LEU B 1 153 ? -4.693 -63.401 -91.434 1.00 14.20 135 LEU B O 1
ATOM 4830 N N . ILE B 1 154 ? -4.109 -65.536 -91.845 1.00 16.44 136 ILE B N 1
ATOM 4831 C CA . ILE B 1 154 ? -2.867 -65.454 -91.075 1.00 14.74 136 ILE B CA 1
ATOM 4832 C C . ILE B 1 154 ? -1.977 -64.299 -91.544 1.00 19.43 136 ILE B C 1
ATOM 4833 O O . ILE B 1 154 ? -1.317 -63.651 -90.722 1.00 20.39 136 ILE B O 1
ATOM 4838 N N . ASP B 1 155 ? -1.909 -64.030 -92.854 1.00 15.33 137 ASP B N 1
ATOM 4839 C CA . ASP B 1 155 ? -1.139 -62.875 -93.304 1.00 14.43 137 ASP B CA 1
ATOM 4840 C C . ASP B 1 155 ? -1.999 -61.605 -93.426 1.00 21.75 137 ASP B C 1
ATOM 4841 O O . ASP B 1 155 ? -1.632 -60.674 -94.149 1.00 17.43 137 ASP B O 1
ATOM 4846 N N . LYS B 1 156 ? -3.122 -61.546 -92.711 1.00 23.52 138 LYS B N 1
ATOM 4847 C CA . LYS B 1 156 ? -3.849 -60.304 -92.476 1.00 18.43 138 LYS B CA 1
ATOM 4848 C C . LYS B 1 156 ? -3.805 -59.853 -91.018 1.00 16.94 138 LYS B C 1
ATOM 4849 O O . LYS B 1 156 ? -4.402 -58.826 -90.692 1.00 19.31 138 LYS B O 1
ATOM 4855 N N . ILE B 1 157 ? -3.145 -60.599 -90.125 1.00 13.29 139 ILE B N 1
ATOM 4856 C CA . ILE B 1 157 ? -3.164 -60.288 -88.699 1.00 17.80 139 ILE B CA 1
ATOM 4857 C C . ILE B 1 157 ? -2.004 -59.370 -88.355 1.00 18.68 139 ILE B C 1
ATOM 4858 O O . ILE B 1 157 ? -0.838 -59.694 -88.617 1.00 20.05 139 ILE B O 1
ATOM 4863 N N . TYR B 1 158 ? -2.318 -58.239 -87.732 1.00 16.76 140 TYR B N 1
ATOM 4864 C CA . TYR B 1 158 ? -1.314 -57.303 -87.254 1.00 18.98 140 TYR B CA 1
ATOM 4865 C C . TYR B 1 158 ? -1.193 -57.426 -85.746 1.00 16.70 140 TYR B C 1
ATOM 4866 O O . TYR B 1 158 ? -2.209 -57.487 -85.042 1.00 17.92 140 TYR B O 1
ATOM 4875 N N . ASP B 1 159 ? 0.042 -57.474 -85.260 1.00 12.25 141 ASP B N 1
ATOM 4876 C CA . ASP B 1 159 ? 0.290 -57.347 -83.833 1.00 14.26 141 ASP B CA 1
ATOM 4877 C C . ASP B 1 159 ? 0.430 -55.852 -83.513 1.00 15.65 141 ASP B C 1
ATOM 4878 O O . ASP B 1 159 ? -0.058 -55.008 -84.269 1.00 15.24 141 ASP B O 1
ATOM 4883 N N . SER B 1 160 ? 1.084 -55.492 -82.412 1.00 12.14 142 SER B N 1
ATOM 4884 C CA . SER B 1 160 ? 1.034 -54.122 -81.923 1.00 12.45 142 SER B CA 1
ATOM 4885 C C . SER B 1 160 ? 2.416 -53.547 -81.612 1.00 17.20 142 SER B C 1
ATOM 4886 O O . SER B 1 160 ? 3.413 -54.262 -81.487 1.00 16.36 142 SER B O 1
ATOM 4889 N N . THR B 1 161 ? 2.458 -52.226 -81.492 1.00 13.31 143 THR B N 1
ATOM 4890 C CA . THR B 1 161 ? 3.528 -51.532 -80.792 1.00 21.41 143 THR B CA 1
ATOM 4891 C C . THR B 1 161 ? 2.889 -50.646 -79.734 1.00 18.13 143 THR B C 1
ATOM 4892 O O . THR B 1 161 ? 1.823 -50.067 -79.966 1.00 18.16 143 THR B O 1
ATOM 4896 N N . ALA B 1 162 ? 3.557 -50.513 -78.586 1.00 19.85 144 ALA B N 1
ATOM 4897 C CA . ALA B 1 162 ? 2.908 -49.843 -77.463 1.00 21.10 144 ALA B CA 1
ATOM 4898 C C . ALA B 1 162 ? 3.361 -48.384 -77.338 1.00 16.86 144 ALA B C 1
ATOM 4899 O O . ALA B 1 162 ? 4.483 -48.036 -77.723 1.00 17.11 144 ALA B O 1
ATOM 4901 N N . PRO B 1 163 ? 2.503 -47.501 -76.798 1.00 17.12 145 PRO B N 1
ATOM 4902 C CA . PRO B 1 163 ? 2.815 -46.050 -76.695 1.00 16.62 145 PRO B CA 1
ATOM 4903 C C . PRO B 1 163 ? 3.760 -45.704 -75.550 1.00 14.31 145 PRO B C 1
ATOM 4904 O O . PRO B 1 163 ? 3.368 -45.125 -74.534 1.00 16.59 145 PRO B O 1
ATOM 4908 N N . VAL B 1 164 ? 5.044 -46.026 -75.705 1.00 15.86 146 VAL B N 1
ATOM 4909 C CA . VAL B 1 164 ? 6.002 -45.907 -74.607 1.00 19.72 146 VAL B CA 1
ATOM 4910 C C . VAL B 1 164 ? 6.942 -44.714 -74.752 1.00 18.24 146 VAL B C 1
ATOM 4911 O O . VAL B 1 164 ? 7.780 -44.503 -73.871 1.00 19.33 146 VAL B O 1
ATOM 4915 N N . GLY B 1 165 ? 6.835 -43.927 -75.814 1.00 20.24 147 GLY B N 1
ATOM 4916 C CA . GLY B 1 165 ? 7.640 -42.721 -75.939 1.00 16.97 147 GLY B CA 1
ATOM 4917 C C . GLY B 1 165 ? 8.842 -42.876 -76.854 1.00 24.55 147 GLY B C 1
ATOM 4918 O O . GLY B 1 165 ? 8.982 -43.837 -77.618 1.00 35.46 147 GLY B O 1
ATOM 4919 N N . SER B 1 166 ? 9.743 -41.895 -76.756 1.00 30.22 148 SER B N 1
ATOM 4920 C CA . SER B 1 166 ? 10.851 -41.767 -77.701 1.00 27.48 148 SER B CA 1
ATOM 4921 C C . SER B 1 166 ? 12.129 -42.472 -77.264 1.00 24.27 148 SER B C 1
ATOM 4922 O O . SER B 1 166 ? 13.013 -42.691 -78.101 1.00 27.20 148 SER B O 1
ATOM 4925 N N . ALA B 1 167 ? 12.262 -42.813 -75.985 1.00 20.89 149 ALA B N 1
ATOM 4926 C CA . ALA B 1 167 ? 13.463 -43.469 -75.492 1.00 24.36 149 ALA B CA 1
ATOM 4927 C C . ALA B 1 167 ? 13.427 -44.982 -75.662 1.00 26.48 149 ALA B C 1
ATOM 4928 O O . ALA B 1 167 ? 14.442 -45.645 -75.430 1.00 28.79 149 ALA B O 1
ATOM 4930 N N . ALA B 1 168 ? 12.299 -45.554 -76.046 1.00 18.29 150 ALA B N 1
ATOM 4931 C CA . ALA B 1 168 ? 12.260 -46.982 -76.267 1.00 25.81 150 ALA B CA 1
ATOM 4932 C C . ALA B 1 168 ? 11.367 -47.261 -77.458 1.00 26.54 150 ALA B C 1
ATOM 4933 O O . ALA B 1 168 ? 10.542 -46.435 -77.861 1.00 21.56 150 ALA B O 1
ATOM 4935 N N . LEU B 1 169 ? 11.558 -48.441 -78.021 1.00 19.55 151 LEU B N 1
ATOM 4936 C CA . LEU B 1 169 ? 10.642 -49.012 -78.991 1.00 25.63 151 LEU B CA 1
ATOM 4937 C C . LEU B 1 169 ? 10.123 -50.315 -78.406 1.00 20.94 151 LEU B C 1
ATOM 4938 O O . LEU B 1 169 ? 10.915 -51.211 -78.093 1.00 24.62 151 LEU B O 1
ATOM 4943 N N . ALA B 1 170 ? 8.806 -50.419 -78.250 1.00 14.14 152 ALA B N 1
ATOM 4944 C CA . ALA B 1 170 ? 8.183 -51.581 -77.626 1.00 15.23 152 ALA B CA 1
ATOM 4945 C C . ALA B 1 170 ? 7.192 -52.195 -78.602 1.00 15.31 152 ALA B C 1
ATOM 4946 O O . ALA B 1 170 ? 6.188 -51.563 -78.963 1.00 17.15 152 ALA B O 1
ATOM 4948 N N . MET B 1 171 ? 7.472 -53.420 -79.020 1.00 15.79 153 MET B N 1
ATOM 4949 C CA . MET B 1 171 ? 6.526 -54.213 -79.786 1.00 19.87 153 MET B CA 1
ATOM 4950 C C . MET B 1 171 ? 5.838 -55.218 -78.870 1.00 20.94 153 MET B C 1
ATOM 4951 O O . MET B 1 171 ? 6.415 -55.681 -77.881 1.00 21.07 153 MET B O 1
ATOM 4956 N N . VAL B 1 172 ? 4.589 -55.534 -79.197 1.00 14.00 154 VAL B N 1
ATOM 4957 C CA . VAL B 1 172 ? 3.814 -56.544 -78.490 1.00 12.27 154 VAL B CA 1
ATOM 4958 C C . VAL B 1 172 ? 3.383 -57.530 -79.560 1.00 16.20 154 VAL B C 1
ATOM 4959 O O . VAL B 1 172 ? 2.426 -57.265 -80.301 1.00 16.54 154 VAL B O 1
ATOM 4963 N N . VAL B 1 173 ? 4.088 -58.662 -79.655 1.00 16.22 155 VAL B N 1
ATOM 4964 C CA . VAL B 1 173 ? 3.922 -59.605 -80.755 1.00 13.00 155 VAL B CA 1
ATOM 4965 C C . VAL B 1 173 ? 3.349 -60.923 -80.249 1.00 16.67 155 VAL B C 1
ATOM 4966 O O . VAL B 1 173 ? 3.355 -61.215 -79.052 1.00 14.03 155 VAL B O 1
ATOM 4970 N N . ARG B 1 174 ? 2.837 -61.718 -81.191 1.00 17.74 156 ARG B N 1
ATOM 4971 C CA . ARG B 1 174 ? 2.356 -63.065 -80.925 1.00 15.75 156 ARG B CA 1
ATOM 4972 C C . ARG B 1 174 ? 3.308 -64.101 -81.519 1.00 22.83 156 ARG B C 1
ATOM 4973 O O . ARG B 1 174 ? 3.810 -63.934 -82.637 1.00 17.08 156 ARG B O 1
ATOM 4981 N N . GLU B 1 175 ? 3.570 -65.160 -80.755 1.00 15.73 157 GLU B N 1
ATOM 4982 C CA . GLU B 1 175 ? 4.422 -66.263 -81.175 1.00 14.33 157 GLU B CA 1
ATOM 4983 C C . GLU B 1 175 ? 3.661 -67.565 -80.990 1.00 16.67 157 GLU B C 1
ATOM 4984 O O . GLU B 1 175 ? 2.798 -67.662 -80.110 1.00 22.71 157 GLU B O 1
ATOM 4990 N N . PRO B 1 176 ? 3.965 -68.589 -81.776 1.00 15.30 158 PRO B N 1
ATOM 4991 C CA . PRO B 1 176 ? 3.210 -69.844 -81.648 1.00 16.36 158 PRO B CA 1
ATOM 4992 C C . PRO B 1 176 ? 3.553 -70.532 -80.337 1.00 13.83 158 PRO B C 1
ATOM 4993 O O . PRO B 1 176 ? 4.701 -70.510 -79.888 1.00 14.85 158 PRO B O 1
ATOM 4997 N N . ILE B 1 177 ? 2.549 -71.151 -79.720 1.00 16.95 159 ILE B N 1
ATOM 4998 C CA . ILE B 1 177 ? 2.748 -71.603 -78.344 1.00 19.32 159 ILE B CA 1
ATOM 4999 C C . ILE B 1 177 ? 3.581 -72.887 -78.286 1.00 19.47 159 ILE B C 1
ATOM 5000 O O . ILE B 1 177 ? 4.252 -73.148 -77.283 1.00 22.97 159 ILE B O 1
ATOM 5005 N N . GLY B 1 178 ? 3.589 -73.683 -79.350 1.00 19.11 160 GLY B N 1
ATOM 5006 C CA . GLY B 1 178 ? 4.398 -74.891 -79.397 1.00 17.30 160 GLY B CA 1
ATOM 5007 C C . GLY B 1 178 ? 3.640 -76.095 -79.925 1.00 23.48 160 GLY B C 1
ATOM 5008 O O . GLY B 1 178 ? 2.886 -75.971 -80.898 1.00 25.46 160 GLY B O 1
ATOM 5009 N N . VAL B 1 179 ? 3.819 -77.258 -79.293 1.00 18.06 161 VAL B N 1
ATOM 5010 C CA . VAL B 1 179 ? 3.058 -78.452 -79.647 1.00 14.42 161 VAL B CA 1
ATOM 5011 C C . VAL B 1 179 ? 1.665 -78.355 -79.026 1.00 21.15 161 VAL B C 1
ATOM 5012 O O . VAL B 1 179 ? 1.517 -78.117 -77.820 1.00 19.37 161 VAL B O 1
ATOM 5016 N N . VAL B 1 180 ? 0.637 -78.547 -79.847 1.00 18.67 162 VAL B N 1
ATOM 5017 C CA . VAL B 1 180 ? -0.748 -78.320 -79.453 1.00 16.12 162 VAL B CA 1
ATOM 5018 C C . VAL B 1 180 ? -1.516 -79.637 -79.523 1.00 19.75 162 VAL B C 1
ATOM 5019 O O . VAL B 1 180 ? -1.523 -80.310 -80.560 1.00 24.50 162 VAL B O 1
ATOM 5023 N N . GLY B 1 181 ? -2.170 -80.004 -78.419 1.00 17.40 163 GLY B N 1
ATOM 5024 C CA . GLY B 1 181 ? -3.050 -81.162 -78.409 1.00 14.70 163 GLY B CA 1
ATOM 5025 C C . GLY B 1 181 ? -4.482 -80.764 -78.711 1.00 16.18 163 GLY B C 1
ATOM 5026 O O . GLY B 1 181 ? -5.002 -79.794 -78.151 1.00 16.88 163 GLY B O 1
ATOM 5027 N N . LEU B 1 182 ? -5.124 -81.525 -79.592 1.00 18.25 164 LEU B N 1
ATOM 5028 C CA . LEU B 1 182 ? -6.468 -81.211 -80.076 1.00 16.77 164 LEU B CA 1
ATOM 5029 C C . LEU B 1 182 ? -7.337 -82.450 -79.897 1.00 24.96 164 LEU B C 1
ATOM 5030 O O . LEU B 1 182 ? -7.186 -83.434 -80.636 1.00 22.76 164 LEU B 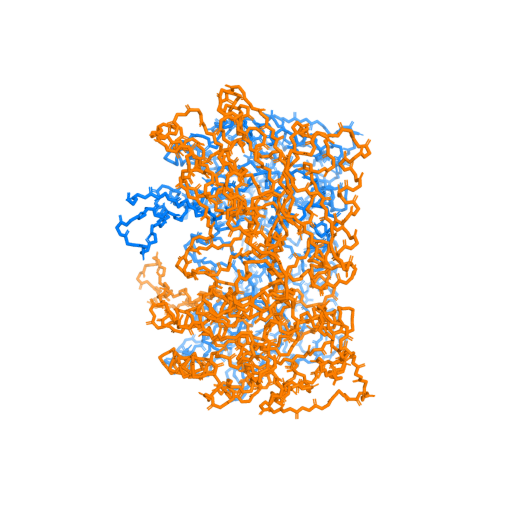O 1
ATOM 5035 N N . VAL B 1 183 ? -8.231 -82.409 -78.913 1.00 19.01 165 VAL B N 1
ATOM 5036 C CA . VAL B 1 183 ? -9.053 -83.553 -78.527 1.00 16.02 165 VAL B CA 1
ATOM 5037 C C . VAL B 1 183 ? -10.488 -83.276 -78.967 1.00 20.32 165 VAL B C 1
ATOM 5038 O O . VAL B 1 183 ? -11.099 -82.292 -78.527 1.00 24.12 165 VAL B O 1
ATOM 5042 N N . LEU B 1 184 ? -11.037 -84.157 -79.844 1.00 21.11 166 LEU B N 1
ATOM 5043 C CA . LEU B 1 184 ? -12.252 -83.878 -80.610 1.00 23.52 166 LEU B CA 1
ATOM 5044 C C . LEU B 1 184 ? -13.431 -84.779 -80.220 1.00 23.93 166 LEU B C 1
ATOM 5045 O O . LEU B 1 184 ? -13.245 -85.902 -79.742 1.00 18.22 166 LEU B O 1
ATOM 5050 N N . PRO B 1 185 ? -14.670 -84.302 -80.427 1.00 23.31 167 PRO B N 1
ATOM 5051 C CA . PRO B 1 185 ? -15.851 -85.125 -80.150 1.00 23.02 167 PRO B CA 1
ATOM 5052 C C . PRO B 1 185 ? -16.345 -85.826 -81.404 1.00 23.04 167 PRO B C 1
ATOM 5053 O O . PRO B 1 185 ? -15.732 -85.681 -82.463 1.00 21.55 167 PRO B O 1
ATOM 5057 N N . TRP B 1 186 ? -17.457 -86.558 -81.323 1.00 19.90 168 TRP B N 1
ATOM 5058 C CA . TRP B 1 186 ? -17.912 -87.364 -82.449 1.00 19.97 168 TRP B CA 1
ATOM 5059 C C . TRP B 1 186 ? -19.020 -86.716 -83.279 1.00 25.95 168 TRP B C 1
ATOM 5060 O O . TRP B 1 186 ? -19.388 -87.268 -84.318 1.00 22.49 168 TRP B O 1
ATOM 5071 N N . ASN B 1 187 ? -19.539 -85.553 -82.880 1.00 26.19 169 ASN B N 1
ATOM 5072 C CA . ASN B 1 187 ? -20.768 -85.079 -83.504 1.00 24.84 169 ASN B CA 1
ATOM 5073 C C . ASN B 1 187 ? -20.525 -84.337 -84.812 1.00 26.86 169 ASN B C 1
ATOM 5074 O O . ASN B 1 187 ? -21.366 -84.415 -85.718 1.00 26.34 169 ASN B O 1
ATOM 5079 N N . PHE B 1 188 ? -19.403 -83.634 -84.941 1.00 25.10 170 PHE B N 1
ATOM 5080 C CA . PHE B 1 188 ? -19.013 -82.978 -86.195 1.00 28.16 170 PHE B CA 1
ATOM 5081 C C . PHE B 1 188 ? -17.538 -83.256 -86.425 1.00 29.86 170 PHE B C 1
ATOM 5082 O O . PHE B 1 188 ? -16.688 -82.366 -86.294 1.00 28.74 170 PHE B O 1
ATOM 5090 N N . PRO B 1 189 ? -17.199 -84.487 -86.758 1.00 31.54 171 PRO B N 1
ATOM 5091 C CA . PRO B 1 189 ? -15.788 -84.896 -86.785 1.00 20.54 171 PRO B CA 1
ATOM 5092 C C . PRO B 1 189 ? -14.919 -83.999 -87.649 1.00 23.47 171 PRO B C 1
ATOM 5093 O O . PRO B 1 189 ? -13.944 -83.425 -87.152 1.00 23.92 171 PRO B O 1
ATOM 5097 N N . LEU B 1 190 ? -15.274 -83.851 -88.932 1.00 20.48 172 LEU B N 1
ATOM 5098 C CA . LEU B 1 190 ? -14.456 -83.059 -89.852 1.00 18.72 172 LEU B CA 1
ATOM 5099 C C . LEU B 1 190 ? -14.519 -81.571 -89.531 1.00 25.10 172 LEU B C 1
ATOM 5100 O O . LEU B 1 190 ? -13.519 -80.861 -89.661 1.00 23.78 172 LEU B O 1
ATOM 5105 N N . LEU B 1 191 ? -15.684 -81.073 -89.134 1.00 24.62 173 LEU B N 1
ATOM 5106 C CA . LEU B 1 191 ? -15.813 -79.639 -88.926 1.00 20.93 173 LEU B CA 1
ATOM 5107 C C . LEU B 1 191 ? -15.047 -79.205 -87.685 1.00 23.14 173 LEU B C 1
ATOM 5108 O O . LEU B 1 191 ? -14.335 -78.192 -87.708 1.00 17.48 173 LEU B O 1
ATOM 5113 N N . MET B 1 192 ? -15.197 -79.956 -86.582 1.00 22.19 174 MET B N 1
ATOM 5114 C CA . MET B 1 192 ? -14.422 -79.674 -85.376 1.00 16.88 174 MET B CA 1
ATOM 5115 C C . MET B 1 192 ? -12.926 -79.748 -85.657 1.00 27.06 174 MET B C 1
ATOM 5116 O O . MET B 1 192 ? -12.149 -78.926 -85.153 1.00 20.01 174 MET B O 1
ATOM 5121 N N . LEU B 1 193 ? -12.508 -80.735 -86.460 1.00 18.48 175 LEU B N 1
ATOM 5122 C CA . LEU B 1 193 ? -11.113 -80.830 -86.867 1.00 16.44 175 LEU B CA 1
ATOM 5123 C C . LEU B 1 193 ? -10.636 -79.525 -87.496 1.00 17.42 175 LEU B C 1
ATOM 5124 O O . LEU B 1 193 ? -9.584 -78.988 -87.124 1.00 17.76 175 LEU B O 1
ATOM 5129 N N . ALA B 1 194 ? -11.408 -79.003 -88.458 1.00 16.19 176 ALA B N 1
ATOM 5130 C CA . ALA B 1 194 ? -11.054 -77.753 -89.124 1.00 13.46 176 ALA B CA 1
ATOM 5131 C C . ALA B 1 194 ? -11.071 -76.575 -88.149 1.00 20.21 176 ALA B C 1
ATOM 5132 O O . ALA B 1 194 ? -10.182 -75.716 -88.186 1.00 16.99 176 ALA B O 1
ATOM 5134 N N . TRP B 1 195 ? -12.074 -76.522 -87.264 1.00 16.52 177 TRP B N 1
ATOM 5135 C CA . TRP B 1 195 ? -12.128 -75.464 -86.261 1.00 18.16 177 TRP B CA 1
ATOM 5136 C C . TRP B 1 195 ? -10.859 -75.415 -85.424 1.00 20.80 177 TRP B C 1
ATOM 5137 O O . TRP B 1 195 ? -10.455 -74.333 -84.976 1.00 21.83 177 TRP B O 1
ATOM 5148 N N . LYS B 1 196 ? -10.225 -76.567 -85.189 1.00 15.12 178 LYS B N 1
ATOM 5149 C CA . LYS B 1 196 ? -8.995 -76.591 -84.405 1.00 17.52 178 LYS B CA 1
ATOM 5150 C C . LYS B 1 196 ? -7.742 -76.417 -85.266 1.00 17.26 178 LYS B C 1
ATOM 5151 O O . LYS B 1 196 ? -6.923 -75.536 -84.993 1.00 18.91 178 LYS B O 1
ATOM 5157 N N . ILE B 1 197 ? -7.570 -77.230 -86.310 1.00 12.56 179 ILE B N 1
ATOM 5158 C CA . ILE B 1 197 ? -6.295 -77.194 -87.016 1.00 12.19 179 ILE B CA 1
ATOM 5159 C C . ILE B 1 197 ? -6.163 -75.966 -87.901 1.00 18.09 179 ILE B C 1
ATOM 5160 O O . ILE B 1 197 ? -5.039 -75.567 -88.230 1.00 19.20 179 ILE B O 1
ATOM 5165 N N . GLY B 1 198 ? -7.272 -75.354 -88.297 1.00 19.47 180 GLY B N 1
ATOM 5166 C CA . GLY B 1 198 ? -7.232 -74.169 -89.113 1.00 12.55 180 GLY B CA 1
ATOM 5167 C C . GLY B 1 198 ? -6.410 -73.076 -88.466 1.00 17.35 180 GLY B C 1
ATOM 5168 O O . GLY B 1 198 ? -5.347 -72.691 -88.964 1.00 13.96 180 GLY B O 1
ATOM 5169 N N . PRO B 1 199 ? -6.890 -72.550 -87.332 1.00 17.22 181 PRO B N 1
ATOM 5170 C CA . PRO B 1 199 ? -6.107 -71.515 -86.647 1.00 10.76 181 PRO B CA 1
ATOM 5171 C C . PRO B 1 199 ? -4.781 -72.028 -86.115 1.00 18.03 181 PRO B C 1
ATOM 5172 O O . PRO B 1 199 ? -3.780 -71.300 -86.158 1.00 18.19 181 PRO B O 1
ATOM 5176 N N . ALA B 1 200 ? -4.728 -73.268 -85.620 1.00 17.01 182 ALA B N 1
ATOM 5177 C CA . ALA B 1 200 ? -3.516 -73.706 -84.931 1.00 14.93 182 ALA B CA 1
ATOM 5178 C C . ALA B 1 200 ? -2.368 -73.924 -85.907 1.00 13.95 182 ALA B C 1
ATOM 5179 O O . ALA B 1 200 ? -1.228 -73.541 -85.623 1.00 21.55 182 ALA B O 1
ATOM 5181 N N . LEU B 1 201 ? -2.641 -74.530 -87.064 1.00 17.01 183 LEU B N 1
ATOM 5182 C CA . LEU B 1 201 ? -1.587 -74.688 -88.062 1.00 14.86 183 LEU B CA 1
ATOM 5183 C C . LEU B 1 201 ? -1.202 -73.339 -88.661 1.00 18.29 183 LEU B C 1
ATOM 5184 O O . LEU B 1 201 ? -0.015 -73.075 -88.897 1.00 16.61 183 LEU B O 1
ATOM 5189 N N . ALA B 1 202 ? -2.186 -72.464 -88.892 1.00 13.12 184 ALA B N 1
ATOM 5190 C CA . ALA B 1 202 ? -1.887 -71.155 -89.470 1.00 17.72 184 ALA B CA 1
ATOM 5191 C C . ALA B 1 202 ? -0.955 -70.349 -88.567 1.00 14.47 184 ALA B C 1
ATOM 5192 O O . ALA B 1 202 ? -0.064 -69.643 -89.050 1.00 20.78 184 ALA B O 1
ATOM 5194 N N . ALA B 1 203 ? -1.133 -70.455 -87.251 1.00 17.88 185 ALA B N 1
ATOM 5195 C CA . ALA B 1 203 ? -0.245 -69.798 -86.299 1.00 12.93 185 ALA B CA 1
ATOM 5196 C C . ALA B 1 203 ? 1.159 -70.386 -86.284 1.00 17.80 185 ALA B C 1
ATOM 5197 O O . ALA B 1 203 ? 2.032 -69.811 -85.625 1.00 21.87 185 ALA B O 1
ATOM 5199 N N . GLY B 1 204 ? 1.390 -71.515 -86.962 1.00 15.01 186 GLY B N 1
ATOM 5200 C CA . GLY B 1 204 ? 2.687 -72.156 -86.978 1.00 12.75 186 GLY B CA 1
ATOM 5201 C C . GLY B 1 204 ? 2.915 -73.238 -85.938 1.00 23.30 186 GLY B C 1
ATOM 5202 O O . GLY B 1 204 ? 4.061 -73.673 -85.773 1.00 22.85 186 GLY B O 1
ATOM 5203 N N . CYS B 1 205 ? 1.873 -73.703 -85.240 1.00 15.54 187 CYS B N 1
ATOM 5204 C CA . CYS B 1 205 ? 2.063 -74.766 -84.255 1.00 22.51 187 CYS B CA 1
ATOM 5205 C C . CYS B 1 205 ? 2.180 -76.142 -84.919 1.00 22.75 187 CYS B C 1
ATOM 5206 O O . CYS B 1 205 ? 1.711 -76.370 -86.034 1.00 27.21 187 CYS B O 1
ATOM 5209 N N . SER B 1 206 ? 2.798 -77.077 -84.208 1.00 22.42 188 SER B N 1
ATOM 5210 C CA . SER B 1 206 ? 2.617 -78.491 -84.509 1.00 24.72 188 SER B CA 1
ATOM 5211 C C . SER B 1 206 ? 1.443 -78.995 -83.692 1.00 20.82 188 SER B C 1
ATOM 5212 O O . SER B 1 206 ? 1.243 -78.574 -82.553 1.00 23.83 188 SER B O 1
ATOM 5215 N N A VAL B 1 207 ? 0.711 -79.946 -84.252 0.50 43.01 189 VAL B N 1
ATOM 5216 N N B VAL B 1 207 ? 0.627 -79.858 -84.296 0.50 41.28 189 VAL B N 1
ATOM 5217 C CA A VAL B 1 207 ? -0.572 -80.348 -83.704 0.50 66.08 189 VAL B CA 1
ATOM 5218 C CA B VAL B 1 207 ? -0.592 -80.341 -83.660 0.50 63.99 189 VAL B CA 1
ATOM 5219 C C A VAL B 1 207 ? -0.621 -81.868 -83.614 0.50 40.40 189 VAL B C 1
ATOM 5220 C C B VAL B 1 207 ? -0.568 -81.861 -83.582 0.50 39.81 189 VAL B C 1
ATOM 5221 O O A VAL B 1 207 ? -0.206 -82.563 -84.547 0.50 51.83 189 VAL B O 1
ATOM 5222 O O B VAL B 1 207 ? -0.068 -82.543 -84.483 0.50 48.20 189 VAL B O 1
ATOM 5229 N N . VAL B 1 208 ? -1.088 -82.379 -82.477 1.00 23.05 190 VAL B N 1
ATOM 5230 C CA . VAL B 1 208 ? -1.347 -83.800 -82.285 1.00 22.22 190 VAL B CA 1
ATOM 5231 C C . VAL B 1 208 ? -2.837 -83.933 -81.987 1.00 17.36 190 VAL B C 1
ATOM 5232 O O . VAL B 1 208 ? -3.316 -83.449 -80.952 1.00 19.51 190 VAL B O 1
ATOM 5236 N N . VAL B 1 209 ? -3.573 -84.578 -82.885 1.00 15.27 191 VAL B N 1
ATOM 5237 C CA . VAL B 1 209 ? -5.029 -84.661 -82.809 1.00 19.12 191 VAL B CA 1
ATOM 5238 C C . VAL B 1 209 ? -5.422 -86.006 -82.218 1.00 15.76 191 VAL B C 1
ATOM 5239 O O . VAL B 1 209 ? -4.991 -87.055 -82.707 1.00 19.97 191 VAL B O 1
ATOM 5243 N N . LYS B 1 210 ? -6.241 -85.986 -81.176 1.00 13.72 192 LYS B N 1
ATOM 5244 C CA . LYS B 1 210 ? -6.812 -87.225 -80.659 1.00 16.37 192 LYS B CA 1
ATOM 5245 C C . LYS B 1 210 ? -8.313 -87.206 -80.955 1.00 21.38 192 LYS B C 1
ATOM 5246 O O . LYS B 1 210 ? -9.093 -86.622 -80.182 1.00 18.33 192 LYS B O 1
ATOM 5252 N N . PRO B 1 211 ? -8.773 -87.802 -82.045 1.00 23.06 193 PRO B N 1
ATOM 5253 C CA . PRO B 1 211 ? -10.203 -87.739 -82.370 1.00 19.38 193 PRO B CA 1
ATOM 5254 C C . PRO B 1 211 ? -11.006 -88.722 -81.527 1.00 23.96 193 PRO B C 1
ATOM 5255 O O . PRO B 1 211 ? -10.464 -89.584 -80.827 1.00 23.81 193 PRO B O 1
ATOM 5259 N N . ALA B 1 212 ? -12.321 -88.570 -81.602 1.00 21.58 194 ALA B N 1
ATOM 5260 C CA . ALA B 1 212 ? -13.208 -89.495 -80.914 1.00 21.84 194 ALA B CA 1
ATOM 5261 C C . ALA B 1 212 ? -13.077 -90.884 -81.529 1.00 24.44 194 ALA B C 1
ATOM 5262 O O . ALA B 1 212 ? -12.917 -91.010 -82.750 1.00 26.95 194 ALA B O 1
ATOM 5264 N N . PRO B 1 213 ? -13.116 -91.945 -80.718 1.00 20.64 195 PRO B N 1
ATOM 5265 C CA . PRO B 1 213 ? -12.970 -93.295 -81.290 1.00 27.13 195 PRO B CA 1
ATOM 5266 C C . PRO B 1 213 ? -14.128 -93.685 -82.182 1.00 23.25 195 PRO B C 1
ATOM 5267 O O . PRO B 1 213 ? -13.957 -94.526 -83.077 1.00 24.60 195 PRO B O 1
ATOM 5271 N N . GLU B 1 214 ? -15.292 -93.076 -81.983 1.00 25.44 196 GLU B N 1
ATOM 5272 C CA . GLU B 1 214 ? -16.427 -93.339 -82.857 1.00 24.13 196 GLU B CA 1
ATOM 5273 C C . GLU B 1 214 ? -16.169 -92.835 -84.267 1.00 22.21 196 GLU B C 1
ATOM 5274 O O . GLU B 1 214 ? -16.748 -93.358 -85.222 1.00 25.18 196 GLU B O 1
ATOM 5280 N N . THR B 1 215 ? -15.308 -91.814 -84.417 1.00 30.37 197 THR B N 1
ATOM 5281 C CA . THR B 1 215 ? -15.214 -91.014 -85.643 1.00 25.40 197 THR B CA 1
ATOM 5282 C C . THR B 1 215 ? -13.749 -90.631 -85.877 1.00 29.27 197 THR B C 1
ATOM 5283 O O . THR B 1 215 ? -13.374 -89.457 -85.855 1.00 26.17 197 THR B O 1
ATOM 5287 N N . SER B 1 216 ? -12.917 -91.643 -86.127 1.00 19.94 198 SER B N 1
ATOM 5288 C CA . SER B 1 216 ? -11.497 -91.438 -86.340 1.00 12.95 198 SER B CA 1
ATOM 5289 C C . SER B 1 216 ? -11.092 -91.485 -87.806 1.00 22.97 198 SER B C 1
ATOM 5290 O O . SER B 1 216 ? -10.006 -91.003 -88.148 1.00 25.02 198 SER B O 1
ATOM 5293 N N . LEU B 1 217 ? -11.922 -92.056 -88.682 1.00 24.01 199 LEU B N 1
ATOM 5294 C CA . LEU B 1 217 ? -11.455 -92.332 -90.038 1.00 18.15 199 LEU B CA 1
ATOM 5295 C C . LEU B 1 217 ? -11.183 -91.048 -90.804 1.00 16.96 199 LEU B C 1
ATOM 5296 O O . LEU B 1 217 ? -10.145 -90.939 -91.466 1.00 20.65 199 LEU B O 1
ATOM 5301 N N . THR B 1 218 ? -12.069 -90.045 -90.709 1.00 12.20 200 THR B N 1
ATOM 5302 C CA . THR B 1 218 ? -11.909 -88.893 -91.597 1.00 15.64 200 THR B CA 1
ATOM 5303 C C . THR B 1 218 ? -10.700 -88.046 -91.199 1.00 22.65 200 THR B C 1
ATOM 5304 O O . THR B 1 218 ? -9.960 -87.570 -92.073 1.00 19.08 200 THR B O 1
ATOM 5308 N N . ALA B 1 219 ? -10.452 -87.884 -89.891 1.00 18.50 201 ALA B N 1
ATOM 5309 C CA . ALA B 1 219 ? -9.248 -87.178 -89.446 1.00 19.99 201 ALA B CA 1
ATOM 5310 C C . ALA B 1 219 ? -7.984 -87.825 -90.004 1.00 21.96 201 ALA B C 1
ATOM 5311 O O . ALA B 1 219 ? -7.050 -87.126 -90.423 1.00 17.25 201 ALA B O 1
ATOM 5313 N N . LEU B 1 220 ? -7.931 -89.162 -90.009 1.00 22.34 202 LEU B N 1
ATOM 5314 C CA . LEU B 1 220 ? -6.779 -89.844 -90.587 1.00 18.61 202 LEU B CA 1
ATOM 5315 C C . LEU B 1 220 ? -6.636 -89.493 -92.060 1.00 20.90 202 LEU B C 1
ATOM 5316 O O . LEU B 1 220 ? -5.542 -89.161 -92.529 1.00 19.34 202 LEU B O 1
ATOM 5321 N N . ARG B 1 221 ? -7.744 -89.543 -92.801 1.00 18.19 203 ARG B N 1
ATOM 5322 C CA . ARG B 1 221 ? -7.691 -89.225 -94.224 1.00 27.72 203 ARG B CA 1
ATOM 5323 C C . ARG B 1 221 ? -7.176 -87.807 -94.461 1.00 25.60 203 ARG B C 1
ATOM 5324 O O . ARG B 1 221 ? -6.333 -87.578 -95.341 1.00 19.74 203 ARG B O 1
ATOM 5332 N N . VAL B 1 222 ? -7.667 -86.846 -93.677 1.00 17.45 204 VAL B N 1
ATOM 5333 C CA . VAL B 1 222 ? -7.244 -85.461 -93.838 1.00 16.79 204 VAL B CA 1
ATOM 5334 C C . VAL B 1 222 ? -5.758 -85.312 -93.542 1.00 19.50 204 VAL B C 1
ATOM 5335 O O . VAL B 1 222 ? -5.037 -84.607 -94.257 1.00 17.70 204 VAL B O 1
ATOM 5339 N N . ALA B 1 223 ? -5.273 -85.961 -92.480 1.00 16.07 205 ALA B N 1
ATOM 5340 C CA . ALA B 1 223 ? -3.854 -85.854 -92.161 1.00 16.40 205 ALA B CA 1
ATOM 5341 C C . ALA B 1 223 ? -2.989 -86.381 -93.298 1.00 18.28 205 ALA B C 1
ATOM 5342 O O . ALA B 1 223 ? -1.885 -85.876 -93.535 1.00 19.02 205 ALA B O 1
ATOM 5344 N N . GLU B 1 224 ? -3.474 -87.391 -94.015 1.00 21.86 206 GLU B N 1
ATOM 5345 C CA . GLU B 1 224 ? -2.746 -87.879 -95.179 1.00 19.60 206 GLU B CA 1
ATOM 5346 C C . GLU B 1 224 ? -2.780 -86.855 -96.301 1.00 23.93 206 GLU B C 1
ATOM 5347 O O . GLU B 1 224 ? -1.754 -86.603 -96.952 1.00 22.00 206 GLU B O 1
ATOM 5353 N N . LEU B 1 225 ? -3.950 -86.247 -96.533 1.00 13.83 207 LEU B N 1
ATOM 5354 C CA . LEU B 1 225 ? -4.045 -85.216 -97.555 1.00 15.25 207 LEU B CA 1
ATOM 5355 C C . LEU B 1 225 ? -3.199 -83.994 -97.201 1.00 18.93 207 LEU B C 1
ATOM 5356 O O . LEU B 1 225 ? -2.653 -83.343 -98.098 1.00 18.46 207 LEU B O 1
ATOM 5361 N N . ALA B 1 226 ? -3.049 -83.687 -95.905 1.00 16.87 208 ALA B N 1
ATOM 5362 C CA . ALA B 1 226 ? -2.217 -82.556 -95.497 1.00 17.34 208 ALA B CA 1
ATOM 5363 C C . ALA B 1 226 ? -0.754 -82.787 -95.855 1.00 18.78 208 ALA B C 1
ATOM 5364 O O . ALA B 1 226 ? -0.060 -81.849 -96.279 1.00 19.60 208 ALA B O 1
ATOM 5366 N N . SER B 1 227 ? -0.264 -84.020 -95.686 1.00 16.00 209 SER B N 1
ATOM 5367 C CA . SER B 1 227 ? 1.070 -84.357 -96.179 1.00 19.90 209 SER B CA 1
ATOM 5368 C C . SER B 1 227 ? 1.183 -84.098 -97.669 1.00 19.77 209 SER B C 1
ATOM 5369 O O . SER B 1 227 ? 2.132 -83.454 -98.122 1.00 23.77 209 SER B O 1
ATOM 5372 N N . GLN B 1 228 ? 0.225 -84.610 -98.448 1.00 19.93 210 GLN B N 1
ATOM 5373 C CA . GLN B 1 228 ? 0.224 -84.369 -99.886 1.00 20.00 210 GLN B CA 1
ATOM 5374 C C . GLN B 1 228 ? 0.278 -82.889 -100.210 1.00 23.82 210 GLN B C 1
ATOM 5375 O O . GLN B 1 228 ? 0.855 -82.500 -101.231 1.00 31.26 210 GLN B O 1
ATOM 5381 N N . ALA B 1 229 ? -0.336 -82.053 -99.371 1.00 18.32 211 ALA B N 1
ATOM 5382 C CA . ALA B 1 229 ? -0.403 -80.623 -99.624 1.00 20.07 211 ALA B CA 1
ATOM 5383 C C . ALA B 1 229 ? 0.842 -79.883 -99.155 1.00 24.69 211 ALA B C 1
ATOM 5384 O O . ALA B 1 229 ? 0.903 -78.660 -99.289 1.00 21.81 211 ALA B O 1
ATOM 5386 N N . GLY B 1 230 ? 1.829 -80.583 -98.608 1.00 22.78 212 GLY B N 1
ATOM 5387 C CA . GLY B 1 230 ? 3.046 -79.940 -98.178 1.00 19.48 212 GLY B CA 1
ATOM 5388 C C . GLY B 1 230 ? 3.095 -79.503 -96.731 1.00 32.91 212 GLY B C 1
ATOM 5389 O O . GLY B 1 230 ? 4.023 -78.766 -96.363 1.00 28.03 212 GLY B O 1
ATOM 5390 N N . ILE B 1 231 ? 2.129 -79.905 -95.903 1.00 19.63 213 ILE B N 1
ATOM 5391 C CA . ILE B 1 231 ? 2.313 -79.775 -94.460 1.00 20.44 213 ILE B CA 1
ATOM 5392 C C . ILE B 1 231 ? 3.474 -80.701 -94.100 1.00 27.32 213 ILE B C 1
ATOM 5393 O O . ILE B 1 231 ? 3.368 -81.923 -94.293 1.00 22.96 213 ILE B O 1
ATOM 5398 N N . PRO B 1 232 ? 4.593 -80.178 -93.591 1.00 26.19 214 PRO B N 1
ATOM 5399 C CA . PRO B 1 232 ? 5.778 -81.018 -93.375 1.00 18.84 214 PRO B CA 1
ATOM 5400 C C . PRO B 1 232 ? 5.512 -82.117 -92.356 1.00 24.74 214 PRO B C 1
ATOM 5401 O O . PRO B 1 232 ? 4.540 -82.080 -91.592 1.00 20.21 214 PRO B O 1
ATOM 5405 N N . ALA B 1 233 ? 6.415 -83.098 -92.338 1.00 22.78 215 ALA B N 1
ATOM 5406 C CA . ALA B 1 233 ? 6.257 -84.234 -91.440 1.00 17.26 215 ALA B CA 1
ATOM 5407 C C . ALA B 1 233 ? 6.341 -83.784 -89.990 1.00 18.79 215 ALA B C 1
ATOM 5408 O O . ALA B 1 233 ? 7.168 -82.940 -89.629 1.00 20.82 215 ALA B O 1
ATOM 5410 N N . GLY B 1 234 ? 5.474 -84.364 -89.159 1.00 14.21 216 GLY B N 1
ATOM 5411 C CA . GLY B 1 234 ? 5.438 -84.084 -87.742 1.00 17.63 216 GLY B CA 1
ATOM 5412 C C . GLY B 1 234 ? 4.570 -82.911 -87.348 1.00 20.02 216 GLY B C 1
ATOM 5413 O O . GLY B 1 234 ? 4.304 -82.724 -86.150 1.00 18.87 216 GLY B O 1
ATOM 5414 N N . VAL B 1 235 ? 4.116 -82.117 -88.316 1.00 17.61 217 VAL B N 1
ATOM 5415 C CA . VAL B 1 235 ? 3.411 -80.892 -87.983 1.00 18.51 217 VAL B CA 1
ATOM 5416 C C . VAL B 1 235 ? 1.937 -81.162 -87.717 1.00 16.09 217 VAL B C 1
ATOM 5417 O O . VAL B 1 235 ? 1.301 -80.447 -86.939 1.00 18.35 217 VAL B O 1
ATOM 5421 N N . PHE B 1 236 ? 1.384 -82.207 -88.316 1.00 16.56 218 PHE B N 1
ATOM 5422 C CA . PHE B 1 236 ? -0.037 -82.524 -88.190 1.00 20.85 218 PHE B CA 1
ATOM 5423 C C . PHE B 1 236 ? -0.115 -84.043 -88.043 1.00 19.28 218 PHE B C 1
ATOM 5424 O O . PHE B 1 236 ? 0.002 -84.786 -89.023 1.00 14.19 218 PHE B O 1
ATOM 5432 N N . ASN B 1 237 ? -0.278 -84.492 -86.801 1.00 19.99 219 ASN B N 1
ATOM 5433 C CA . ASN B 1 237 ? -0.330 -85.901 -86.447 1.00 17.32 219 ASN B CA 1
ATOM 5434 C C . ASN B 1 237 ? -1.717 -86.229 -85.920 1.00 21.43 219 ASN B C 1
ATOM 5435 O O . ASN B 1 237 ? -2.405 -85.366 -85.366 1.00 18.53 219 ASN B O 1
ATOM 5440 N N . VAL B 1 238 ? -2.123 -87.483 -86.098 1.00 18.66 220 VAL B N 1
ATOM 5441 C CA . VAL B 1 238 ? -3.398 -87.977 -85.595 1.00 15.86 220 VAL B CA 1
ATOM 5442 C C . VAL B 1 238 ? -3.134 -89.276 -84.845 1.00 19.09 220 VAL B C 1
ATOM 5443 O O . VAL B 1 238 ? -2.574 -90.228 -85.410 1.00 19.59 220 VAL B O 1
ATOM 5447 N N . VAL B 1 239 ? -3.545 -89.316 -83.583 1.00 19.24 221 VAL B N 1
ATOM 5448 C CA . VAL B 1 239 ? -3.309 -90.457 -82.705 1.00 18.30 221 VAL B CA 1
ATOM 5449 C C . VAL B 1 239 ? -4.673 -90.990 -82.267 1.00 15.89 221 VAL B C 1
ATOM 5450 O O . VAL B 1 239 ? -5.264 -90.495 -81.295 1.00 17.56 221 VAL B O 1
ATOM 5454 N N . PRO B 1 240 ? -5.232 -91.967 -82.974 1.00 21.22 222 PRO B N 1
ATOM 5455 C CA . PRO B 1 240 ? -6.531 -92.522 -82.569 1.00 16.76 222 PRO B CA 1
ATOM 5456 C C . PRO B 1 240 ? -6.409 -93.496 -81.405 1.00 19.81 222 PRO B C 1
ATOM 5457 O O . PRO B 1 240 ? -5.383 -94.160 -81.211 1.00 21.13 222 PRO B O 1
ATOM 5461 N N . GLY B 1 241 ? -7.475 -93.567 -80.619 1.00 19.37 223 GLY B N 1
ATOM 5462 C CA . GLY B 1 241 ? -7.480 -94.395 -79.429 1.00 15.75 223 GLY B CA 1
ATOM 5463 C C . GLY B 1 241 ? -8.488 -93.885 -78.423 1.00 16.04 223 GLY B C 1
ATOM 5464 O O . GLY B 1 241 ? -9.233 -92.944 -78.677 1.00 24.62 223 GLY B O 1
ATOM 5465 N N . GLY B 1 242 ? -8.499 -94.532 -77.266 1.00 17.36 224 GLY B N 1
ATOM 5466 C CA . GLY B 1 242 ? -9.497 -94.212 -76.269 1.00 21.89 224 GLY B CA 1
ATOM 5467 C C . GLY B 1 242 ? -9.213 -92.929 -75.500 1.00 31.27 224 GLY B C 1
ATOM 5468 O O . GLY B 1 242 ? -8.138 -92.324 -75.594 1.00 24.65 224 GLY B O 1
ATOM 5469 N N . GLY B 1 243 ? -10.214 -92.527 -74.712 1.00 28.81 225 GLY B N 1
ATOM 5470 C CA . GLY B 1 243 ? -10.116 -91.387 -73.818 1.00 21.27 225 GLY B CA 1
ATOM 5471 C C . GLY B 1 243 ? -9.004 -91.475 -72.787 1.00 27.02 225 GLY B C 1
ATOM 5472 O O . GLY B 1 243 ? -8.094 -90.643 -72.800 1.00 29.63 225 GLY B O 1
ATOM 5473 N N . ARG B 1 244 ? -9.072 -92.456 -71.876 1.00 32.25 226 ARG B N 1
ATOM 5474 C CA . ARG B 1 244 ? -7.997 -92.655 -70.901 1.00 31.47 226 ARG B CA 1
ATOM 5475 C C . ARG B 1 244 ? -6.698 -93.076 -71.573 1.00 27.35 226 ARG B C 1
ATOM 5476 O O . ARG B 1 244 ? -5.615 -92.714 -71.106 1.00 23.75 226 ARG B O 1
ATOM 5484 N N . GLU B 1 245 ? -6.786 -93.856 -72.659 1.00 29.07 227 GLU B N 1
ATOM 5485 C CA . GLU B 1 245 ? -5.597 -94.499 -73.217 1.00 31.23 227 GLU B CA 1
ATOM 5486 C C . GLU B 1 245 ? -4.753 -93.520 -74.016 1.00 27.41 227 GLU B C 1
ATOM 5487 O O . GLU B 1 245 ? -3.517 -93.542 -73.928 1.00 19.53 227 GLU B O 1
ATOM 5493 N N . ALA B 1 246 ? -5.397 -92.671 -74.808 1.00 22.43 228 ALA B N 1
ATOM 5494 C CA . ALA B 1 246 ? -4.674 -91.723 -75.644 1.00 18.86 228 ALA B CA 1
ATOM 5495 C C . ALA B 1 246 ? -4.930 -90.274 -75.268 1.00 18.61 228 ALA B C 1
ATOM 5496 O O . ALA B 1 246 ? -4.010 -89.456 -75.335 1.00 15.25 228 ALA B O 1
ATOM 5498 N N . GLY B 1 247 ? -6.155 -89.933 -74.863 1.00 18.78 229 GLY B N 1
ATOM 5499 C CA . GLY B 1 247 ? -6.448 -88.550 -74.529 1.00 17.28 229 GLY B CA 1
ATOM 5500 C C . GLY B 1 247 ? -5.736 -88.095 -73.272 1.00 22.46 229 GLY B C 1
ATOM 5501 O O . GLY B 1 247 ? -5.141 -87.017 -73.247 1.00 19.21 229 GLY B O 1
ATOM 5502 N N . GLU B 1 248 ? -5.774 -88.921 -72.219 1.00 21.68 230 GLU B N 1
ATOM 5503 C CA . GLU B 1 248 ? -5.115 -88.566 -70.963 1.00 21.15 230 GLU B CA 1
ATOM 5504 C C . GLU B 1 248 ? -3.606 -88.395 -71.111 1.00 21.07 230 GLU B C 1
ATOM 5505 O O . GLU B 1 248 ? -3.086 -87.343 -70.699 1.00 22.32 230 GLU B O 1
ATOM 5511 N N . PRO B 1 249 ? -2.847 -89.343 -71.669 1.00 20.13 231 PRO B N 1
ATOM 5512 C CA . PRO B 1 249 ? -1.405 -89.084 -71.829 1.00 27.97 231 PRO B CA 1
ATOM 5513 C C . PRO B 1 249 ? -1.111 -87.825 -72.637 1.00 26.17 231 PRO B C 1
ATOM 5514 O O . PRO B 1 249 ? -0.100 -87.153 -72.383 1.00 18.83 231 PRO B O 1
ATOM 5518 N N . LEU B 1 250 ? -1.968 -87.481 -73.603 1.00 20.33 232 LEU B N 1
ATOM 5519 C CA . LEU B 1 250 ? -1.763 -86.250 -74.352 1.00 16.42 232 LEU B CA 1
ATOM 5520 C C . LEU B 1 250 ? -1.905 -85.032 -73.447 1.00 23.14 232 LEU B C 1
ATOM 5521 O O . LEU B 1 250 ? -1.099 -84.096 -73.519 1.00 18.60 232 LEU B O 1
ATOM 5526 N N . GLY B 1 251 ? -2.922 -85.032 -72.580 1.00 18.23 233 GLY B N 1
ATOM 5527 C CA . GLY B 1 251 ? -3.123 -83.910 -71.684 1.00 16.42 233 GLY B CA 1
ATOM 5528 C C . GLY B 1 251 ? -2.063 -83.801 -70.605 1.00 23.38 233 GLY B C 1
ATOM 5529 O O . GLY B 1 251 ? -1.810 -82.707 -70.084 1.00 18.26 233 GLY B O 1
ATOM 5530 N N . ARG B 1 252 ? -1.438 -84.921 -70.251 1.00 14.87 234 ARG B N 1
ATOM 5531 C CA . ARG B 1 252 ? -0.404 -84.942 -69.228 1.00 19.88 234 ARG B CA 1
ATOM 5532 C C . ARG B 1 252 ? 0.991 -84.749 -69.796 1.00 18.87 234 ARG B C 1
ATOM 5533 O O . ARG B 1 252 ? 1.949 -84.680 -69.026 1.00 23.44 234 ARG B O 1
ATOM 5541 N N . HIS B 1 253 ? 1.139 -84.677 -71.103 1.00 16.95 235 HIS B N 1
ATOM 5542 C CA . HIS B 1 253 ? 2.466 -84.777 -71.673 1.00 17.81 235 HIS B CA 1
ATOM 5543 C C . HIS B 1 253 ? 3.267 -83.522 -71.359 1.00 20.44 235 HIS B C 1
ATOM 5544 O O . HIS B 1 253 ? 2.781 -82.407 -71.573 1.00 25.85 235 HIS B O 1
ATOM 5551 N N . PRO B 1 254 ? 4.493 -83.660 -70.862 1.00 23.85 236 PRO B N 1
ATOM 5552 C CA . PRO B 1 254 ? 5.250 -82.477 -70.428 1.00 25.44 236 PRO B CA 1
ATOM 5553 C C . PRO B 1 254 ? 5.741 -81.586 -71.568 1.00 19.18 236 PRO B C 1
ATOM 5554 O O . PRO B 1 254 ? 6.197 -80.470 -71.288 1.00 28.89 236 PRO B O 1
ATOM 5558 N N . ASP B 1 255 ? 5.673 -82.023 -72.825 1.00 18.72 237 ASP B N 1
ATOM 5559 C CA . ASP B 1 255 ? 6.111 -81.207 -73.955 1.00 15.34 237 ASP B CA 1
ATOM 5560 C C . ASP B 1 255 ? 4.963 -80.690 -74.800 1.00 19.72 237 ASP B C 1
ATOM 5561 O O . ASP B 1 255 ? 5.209 -80.049 -75.824 1.00 26.54 237 ASP B O 1
ATOM 5566 N N . VAL B 1 256 ? 3.727 -80.980 -74.430 1.00 16.44 238 VAL B N 1
ATOM 5567 C CA . VAL B 1 256 ? 2.575 -80.370 -75.069 1.00 17.39 238 VAL B CA 1
ATOM 5568 C C . VAL B 1 256 ? 2.323 -79.042 -74.360 1.00 19.58 238 VAL B C 1
ATOM 5569 O O . VAL B 1 256 ? 2.195 -79.000 -73.131 1.00 19.19 238 VAL B O 1
ATOM 5573 N N . ALA B 1 257 ? 2.312 -77.949 -75.132 1.00 13.72 239 ALA B N 1
ATOM 5574 C CA . ALA B 1 257 ? 2.218 -76.603 -74.576 1.00 17.45 239 ALA B CA 1
ATOM 5575 C C . ALA B 1 257 ? 0.780 -76.170 -74.326 1.00 20.28 239 ALA B C 1
ATOM 5576 O O . ALA B 1 257 ? 0.541 -75.292 -73.489 1.00 17.70 239 ALA B O 1
ATOM 5578 N N . MET B 1 258 ? -0.178 -76.762 -75.030 1.00 15.93 240 MET B N 1
ATOM 5579 C CA . MET B 1 258 ? -1.549 -76.281 -75.002 1.00 19.43 240 MET B CA 1
ATOM 5580 C C . MET B 1 258 ? -2.472 -77.399 -75.460 1.00 19.49 240 MET B C 1
ATOM 5581 O O . MET B 1 258 ? -2.107 -78.187 -76.337 1.00 19.82 240 MET B O 1
ATOM 5586 N N . VAL B 1 259 ? -3.656 -77.473 -74.862 1.00 15.71 241 VAL B N 1
ATOM 5587 C CA . VAL B 1 259 ? -4.686 -78.404 -75.312 1.00 21.05 241 VAL B CA 1
ATOM 5588 C C . VAL B 1 259 ? -5.970 -77.628 -75.547 1.00 19.73 241 VAL B C 1
ATOM 5589 O O . VAL B 1 259 ? -6.374 -76.818 -74.705 1.00 23.52 241 VAL B O 1
ATOM 5593 N N . SER B 1 260 ? -6.590 -77.852 -76.703 1.00 24.32 242 SER B N 1
ATOM 5594 C CA . SER B 1 260 ? -7.926 -77.358 -77.007 1.00 16.06 242 SER B CA 1
ATOM 5595 C C . SER B 1 260 ? -8.867 -78.550 -77.035 1.00 23.49 242 SER B C 1
ATOM 5596 O O . SER B 1 260 ? -8.600 -79.534 -77.729 1.00 33.97 242 SER B O 1
ATOM 5599 N N . PHE B 1 261 ? -9.946 -78.476 -76.267 1.00 29.12 243 PHE B N 1
ATOM 5600 C CA . PHE B 1 261 ? -10.845 -79.608 -76.088 1.00 27.62 243 PHE B CA 1
ATOM 5601 C C . PHE B 1 261 ? -12.276 -79.212 -76.419 1.00 28.65 243 PHE B C 1
ATOM 5602 O O . PHE B 1 261 ? -12.727 -78.125 -76.058 1.00 25.09 243 PHE B O 1
ATOM 5610 N N . THR B 1 262 ? -12.986 -80.104 -77.105 1.00 26.35 244 THR B N 1
ATOM 5611 C CA . THR B 1 262 ? -14.414 -79.953 -77.348 1.00 23.48 244 THR B CA 1
ATOM 5612 C C . THR B 1 262 ? -15.099 -81.270 -77.017 1.00 26.48 244 THR B C 1
ATOM 5613 O O . THR B 1 262 ? -14.729 -82.317 -77.554 1.00 23.93 244 THR B O 1
ATOM 5617 N N . GLY B 1 263 ? -16.091 -81.211 -76.138 1.00 25.97 245 GLY B N 1
ATOM 5618 C CA . GLY B 1 263 ? -16.761 -82.401 -75.653 1.00 24.10 245 GLY B CA 1
ATOM 5619 C C . GLY B 1 263 ? -17.594 -82.048 -74.433 1.00 33.36 245 GLY B C 1
ATOM 5620 O O . GLY B 1 263 ? -17.977 -80.899 -74.245 1.00 29.03 245 GLY B O 1
ATOM 5621 N N . SER B 1 264 ? -17.844 -83.060 -73.609 1.00 23.70 246 SER B N 1
ATOM 5622 C CA . SER B 1 264 ? -18.634 -82.866 -72.403 1.00 32.07 246 SER B CA 1
ATOM 5623 C C . SER B 1 264 ? -17.887 -82.016 -71.381 1.00 29.09 246 SER B C 1
ATOM 5624 O O . SER B 1 264 ? -16.657 -81.966 -71.365 1.00 27.19 246 SER B O 1
ATOM 5627 N N . THR B 1 265 ? -18.654 -81.353 -70.509 1.00 36.64 247 THR B N 1
ATOM 5628 C CA . THR B 1 265 ? -18.056 -80.653 -69.374 1.00 28.91 247 THR B CA 1
ATOM 5629 C C . THR B 1 265 ? -17.331 -81.627 -68.453 1.00 27.37 247 THR B C 1
ATOM 5630 O O . THR B 1 265 ? -16.240 -81.327 -67.947 1.00 23.71 247 THR B O 1
ATOM 5634 N N . ALA B 1 266 ? -17.918 -82.803 -68.229 1.00 27.37 248 ALA B N 1
ATOM 5635 C CA . ALA B 1 266 ? -17.318 -83.758 -67.303 1.00 25.54 248 ALA B CA 1
ATOM 5636 C C . ALA B 1 266 ? -15.894 -84.107 -67.724 1.00 29.23 248 ALA B C 1
ATOM 5637 O O . ALA B 1 266 ? -14.964 -84.069 -66.909 1.00 26.54 248 ALA B O 1
ATOM 5639 N N . THR B 1 267 ? -15.704 -84.420 -69.009 1.00 25.86 249 THR B N 1
ATOM 5640 C CA . THR B 1 267 ? -14.380 -84.780 -69.503 1.00 23.17 249 THR B CA 1
ATOM 5641 C C . THR B 1 267 ? -13.454 -83.568 -69.536 1.00 25.66 249 THR B C 1
ATOM 5642 O O . THR B 1 267 ? -12.298 -83.653 -69.106 1.00 32.52 249 THR B O 1
ATOM 5646 N N . GLY B 1 268 ? -13.942 -82.433 -70.042 1.00 24.27 250 GLY B N 1
ATOM 5647 C CA . GLY B 1 268 ? -13.137 -81.217 -70.046 1.00 26.17 250 GLY B CA 1
ATOM 5648 C C . GLY B 1 268 ? -12.568 -80.852 -68.684 1.00 25.70 250 GLY B C 1
ATOM 5649 O O . GLY B 1 268 ? -11.453 -80.336 -68.591 1.00 26.81 250 GLY B O 1
ATOM 5650 N N . ARG B 1 269 ? -13.322 -81.113 -67.607 1.00 25.79 251 ARG B N 1
ATOM 5651 C CA . ARG B 1 269 ? -12.779 -80.890 -66.267 1.00 21.55 251 ARG B CA 1
ATOM 5652 C C . ARG B 1 269 ? -11.474 -81.652 -66.059 1.00 27.63 251 ARG B C 1
ATOM 5653 O O . ARG B 1 269 ? -10.552 -81.153 -65.401 1.00 24.04 251 ARG B O 1
ATOM 5661 N N . LEU B 1 270 ? -11.370 -82.855 -66.634 1.00 21.32 252 LEU B N 1
ATOM 5662 C CA . LEU B 1 270 ? -10.164 -83.660 -66.459 1.00 25.02 252 LEU B CA 1
ATOM 5663 C C . LEU B 1 270 ? -8.937 -82.983 -67.050 1.00 25.49 252 LEU B C 1
ATOM 5664 O O . LEU B 1 270 ? -7.828 -83.133 -66.523 1.00 22.25 252 LEU B O 1
ATOM 5669 N N . PHE B 1 271 ? -9.102 -82.242 -68.143 1.00 23.95 253 PHE B N 1
ATOM 5670 C CA . PHE B 1 271 ? -7.923 -81.649 -68.759 1.00 23.05 253 PHE B CA 1
ATOM 5671 C C . PHE B 1 271 ? -7.357 -80.515 -67.918 1.00 26.54 253 PHE B C 1
ATOM 5672 O O . PHE B 1 271 ? -6.139 -80.290 -67.940 1.00 22.05 253 PHE B O 1
ATOM 5680 N N . LEU B 1 272 ? -8.205 -79.818 -67.149 1.00 22.40 254 LEU B N 1
ATOM 5681 C CA . LEU B 1 272 ? -7.691 -78.866 -66.165 1.00 16.56 254 LEU B CA 1
ATOM 5682 C C . LEU B 1 272 ? -6.833 -79.566 -65.109 1.00 19.82 254 LEU B C 1
ATOM 5683 O O . LEU B 1 272 ? -5.785 -79.050 -64.702 1.00 19.76 254 LEU B O 1
ATOM 5688 N N . LYS B 1 273 ? -7.252 -80.746 -64.655 1.00 25.90 255 LYS B N 1
ATOM 5689 C CA . LYS B 1 273 ? -6.427 -81.486 -63.705 1.00 25.93 255 LYS B CA 1
ATOM 5690 C C . LYS B 1 273 ? -5.121 -81.945 -64.348 1.00 24.64 255 LYS B C 1
ATOM 5691 O O . LYS B 1 273 ? -4.059 -81.886 -63.713 1.00 20.42 255 LYS B O 1
ATOM 5697 N N . TYR B 1 274 ? -5.186 -82.424 -65.600 1.00 17.64 256 TYR B N 1
ATOM 5698 C CA . TYR B 1 274 ? -3.980 -82.871 -66.286 1.00 15.26 256 TYR B CA 1
ATOM 5699 C C . TYR B 1 274 ? -2.970 -81.740 -66.397 1.00 20.23 256 TYR B C 1
ATOM 5700 O O . TYR B 1 274 ? -1.763 -81.949 -66.218 1.00 23.28 256 TYR B O 1
ATOM 5709 N N . ALA B 1 275 ? -3.454 -80.533 -66.703 1.00 20.00 257 ALA B N 1
ATOM 5710 C CA . ALA B 1 275 ? -2.589 -79.360 -66.752 1.00 18.39 257 ALA B CA 1
ATOM 5711 C C . ALA B 1 275 ? -1.965 -79.096 -65.391 1.00 20.59 257 ALA B C 1
ATOM 5712 O O . ALA B 1 275 ? -0.744 -78.937 -65.271 1.00 19.92 257 ALA B O 1
ATOM 5714 N N . ALA B 1 276 ? -2.801 -79.057 -64.350 1.00 19.76 258 ALA B N 1
ATOM 5715 C CA . ALA B 1 276 ? -2.319 -78.807 -62.995 1.00 24.98 258 ALA B CA 1
ATOM 5716 C C . ALA B 1 276 ? -1.261 -79.822 -62.569 1.00 23.16 258 ALA B C 1
ATOM 5717 O O . ALA B 1 276 ? -0.306 -79.472 -61.863 1.00 22.31 258 ALA B O 1
ATOM 5719 N N . GLU B 1 277 ? -1.408 -81.080 -62.993 1.00 24.81 259 GLU B N 1
ATOM 5720 C CA . GLU B 1 277 ? -0.552 -82.171 -62.543 1.00 23.57 259 GLU B CA 1
ATOM 5721 C C . GLU B 1 277 ? 0.613 -82.428 -63.473 1.00 25.98 259 GLU B C 1
ATOM 5722 O O . GLU B 1 277 ? 1.330 -83.410 -63.278 1.00 25.32 259 GLU B O 1
ATOM 5728 N N A SER B 1 278 ? 0.814 -81.579 -64.481 0.04 29.37 260 SER B N 1
ATOM 5729 N N B SER B 1 278 ? 0.820 -81.589 -64.487 0.96 28.84 260 SER B N 1
ATOM 5730 C CA A SER B 1 278 ? 1.896 -81.777 -65.437 0.04 27.25 260 SER B CA 1
ATOM 5731 C CA B SER B 1 278 ? 1.969 -81.786 -65.364 0.96 27.25 260 SER B CA 1
ATOM 5732 C C A SER B 1 278 ? 2.742 -80.518 -65.571 0.04 27.24 260 SER B C 1
ATOM 5733 C C B SER B 1 278 ? 2.746 -80.483 -65.547 0.96 27.05 260 SER B C 1
ATOM 5734 O O A SER B 1 278 ? 3.487 -80.164 -64.652 0.04 54.60 260 SER B O 1
ATOM 5735 O O B SER B 1 278 ? 3.461 -80.064 -64.634 0.96 48.23 260 SER B O 1
ATOM 5740 N N . ASN B 1 279 ? 2.625 -79.830 -66.709 1.00 26.65 261 ASN B N 1
ATOM 5741 C CA . ASN B 1 279 ? 3.480 -78.690 -67.031 1.00 18.28 261 ASN B CA 1
ATOM 5742 C C . ASN B 1 279 ? 2.731 -77.368 -67.129 1.00 20.75 261 ASN B C 1
ATOM 5743 O O . ASN B 1 279 ? 3.279 -76.397 -67.659 1.00 21.33 261 ASN B O 1
ATOM 5748 N N . LEU B 1 280 ? 1.506 -77.299 -66.607 1.00 18.34 262 LEU B N 1
ATOM 5749 C CA . LEU B 1 280 ? 0.735 -76.063 -66.599 1.00 16.85 262 LEU B CA 1
ATOM 5750 C C . LEU B 1 280 ? 0.415 -75.589 -68.017 1.00 21.22 262 LEU B C 1
ATOM 5751 O O . LEU B 1 280 ? 0.253 -74.387 -68.260 1.00 18.03 262 LEU B O 1
ATOM 5756 N N . LYS B 1 281 ? 0.336 -76.531 -68.963 1.00 16.64 263 LYS B N 1
ATOM 5757 C CA . LYS B 1 281 ? -0.059 -76.220 -70.332 1.00 15.88 263 LYS B CA 1
ATOM 5758 C C . LYS B 1 281 ? -1.380 -75.452 -70.350 1.00 16.63 263 LYS B C 1
ATOM 5759 O O . LYS B 1 281 ? -2.267 -75.687 -69.530 1.00 21.75 263 LYS B O 1
ATOM 5765 N N . ARG B 1 282 ? -1.515 -74.525 -71.299 1.00 18.42 264 ARG B N 1
ATOM 5766 C CA . ARG B 1 282 ? -2.795 -73.855 -71.498 1.00 17.42 264 ARG B CA 1
ATOM 5767 C C . ARG B 1 282 ? -3.883 -74.851 -71.901 1.00 24.83 264 ARG B C 1
ATOM 5768 O O . ARG B 1 282 ? -3.658 -75.766 -72.708 1.00 17.68 264 ARG B O 1
ATOM 5776 N N . VAL B 1 283 ? -5.076 -74.649 -71.344 1.00 21.84 265 VAL B N 1
ATOM 5777 C CA . VAL B 1 283 ? -6.247 -75.475 -71.620 1.00 17.99 265 VAL B CA 1
ATOM 5778 C C . VAL B 1 283 ? -7.374 -74.555 -72.077 1.00 16.95 265 VAL B C 1
ATOM 5779 O O . VAL B 1 283 ? -7.661 -73.549 -71.423 1.00 19.00 265 VAL B O 1
ATOM 5783 N N . VAL B 1 284 ? -7.986 -74.881 -73.211 1.00 15.17 266 VAL B N 1
ATOM 5784 C CA . VAL B 1 284 ? -9.195 -74.216 -73.679 1.00 17.39 266 VAL B CA 1
ATOM 5785 C C . VAL B 1 284 ? -10.266 -75.287 -73.834 1.00 21.00 266 VAL B C 1
ATOM 5786 O O . VAL B 1 284 ? -10.034 -76.302 -74.496 1.00 19.96 266 VAL B O 1
ATOM 5790 N N . LEU B 1 285 ? -11.424 -75.073 -73.209 1.00 25.89 267 LEU B N 1
ATOM 5791 C CA . LEU B 1 285 ? -12.514 -76.043 -73.212 1.00 23.08 267 LEU B CA 1
ATOM 5792 C C . LEU B 1 285 ? -13.731 -75.471 -73.921 1.00 24.09 267 LEU B C 1
ATOM 5793 O O . LEU B 1 285 ? -14.178 -74.362 -73.610 1.00 29.82 267 LEU B O 1
ATOM 5798 N N . GLU B 1 286 ? -14.276 -76.239 -74.854 1.00 29.56 268 GLU B N 1
ATOM 5799 C CA . GLU B 1 286 ? -15.568 -75.946 -75.453 1.00 24.11 268 GLU B CA 1
ATOM 5800 C C . GLU B 1 286 ? -16.486 -77.108 -75.110 1.00 27.93 268 GLU B C 1
ATOM 5801 O O . GLU B 1 286 ? -16.223 -78.245 -75.508 1.00 35.10 268 GLU B O 1
ATOM 5807 N N . CYS B 1 287 ? -17.550 -76.833 -74.361 1.00 34.97 269 CYS B N 1
ATOM 5808 C CA . CYS B 1 287 ? -18.350 -77.927 -73.827 1.00 34.34 269 CYS B CA 1
ATOM 5809 C C . CYS B 1 287 ? -19.814 -77.866 -74.224 1.00 38.35 269 CYS B C 1
ATOM 5810 O O . CYS B 1 287 ? -20.176 -77.306 -75.269 1.00 36.65 269 CYS B O 1
ATOM 5813 N N . GLY B 1 288 ? -20.654 -78.466 -73.390 1.00 34.44 270 GLY B N 1
ATOM 5814 C CA . GLY B 1 288 ? -22.052 -78.609 -73.710 1.00 50.52 270 GLY B CA 1
ATOM 5815 C C . GLY B 1 288 ? -22.838 -77.338 -73.484 1.00 36.31 270 GLY B C 1
ATOM 5816 O O . GLY B 1 288 ? -22.325 -76.314 -73.037 1.00 32.96 270 GLY B O 1
ATOM 5817 N N . GLY B 1 289 ? -24.128 -77.424 -73.804 1.00 40.22 271 GLY B N 1
ATOM 5818 C CA . GLY B 1 289 ? -25.054 -76.349 -73.522 1.00 35.07 271 GLY B CA 1
ATOM 5819 C C . GLY B 1 289 ? -26.467 -76.857 -73.334 1.00 33.10 271 GLY B C 1
ATOM 5820 O O . GLY B 1 289 ? -26.775 -78.033 -73.538 1.00 30.96 271 GLY B O 1
ATOM 5821 N N . LYS B 1 290 ? -27.328 -75.932 -72.925 1.00 32.87 272 LYS B N 1
ATOM 5822 C CA . LYS B 1 290 ? -28.754 -76.144 -72.809 1.00 30.75 272 LYS B CA 1
ATOM 5823 C C . LYS B 1 290 ? -29.381 -74.882 -73.402 1.00 25.29 272 LYS B C 1
ATOM 5824 O O . LYS B 1 290 ? -29.898 -74.015 -72.709 1.00 28.85 272 LYS B O 1
ATOM 5830 N N . ASN B 1 291 ? -29.326 -74.772 -74.709 1.00 25.17 273 ASN B N 1
ATOM 5831 C CA . ASN B 1 291 ? -29.524 -73.472 -75.330 1.00 25.82 273 ASN B CA 1
ATOM 5832 C C . ASN B 1 291 ? -31.007 -73.133 -75.428 1.00 31.46 273 ASN B C 1
ATOM 5833 O O . ASN B 1 291 ? -31.801 -73.979 -75.856 1.00 33.25 273 ASN B O 1
ATOM 5838 N N . PRO B 1 292 ? -31.409 -71.916 -75.054 1.00 31.43 274 PRO B N 1
ATOM 5839 C CA . PRO B 1 292 ? -32.808 -71.505 -75.183 1.00 31.51 274 PRO B CA 1
ATOM 5840 C C . PRO B 1 292 ? -33.128 -70.891 -76.540 1.00 28.14 274 PRO B C 1
ATOM 5841 O O . PRO B 1 292 ? -32.257 -70.411 -77.268 1.00 27.99 274 PRO B O 1
ATOM 5845 N N . ALA B 1 293 ? -34.421 -70.913 -76.860 1.00 30.10 275 ALA B N 1
ATOM 5846 C CA . ALA B 1 293 ? -34.971 -70.213 -78.018 1.00 34.38 275 ALA B CA 1
ATOM 5847 C C . ALA B 1 293 ? -36.160 -69.405 -77.521 1.00 33.41 275 ALA B C 1
ATOM 5848 O O . ALA B 1 293 ? -37.212 -69.975 -77.212 1.00 39.20 275 ALA B O 1
ATOM 5850 N N . VAL B 1 294 ? -35.988 -68.087 -77.424 1.00 28.43 276 VAL B N 1
ATOM 5851 C CA . VAL B 1 294 ? -36.998 -67.189 -76.874 1.00 30.29 276 VAL B CA 1
ATOM 5852 C C . VAL B 1 294 ? -37.817 -66.600 -78.019 1.00 34.20 276 VAL B C 1
ATOM 5853 O O . VAL B 1 294 ? -37.269 -65.972 -78.937 1.00 29.03 276 VAL B O 1
ATOM 5857 N N . VAL B 1 295 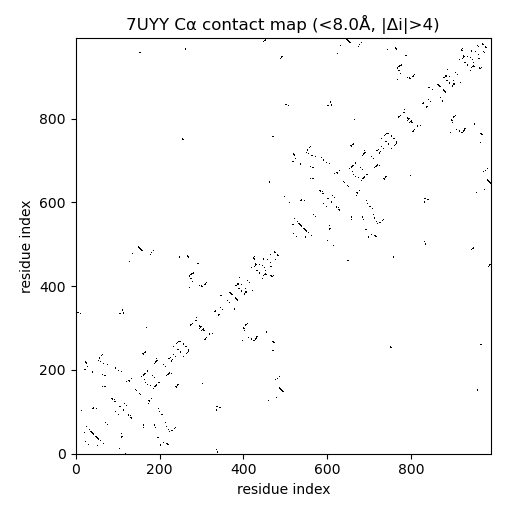? -39.132 -66.810 -77.969 1.00 31.31 277 VAL B N 1
ATOM 5858 C CA . VAL B 1 295 ? -40.060 -66.347 -79.000 1.00 37.70 277 VAL B CA 1
ATOM 5859 C C . VAL B 1 295 ? -41.050 -65.375 -78.357 1.00 42.72 277 VAL B C 1
ATOM 5860 O O . VAL B 1 295 ? -41.865 -65.770 -77.512 1.00 37.98 277 VAL B O 1
ATOM 5864 N N . MET B 1 296 ? -40.964 -64.100 -78.743 1.00 46.14 278 MET B N 1
ATOM 5865 C CA . MET B 1 296 ? -41.857 -63.059 -78.248 1.00 46.60 278 MET B CA 1
ATOM 5866 C C . MET B 1 296 ? -43.198 -63.109 -78.987 1.00 46.44 278 MET B C 1
ATOM 5867 O O . MET B 1 296 ? -43.328 -63.686 -80.074 1.00 46.59 278 MET B O 1
ATOM 5872 N N . ASN B 1 297 ? -44.197 -62.463 -78.401 1.00 44.22 279 ASN B N 1
ATOM 5873 C CA . ASN B 1 297 ? -45.524 -62.428 -79.002 1.00 43.22 279 ASN B CA 1
ATOM 5874 C C . ASN B 1 297 ? -45.672 -61.362 -80.077 1.00 38.15 279 ASN B C 1
ATOM 5875 O O . ASN B 1 297 ? -46.803 -61.089 -80.479 1.00 47.93 279 ASN B O 1
ATOM 5880 N N . ASP B 1 298 ? -44.581 -60.755 -80.555 1.00 38.70 280 ASP B N 1
ATOM 5881 C CA . ASP B 1 298 ? -44.665 -59.672 -81.529 1.00 34.30 280 ASP B CA 1
ATOM 5882 C C . ASP B 1 298 ? -43.886 -59.978 -82.800 1.00 37.78 280 ASP B C 1
ATOM 5883 O O . ASP B 1 298 ? -43.411 -59.066 -83.480 1.00 44.92 280 ASP B O 1
ATOM 5888 N N . VAL B 1 299 ? -43.742 -61.248 -83.125 1.00 44.88 281 VAL B N 1
ATOM 5889 C CA . VAL B 1 299 ? -42.997 -61.648 -84.311 1.00 34.34 281 VAL B CA 1
ATOM 5890 C C . VAL B 1 299 ? -43.858 -61.394 -85.538 1.00 36.94 281 VAL B C 1
ATOM 5891 O O . VAL B 1 299 ? -45.092 -61.434 -85.479 1.00 44.30 281 VAL B O 1
ATOM 5895 N N . GLU B 1 300 ? -43.206 -61.125 -86.661 1.00 40.33 282 GLU B N 1
ATOM 5896 C CA . GLU B 1 300 ? -43.918 -60.768 -87.876 1.00 39.02 282 GLU B CA 1
ATOM 5897 C C . GLU B 1 300 ? -44.280 -61.977 -88.738 1.00 45.06 282 GLU B C 1
ATOM 5898 O O . GLU B 1 300 ? -45.070 -61.825 -89.679 1.00 56.07 282 GLU B O 1
ATOM 5904 N N . ASP B 1 301 ? -43.748 -63.173 -88.438 1.00 58.89 283 ASP B N 1
ATOM 5905 C CA . ASP B 1 301 ? -43.950 -64.345 -89.310 1.00 39.28 283 ASP B CA 1
ATOM 5906 C C . ASP B 1 301 ? -43.729 -65.621 -88.486 1.00 38.29 283 ASP B C 1
ATOM 5907 O O . ASP B 1 301 ? -42.622 -66.157 -88.443 1.00 40.78 283 ASP B O 1
ATOM 5912 N N . LEU B 1 302 ? -44.811 -66.114 -87.880 1.00 35.56 284 LEU B N 1
ATOM 5913 C CA . LEU B 1 302 ? -44.719 -67.275 -86.999 1.00 34.33 284 LEU B CA 1
ATOM 5914 C C . LEU B 1 302 ? -44.284 -68.529 -87.747 1.00 42.89 284 LEU B C 1
ATOM 5915 O O . LEU B 1 302 ? -43.681 -69.429 -87.149 1.00 42.25 284 LEU B O 1
ATOM 5920 N N . ASP B 1 303 ? -44.575 -68.619 -89.045 1.00 36.26 285 ASP B N 1
ATOM 5921 C CA . ASP B 1 303 ? -44.120 -69.783 -89.794 1.00 42.41 285 ASP B CA 1
ATOM 5922 C C . ASP B 1 303 ? -42.599 -69.788 -89.905 1.00 45.37 285 ASP B C 1
ATOM 5923 O O . ASP B 1 303 ? -41.955 -70.834 -89.757 1.00 48.16 285 ASP B O 1
ATOM 5928 N N . LEU B 1 304 ? -42.009 -68.619 -90.159 1.00 43.09 286 LEU B N 1
ATOM 5929 C CA . LEU B 1 304 ? -40.561 -68.521 -90.274 1.00 34.85 286 LEU B CA 1
ATOM 5930 C C . LEU B 1 304 ? -39.883 -68.790 -88.937 1.00 40.62 286 LEU B C 1
ATOM 5931 O O . LEU B 1 304 ? -38.828 -69.434 -88.888 1.00 36.09 286 LEU B O 1
ATOM 5936 N N . VAL B 1 305 ? -40.465 -68.302 -87.843 1.00 33.55 287 VAL B N 1
ATOM 5937 C CA . VAL B 1 305 ? -39.947 -68.659 -86.526 1.00 35.98 287 VAL B CA 1
ATOM 5938 C C . VAL B 1 305 ? -39.936 -70.174 -86.364 1.00 36.21 287 VAL B C 1
ATOM 5939 O O . VAL B 1 305 ? -38.912 -70.768 -86.008 1.00 45.84 287 VAL B O 1
ATOM 5943 N N . ALA B 1 306 ? -41.072 -70.824 -86.645 1.00 44.01 288 ALA B N 1
ATOM 5944 C CA . ALA B 1 306 ? -41.153 -72.282 -86.568 1.00 41.78 288 ALA B CA 1
ATOM 5945 C C . ALA B 1 306 ? -40.059 -72.943 -87.391 1.00 37.48 288 ALA B C 1
ATOM 5946 O O . ALA B 1 306 ? -39.447 -73.927 -86.961 1.00 34.34 288 ALA B O 1
ATOM 5948 N N . GLN B 1 307 ? -39.805 -72.410 -88.582 1.00 29.01 289 GLN B N 1
ATOM 5949 C CA . GLN B 1 307 ? -38.774 -72.961 -89.447 1.00 35.00 289 GLN B CA 1
ATOM 5950 C C . GLN B 1 307 ? -37.386 -72.876 -88.805 1.00 48.07 289 GLN B C 1
ATOM 5951 O O . GLN B 1 307 ? -36.581 -73.809 -88.930 1.00 45.57 289 GLN B O 1
ATOM 5957 N N . HIS B 1 308 ? -37.089 -71.770 -88.105 1.00 39.43 290 HIS B N 1
ATOM 5958 C CA . HIS B 1 308 ? -35.792 -71.634 -87.446 1.00 34.92 290 HIS B CA 1
ATOM 5959 C C . HIS B 1 308 ? -35.706 -72.467 -86.178 1.00 32.89 290 HIS B C 1
ATOM 5960 O O . HIS B 1 308 ? -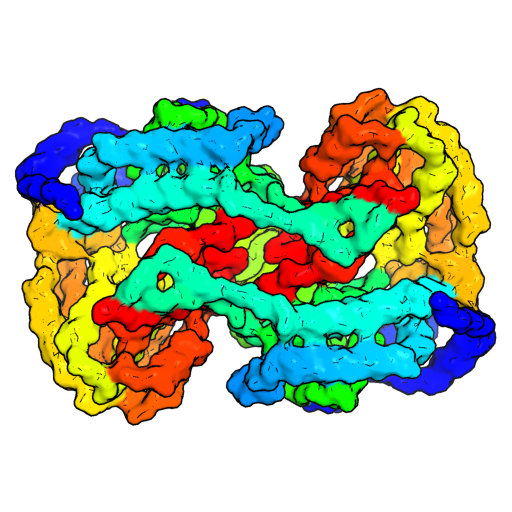34.630 -72.984 -85.856 1.00 30.28 290 HIS B O 1
ATOM 5967 N N . VAL B 1 309 ? -36.815 -72.596 -85.447 1.00 29.20 291 VAL B N 1
ATOM 5968 C CA . VAL B 1 309 ? -36.805 -73.369 -84.210 1.00 30.03 291 VAL B CA 1
ATOM 5969 C C . VAL B 1 309 ? -36.671 -74.861 -84.507 1.00 34.44 291 VAL B C 1
ATOM 5970 O O . VAL B 1 309 ? -35.989 -75.597 -83.779 1.00 31.24 291 VAL B O 1
ATOM 5974 N N . VAL B 1 310 ? -37.295 -75.329 -85.590 1.00 36.06 292 VAL B N 1
ATOM 5975 C CA . VAL B 1 310 ? -37.167 -76.734 -85.964 1.00 35.37 292 VAL B CA 1
ATOM 5976 C C . VAL B 1 310 ? -35.729 -77.037 -86.372 1.00 39.92 292 VAL B C 1
ATOM 5977 O O . VAL B 1 310 ? -35.126 -78.021 -85.920 1.00 32.71 292 VAL B O 1
ATOM 5981 N N . ASN B 1 311 ? -35.148 -76.177 -87.213 1.00 31.51 293 ASN B N 1
ATOM 5982 C CA . ASN B 1 311 ? -33.760 -76.370 -87.618 1.00 32.79 293 ASN B CA 1
ATOM 5983 C C . ASN B 1 311 ? -32.818 -76.318 -86.418 1.00 36.87 293 ASN B C 1
ATOM 5984 O O . ASN B 1 311 ? -31.881 -77.116 -86.317 1.00 39.14 293 ASN B O 1
ATOM 5989 N N . GLY B 1 312 ? -33.066 -75.404 -85.482 1.00 32.15 294 GLY B N 1
ATOM 5990 C CA . GLY B 1 312 ? -32.202 -75.303 -84.323 1.00 24.67 294 GLY B CA 1
ATOM 5991 C C . GLY B 1 312 ? -32.265 -76.505 -83.405 1.00 35.57 294 GLY B C 1
ATOM 5992 O O . GLY B 1 312 ? -31.283 -76.816 -82.721 1.00 40.09 294 GLY B O 1
ATOM 5993 N N . ALA B 1 313 ? -33.403 -77.199 -83.369 1.00 32.52 295 ALA B N 1
ATOM 5994 C CA . ALA B 1 313 ? -33.561 -78.311 -82.436 1.00 34.00 295 ALA B CA 1
ATOM 5995 C C . ALA B 1 313 ? -33.138 -79.652 -83.025 1.00 28.38 295 ALA B C 1
ATOM 5996 O O . ALA B 1 313 ? -32.709 -80.544 -82.282 1.00 27.71 295 ALA B O 1
ATOM 5998 N N . PHE B 1 314 ? -33.238 -79.816 -84.338 1.00 24.84 296 PHE B N 1
ATOM 5999 C CA . PHE B 1 314 ? -33.169 -81.138 -84.933 1.00 24.29 296 PHE B CA 1
ATOM 6000 C C . PHE B 1 314 ? -32.165 -81.251 -86.067 1.00 27.63 296 PHE B C 1
ATOM 6001 O O . PHE B 1 314 ? -32.052 -82.326 -86.660 1.00 41.19 296 PHE B O 1
ATOM 6009 N N . TRP B 1 315 ? -31.438 -80.187 -86.392 1.00 39.28 297 TRP B N 1
ATOM 6010 C CA . TRP B 1 315 ? -30.273 -80.330 -87.253 1.00 29.00 297 TRP B CA 1
ATOM 6011 C C . TRP B 1 315 ? -29.289 -81.291 -86.595 1.00 34.60 297 TRP B C 1
ATOM 6012 O O . TRP B 1 315 ? -29.023 -81.193 -85.388 1.00 25.77 297 TRP B O 1
ATOM 6023 N N . ASN B 1 316 ? -28.795 -82.256 -87.380 1.00 27.92 298 ASN B N 1
ATOM 6024 C CA . ASN B 1 316 ? -27.853 -83.273 -86.897 1.00 29.93 298 ASN B CA 1
ATOM 6025 C C . ASN B 1 316 ? -28.438 -84.062 -85.726 1.00 31.95 298 ASN B C 1
ATOM 6026 O O . ASN B 1 316 ? -27.733 -84.405 -84.772 1.00 34.96 298 ASN B O 1
ATOM 6031 N N . MET B 1 317 ? -29.752 -84.303 -85.775 1.00 34.86 299 MET B N 1
ATOM 6032 C CA . MET B 1 317 ? -30.433 -85.183 -84.829 1.00 25.64 299 MET B CA 1
ATOM 6033 C C . MET B 1 317 ? -30.329 -84.641 -83.407 1.00 35.30 299 MET B C 1
ATOM 6034 O O . MET B 1 317 ? -30.376 -85.405 -82.441 1.00 32.82 299 MET B O 1
ATOM 6039 N N . GLY B 1 318 ? -30.134 -83.326 -83.267 1.00 34.46 300 GLY B N 1
ATOM 6040 C CA . GLY B 1 318 ? -29.883 -82.728 -81.968 1.00 29.38 300 GLY B CA 1
ATOM 6041 C C . GLY B 1 318 ? -28.522 -83.026 -81.375 1.00 36.06 300 GLY B C 1
ATOM 6042 O O . GLY B 1 318 ? -28.266 -82.637 -80.227 1.00 32.46 300 GLY B O 1
ATOM 6043 N N . GLU B 1 319 ? -27.648 -83.723 -82.108 1.00 35.00 301 GLU B N 1
ATOM 6044 C CA . GLU B 1 319 ? -26.263 -83.950 -81.691 1.00 36.01 301 GLU B CA 1
ATOM 6045 C C . GLU B 1 319 ? -25.445 -82.707 -82.051 1.00 31.85 301 GLU B C 1
ATOM 6046 O O . GLU B 1 319 ? -24.665 -82.664 -83.003 1.00 34.52 301 GLU B O 1
ATOM 6052 N N . ASN B 1 320 ? -25.652 -81.667 -81.262 1.00 29.98 302 ASN B N 1
ATOM 6053 C CA . ASN B 1 320 ? -25.212 -80.336 -81.647 1.00 25.74 302 ASN B CA 1
ATOM 6054 C C . ASN B 1 320 ? -25.076 -79.510 -80.387 1.00 29.89 302 ASN B C 1
ATOM 6055 O O . ASN B 1 320 ? -26.042 -79.382 -79.624 1.00 32.24 302 ASN B O 1
ATOM 6060 N N A CYS B 1 321 ? -23.885 -78.954 -80.172 0.60 36.25 303 CYS B N 1
ATOM 6061 N N B CYS B 1 321 ? -23.880 -78.958 -80.163 0.40 36.03 303 CYS B N 1
ATOM 6062 C CA A CYS B 1 321 ? -23.647 -78.142 -78.985 0.60 38.60 303 CYS B CA 1
ATOM 6063 C CA B CYS B 1 321 ? -23.650 -78.135 -78.979 0.40 38.46 303 CYS B CA 1
ATOM 6064 C C A CYS B 1 321 ? -24.501 -76.878 -78.999 0.60 34.90 303 CYS B C 1
ATOM 6065 C C B CYS B 1 321 ? -24.510 -76.877 -78.999 0.40 34.78 303 CYS B C 1
ATOM 6066 O O A CYS B 1 321 ? -24.918 -76.399 -77.938 0.60 30.53 303 CYS B O 1
ATOM 6067 O O B CYS B 1 321 ? -24.939 -76.402 -77.941 0.40 30.74 303 CYS B O 1
ATOM 6072 N N . SER B 1 322 ? -24.783 -76.335 -80.186 1.00 28.03 304 SER B N 1
ATOM 6073 C CA . SER B 1 322 ? -25.593 -75.138 -80.331 1.00 30.93 304 SER B CA 1
ATOM 6074 C C . SER B 1 322 ? -27.093 -75.431 -80.490 1.00 40.54 304 SER B C 1
ATOM 6075 O O . SER B 1 322 ? -27.867 -74.504 -80.755 1.00 38.64 304 SER B O 1
ATOM 6078 N N . ALA B 1 323 ? -27.527 -76.676 -80.300 1.00 28.38 305 ALA B N 1
ATOM 6079 C CA . ALA B 1 323 ? -28.912 -77.023 -80.594 1.00 34.69 305 ALA B CA 1
ATOM 6080 C C . ALA B 1 323 ? -29.872 -76.283 -79.675 1.00 31.44 305 ALA B C 1
ATOM 6081 O O . ALA B 1 323 ? -29.619 -76.129 -78.475 1.00 39.27 305 ALA B O 1
ATOM 6083 N N . SER B 1 324 ? -30.981 -75.817 -80.254 1.00 25.88 306 SER B N 1
ATOM 6084 C CA . SER B 1 324 ? -32.112 -75.317 -79.473 1.00 31.75 306 SER B CA 1
ATOM 6085 C C . SER B 1 324 ? -32.728 -76.480 -78.699 1.00 33.35 306 SER B C 1
ATOM 6086 O O . SER B 1 324 ? -33.256 -77.421 -79.303 1.00 35.74 306 SER B O 1
ATOM 6089 N N . SER B 1 325 ? -32.659 -76.443 -77.367 1.00 25.41 307 SER B N 1
ATOM 6090 C CA . SER B 1 325 ? -33.241 -77.510 -76.562 1.00 27.23 307 SER B CA 1
ATOM 6091 C C . SER B 1 325 ? -34.294 -77.032 -75.573 1.00 31.40 307 SER B C 1
ATOM 6092 O O . SER B 1 325 ? -35.034 -77.865 -75.037 1.00 35.77 307 SER B O 1
ATOM 6095 N N . ARG B 1 326 ? -34.382 -75.733 -75.307 1.00 29.07 308 ARG B N 1
ATOM 6096 C CA . ARG B 1 326 ? -35.412 -75.165 -74.441 1.00 32.23 308 ARG B CA 1
ATOM 6097 C C . ARG B 1 326 ? -36.153 -74.097 -75.236 1.00 31.71 308 ARG B C 1
ATOM 6098 O O . ARG B 1 326 ? -35.621 -73.003 -75.443 1.00 34.04 308 ARG B O 1
ATOM 6106 N N . LEU B 1 327 ? -37.371 -74.411 -75.689 1.00 36.61 309 LEU B N 1
ATOM 6107 C CA . LEU B 1 327 ? -38.215 -73.411 -76.340 1.00 38.13 309 LEU B CA 1
ATOM 6108 C C . LEU B 1 327 ? -38.961 -72.634 -75.264 1.00 37.91 309 LEU B C 1
ATOM 6109 O O . LEU B 1 327 ? -39.702 -73.217 -74.465 1.00 38.08 309 LEU B O 1
ATOM 6114 N N . ILE B 1 328 ? -38.738 -71.323 -75.236 1.00 41.50 310 ILE B N 1
ATOM 6115 C CA . ILE B 1 328 ? -39.226 -70.424 -74.194 1.00 39.39 310 ILE B CA 1
ATOM 6116 C C . ILE B 1 328 ? -40.099 -69.401 -74.908 1.00 36.58 310 ILE B C 1
ATOM 6117 O O . ILE B 1 328 ? -39.594 -68.435 -75.493 1.00 36.93 310 ILE B O 1
ATOM 6122 N N . VAL B 1 329 ? -41.412 -69.633 -74.890 1.00 38.70 311 VAL B N 1
ATOM 6123 C CA . VAL B 1 329 ? -42.344 -69.021 -75.828 1.00 40.96 311 VAL B CA 1
ATOM 6124 C C . VAL B 1 329 ? -43.424 -68.287 -75.051 1.00 40.48 311 VAL B C 1
ATOM 6125 O O . VAL B 1 329 ? -43.830 -68.703 -73.959 1.00 43.61 311 VAL B O 1
ATOM 6129 N N . HIS B 1 330 ? -43.862 -67.162 -75.613 1.00 39.17 312 HIS B N 1
ATOM 6130 C CA . HIS B 1 330 ? -44.907 -66.361 -74.992 1.00 40.78 312 HIS B CA 1
ATOM 6131 C C . HIS B 1 330 ? -46.242 -67.100 -75.049 1.00 47.77 312 HIS B C 1
ATOM 6132 O O . HIS B 1 330 ? -46.609 -67.679 -76.083 1.00 41.06 312 HIS B O 1
ATOM 6139 N N . ALA B 1 331 ? -46.981 -67.060 -73.931 1.00 43.48 313 ALA B N 1
ATOM 6140 C CA . ALA B 1 331 ? -48.213 -67.843 -73.816 1.00 41.42 313 ALA B CA 1
ATOM 6141 C C . ALA B 1 331 ? -49.207 -67.545 -74.938 1.00 46.30 313 ALA B C 1
ATOM 6142 O O . ALA B 1 331 ? -49.919 -68.453 -75.394 1.00 39.24 313 ALA B O 1
ATOM 6144 N N . GLU B 1 332 ? -49.248 -66.295 -75.415 1.00 36.71 314 GLU B N 1
ATOM 6145 C CA . GLU B 1 332 ? -50.193 -65.924 -76.466 1.00 37.41 314 GLU B CA 1
ATOM 6146 C C . GLU B 1 332 ? -49.910 -66.603 -77.805 1.00 44.68 314 GLU B C 1
ATOM 6147 O O . GLU B 1 332 ? -50.830 -66.746 -78.617 1.00 53.17 314 GLU B O 1
ATOM 6153 N N . VAL B 1 333 ? -48.666 -67.005 -78.077 1.00 41.85 315 VAL B N 1
ATOM 6154 C CA . VAL B 1 333 ? -48.321 -67.595 -79.372 1.00 37.64 315 VAL B CA 1
ATOM 6155 C C . VAL B 1 333 ? -47.914 -69.060 -79.267 1.00 37.88 315 VAL B C 1
ATOM 6156 O O . VAL B 1 333 ? -47.607 -69.680 -80.302 1.00 31.89 315 VAL B O 1
ATOM 6160 N N A ARG B 1 334 ? -47.907 -69.639 -78.062 0.47 33.11 316 ARG B N 1
ATOM 6161 N N B ARG B 1 334 ? -47.916 -69.635 -78.059 0.53 33.22 316 ARG B N 1
ATOM 6162 C CA A ARG B 1 334 ? -47.428 -71.008 -77.890 0.47 33.81 316 ARG B CA 1
ATOM 6163 C CA B ARG B 1 334 ? -47.453 -71.004 -77.842 0.53 33.89 316 ARG B CA 1
ATOM 6164 C C A ARG B 1 334 ? -48.144 -71.971 -78.831 0.47 39.38 316 ARG B C 1
ATOM 6165 C C B ARG B 1 334 ? -48.142 -71.990 -78.781 0.53 39.36 316 ARG B C 1
ATOM 6166 O O A ARG B 1 334 ? -47.512 -72.632 -79.663 0.47 40.80 316 ARG B O 1
ATOM 6167 O O B ARG B 1 334 ? -47.487 -72.688 -79.563 0.53 40.90 316 ARG B O 1
ATOM 6182 N N . GLU B 1 335 ? -49.474 -72.036 -78.732 1.00 44.35 317 GLU B N 1
ATOM 6183 C CA . GLU B 1 335 ? -50.231 -73.000 -79.530 1.00 42.45 317 GLU B CA 1
ATOM 6184 C C . GLU B 1 335 ? -50.054 -72.773 -81.031 1.00 37.35 317 GLU B C 1
ATOM 6185 O O . GLU B 1 335 ? -49.843 -73.727 -81.792 1.00 41.67 317 GLU B O 1
ATOM 6191 N N . ALA B 1 336 ? -50.146 -71.520 -81.485 1.00 34.62 318 ALA B N 1
ATOM 6192 C CA . ALA B 1 336 ? -50.038 -71.273 -82.923 1.00 42.79 318 ALA B CA 1
ATOM 6193 C C . ALA B 1 336 ? -48.628 -71.548 -83.442 1.00 46.94 318 ALA B C 1
ATOM 6194 O O . ALA B 1 336 ? -48.453 -71.857 -84.629 1.00 40.16 318 ALA B O 1
ATOM 6196 N N . LEU B 1 337 ? -47.616 -71.432 -82.572 1.00 50.13 319 LEU B N 1
ATOM 6197 C CA . LEU B 1 337 ? -46.260 -71.833 -82.936 1.00 46.76 319 LEU B CA 1
ATOM 6198 C C . LEU B 1 337 ? -46.151 -73.350 -83.039 1.00 43.77 319 LEU B C 1
ATOM 6199 O O . LEU B 1 337 ? -45.740 -73.884 -84.082 1.00 39.74 319 LEU B O 1
ATOM 6204 N N . LEU B 1 338 ? -46.519 -74.055 -81.957 1.00 35.77 320 LEU B N 1
ATOM 6205 C CA . LEU B 1 338 ? -46.493 -75.517 -81.951 1.00 34.54 320 LEU B CA 1
ATOM 6206 C C . LEU B 1 338 ? -47.162 -76.083 -83.193 1.00 38.45 320 LEU B C 1
ATOM 6207 O O . LEU B 1 338 ? -46.649 -77.021 -83.814 1.00 42.93 320 LEU B O 1
ATOM 6212 N N . GLU B 1 339 ? -48.294 -75.500 -83.589 1.00 39.58 321 GLU B N 1
ATOM 6213 C CA . GLU B 1 339 ? -48.987 -75.962 -84.783 1.00 41.73 321 GLU B CA 1
ATOM 6214 C C . GLU B 1 339 ? -48.091 -75.877 -86.014 1.00 38.92 321 GLU B C 1
ATOM 6215 O O . GLU B 1 339 ? -47.981 -76.842 -86.781 1.00 48.30 321 GLU B O 1
ATOM 6221 N N A ARG B 1 340 ? -47.441 -74.729 -86.217 0.49 35.47 322 ARG B N 1
ATOM 6222 N N B ARG B 1 340 ? -47.435 -74.735 -86.227 0.51 35.44 322 ARG B N 1
ATOM 6223 C CA A ARG B 1 340 ? -46.554 -74.589 -87.366 0.49 44.18 322 ARG B CA 1
ATOM 6224 C CA B ARG B 1 340 ? -46.573 -74.644 -87.401 0.51 44.51 322 ARG B CA 1
ATOM 6225 C C A ARG B 1 340 ? -45.325 -75.485 -87.236 0.49 43.09 322 ARG B C 1
ATOM 6226 C C B ARG B 1 340 ? -45.326 -75.512 -87.243 0.51 43.26 322 ARG B C 1
ATOM 6227 O O A ARG B 1 340 ? -44.802 -75.975 -88.246 0.49 40.58 322 ARG B O 1
ATOM 6228 O O B ARG B 1 340 ? -44.786 -76.007 -88.241 0.51 40.58 322 ARG B O 1
ATOM 6243 N N . ILE B 1 341 ? -44.872 -75.732 -86.006 1.00 36.09 323 ILE B N 1
ATOM 6244 C CA . ILE B 1 341 ? -43.748 -76.642 -85.785 1.00 42.01 323 ILE B CA 1
ATOM 6245 C C . ILE B 1 341 ? -44.093 -78.048 -86.272 1.00 47.99 323 ILE B C 1
ATOM 6246 O O . ILE B 1 341 ? -43.317 -78.680 -87.003 1.00 38.17 323 ILE B O 1
ATOM 6251 N N . GLY B 1 342 ? -45.256 -78.564 -85.856 1.00 43.98 324 GLY B N 1
ATOM 6252 C CA . GLY B 1 342 ? -45.715 -79.841 -86.376 1.00 32.71 324 GLY B CA 1
ATOM 6253 C C . GLY B 1 342 ? -45.721 -79.883 -87.892 1.00 41.30 324 GLY B C 1
ATOM 6254 O O . GLY B 1 342 ? -45.216 -80.827 -88.505 1.00 49.99 324 GLY B O 1
ATOM 6255 N N . ALA B 1 343 ? -46.282 -78.850 -88.522 1.00 37.84 325 ALA B N 1
ATOM 6256 C CA . ALA B 1 343 ? -46.293 -78.806 -89.980 1.00 40.81 325 ALA B CA 1
ATOM 6257 C C . ALA B 1 343 ? -44.879 -78.901 -90.541 1.00 49.69 325 ALA B C 1
ATOM 6258 O O . ALA B 1 343 ? -44.620 -79.673 -91.472 1.00 53.94 325 ALA B O 1
ATOM 6260 N N . GLN B 1 344 ? -43.946 -78.125 -89.970 1.00 52.37 326 GLN B N 1
ATOM 6261 C CA . GLN B 1 344 ? -42.558 -78.148 -90.427 1.00 49.58 326 GLN B CA 1
ATOM 6262 C C . GLN B 1 344 ? -41.943 -79.536 -90.286 1.00 47.18 326 GLN B C 1
ATOM 6263 O O . GLN B 1 344 ? -41.222 -79.996 -91.180 1.00 43.46 326 GLN B O 1
ATOM 6269 N N . LEU B 1 345 ? -42.214 -80.216 -89.165 1.00 36.46 327 LEU B N 1
ATOM 6270 C CA . LEU B 1 345 ? -41.598 -81.514 -88.906 1.00 41.53 327 LEU B CA 1
ATOM 6271 C C . LEU B 1 345 ? -41.929 -82.545 -89.980 1.00 46.61 327 LEU B C 1
ATOM 6272 O O . LEU B 1 345 ? -41.199 -83.532 -90.120 1.00 50.38 327 LEU B O 1
ATOM 6277 N N . ARG B 1 346 ? -42.993 -82.327 -90.754 1.00 53.37 328 ARG B N 1
ATOM 6278 C CA . ARG B 1 346 ? -43.364 -83.247 -91.824 1.00 60.60 328 ARG B CA 1
ATOM 6279 C C . ARG B 1 346 ? -42.366 -83.243 -92.980 1.00 54.36 328 ARG B C 1
ATOM 6280 O O . ARG B 1 346 ? -42.384 -84.178 -93.788 1.00 51.84 328 ARG B O 1
ATOM 6288 N N . GLU B 1 347 ? -41.489 -82.242 -93.062 1.00 53.41 329 GLU B N 1
ATOM 6289 C CA . GLU B 1 347 ? -40.452 -82.162 -94.088 1.00 53.91 329 GLU B CA 1
ATOM 6290 C C . GLU B 1 347 ? -39.129 -82.813 -93.666 1.00 54.69 329 GLU B C 1
ATOM 6291 O O . GLU B 1 347 ? -38.158 -82.756 -94.429 1.00 56.39 329 GLU B O 1
ATOM 6297 N N . TRP B 1 348 ? -39.056 -83.411 -92.474 1.00 46.57 330 TRP B N 1
ATOM 6298 C CA . TRP B 1 348 ? -37.803 -83.919 -91.903 1.00 47.72 330 TRP B CA 1
ATOM 6299 C C . TRP B 1 348 ? -37.825 -85.450 -91.903 1.00 48.30 330 TRP B C 1
ATOM 6300 O O . TRP B 1 348 ? -38.276 -86.077 -90.937 1.00 35.55 330 TRP B O 1
ATOM 6311 N N . ARG B 1 349 ? -37.308 -86.050 -92.984 1.00 37.06 331 ARG B N 1
ATOM 6312 C CA . ARG B 1 349 ? -37.298 -87.505 -93.132 1.00 34.23 331 ARG B CA 1
ATOM 6313 C C . ARG B 1 349 ? -36.083 -88.131 -92.446 1.00 38.14 331 ARG B C 1
ATOM 6314 O O . ARG B 1 349 ? -34.955 -87.644 -92.581 1.00 37.25 331 ARG B O 1
ATOM 6322 N N . MET B 1 350 ? -36.328 -89.234 -91.732 1.00 36.49 332 MET B N 1
ATOM 6323 C CA . MET B 1 350 ? -35.329 -89.981 -90.971 1.00 35.23 332 MET B CA 1
ATOM 6324 C C . MET B 1 350 ? -35.094 -91.358 -91.585 1.00 35.90 332 MET B C 1
ATOM 6325 O O . MET B 1 350 ? -36.036 -92.004 -92.055 1.00 45.49 332 MET B O 1
ATOM 6330 N N . GLY B 1 351 ? -33.849 -91.821 -91.560 1.00 43.75 333 GLY B N 1
ATOM 6331 C CA . GLY B 1 351 ? -33.576 -93.192 -91.975 1.00 37.13 333 GLY B CA 1
ATOM 6332 C C . GLY B 1 351 ? -32.121 -93.395 -92.388 1.00 39.00 333 GLY B C 1
ATOM 6333 O O . GLY B 1 351 ? -31.223 -92.693 -91.921 1.00 31.11 333 GLY B O 1
ATOM 6334 N N . ASP B 1 352 ? -31.929 -94.401 -93.257 1.00 46.17 334 ASP B N 1
ATOM 6335 C CA . ASP B 1 352 ? -30.664 -94.810 -93.858 1.00 27.87 334 ASP B CA 1
ATOM 6336 C C . ASP B 1 352 ? -29.787 -93.593 -94.151 1.00 37.64 334 ASP B C 1
ATOM 6337 O O . ASP B 1 352 ? -30.144 -92.749 -94.989 1.00 37.25 334 ASP B O 1
ATOM 6342 N N . PRO B 1 353 ? -28.645 -93.467 -93.468 1.00 30.89 335 PRO B N 1
ATOM 6343 C CA . PRO B 1 353 ? -27.781 -92.289 -93.672 1.00 28.05 335 PRO B CA 1
ATOM 6344 C C . PRO B 1 353 ? -27.280 -92.102 -95.091 1.00 29.45 335 PRO B C 1
ATOM 6345 O O . PRO B 1 353 ? -26.947 -90.966 -95.457 1.00 28.43 335 PRO B O 1
ATOM 6349 N N . LEU B 1 354 ? -27.210 -93.156 -95.901 1.00 23.30 336 LEU B N 1
ATOM 6350 C CA . LEU B 1 354 ? -26.760 -93.006 -97.281 1.00 27.13 336 LEU B CA 1
ATOM 6351 C C . LEU B 1 354 ? -27.892 -92.664 -98.240 1.00 28.30 336 LEU B C 1
ATOM 6352 O O . LEU B 1 354 ? -27.651 -92.542 -99.448 1.00 29.98 336 LEU B O 1
ATOM 6357 N N . ASP B 1 355 ? -29.114 -92.502 -97.724 1.00 36.18 337 ASP B N 1
ATOM 6358 C CA . ASP B 1 355 ? -30.270 -92.137 -98.530 1.00 37.23 337 ASP B CA 1
ATOM 6359 C C . ASP B 1 355 ? -30.364 -90.617 -98.596 1.00 34.62 337 ASP B C 1
ATOM 6360 O O . ASP B 1 355 ? -30.649 -89.981 -97.567 1.00 30.03 337 ASP B O 1
ATOM 6365 N N . PRO B 1 356 ? -30.139 -89.997 -99.761 1.00 31.93 338 PRO B N 1
ATOM 6366 C CA . PRO B 1 356 ? -30.099 -88.522 -99.830 1.00 32.51 338 PRO B CA 1
ATOM 6367 C C . PRO B 1 356 ? -31.394 -87.837 -99.439 1.00 41.39 338 PRO B C 1
ATOM 6368 O O . PRO B 1 356 ? -31.384 -86.617 -99.245 1.00 41.97 338 PRO B O 1
ATOM 6372 N N . ARG B 1 357 ? -32.499 -88.573 -99.310 1.00 42.00 339 ARG B N 1
ATOM 6373 C CA . ARG B 1 357 ? -33.762 -87.964 -98.916 1.00 34.09 339 ARG B CA 1
ATOM 6374 C C . ARG B 1 357 ? -33.811 -87.597 -97.440 1.00 38.68 339 ARG B C 1
ATOM 6375 O O . ARG B 1 357 ? -34.715 -86.866 -97.028 1.00 46.00 339 ARG B O 1
ATOM 6383 N N . ASN B 1 358 ? -32.903 -88.107 -96.621 1.00 37.50 340 ASN B N 1
ATOM 6384 C CA . ASN B 1 358 ? -33.041 -87.975 -95.178 1.00 40.75 340 ASN B CA 1
ATOM 6385 C C . ASN B 1 358 ? -32.236 -86.783 -94.664 1.00 41.11 340 ASN B C 1
ATOM 6386 O O . ASN B 1 358 ? -31.054 -86.623 -95.002 1.00 39.85 340 ASN B O 1
ATOM 6391 N N . ARG B 1 359 ? -32.896 -85.934 -93.874 1.00 33.56 341 ARG B N 1
ATOM 6392 C CA . ARG B 1 359 ? -32.247 -84.870 -93.123 1.00 31.42 341 ARG B CA 1
ATOM 6393 C C . ARG B 1 359 ? -31.768 -85.352 -91.763 1.00 41.60 341 ARG B C 1
ATOM 6394 O O . ARG B 1 359 ? -31.035 -84.631 -91.076 1.00 37.72 341 ARG B O 1
ATOM 6402 N N . LEU B 1 360 ? -32.166 -86.557 -91.368 1.00 34.33 342 LEU B N 1
ATOM 6403 C CA . LEU B 1 360 ? -31.864 -87.123 -90.065 1.00 33.70 342 LEU B CA 1
ATOM 6404 C C . LEU B 1 360 ? -31.347 -88.535 -90.269 1.00 48.63 342 LEU B C 1
ATOM 6405 O O . LEU B 1 360 ? -31.983 -89.335 -90.965 1.00 40.75 342 LEU B O 1
ATOM 6410 N N . GLY B 1 361 ? -30.195 -88.835 -89.674 1.00 38.41 343 GLY B N 1
ATOM 6411 C CA . GLY B 1 361 ? -29.611 -90.152 -89.797 1.00 32.30 343 GLY B CA 1
ATOM 6412 C C . GLY B 1 361 ? -29.663 -90.918 -88.493 1.00 34.13 343 GLY B C 1
ATOM 6413 O O . GLY B 1 361 ? -30.574 -90.714 -87.685 1.00 35.68 343 GLY B O 1
ATOM 6414 N N . ALA B 1 362 ? -28.681 -91.788 -88.269 1.00 38.06 344 ALA B N 1
ATOM 6415 C CA . ALA B 1 362 ? -28.604 -92.578 -87.050 1.00 32.35 344 ALA B CA 1
ATOM 6416 C C . ALA B 1 362 ? -27.831 -91.820 -85.978 1.00 31.33 344 ALA B C 1
ATOM 6417 O O . ALA B 1 362 ? -26.896 -91.074 -86.276 1.00 31.45 344 ALA B O 1
ATOM 6419 N N . LEU B 1 363 ? -28.234 -92.013 -84.724 1.00 21.51 345 LEU B N 1
ATOM 6420 C CA . LEU B 1 363 ? -27.413 -91.546 -83.623 1.00 27.88 345 LEU B CA 1
ATOM 6421 C C . LEU B 1 363 ? -26.092 -92.312 -83.622 1.00 33.78 345 LEU B C 1
ATOM 6422 O O . LEU B 1 363 ? -25.965 -93.381 -84.228 1.00 32.39 345 LEU B O 1
ATOM 6427 N N . VAL B 1 364 ? -25.102 -91.760 -82.913 1.00 39.50 346 VAL B N 1
ATOM 6428 C CA . VAL B 1 364 ? -23.712 -92.157 -83.147 1.00 44.20 346 VAL B CA 1
ATOM 6429 C C . VAL B 1 364 ? -23.413 -93.573 -82.642 1.00 43.46 346 VAL B C 1
ATOM 6430 O O . VAL B 1 364 ? -22.506 -94.241 -83.159 1.00 30.93 346 VAL B O 1
ATOM 6434 N N . SER B 1 365 ? -24.140 -94.058 -81.641 1.00 30.90 347 SER B N 1
ATOM 6435 C CA . SER B 1 365 ? -23.781 -95.333 -81.041 1.00 42.25 347 SER B CA 1
ATOM 6436 C C . SER B 1 365 ? -24.969 -95.853 -80.247 1.00 45.10 347 SER B C 1
ATOM 6437 O O . SER B 1 365 ? -25.834 -95.073 -79.824 1.00 45.26 347 SER B O 1
ATOM 6440 N N . PRO B 1 366 ? -25.044 -97.167 -80.035 1.00 37.48 348 PRO B N 1
ATOM 6441 C CA . PRO B 1 366 ? -26.070 -97.703 -79.130 1.00 41.16 348 PRO B CA 1
ATOM 6442 C C . PRO B 1 366 ? -26.039 -97.067 -77.752 1.00 35.63 348 PRO B C 1
ATOM 6443 O O . PRO B 1 366 ? -27.094 -96.882 -77.135 1.00 43.18 348 PRO B O 1
ATOM 6447 N N . ALA B 1 367 ? -24.851 -96.728 -77.249 1.00 37.66 349 ALA B N 1
ATOM 6448 C CA . ALA B 1 367 ? -24.754 -96.134 -75.919 1.00 36.24 349 ALA B CA 1
ATOM 6449 C C . ALA B 1 367 ? -25.434 -94.773 -75.872 1.00 41.97 349 ALA B C 1
ATOM 6450 O O . ALA B 1 367 ? -26.138 -94.454 -74.905 1.00 42.80 349 ALA B O 1
ATOM 6452 N N . HIS B 1 368 ? -25.229 -93.953 -76.908 1.00 39.91 350 HIS B N 1
ATOM 6453 C CA . HIS B 1 368 ? -25.854 -92.636 -76.939 1.00 38.06 350 HIS B CA 1
ATOM 6454 C C . HIS B 1 368 ? -27.361 -92.739 -77.168 1.00 45.61 350 HIS B C 1
ATOM 6455 O O . HIS B 1 368 ? -28.140 -92.004 -76.541 1.00 34.06 350 HIS B O 1
ATOM 6462 N N . PHE B 1 369 ? -27.787 -93.643 -78.067 1.00 37.71 351 PHE B N 1
ATOM 6463 C CA . PHE B 1 369 ? -29.211 -93.929 -78.238 1.00 39.47 351 PHE B CA 1
ATOM 6464 C C . PHE B 1 369 ? -29.885 -94.268 -76.909 1.00 40.12 351 PHE B C 1
ATOM 6465 O O . PHE B 1 369 ? -31.045 -93.907 -76.686 1.00 43.90 351 PHE B O 1
ATOM 6473 N N . GLU B 1 370 ? -29.175 -94.974 -76.020 1.00 34.77 352 GLU B N 1
ATOM 6474 C CA . GLU B 1 370 ? -29.724 -95.320 -74.711 1.00 42.13 352 GLU B CA 1
ATOM 6475 C C . GLU B 1 370 ? -29.944 -94.079 -73.857 1.00 42.08 352 GLU B C 1
ATOM 6476 O O . GLU B 1 370 ? -31.003 -93.917 -73.238 1.00 51.29 352 GLU B O 1
ATOM 6482 N N . LYS B 1 371 ? -28.936 -93.209 -73.786 1.00 38.89 353 LYS B N 1
ATOM 6483 C CA . LYS B 1 371 ? -29.082 -91.959 -73.053 1.00 33.91 353 LYS B CA 1
ATOM 6484 C C . LYS B 1 371 ? -30.276 -91.155 -73.567 1.00 36.03 353 LYS B C 1
ATOM 6485 O O . LYS B 1 371 ? -31.106 -90.684 -72.780 1.00 36.74 353 LYS B O 1
ATOM 6491 N N . VAL B 1 372 ? -30.385 -91.000 -74.891 1.00 35.31 354 VAL B N 1
ATOM 6492 C CA . VAL B 1 372 ? -31.478 -90.224 -75.472 1.00 35.57 354 VAL B CA 1
ATOM 6493 C C . VAL B 1 372 ? -32.825 -90.852 -75.125 1.00 43.14 354 VAL B C 1
ATOM 6494 O O . VAL B 1 372 ? -33.780 -90.152 -74.769 1.00 38.88 354 VAL B O 1
ATOM 6498 N N . ARG B 1 373 ? -32.918 -92.183 -75.204 1.00 48.70 355 ARG B N 1
ATOM 6499 C CA . ARG B 1 373 ? -34.190 -92.849 -74.949 1.00 35.01 355 ARG B CA 1
ATOM 6500 C C . ARG B 1 373 ? -34.573 -92.768 -73.475 1.00 38.81 355 ARG B C 1
ATOM 6501 O O . ARG B 1 373 ? -35.756 -92.631 -73.141 1.00 42.47 355 ARG B O 1
ATOM 6509 N N . ALA B 1 374 ? -33.592 -92.842 -72.578 1.00 26.59 356 ALA B N 1
ATOM 6510 C CA . ALA B 1 374 ? -33.890 -92.676 -71.163 1.00 28.24 356 ALA B CA 1
ATOM 6511 C C . ALA B 1 374 ? -34.536 -91.326 -70.859 1.00 44.82 356 ALA B C 1
ATOM 6512 O O . ALA B 1 374 ? -35.214 -91.196 -69.834 1.00 51.13 356 ALA B O 1
ATOM 6514 N N . TYR B 1 375 ? -34.334 -90.313 -71.716 1.00 45.10 357 TYR B N 1
ATOM 6515 C CA . TYR B 1 375 ? -34.988 -89.020 -71.523 1.00 43.69 357 TYR B CA 1
ATOM 6516 C C . TYR B 1 375 ? -36.409 -89.032 -72.064 1.00 42.17 357 TYR B C 1
ATOM 6517 O O . TYR B 1 375 ? -37.286 -88.359 -71.509 1.00 39.91 357 TYR B O 1
ATOM 6526 N N . LEU B 1 376 ? -36.648 -89.787 -73.140 1.00 44.19 358 LEU B N 1
ATOM 6527 C CA . LEU B 1 376 ? -38.014 -90.063 -73.566 1.00 39.24 358 LEU B CA 1
ATOM 6528 C C . LEU B 1 376 ? -38.791 -90.783 -72.466 1.00 48.53 358 LEU B C 1
ATOM 6529 O O . LEU B 1 376 ? -39.948 -90.440 -72.183 1.00 42.69 358 LEU B O 1
ATOM 6534 N N . ASP B 1 377 ? -38.164 -91.775 -71.822 1.00 42.96 359 ASP B N 1
ATOM 6535 C CA . ASP B 1 377 ? -38.813 -92.441 -70.698 1.00 46.11 359 ASP B CA 1
ATOM 6536 C C . ASP B 1 377 ? -39.000 -91.474 -69.540 1.00 50.59 359 ASP B C 1
ATOM 6537 O O . ASP B 1 377 ? -40.020 -91.517 -68.843 1.00 59.96 359 ASP B O 1
ATOM 6542 N N . GLN B 1 378 ? -38.026 -90.588 -69.325 1.00 42.62 360 GLN B N 1
ATOM 6543 C CA . GLN B 1 378 ? -38.138 -89.606 -68.251 1.00 43.47 360 GLN B CA 1
ATOM 6544 C C . GLN B 1 378 ? -39.308 -88.661 -68.488 1.00 46.72 360 GLN B C 1
ATOM 6545 O O . GLN B 1 378 ? -40.001 -88.272 -67.541 1.00 45.56 360 GLN B O 1
ATOM 6551 N N . ALA B 1 379 ? -39.536 -88.274 -69.746 1.00 44.12 361 ALA B N 1
ATOM 6552 C CA . ALA B 1 379 ? -40.710 -87.475 -70.075 1.00 48.14 361 ALA B CA 1
ATOM 6553 C C . ALA B 1 379 ? -41.990 -88.183 -69.627 1.00 61.28 361 ALA B C 1
ATOM 6554 O O . ALA B 1 379 ? -42.841 -87.589 -68.952 1.00 57.89 361 ALA B O 1
ATOM 6556 N N . ARG B 1 380 ? -42.132 -89.469 -69.977 1.00 61.67 362 ARG B N 1
ATOM 6557 C CA . ARG B 1 380 ? -43.321 -90.221 -69.580 1.00 57.66 362 ARG B CA 1
ATOM 6558 C C . ARG B 1 380 ? -43.405 -90.351 -68.061 1.00 58.37 362 ARG B C 1
ATOM 6559 O O . ARG B 1 380 ? -44.478 -90.155 -67.475 1.00 65.47 362 ARG B O 1
ATOM 6567 N N . THR B 1 381 ? -42.282 -90.677 -67.407 1.00 47.90 363 THR B N 1
ATOM 6568 C CA . THR B 1 381 ? -42.238 -90.725 -65.945 1.00 49.34 363 THR B CA 1
ATOM 6569 C C . THR B 1 381 ? -42.792 -89.445 -65.334 1.00 54.13 363 THR B C 1
ATOM 6570 O O . THR B 1 381 ? -43.609 -89.486 -64.410 1.00 58.88 363 THR B O 1
ATOM 6574 N N . GLU B 1 382 ? -42.351 -88.291 -65.849 1.00 69.51 364 GLU B N 1
ATOM 6575 C CA . GLU B 1 382 ? -42.823 -86.977 -65.421 1.00 60.35 364 GLU B CA 1
ATOM 6576 C C . GLU B 1 382 ? -44.212 -86.631 -65.953 1.00 63.00 364 GLU B C 1
ATOM 6577 O O . GLU B 1 382 ? -44.702 -85.527 -65.674 1.00 58.83 364 GLU B O 1
ATOM 6583 N N . ARG B 1 383 ? -44.858 -87.543 -66.689 1.00 57.23 365 ARG B N 1
ATOM 6584 C CA . ARG B 1 383 ? -46.233 -87.350 -67.155 1.00 63.58 365 ARG B CA 1
ATOM 6585 C C . ARG B 1 383 ? -46.369 -86.060 -67.960 1.00 54.53 365 ARG B C 1
ATOM 6586 O O . ARG B 1 383 ? -47.342 -85.317 -67.820 1.00 64.11 365 ARG B O 1
ATOM 6594 N N . LEU B 1 384 ? -45.383 -85.795 -68.815 1.00 53.40 366 LEU B N 1
ATOM 6595 C CA . LEU B 1 384 ? -45.372 -84.600 -69.643 1.00 41.79 366 LEU B CA 1
ATOM 6596 C C . LEU B 1 384 ? -46.029 -84.886 -70.983 1.00 37.73 366 LEU B C 1
ATOM 6597 O O . LEU B 1 384 ? -46.003 -86.012 -71.486 1.00 47.39 366 LEU B O 1
ATOM 6602 N N . ALA B 1 385 ? -46.605 -83.847 -71.568 1.00 39.35 367 ALA B N 1
ATOM 6603 C CA . ALA B 1 385 ? -47.312 -83.981 -72.833 1.00 44.68 367 ALA B CA 1
ATOM 6604 C C . ALA B 1 385 ? -46.309 -84.037 -73.979 1.00 48.23 367 ALA B C 1
ATOM 6605 O O . ALA B 1 385 ? -45.686 -83.023 -74.319 1.00 51.64 367 ALA B O 1
ATOM 6607 N N . VAL B 1 386 ? -46.158 -85.209 -74.590 1.00 39.35 368 VAL B N 1
ATOM 6608 C CA . VAL B 1 386 ? -45.308 -85.354 -75.767 1.00 42.91 368 VAL B CA 1
ATOM 6609 C C . VAL B 1 386 ? -46.147 -84.928 -76.967 1.00 42.47 368 VAL B C 1
ATOM 6610 O O . VAL B 1 386 ? -46.957 -85.700 -77.477 1.00 49.19 368 VAL B O 1
ATOM 6614 N N . ARG B 1 387 ? -45.950 -83.688 -77.424 1.00 40.90 369 ARG B N 1
ATOM 6615 C CA . ARG B 1 387 ? -46.835 -83.146 -78.448 1.00 42.44 369 ARG B CA 1
ATOM 6616 C C . ARG B 1 387 ? -46.455 -83.639 -79.858 1.00 47.80 369 ARG B C 1
ATOM 6617 O O . ARG B 1 387 ? -47.345 -83.847 -80.693 1.00 46.48 369 ARG B O 1
ATOM 6625 N N . PHE B 1 388 ? -45.167 -83.853 -80.155 1.00 48.33 370 PHE B N 1
ATOM 6626 C CA . PHE B 1 388 ? -44.781 -84.458 -81.429 1.00 38.60 370 PHE B CA 1
ATOM 6627 C C . PHE B 1 388 ? -43.700 -85.514 -81.231 1.00 40.42 370 PHE B C 1
ATOM 6628 O O . PHE B 1 388 ? -42.939 -85.473 -80.261 1.00 37.50 370 PHE B O 1
ATOM 6636 N N . GLY B 1 389 ? -43.629 -86.450 -82.187 1.00 42.22 371 GLY B N 1
ATOM 6637 C CA . GLY B 1 389 ? -42.637 -87.517 -82.182 1.00 37.07 371 GLY B CA 1
ATOM 6638 C C . GLY B 1 389 ? -42.761 -88.419 -80.963 1.00 39.80 371 GLY B C 1
ATOM 6639 O O . GLY B 1 389 ? -43.854 -88.671 -80.450 1.00 50.54 371 GLY B O 1
ATOM 6640 N N . GLY B 1 390 ? -41.612 -88.910 -80.492 1.00 44.15 372 GLY B N 1
ATOM 6641 C CA . GLY B 1 390 ? -41.514 -89.702 -79.278 1.00 35.21 372 GLY B CA 1
ATOM 6642 C C . GLY B 1 390 ? -41.117 -91.150 -79.492 1.00 40.93 372 GLY B C 1
ATOM 6643 O O . GLY B 1 390 ? -40.880 -91.867 -78.505 1.00 41.98 372 GLY B O 1
ATOM 6644 N N . ALA B 1 391 ? -41.032 -91.599 -80.742 1.00 34.11 373 ALA B N 1
ATOM 6645 C CA . ALA B 1 391 ? -40.754 -92.987 -81.074 1.00 45.84 373 ALA B CA 1
ATOM 6646 C C . ALA B 1 391 ? -39.284 -93.188 -81.434 1.00 53.14 373 ALA B C 1
ATOM 6647 O O . ALA B 1 391 ? -38.549 -92.241 -81.730 1.00 56.33 373 ALA B O 1
ATOM 6649 N N . THR B 1 392 ? -38.868 -94.458 -81.415 1.00 45.55 374 THR B N 1
ATOM 6650 C CA . THR B 1 392 ? -37.555 -94.886 -81.876 1.00 38.87 374 THR B CA 1
ATOM 6651 C C . THR B 1 392 ? -37.710 -95.976 -82.933 1.00 43.54 374 THR B C 1
ATOM 6652 O O . THR B 1 392 ? -38.730 -96.666 -82.999 1.00 55.11 374 THR B O 1
ATOM 6656 N N . GLU B 1 393 ? -36.683 -96.124 -83.769 1.00 44.90 375 GLU B N 1
ATOM 6657 C CA . GLU B 1 393 ? -36.615 -97.202 -84.750 1.00 49.97 375 GLU B CA 1
ATOM 6658 C 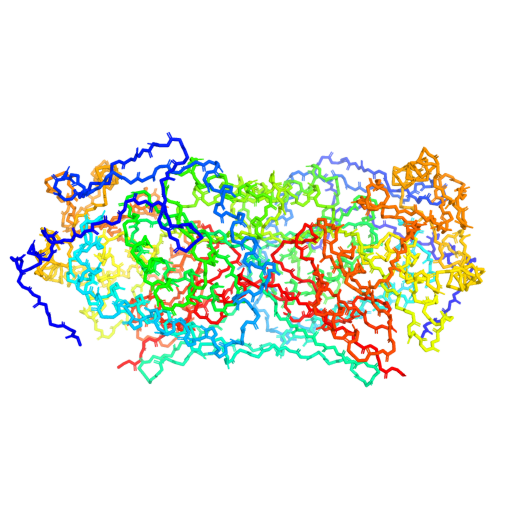C . GLU B 1 393 ? -35.271 -97.911 -84.672 1.00 51.94 375 GLU B C 1
ATOM 6659 O O . GLU B 1 393 ? -34.230 -97.267 -84.502 1.00 53.39 375 GLU B O 1
ATOM 6665 N N . ALA B 1 394 ? -35.303 -99.241 -84.801 1.00 45.31 376 ALA B N 1
ATOM 6666 C CA . ALA B 1 394 ? -34.127 -100.078 -85.067 1.00 42.39 376 ALA B CA 1
ATOM 6667 C C . ALA B 1 394 ? -33.023 -99.921 -84.033 1.00 50.27 376 ALA B C 1
ATOM 6668 O O . ALA B 1 394 ? -31.862 -100.248 -84.318 1.00 48.35 376 ALA B O 1
ATOM 6670 N N . GLY B 1 395 ? -33.362 -99.424 -82.841 1.00 47.51 377 GLY B N 1
ATOM 6671 C CA . GLY B 1 395 ? -32.389 -99.254 -81.779 1.00 37.98 377 GLY B CA 1
ATOM 6672 C C . GLY B 1 395 ? -31.332 -98.199 -82.018 1.00 39.55 377 GLY B C 1
ATOM 6673 O O . GLY B 1 395 ? -30.304 -98.213 -81.337 1.00 47.61 377 GLY B O 1
ATOM 6674 N N . ILE B 1 396 ? -31.552 -97.273 -82.956 1.00 41.40 378 ILE B N 1
ATOM 6675 C CA . ILE B 1 396 ? -30.510 -96.310 -83.300 1.00 43.33 378 ILE B CA 1
ATOM 6676 C C . ILE B 1 396 ? -31.076 -95.014 -83.900 1.00 44.75 378 ILE B C 1
ATOM 6677 O O . ILE B 1 396 ? -30.338 -94.038 -84.077 1.00 39.50 378 ILE B O 1
ATOM 6682 N N . PHE B 1 397 ? -32.376 -94.967 -84.208 1.00 41.86 379 PHE B N 1
ATOM 6683 C CA . PHE B 1 397 ? -33.023 -93.733 -84.652 1.00 29.68 379 PHE B CA 1
ATOM 6684 C C . PHE B 1 397 ? -33.983 -93.192 -83.593 1.00 40.72 379 PHE B C 1
ATOM 6685 O O . PHE B 1 397 ? -34.659 -93.959 -82.899 1.00 44.00 379 PHE B O 1
ATOM 6693 N N . VAL B 1 398 ? -34.056 -91.866 -83.474 1.00 38.28 380 VAL B N 1
ATOM 6694 C CA . VAL B 1 398 ? -35.028 -91.221 -82.599 1.00 32.01 380 VAL B CA 1
ATOM 6695 C C . VAL B 1 398 ? -35.752 -90.137 -83.388 1.00 37.44 380 VAL B C 1
ATOM 6696 O O . VAL B 1 398 ? -35.118 -89.318 -84.060 1.00 38.03 380 VAL B O 1
ATOM 6700 N N . GLU B 1 399 ? -37.078 -90.134 -83.301 1.00 52.99 381 GLU B N 1
ATOM 6701 C CA . GLU B 1 399 ? -37.887 -89.125 -83.961 1.00 43.36 381 GLU B CA 1
ATOM 6702 C C . GLU B 1 399 ? -37.635 -87.750 -83.343 1.00 39.84 381 GLU B C 1
ATOM 6703 O O . GLU B 1 399 ? -37.365 -87.642 -82.140 1.00 38.86 381 GLU B O 1
ATOM 6709 N N . PRO B 1 400 ? -37.745 -86.684 -84.138 1.00 38.93 382 PRO B N 1
ATOM 6710 C CA . PRO B 1 400 ? -37.817 -85.325 -83.567 1.00 34.01 382 PRO B CA 1
ATOM 6711 C C . PRO B 1 400 ? -39.000 -85.191 -82.616 1.00 38.53 382 PRO B C 1
ATOM 6712 O O . PRO B 1 400 ? -40.161 -85.351 -83.005 1.00 40.24 382 PRO B O 1
ATOM 6716 N N . THR B 1 401 ? -38.698 -84.863 -81.364 1.00 35.62 383 THR B N 1
ATOM 6717 C CA . THR B 1 401 ? -39.665 -84.906 -80.280 1.00 35.52 383 THR B CA 1
ATOM 6718 C C . THR B 1 401 ? -39.820 -83.524 -79.656 1.00 41.59 383 THR B C 1
ATOM 6719 O O . THR B 1 401 ? -38.825 -82.839 -79.396 1.00 46.37 383 THR B O 1
ATOM 6723 N N . VAL B 1 402 ? -41.070 -83.114 -79.440 1.00 46.70 384 VAL B N 1
ATOM 6724 C CA . VAL B 1 402 ? -41.406 -81.856 -78.785 1.00 33.72 384 VAL B CA 1
ATOM 6725 C C . VAL B 1 402 ? -42.238 -82.184 -77.554 1.00 41.06 384 VAL B C 1
ATOM 6726 O O . VAL B 1 402 ? -43.305 -82.799 -77.666 1.00 46.55 384 VAL B O 1
ATOM 6730 N N . VAL B 1 403 ? -41.768 -81.751 -76.390 1.00 39.54 385 VAL B N 1
ATOM 6731 C CA . VAL B 1 403 ? -42.392 -82.051 -75.107 1.00 38.78 385 VAL B CA 1
ATOM 6732 C C . VAL B 1 403 ? -42.890 -80.748 -74.492 1.00 51.07 385 VAL B C 1
ATOM 6733 O O . VAL B 1 403 ? -42.089 -79.869 -74.147 1.00 53.26 385 VAL B O 1
ATOM 6737 N N . ASP B 1 404 ? -44.206 -80.634 -74.325 1.00 51.41 386 ASP B N 1
ATOM 6738 C CA . ASP B 1 404 ? -44.823 -79.401 -73.857 1.00 47.42 386 ASP B CA 1
ATOM 6739 C C . ASP B 1 404 ? -44.950 -79.378 -72.331 1.00 42.74 386 ASP B C 1
ATOM 6740 O O . ASP B 1 404 ? -44.825 -80.397 -71.647 1.00 55.56 386 ASP B O 1
ATOM 6745 N N . GLY B 1 405 ? -45.202 -78.183 -71.803 1.00 32.67 387 GLY B N 1
ATOM 6746 C CA . GLY B 1 405 ? -45.330 -77.972 -70.374 1.00 37.88 387 GLY B CA 1
ATOM 6747 C C . GLY B 1 405 ? -44.165 -78.465 -69.540 1.00 42.08 387 GLY B C 1
ATOM 6748 O O . GLY B 1 405 ? -44.363 -79.203 -68.572 1.00 63.20 387 GLY B O 1
ATOM 6749 N N . VAL B 1 406 ? -42.947 -78.067 -69.888 1.00 41.67 388 VAL B N 1
ATOM 6750 C CA . VAL B 1 406 ? -41.755 -78.450 -69.140 1.00 43.27 388 VAL B CA 1
ATOM 6751 C C . VAL B 1 406 ? -41.429 -77.319 -68.171 1.00 43.86 388 VAL B C 1
ATOM 6752 O O . VAL B 1 406 ? -41.162 -76.185 -68.586 1.00 49.99 388 VAL B O 1
ATOM 6756 N N . SER B 1 407 ? -41.470 -77.614 -66.887 1.00 37.43 389 SER B N 1
ATOM 6757 C CA . SER B 1 407 ? -41.137 -76.613 -65.896 1.00 36.20 389 SER B CA 1
ATOM 6758 C C . SER B 1 407 ? -39.629 -76.571 -65.681 1.00 42.41 389 SER B C 1
ATOM 6759 O O . SER B 1 407 ? -38.933 -77.554 -65.940 1.00 43.24 389 SER B O 1
ATOM 6762 N N . PRO B 1 408 ? -39.100 -75.444 -65.191 1.00 44.92 390 PRO B N 1
ATOM 6763 C CA . PRO B 1 408 ? -37.657 -75.375 -64.900 1.00 41.75 390 PRO B CA 1
ATOM 6764 C C . PRO B 1 408 ? -37.159 -76.434 -63.938 1.00 47.61 390 PRO B C 1
ATOM 6765 O O . PRO B 1 408 ? -35.946 -76.682 -63.891 1.00 53.45 390 PRO B O 1
ATOM 6769 N N . HIS B 1 409 ? -38.043 -77.070 -63.171 1.00 42.75 391 HIS B N 1
ATOM 6770 C CA . HIS B 1 409 ? -37.600 -78.108 -62.253 1.00 45.09 391 HIS B CA 1
ATOM 6771 C C . HIS B 1 409 ? -37.431 -79.461 -62.938 1.00 45.55 391 HIS B C 1
ATOM 6772 O O . HIS B 1 409 ? -36.755 -80.339 -62.384 1.00 44.84 391 HIS B O 1
ATOM 6779 N N . SER B 1 410 ? -37.990 -79.631 -64.139 1.00 33.33 392 SER B N 1
ATOM 6780 C CA . SER B 1 410 ? -37.851 -80.877 -64.888 1.00 38.69 392 SER B CA 1
ATOM 6781 C C . SER B 1 410 ? -36.399 -81.192 -65.240 1.00 47.25 392 SER B C 1
ATOM 6782 O O . SER B 1 410 ? -35.600 -80.302 -65.545 1.00 44.59 392 SER B O 1
ATOM 6785 N N . ARG B 1 411 ? -36.077 -82.492 -65.246 1.00 50.81 393 ARG B N 1
ATOM 6786 C CA . ARG B 1 411 ? -34.754 -82.924 -65.690 1.00 50.10 393 ARG B CA 1
ATOM 6787 C C . ARG B 1 411 ? -34.536 -82.629 -67.171 1.00 44.26 393 ARG B C 1
ATOM 6788 O O . ARG B 1 411 ? -33.397 -82.402 -67.593 1.00 43.72 393 ARG B O 1
ATOM 6796 N N . LEU B 1 412 ? -35.607 -82.620 -67.968 1.00 41.14 394 LEU B N 1
ATOM 6797 C CA . L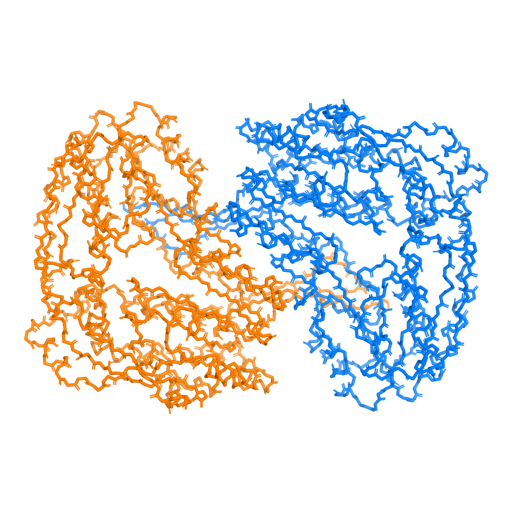EU B 1 412 ? -35.487 -82.289 -69.384 1.00 40.68 394 LEU B CA 1
ATOM 6798 C C . LEU B 1 412 ? -35.182 -80.813 -69.607 1.00 44.77 394 LEU B C 1
ATOM 6799 O O . LEU B 1 412 ? -34.713 -80.444 -70.688 1.00 45.57 394 LEU B O 1
ATOM 6804 N N . PHE B 1 413 ? -35.453 -79.965 -68.612 1.00 47.23 395 PHE B N 1
ATOM 6805 C CA . PHE B 1 413 ? -35.118 -78.548 -68.693 1.00 41.97 395 PHE B CA 1
ATOM 6806 C C . PHE B 1 413 ? -33.660 -78.280 -68.344 1.00 41.71 395 PHE B C 1
ATOM 6807 O O . PHE B 1 413 ? -33.078 -77.318 -68.855 1.00 41.84 395 PHE B O 1
ATOM 6815 N N . ARG B 1 414 ? -33.052 -79.113 -67.492 1.00 34.58 396 ARG B N 1
ATOM 6816 C CA . ARG B 1 414 ? -31.778 -78.773 -66.874 1.00 32.25 396 ARG B CA 1
ATOM 6817 C C . ARG B 1 414 ? -30.573 -79.500 -67.449 1.00 43.37 396 ARG B C 1
ATOM 6818 O O . ARG B 1 414 ? -29.452 -79.007 -67.284 1.00 52.62 396 ARG B O 1
ATOM 6826 N N . GLU B 1 415 ? -30.764 -80.637 -68.117 1.00 50.60 397 GLU B N 1
ATOM 6827 C CA . GLU B 1 415 ? -29.668 -81.524 -68.492 1.00 44.08 397 GLU B CA 1
ATOM 6828 C C . GLU B 1 415 ? -29.497 -81.638 -70.000 1.00 37.89 397 GLU B C 1
ATOM 6829 O O . GLU B 1 415 ? -30.479 -81.735 -70.745 1.00 34.50 397 GLU B O 1
ATOM 6835 N N . GLU B 1 416 ? -28.238 -81.655 -70.436 1.00 31.18 398 GLU B N 1
ATOM 6836 C CA . GLU B 1 416 ? -27.934 -81.795 -71.854 1.00 40.15 398 GLU B CA 1
ATOM 6837 C C . GLU B 1 416 ? -28.292 -83.200 -72.327 1.00 35.93 398 GLU B C 1
ATOM 6838 O O . GLU B 1 416 ? -27.723 -84.190 -71.856 1.00 43.21 398 GLU B O 1
ATOM 6844 N N . ILE B 1 417 ? -29.247 -83.279 -73.248 1.00 36.66 399 ILE B N 1
ATOM 6845 C CA . ILE B 1 417 ? -29.700 -84.555 -73.784 1.00 32.50 399 ILE B CA 1
ATOM 6846 C C . ILE B 1 417 ? -28.903 -84.941 -75.022 1.00 39.24 399 ILE B C 1
ATOM 6847 O O . ILE B 1 417 ? -28.608 -86.121 -75.236 1.00 41.36 399 ILE B O 1
ATOM 6852 N N . PHE B 1 418 ? -28.544 -83.945 -75.838 1.00 32.35 400 PHE B N 1
ATOM 6853 C CA . PHE B 1 418 ? -27.764 -84.159 -77.056 1.00 31.65 400 PHE B CA 1
ATOM 6854 C C . PHE B 1 418 ? -28.490 -85.111 -78.002 1.00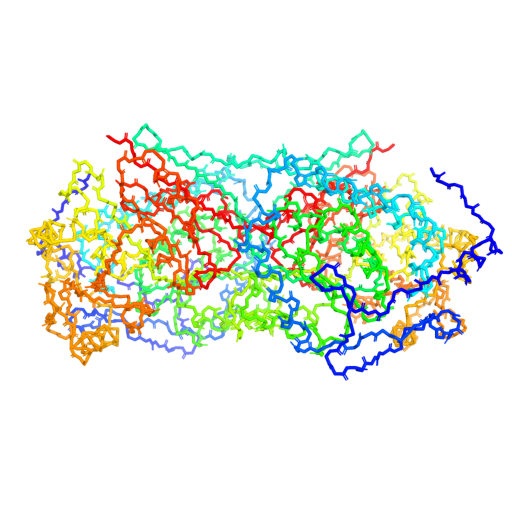 39.33 400 PHE B C 1
ATOM 6855 O O . PHE B 1 418 ? -27.882 -85.970 -78.644 1.00 36.52 400 PHE B O 1
ATOM 6863 N N . GLY B 1 419 ? -29.812 -84.949 -78.077 1.00 41.26 401 GLY B N 1
ATOM 6864 C CA . GLY B 1 419 ? -30.643 -85.692 -78.990 1.00 30.82 401 GLY B CA 1
ATOM 6865 C C . GLY B 1 419 ? -31.791 -84.842 -79.487 1.00 33.56 401 GLY B C 1
ATOM 6866 O O . GLY B 1 419 ? -31.977 -83.698 -79.059 1.00 42.99 401 GLY B O 1
ATOM 6867 N N . PRO B 1 420 ? -32.593 -85.385 -80.392 1.00 34.80 402 PRO B N 1
ATOM 6868 C CA . PRO B 1 420 ? -33.615 -84.545 -81.053 1.00 36.88 402 PRO B CA 1
ATOM 6869 C C . PRO B 1 420 ? -34.845 -84.333 -80.178 1.00 40.14 402 PRO B C 1
ATOM 6870 O O . PRO B 1 420 ? -35.961 -84.761 -80.491 1.00 38.51 402 PRO B O 1
ATOM 6874 N N . LEU B 1 421 ? -34.654 -83.627 -79.059 1.00 38.86 403 LEU B N 1
ATOM 6875 C CA . LEU B 1 421 ? -35.681 -83.506 -78.024 1.00 33.86 403 LEU B CA 1
ATOM 6876 C C . LEU B 1 421 ? -35.800 -82.054 -77.573 1.00 43.61 403 LEU B C 1
ATOM 6877 O O . LEU B 1 421 ? -34.886 -81.524 -76.929 1.00 40.17 403 LEU B O 1
ATOM 6882 N N . LEU B 1 422 ? -36.944 -81.429 -77.862 1.00 35.98 404 LEU B N 1
ATOM 6883 C CA . LEU B 1 422 ? -37.187 -80.018 -77.573 1.00 37.15 404 LEU B CA 1
ATOM 6884 C C . LEU B 1 422 ? -38.191 -79.865 -76.431 1.00 33.04 404 LEU B C 1
ATOM 6885 O O . LEU B 1 422 ? -39.352 -80.258 -76.572 1.00 41.61 404 LEU B O 1
ATOM 6890 N N . SER B 1 423 ? -37.753 -79.281 -75.313 1.00 30.94 405 SER B N 1
ATOM 6891 C CA . SER B 1 423 ? -38.658 -78.896 -74.228 1.00 37.09 405 SER B CA 1
ATOM 6892 C C . SER B 1 423 ? -39.309 -77.547 -74.521 1.00 35.64 405 SER B C 1
ATOM 6893 O O . SER B 1 423 ? -38.710 -76.679 -75.163 1.00 41.22 405 SER B O 1
ATOM 6896 N N . VAL B 1 424 ? -40.549 -77.372 -74.051 1.00 35.83 406 VAL B N 1
ATOM 6897 C CA . VAL B 1 424 ? -41.334 -76.163 -74.317 1.00 38.61 406 VAL B CA 1
ATOM 6898 C C . VAL B 1 424 ? -41.818 -75.600 -72.986 1.00 36.01 406 VAL B C 1
ATOM 6899 O O . VAL B 1 424 ? -42.348 -76.340 -72.151 1.00 46.79 406 VAL B O 1
ATOM 6903 N N . THR B 1 425 ? -41.621 -74.296 -72.786 1.00 39.34 407 THR B N 1
ATOM 6904 C CA . THR B 1 425 ? -41.951 -73.607 -71.540 1.00 38.76 407 THR B CA 1
ATOM 6905 C C . THR B 1 425 ? -42.526 -72.240 -71.879 1.00 43.66 407 THR B C 1
ATOM 6906 O O . THR B 1 425 ? -42.012 -71.553 -72.769 1.00 40.13 407 THR B O 1
ATOM 6910 N N . SER B 1 426 ? -43.586 -71.847 -71.177 1.00 47.39 408 SER B N 1
ATOM 6911 C CA . SER B 1 426 ? -44.308 -70.618 -71.480 1.00 38.17 408 SER B CA 1
ATOM 6912 C C . SER B 1 426 ? -43.883 -69.494 -70.549 1.00 37.57 408 SER B C 1
ATOM 6913 O O . SER B 1 426 ? -43.472 -69.730 -69.409 1.00 40.67 408 SER B O 1
ATOM 6916 N N . PHE B 1 427 ? -44.001 -68.261 -71.042 1.00 36.07 409 PHE B N 1
ATOM 6917 C CA . PHE B 1 427 ? -43.802 -67.082 -70.209 1.00 41.37 409 PHE B CA 1
ATOM 6918 C C . PHE B 1 427 ? -44.871 -66.053 -70.549 1.00 38.23 409 PHE B C 1
ATOM 6919 O O . PHE B 1 427 ? -45.493 -66.100 -71.618 1.00 39.53 409 PHE B O 1
ATOM 6927 N N . ASP B 1 428 ? -45.064 -65.108 -69.627 1.00 39.23 410 ASP B N 1
ATOM 6928 C CA . ASP B 1 428 ? -46.050 -64.041 -69.766 1.00 48.46 410 ASP B CA 1
ATOM 6929 C C . ASP B 1 428 ? -45.427 -62.696 -70.117 1.00 45.43 410 ASP B C 1
ATOM 6930 O O . ASP B 1 428 ? -46.014 -61.935 -70.891 1.00 58.00 410 ASP B O 1
ATOM 6935 N N . ASP B 1 429 ? -44.253 -62.386 -69.565 1.00 45.20 411 ASP B N 1
ATOM 6936 C CA . ASP B 1 429 ? -43.548 -61.140 -69.841 1.00 49.49 411 ASP B CA 1
ATOM 6937 C C . ASP B 1 429 ? -42.068 -61.414 -70.102 1.00 49.80 411 ASP B C 1
ATOM 6938 O O . ASP B 1 429 ? -41.504 -62.423 -69.663 1.00 43.46 411 ASP B O 1
ATOM 6943 N N . ILE B 1 430 ? -41.433 -60.465 -70.795 1.00 46.00 412 ILE B N 1
ATOM 6944 C CA . ILE B 1 430 ? -40.060 -60.638 -71.256 1.00 42.55 412 ILE B CA 1
ATOM 6945 C C . ILE B 1 430 ? -39.063 -60.739 -70.102 1.00 45.03 412 ILE B C 1
ATOM 6946 O O . ILE B 1 430 ? -37.983 -61.321 -70.273 1.00 48.22 412 ILE B O 1
ATOM 6951 N N . ASP B 1 431 ? -39.386 -60.198 -68.926 1.00 38.29 413 ASP B N 1
ATOM 6952 C CA . ASP B 1 431 ? -38.487 -60.380 -67.789 1.00 39.41 413 ASP B CA 1
ATOM 6953 C C . ASP B 1 431 ? -38.445 -61.839 -67.369 1.00 39.86 413 ASP B C 1
ATOM 6954 O O . ASP B 1 431 ? -37.398 -62.345 -66.946 1.00 38.04 413 ASP B O 1
ATOM 6959 N N . GLU B 1 432 ? -39.587 -62.524 -67.472 1.00 46.06 414 GLU B N 1
ATOM 6960 C CA . GLU B 1 432 ? -39.647 -63.940 -67.134 1.00 47.03 414 GLU B CA 1
ATOM 6961 C C . GLU B 1 432 ? -38.962 -64.782 -68.204 1.00 42.94 414 GLU B C 1
ATOM 6962 O O . GLU B 1 432 ? -38.291 -65.770 -67.887 1.00 36.65 414 GLU B O 1
ATOM 6968 N N . ALA B 1 433 ? -39.113 -64.397 -69.478 1.00 33.08 415 ALA B N 1
ATOM 6969 C CA . ALA B 1 433 ? -38.407 -65.085 -70.553 1.00 27.99 415 ALA B CA 1
ATOM 6970 C C . ALA B 1 433 ? -36.901 -65.027 -70.338 1.00 33.58 415 ALA B C 1
ATOM 6971 O O . ALA B 1 433 ? -36.205 -66.040 -70.459 1.00 35.37 415 ALA B O 1
ATOM 6973 N N . ILE B 1 434 ? -36.382 -63.845 -70.005 1.00 34.14 416 ILE B N 1
ATOM 6974 C CA . ILE B 1 434 ? -34.949 -63.697 -69.776 1.00 33.94 416 ILE B CA 1
ATOM 6975 C C . ILE B 1 434 ? -34.494 -64.530 -68.579 1.00 35.29 416 ILE B C 1
ATOM 6976 O O . ILE B 1 434 ? -33.481 -65.241 -68.650 1.00 32.01 416 ILE B O 1
ATOM 6981 N N . ALA B 1 435 ? -35.237 -64.477 -67.471 1.00 32.64 417 ALA B N 1
ATOM 6982 C CA . ALA B 1 435 ? -34.849 -65.275 -66.310 1.00 37.17 417 ALA B CA 1
ATOM 6983 C C . ALA B 1 435 ? -34.852 -66.760 -66.631 1.00 31.04 417 ALA B C 1
ATOM 6984 O O . ALA B 1 435 ? -34.011 -67.507 -66.116 1.00 34.09 417 ALA B O 1
ATOM 6986 N N . LEU B 1 436 ? -35.779 -67.202 -67.481 1.00 25.78 418 LEU B N 1
ATOM 6987 C CA . LEU B 1 436 ? -35.818 -68.610 -67.858 1.00 35.85 418 LEU B CA 1
ATOM 6988 C C . LEU B 1 436 ? -34.636 -68.976 -68.743 1.00 33.27 418 LEU B C 1
ATOM 6989 O O . LEU B 1 436 ? -34.053 -70.060 -68.597 1.00 29.87 418 LEU B O 1
ATOM 6994 N N . ALA B 1 437 ? -34.278 -68.090 -69.677 1.00 31.77 419 ALA B N 1
ATOM 6995 C CA . ALA B 1 437 ? -33.201 -68.397 -70.607 1.00 25.21 419 ALA B CA 1
ATOM 6996 C C . ALA B 1 437 ? -31.884 -68.568 -69.866 1.00 26.92 419 ALA B C 1
ATOM 6997 O O . ALA B 1 437 ? -31.049 -69.397 -70.245 1.00 31.90 419 ALA B O 1
ATOM 6999 N N . ASN B 1 438 ? -31.691 -67.813 -68.787 1.00 21.98 420 ASN B N 1
ATOM 7000 C CA . ASN B 1 438 ? -30.454 -67.851 -68.029 1.00 20.59 420 ASN B CA 1
ATOM 7001 C C . ASN B 1 438 ? -30.498 -68.851 -66.887 1.00 24.52 420 ASN B C 1
ATOM 7002 O O . ASN B 1 438 ? -29.494 -69.011 -66.185 1.00 28.22 420 ASN B O 1
ATOM 7007 N N . ASP B 1 439 ? -31.633 -69.526 -66.685 1.00 30.93 421 ASP B N 1
ATOM 7008 C CA . ASP B 1 439 ? -31.763 -70.524 -65.631 1.00 34.85 421 ASP B CA 1
ATOM 7009 C C . ASP B 1 439 ? -31.016 -71.794 -66.018 1.00 32.81 421 ASP B C 1
ATOM 7010 O O . ASP B 1 439 ? -31.647 -72.800 -66.360 1.00 36.18 421 ASP B O 1
ATOM 7015 N N . THR B 1 440 ? -29.681 -71.754 -65.977 1.00 32.02 422 THR B N 1
ATOM 7016 C CA . THR B 1 440 ? -28.856 -72.888 -66.383 1.00 33.53 422 THR B CA 1
ATOM 7017 C C . THR B 1 440 ? -27.417 -72.629 -65.972 1.00 28.43 422 THR B C 1
ATOM 7018 O O . THR B 1 440 ? -26.988 -71.475 -65.885 1.00 33.85 422 THR B O 1
ATOM 7022 N N . VAL B 1 441 ? -26.676 -73.711 -65.707 1.00 24.79 423 VAL B N 1
ATOM 7023 C CA . VAL B 1 441 ? -25.234 -73.570 -65.489 1.00 25.62 423 VAL B CA 1
ATOM 7024 C C . VAL B 1 441 ? -24.462 -73.342 -66.782 1.00 28.40 423 VAL B C 1
ATOM 7025 O O . VAL B 1 441 ? -23.276 -72.991 -66.726 1.00 27.94 423 VAL B O 1
ATOM 7029 N N . TYR B 1 442 ? -25.098 -73.518 -67.941 1.00 21.09 424 TYR B N 1
ATOM 7030 C CA . TYR B 1 442 ? -24.454 -73.380 -69.235 1.00 24.32 424 TYR B CA 1
ATOM 7031 C C . TYR B 1 442 ? -24.640 -71.964 -69.785 1.00 35.80 424 TYR B C 1
ATOM 7032 O O . TYR B 1 442 ? -25.200 -71.074 -69.132 1.00 28.84 424 TYR B O 1
ATOM 7041 N N . GLY B 1 443 ? -24.162 -71.767 -71.016 1.00 21.62 425 GLY B N 1
ATOM 7042 C CA . GLY B 1 443 ? -24.264 -70.496 -71.704 1.00 15.95 425 GLY B CA 1
ATOM 7043 C C . GLY B 1 443 ? -23.532 -70.516 -73.033 1.00 21.68 425 GLY B C 1
ATOM 7044 O O . GLY B 1 443 ? -22.697 -69.652 -73.329 1.00 22.17 425 GLY B O 1
ATOM 7045 N N . LEU B 1 444 ? -23.821 -71.523 -73.848 1.00 20.48 426 LEU B N 1
ATOM 7046 C CA . LEU B 1 444 ? -23.139 -71.626 -75.128 1.00 21.42 426 LEU B CA 1
ATOM 7047 C C . LEU B 1 444 ? -23.798 -70.736 -76.178 1.00 24.29 426 LEU B C 1
ATOM 7048 O O . LEU B 1 444 ? -23.147 -69.859 -76.748 1.00 28.39 426 LEU B O 1
ATOM 7053 N N . ALA B 1 445 ? -25.088 -70.954 -76.454 1.00 22.05 427 ALA B N 1
ATOM 7054 C CA . ALA B 1 445 ? -25.787 -70.227 -77.506 1.00 23.32 427 ALA B CA 1
ATOM 7055 C C . ALA B 1 445 ? -27.209 -69.920 -77.052 1.00 31.27 427 ALA B C 1
ATOM 7056 O O . ALA B 1 445 ? -27.660 -70.382 -75.997 1.00 24.37 427 ALA B O 1
ATOM 7058 N N . ALA B 1 446 ? -27.910 -69.123 -77.865 1.00 26.12 428 ALA B N 1
ATOM 7059 C CA . ALA B 1 446 ? -29.291 -68.717 -77.625 1.00 25.42 428 ALA B CA 1
ATOM 7060 C C . ALA B 1 446 ? -29.839 -68.084 -78.898 1.00 29.11 428 ALA B C 1
ATOM 7061 O O . ALA B 1 446 ? -29.085 -67.480 -79.669 1.00 33.15 428 ALA B O 1
ATOM 7063 N N . SER B 1 447 ? -31.149 -68.242 -79.129 1.00 23.07 429 SER B N 1
ATOM 7064 C CA . SER B 1 447 ? -31.824 -67.547 -80.222 1.00 28.57 429 SER B CA 1
ATOM 7065 C C . SER B 1 447 ? -33.039 -66.815 -79.670 1.00 26.75 429 SER B C 1
ATOM 7066 O O . SER B 1 447 ? -33.578 -67.185 -78.623 1.00 25.68 429 SER B O 1
ATOM 7069 N N . ALA B 1 448 ? -33.450 -65.756 -80.376 1.00 27.92 430 ALA B N 1
ATOM 7070 C CA . ALA B 1 448 ? -34.474 -64.836 -79.886 1.00 23.56 430 ALA B CA 1
ATOM 7071 C C . ALA B 1 448 ? -35.221 -64.230 -81.067 1.00 26.04 430 ALA B C 1
ATOM 7072 O O . ALA B 1 448 ? -34.606 -63.725 -82.015 1.00 24.27 430 ALA B O 1
ATOM 7074 N N . TYR B 1 449 ? -36.547 -64.275 -81.005 1.00 30.29 431 TYR B N 1
ATOM 7075 C CA . TYR B 1 449 ? -37.385 -63.862 -82.124 1.00 33.04 431 TYR B CA 1
ATOM 7076 C C . TYR B 1 449 ? -38.358 -62.793 -81.647 1.00 32.93 431 TYR B C 1
ATOM 7077 O O . TYR B 1 449 ? -39.069 -62.994 -80.655 1.00 35.36 431 TYR B O 1
ATOM 7086 N N . THR B 1 450 ? -38.382 -61.664 -82.351 1.00 25.57 432 THR B N 1
ATOM 7087 C CA . THR B 1 450 ? -39.152 -60.496 -81.945 1.00 27.95 432 THR B CA 1
ATOM 7088 C C . THR B 1 450 ? -39.107 -59.482 -83.079 1.00 36.69 432 THR B C 1
ATOM 7089 O O . THR B 1 450 ? -38.102 -59.380 -83.796 1.00 29.42 432 THR B O 1
ATOM 7093 N N . GLY B 1 451 ? -40.211 -58.744 -83.247 1.00 31.70 433 GLY B N 1
ATOM 7094 C CA . GLY B 1 451 ? -40.246 -57.642 -84.196 1.00 31.21 433 GLY B CA 1
ATOM 7095 C C . GLY B 1 451 ? -39.823 -56.302 -83.627 1.00 33.77 433 GLY B C 1
ATOM 7096 O O . GLY B 1 451 ? -39.582 -55.351 -84.382 1.00 28.39 433 GLY B O 1
ATOM 7097 N N . SER B 1 452 ? -39.690 -56.240 -82.302 1.00 36.61 434 SER B N 1
ATOM 7098 C CA . SER B 1 452 ? -39.443 -55.017 -81.548 1.00 34.03 434 SER B CA 1
ATOM 7099 C C . SER B 1 452 ? -37.953 -54.687 -81.460 1.00 35.66 434 SER B C 1
ATOM 7100 O O . SER B 1 452 ? -37.155 -55.515 -81.008 1.00 34.80 434 SER B O 1
ATOM 7103 N N . LEU B 1 453 ? -37.582 -53.470 -81.872 1.00 32.92 435 LEU B N 1
ATOM 7104 C CA . LEU B 1 453 ? -36.216 -53.009 -81.633 1.00 35.04 435 LEU B CA 1
ATOM 7105 C C . LEU B 1 453 ? -35.878 -53.033 -80.146 1.00 31.32 435 LEU B C 1
ATOM 7106 O O . LEU B 1 453 ? -34.813 -53.517 -79.745 1.00 32.27 435 LEU B O 1
ATOM 7111 N N . ARG B 1 454 ? -36.773 -52.502 -79.314 1.00 36.72 436 ARG B N 1
ATOM 7112 C CA . ARG B 1 454 ? -36.544 -52.482 -77.873 1.00 36.61 436 ARG B CA 1
ATOM 7113 C C . ARG B 1 454 ? -36.316 -53.894 -77.331 1.00 34.63 436 ARG B C 1
ATOM 7114 O O . ARG B 1 454 ? -35.360 -54.138 -76.586 1.00 29.83 436 ARG B O 1
ATOM 7122 N N . HIS B 1 455 ? -37.173 -54.847 -77.718 1.00 37.30 437 HIS B N 1
ATOM 7123 C CA . HIS B 1 455 ? -37.053 -56.206 -77.193 1.00 36.05 437 HIS B CA 1
ATOM 7124 C C . HIS B 1 455 ? -35.805 -56.897 -77.726 1.00 37.38 437 HIS B C 1
ATOM 7125 O O . HIS B 1 455 ? -35.150 -57.658 -77.000 1.00 29.44 437 HIS B O 1
ATOM 7132 N N . ALA B 1 456 ? -35.477 -56.658 -79.000 1.00 28.69 438 ALA B N 1
ATOM 7133 C CA . ALA B 1 456 ? -34.300 -57.281 -79.589 1.00 24.31 438 ALA B CA 1
ATOM 7134 C C . ALA B 1 456 ? -33.034 -56.885 -78.839 1.00 30.18 438 ALA B C 1
ATOM 7135 O O . ALA B 1 456 ? -32.200 -57.746 -78.523 1.00 29.81 438 ALA B O 1
ATOM 7137 N N . LEU B 1 457 ? -32.874 -55.588 -78.535 1.00 26.11 439 LEU B N 1
ATOM 7138 C CA . LEU B 1 457 ? -31.683 -55.136 -77.811 1.00 26.38 439 LEU B CA 1
ATOM 7139 C C . LEU B 1 457 ? -31.637 -55.736 -76.407 1.00 29.65 439 LEU B C 1
ATOM 7140 O O . LEU B 1 457 ? -30.567 -56.106 -75.911 1.00 32.02 439 LEU B O 1
ATOM 7145 N N . ARG B 1 458 ? -32.803 -55.856 -75.766 1.00 34.62 440 ARG B N 1
ATOM 7146 C CA . ARG B 1 458 ? -32.907 -56.396 -74.413 1.00 33.25 440 ARG B CA 1
ATOM 7147 C C . ARG B 1 458 ? -32.578 -57.891 -74.369 1.00 33.67 440 ARG B C 1
ATOM 7148 O O . ARG B 1 458 ? -31.892 -58.360 -73.448 1.00 28.23 440 ARG B O 1
ATOM 7156 N N . LEU B 1 459 ? -33.069 -58.658 -75.347 1.00 28.10 441 LEU B N 1
ATOM 7157 C CA . LEU B 1 459 ? -32.737 -60.077 -75.387 1.00 32.78 441 LEU B CA 1
ATOM 7158 C C . LEU B 1 459 ? -31.284 -60.289 -75.814 1.00 30.35 441 LEU B C 1
ATOM 7159 O O . LEU B 1 459 ? -30.600 -61.179 -75.295 1.00 28.70 441 LEU B O 1
ATOM 7164 N N . SER B 1 460 ? -30.789 -59.458 -76.734 1.00 32.08 442 SER B N 1
ATOM 7165 C CA . SER B 1 460 ? -29.405 -59.565 -77.188 1.00 26.31 442 SER B CA 1
ATOM 7166 C C . SER B 1 460 ? -28.419 -59.391 -76.044 1.00 29.30 442 SER B C 1
ATOM 7167 O O . SER B 1 460 ? -27.407 -60.095 -75.970 1.00 26.82 442 SER B O 1
ATOM 7170 N N . ARG B 1 461 ? -28.679 -58.429 -75.161 1.00 30.24 443 ARG B N 1
ATOM 7171 C CA . ARG B 1 461 ? -27.702 -58.032 -74.160 1.00 31.38 443 ARG B CA 1
ATOM 7172 C C . ARG B 1 461 ? -27.813 -58.832 -72.875 1.00 29.74 443 ARG B C 1
ATOM 7173 O O . ARG B 1 461 ? -26.791 -59.114 -72.240 1.00 32.26 443 ARG B O 1
ATOM 7181 N N . GLU B 1 462 ? -29.015 -59.256 -72.506 1.00 32.13 444 GLU B N 1
ATOM 7182 C CA . GLU B 1 462 ? -29.227 -59.856 -71.201 1.00 28.06 444 GLU B CA 1
ATOM 7183 C C . GLU B 1 462 ? -29.168 -61.380 -71.173 1.00 32.45 444 GLU B C 1
ATOM 7184 O O . GLU B 1 462 ? -29.107 -61.949 -70.078 1.00 30.38 444 GLU B O 1
ATOM 7190 N N . ILE B 1 463 ? -29.172 -62.063 -72.314 1.00 24.43 445 ILE B N 1
ATOM 7191 C CA . ILE B 1 463 ? -29.002 -63.512 -72.287 1.00 26.91 445 ILE B CA 1
ATOM 7192 C C . ILE B 1 463 ? -27.512 -63.839 -72.213 1.00 27.36 445 ILE B C 1
ATOM 7193 O O . ILE B 1 463 ? -26.741 -63.478 -73.110 1.00 28.18 445 ILE B O 1
ATOM 7198 N N . ARG B 1 464 ? -27.103 -64.529 -71.141 1.00 32.33 446 ARG B N 1
ATOM 7199 C CA . ARG B 1 464 ? -25.689 -64.819 -70.870 1.00 26.14 446 ARG B CA 1
ATOM 7200 C C . ARG B 1 464 ? -25.231 -66.025 -71.692 1.00 29.85 446 ARG B C 1
ATOM 7201 O O . ARG B 1 464 ? -25.094 -67.145 -71.194 1.00 32.65 446 ARG B O 1
ATOM 7209 N N . ALA B 1 465 ? -24.965 -65.781 -72.977 1.00 24.82 447 ALA B N 1
ATOM 7210 C CA . ALA B 1 465 ? -24.473 -66.812 -73.881 1.00 21.96 447 ALA B CA 1
ATOM 7211 C C . ALA B 1 465 ? -23.443 -66.213 -74.827 1.00 24.42 447 ALA B C 1
ATOM 7212 O O . ALA B 1 465 ? -23.409 -65.001 -75.058 1.00 27.33 447 ALA B O 1
ATOM 7214 N N . GLY B 1 466 ? -22.603 -67.088 -75.385 1.00 16.04 448 GLY B N 1
ATOM 7215 C CA . GLY B 1 466 ? -21.522 -66.652 -76.252 1.00 18.39 448 GLY B CA 1
ATOM 7216 C C . GLY B 1 466 ? -21.970 -66.223 -77.629 1.00 23.03 448 GLY B C 1
ATOM 7217 O O . GLY B 1 466 ? -21.226 -65.516 -78.319 1.00 24.77 448 GLY B O 1
ATOM 7218 N N . ILE B 1 467 ? -23.158 -66.649 -78.053 1.00 22.78 449 ILE B N 1
ATOM 7219 C CA . ILE B 1 467 ? -23.829 -66.072 -79.214 1.00 29.05 449 ILE B CA 1
ATOM 7220 C C . ILE B 1 467 ? -25.331 -65.985 -78.936 1.00 27.20 449 ILE B C 1
ATOM 7221 O O . ILE B 1 467 ? -25.930 -66.891 -78.342 1.00 25.35 449 ILE B O 1
ATOM 7226 N N . VAL B 1 468 ? -25.932 -64.868 -79.335 1.00 22.95 450 VAL B N 1
ATOM 7227 C CA . VAL B 1 468 ? -27.383 -64.713 -79.371 1.00 24.92 450 VAL B CA 1
ATOM 7228 C C . VAL B 1 468 ? -27.760 -64.339 -80.799 1.00 26.96 450 VAL B C 1
ATOM 7229 O O . VAL B 1 468 ? -27.402 -63.253 -81.276 1.00 27.41 450 VAL B O 1
ATOM 7233 N N . THR B 1 469 ? -28.446 -65.249 -81.498 1.00 25.65 451 THR B N 1
ATOM 7234 C CA . THR B 1 469 ? -28.992 -64.943 -82.817 1.00 28.53 451 THR B CA 1
ATOM 7235 C C . THR B 1 469 ? -30.394 -64.359 -82.673 1.00 30.07 451 THR B C 1
ATOM 7236 O O . THR B 1 469 ? -31.197 -64.815 -81.852 1.00 25.91 451 THR B O 1
ATOM 7240 N N . VAL B 1 470 ? -30.672 -63.321 -83.452 1.00 28.82 452 VAL B N 1
ATOM 7241 C CA . VAL B 1 470 ? -31.947 -62.621 -83.381 1.00 34.36 452 VAL B CA 1
ATOM 7242 C C . VAL B 1 470 ? -32.679 -62.831 -84.697 1.00 34.48 452 VAL B C 1
ATOM 7243 O O . VAL B 1 470 ? -32.152 -62.505 -85.771 1.00 27.49 452 VAL B O 1
ATOM 7247 N N . ASN B 1 471 ? -33.889 -63.397 -84.601 1.00 27.06 453 ASN B N 1
ATOM 7248 C CA . ASN B 1 471 ? -34.773 -63.654 -85.742 1.00 33.84 453 ASN B CA 1
ATOM 7249 C C . ASN B 1 471 ? -34.178 -64.672 -86.717 1.00 34.80 453 ASN B C 1
ATOM 7250 O O . ASN B 1 471 ? -34.503 -64.673 -87.907 1.00 31.94 453 ASN B O 1
ATOM 7255 N N . CYS B 1 472 ? -33.315 -65.547 -86.207 1.00 31.25 454 CYS B N 1
ATOM 7256 C CA . CYS B 1 472 ? -32.787 -66.683 -86.949 1.00 27.47 454 CYS B CA 1
ATOM 7257 C C . CYS B 1 472 ? -32.151 -67.612 -85.930 1.00 28.32 454 CYS B C 1
ATOM 7258 O O . CYS B 1 472 ? -31.950 -67.236 -84.774 1.00 22.46 454 CYS B O 1
ATOM 7261 N N . PHE B 1 473 ? -31.856 -68.840 -86.366 1.00 31.45 455 PHE B N 1
ATOM 7262 C CA . PHE B 1 473 ? -31.011 -69.769 -85.618 1.00 32.99 455 PHE B CA 1
ATOM 7263 C C . PHE B 1 473 ? -29.658 -69.912 -86.312 1.00 29.16 455 PHE B C 1
ATOM 7264 O O . PHE B 1 473 ? -29.588 -69.961 -87.542 1.00 27.44 455 PHE B O 1
ATOM 7272 N N . GLY B 1 474 ? -28.587 -70.017 -85.533 1.00 21.86 456 GLY B N 1
ATOM 7273 C CA . GLY B 1 474 ? -27.303 -70.306 -86.136 1.00 26.07 456 GLY B CA 1
ATOM 7274 C C . GLY B 1 474 ? -26.157 -70.185 -85.148 1.00 33.23 456 GLY B C 1
ATOM 7275 O O . GLY B 1 474 ? -26.344 -69.959 -83.948 1.00 23.20 456 GLY B O 1
ATOM 7276 N N . GLU B 1 475 ? -24.957 -70.347 -85.697 1.00 31.89 457 GLU B N 1
ATOM 7277 C CA . GLU B 1 475 ? -23.713 -70.275 -84.946 1.00 27.24 457 GLU B CA 1
ATOM 7278 C C . GLU B 1 475 ? -22.821 -69.154 -85.460 1.00 27.47 457 GLU B C 1
ATOM 7279 O O . GLU B 1 475 ? -21.617 -69.168 -85.207 1.00 32.59 457 GLU B O 1
ATOM 7285 N N . GLY B 1 476 ? -23.387 -68.189 -86.190 1.00 29.39 458 GLY B N 1
ATOM 7286 C CA . GLY B 1 476 ? -22.587 -67.179 -86.852 1.00 27.31 458 GLY B CA 1
ATOM 7287 C C . GLY B 1 476 ? -21.980 -67.728 -88.132 1.00 29.58 458 GLY B C 1
ATOM 7288 O O . GLY B 1 476 ? -22.493 -68.672 -88.728 1.00 31.20 458 GLY B O 1
ATOM 7289 N N . ASP B 1 477 ? -20.872 -67.126 -88.554 1.00 25.63 459 ASP B N 1
ATOM 7290 C CA . ASP B 1 477 ? -20.135 -67.603 -89.719 1.00 18.58 459 ASP B CA 1
ATOM 7291 C C . ASP B 1 477 ? -18.656 -67.722 -89.347 1.00 25.11 459 ASP B C 1
ATOM 7292 O O . ASP B 1 477 ? -18.275 -67.725 -88.169 1.00 20.05 459 ASP B O 1
ATOM 7297 N N . ALA B 1 478 ? -17.803 -67.808 -90.371 1.00 19.31 460 ALA B N 1
ATOM 7298 C CA . ALA B 1 478 ? -16.381 -68.049 -90.153 1.00 20.54 460 ALA B CA 1
ATOM 7299 C C . ALA B 1 478 ? -15.720 -66.921 -89.372 1.00 21.42 460 ALA B C 1
ATOM 7300 O O . ALA B 1 478 ? -14.715 -67.145 -88.684 1.00 18.64 460 ALA B O 1
ATOM 7302 N N . SER B 1 479 ? -16.267 -65.712 -89.460 1.00 17.54 461 SER B N 1
ATOM 7303 C CA . SER B 1 479 ? -15.642 -64.532 -88.890 1.00 17.63 461 SER B CA 1
ATOM 7304 C C . SER B 1 479 ? -16.096 -64.234 -87.465 1.00 17.73 461 SER B C 1
ATOM 7305 O O . SER B 1 479 ? -15.583 -63.293 -86.858 1.00 20.91 461 SER B O 1
ATOM 7308 N N . THR B 1 480 ? -17.040 -64.997 -86.917 1.00 17.80 462 THR B N 1
ATOM 7309 C CA . THR B 1 480 ? -17.549 -64.691 -85.587 1.00 19.69 462 THR B CA 1
ATOM 7310 C C . THR B 1 480 ? -17.152 -65.767 -84.580 1.00 17.93 462 THR B C 1
ATOM 7311 O O . THR B 1 480 ? -17.184 -66.962 -84.900 1.00 19.91 462 THR B O 1
ATOM 7315 N N . PRO B 1 481 ? -16.769 -65.369 -83.367 1.00 19.49 463 PRO B N 1
ATOM 7316 C CA . PRO B 1 481 ? -16.278 -66.343 -82.383 1.00 17.14 463 PRO B CA 1
ATOM 7317 C C . PRO B 1 481 ? -17.398 -67.165 -81.757 1.00 20.59 463 PRO B C 1
ATOM 7318 O O . PRO B 1 481 ? -18.476 -66.653 -81.451 1.00 19.65 463 PRO B O 1
ATOM 7322 N N . PHE B 1 482 ? -17.131 -68.456 -81.552 1.00 20.61 464 PHE B N 1
ATOM 7323 C CA . PHE B 1 482 ? -18.113 -69.371 -80.977 1.00 18.26 464 PHE B CA 1
ATOM 7324 C C . PHE B 1 482 ? -17.543 -70.005 -79.714 1.00 25.55 464 PHE B C 1
ATOM 7325 O O . PHE B 1 482 ? -16.414 -70.505 -79.721 1.00 29.53 464 PHE B O 1
ATOM 7333 N N . GLY B 1 483 ? -18.317 -69.988 -78.633 1.00 20.32 465 GLY B N 1
ATOM 7334 C CA . GLY B 1 483 ? -17.810 -70.453 -77.354 1.00 19.93 465 GLY B CA 1
ATOM 7335 C C . GLY B 1 483 ? -18.701 -70.117 -76.175 1.00 22.15 465 GLY B C 1
ATOM 7336 O O . GLY B 1 483 ? -19.547 -69.226 -76.275 1.00 21.56 465 GLY B O 1
ATOM 7337 N N . GLY B 1 484 ? -18.512 -70.804 -75.052 1.00 22.16 466 GLY B N 1
ATOM 7338 C CA . GLY B 1 484 ? -19.472 -70.784 -73.959 1.00 24.17 466 GLY B CA 1
ATOM 7339 C C . GLY B 1 484 ? -19.097 -69.847 -72.818 1.00 25.02 466 GLY B C 1
ATOM 7340 O O . GLY B 1 484 ? -17.925 -69.709 -72.478 1.00 21.17 466 GLY B O 1
ATOM 7341 N N . TYR B 1 485 ? -20.117 -69.186 -72.272 1.00 23.94 467 TYR B N 1
ATOM 7342 C CA . TYR B 1 485 ? -20.064 -68.645 -70.919 1.00 27.16 467 TYR B CA 1
ATOM 7343 C C . TYR B 1 485 ? -20.174 -69.785 -69.918 1.00 21.64 467 TYR B C 1
ATOM 7344 O O . TYR B 1 485 ? -20.613 -70.888 -70.250 1.00 20.97 467 TYR B O 1
ATOM 7353 N N . LYS B 1 486 ? -19.823 -69.486 -68.665 1.00 26.26 468 LYS B N 1
ATOM 7354 C CA . LYS B 1 486 ? -20.070 -70.393 -67.549 1.00 25.79 468 LYS B CA 1
ATOM 7355 C C . LYS B 1 486 ? -19.519 -71.789 -67.827 1.00 28.66 468 LYS B C 1
ATOM 7356 O O . LYS B 1 486 ? -18.387 -71.917 -68.308 1.00 24.45 468 LYS B O 1
ATOM 7362 N N . GLU B 1 487 ? -20.303 -72.836 -67.555 1.00 22.07 469 GLU B N 1
ATOM 7363 C CA . GLU B 1 487 ? -19.786 -74.197 -67.683 1.00 26.94 469 GLU B CA 1
ATOM 7364 C C . GLU B 1 487 ? -19.791 -74.713 -69.121 1.00 24.02 469 GLU B C 1
ATOM 7365 O O . GLU B 1 487 ? -19.399 -75.865 -69.353 1.00 26.42 469 GLU B O 1
ATOM 7371 N N . SER B 1 488 ? -20.192 -73.893 -70.090 1.00 21.57 470 SER B N 1
ATOM 7372 C CA . SER B 1 488 ? -20.090 -74.281 -71.491 1.00 28.79 470 SER B CA 1
ATOM 7373 C C . SER B 1 488 ? -18.702 -74.049 -72.078 1.00 26.55 470 SER B C 1
ATOM 7374 O O . SER B 1 488 ? -18.433 -74.513 -73.189 1.00 32.06 470 SER B O 1
ATOM 7377 N N . GLY B 1 489 ? -17.823 -73.328 -71.394 1.00 22.59 471 GLY B N 1
ATOM 7378 C CA . GLY B 1 489 ? -16.518 -73.097 -71.982 1.00 22.68 471 GLY B CA 1
ATOM 7379 C C . GLY B 1 489 ? -15.529 -72.616 -70.950 1.00 24.96 471 GLY B C 1
ATOM 7380 O O . GLY B 1 489 ? -15.889 -72.263 -69.826 1.00 19.74 471 GLY B O 1
ATOM 7381 N N . PHE B 1 490 ? -14.265 -72.596 -71.365 1.00 23.90 472 PHE B N 1
ATOM 7382 C CA . PHE B 1 490 ? -13.160 -72.167 -70.511 1.00 20.81 472 PHE B CA 1
ATOM 7383 C C . PHE B 1 490 ? -12.050 -71.626 -71.405 1.00 24.44 472 PHE B C 1
ATOM 7384 O O . PHE B 1 490 ? -11.472 -72.379 -72.197 1.00 25.01 472 PHE B O 1
ATOM 7392 N N . GLY B 1 491 ? -11.789 -70.320 -71.307 1.00 21.53 473 GLY B N 1
ATOM 7393 C CA . GLY B 1 491 ? -10.557 -69.719 -71.777 1.00 19.57 473 GLY B CA 1
ATOM 7394 C C . GLY B 1 491 ? -10.443 -69.368 -73.250 1.00 23.94 473 GLY B C 1
ATOM 7395 O O . GLY B 1 491 ? -9.402 -68.831 -73.647 1.00 33.46 473 GLY B O 1
ATOM 7396 N N . GLY B 1 492 ? -11.441 -69.640 -74.086 1.00 19.31 474 GLY B N 1
ATOM 7397 C CA . GLY B 1 492 ? -11.216 -69.308 -75.484 1.00 14.06 474 GLY B CA 1
ATOM 7398 C C . GLY B 1 492 ? -12.470 -69.323 -76.334 1.00 20.02 474 GLY B C 1
ATOM 7399 O O . GLY B 1 492 ? -13.592 -69.468 -75.840 1.00 20.85 474 GLY B O 1
ATOM 7400 N N . ARG B 1 493 ? -12.254 -69.160 -77.638 1.00 12.67 475 ARG B N 1
ATOM 7401 C CA . ARG B 1 493 ? -13.307 -69.153 -78.641 1.00 15.61 475 ARG B CA 1
ATOM 7402 C C . ARG B 1 493 ? -12.775 -69.775 -79.922 1.00 21.76 475 ARG B C 1
ATOM 7403 O O . ARG B 1 493 ? -11.631 -69.518 -80.317 1.00 21.89 475 ARG B O 1
ATOM 7411 N N . ASP B 1 494 ? -13.607 -70.587 -80.569 1.00 22.09 476 ASP B N 1
ATOM 7412 C CA . ASP B 1 494 ? -13.301 -71.146 -81.878 1.00 15.56 476 ASP B CA 1
ATOM 7413 C C . ASP B 1 494 ? -13.882 -70.246 -82.972 1.00 22.33 476 ASP B C 1
ATOM 7414 O O . ASP B 1 494 ? -14.764 -69.416 -82.721 1.00 18.71 476 ASP B O 1
ATOM 7419 N N . LYS B 1 495 ? -13.366 -70.419 -84.196 1.00 19.78 477 LYS B N 1
ATOM 7420 C CA . LYS B 1 495 ? -13.665 -69.551 -85.335 1.00 19.87 477 LYS B CA 1
ATOM 7421 C C . LYS B 1 495 ? -13.204 -68.122 -85.069 1.00 21.15 477 LYS B C 1
ATOM 7422 O O . LYS B 1 495 ? -12.717 -67.815 -83.976 1.00 19.58 477 LYS B O 1
ATOM 7428 N N . SER B 1 496 ? -13.341 -67.246 -86.071 1.00 21.00 478 SER B N 1
ATOM 7429 C CA . SER B 1 496 ? -13.015 -65.827 -85.952 1.00 17.81 478 SER B CA 1
ATOM 7430 C C . SER B 1 496 ? -11.529 -65.618 -85.721 1.00 17.20 478 SER B C 1
ATOM 7431 O O . SER B 1 496 ? -10.773 -66.579 -85.541 1.00 13.57 478 SER B O 1
ATOM 7434 N N . VAL B 1 497 ? -11.110 -64.350 -85.713 1.00 16.13 479 VAL B N 1
ATOM 7435 C CA . VAL B 1 497 ? -9.713 -64.027 -85.472 1.00 15.03 479 VAL B CA 1
ATOM 7436 C C . VAL B 1 497 ? -9.311 -64.329 -84.028 1.00 14.62 479 VAL B C 1
ATOM 7437 O O . VAL B 1 497 ? -8.120 -64.489 -83.737 1.00 19.50 479 VAL B O 1
ATOM 7441 N N . TRP B 1 498 ? -10.278 -64.412 -83.111 1.00 13.67 480 TRP B N 1
ATOM 7442 C CA . TRP B 1 498 ? -9.975 -64.692 -81.711 1.00 16.03 480 TRP B CA 1
ATOM 7443 C C . TRP B 1 498 ? -9.532 -66.135 -81.486 1.00 17.25 480 TRP B C 1
ATOM 7444 O O . TRP B 1 498 ? -8.894 -66.417 -80.471 1.00 18.82 480 TRP B O 1
ATOM 7455 N N . ALA B 1 499 ? -9.832 -67.054 -82.413 1.00 16.97 481 ALA B N 1
ATOM 7456 C CA . ALA B 1 499 ? -9.292 -68.405 -82.296 1.00 18.24 481 ALA B CA 1
ATOM 7457 C C . ALA B 1 499 ? -7.769 -68.388 -82.305 1.00 19.75 481 ALA B C 1
ATOM 7458 O O . ALA B 1 499 ? -7.131 -69.238 -81.677 1.00 15.53 481 ALA B O 1
ATOM 7460 N N . HIS B 1 500 ? -7.181 -67.404 -82.986 1.00 19.05 482 HIS B N 1
ATOM 7461 C CA . HIS B 1 500 ? -5.736 -67.248 -83.030 1.00 17.78 482 HIS B CA 1
ATOM 7462 C C . HIS B 1 500 ? -5.147 -67.135 -81.623 1.00 21.61 482 HIS B C 1
ATOM 7463 O O . HIS B 1 500 ? -4.054 -67.658 -81.353 1.00 15.07 482 HIS B O 1
ATOM 7470 N N . ASP B 1 501 ? -5.873 -66.486 -80.699 1.00 18.89 483 ASP B N 1
ATOM 7471 C CA . ASP B 1 501 ? -5.324 -66.259 -79.360 1.00 22.21 483 ASP B CA 1
ATOM 7472 C C . ASP B 1 501 ? -5.054 -67.570 -78.622 1.00 25.42 483 ASP B C 1
ATOM 7473 O O . ASP B 1 501 ? -4.158 -67.626 -77.768 1.00 20.53 483 ASP B O 1
ATOM 7478 N N . GLN B 1 502 ? -5.830 -68.623 -78.924 1.00 22.98 484 GLN B N 1
ATOM 7479 C CA . GLN B 1 502 ? -5.696 -69.909 -78.239 1.00 19.98 484 GLN B CA 1
ATOM 7480 C C . GLN B 1 502 ? -4.304 -70.504 -78.405 1.00 23.60 484 GLN B C 1
ATOM 7481 O O . GLN B 1 502 ? -3.807 -71.211 -77.511 1.00 11.88 484 GLN B O 1
ATOM 7487 N N . TYR B 1 503 ? -3.685 -70.274 -79.563 1.00 17.82 485 TYR B N 1
ATOM 7488 C CA . TYR B 1 503 ? -2.496 -71.006 -79.955 1.00 19.38 485 TYR B CA 1
ATOM 7489 C C . TYR B 1 503 ? -1.255 -70.130 -79.971 1.00 17.34 485 TYR B C 1
ATOM 7490 O O . TYR B 1 503 ? -0.213 -70.559 -80.480 1.00 16.11 485 TYR B O 1
ATOM 7499 N N . THR B 1 504 ? -1.318 -68.940 -79.379 1.00 12.65 486 THR B N 1
ATOM 7500 C CA . THR B 1 504 ? -0.192 -68.018 -79.406 1.00 19.45 486 THR B CA 1
ATOM 7501 C C . THR B 1 504 ? 0.087 -67.446 -78.019 1.00 18.39 486 THR B C 1
ATOM 7502 O O . THR B 1 504 ? -0.801 -67.380 -77.164 1.00 25.97 486 THR B O 1
ATOM 7506 N N . GLU B 1 505 ? 1.343 -67.059 -77.796 1.00 14.43 487 GLU B N 1
ATOM 7507 C CA . GLU B 1 505 ? 1.753 -66.322 -76.605 1.00 17.03 487 GLU B CA 1
ATOM 7508 C C . GLU B 1 505 ? 2.019 -64.868 -76.978 1.00 18.41 487 GLU B C 1
ATOM 7509 O O . GLU B 1 505 ? 2.552 -64.590 -78.058 1.00 21.43 487 GLU B O 1
ATOM 7515 N N . LEU B 1 506 ? 1.634 -63.942 -76.094 1.00 14.27 488 LEU B N 1
ATOM 7516 C CA . LEU B 1 506 ? 1.996 -62.537 -76.249 1.00 13.42 488 LEU B CA 1
ATOM 7517 C C . LEU B 1 506 ? 3.402 -62.307 -75.716 1.00 18.61 488 LEU B C 1
ATOM 7518 O O . LEU B 1 506 ? 3.763 -62.822 -74.655 1.00 21.30 488 LEU B O 1
ATOM 7523 N N . LYS B 1 507 ? 4.201 -61.536 -76.454 1.00 11.94 489 LYS B N 1
ATOM 7524 C CA . LYS B 1 507 ? 5.533 -61.149 -76.004 1.00 15.58 489 LYS B CA 1
ATOM 7525 C C . LYS B 1 507 ? 5.721 -59.649 -76.185 1.00 14.81 489 LYS B C 1
ATOM 7526 O O . LYS B 1 507 ? 5.492 -59.123 -77.277 1.00 22.00 489 LYS B O 1
ATOM 7532 N N . THR B 1 508 ? 6.135 -58.964 -75.118 1.00 15.75 490 THR B N 1
ATOM 7533 C CA . THR B 1 508 ? 6.605 -57.584 -75.203 1.00 11.30 490 THR B CA 1
ATOM 7534 C C . THR B 1 508 ? 8.098 -57.590 -75.500 1.00 17.68 490 THR B C 1
ATOM 7535 O O . THR B 1 508 ? 8.884 -58.119 -74.706 1.00 20.67 490 THR B O 1
ATOM 7539 N N . ILE B 1 509 ? 8.492 -57.003 -76.626 1.00 15.02 491 ILE B N 1
ATOM 7540 C CA . ILE B 1 509 ? 9.897 -56.774 -76.943 1.00 16.06 491 ILE B CA 1
ATOM 7541 C C . ILE B 1 509 ? 10.171 -55.292 -76.695 1.00 16.28 491 ILE B C 1
ATOM 7542 O O . ILE B 1 509 ? 9.705 -54.426 -77.442 1.00 19.93 491 ILE B O 1
ATOM 7547 N N . TRP B 1 510 ? 10.895 -54.984 -75.628 1.00 13.25 492 TRP B N 1
ATOM 7548 C CA . TRP B 1 510 ? 11.127 -53.604 -75.213 1.00 17.78 492 TRP B CA 1
ATOM 7549 C C . TRP B 1 510 ? 12.583 -53.267 -75.509 1.00 16.12 492 TRP B C 1
ATOM 7550 O O . TRP B 1 510 ? 13.499 -53.801 -74.873 1.00 18.56 492 TRP B O 1
ATOM 7561 N N . ILE B 1 511 ? 12.793 -52.388 -76.477 1.00 16.90 493 ILE B N 1
ATOM 7562 C CA . ILE B 1 511 ? 14.119 -52.067 -76.980 1.00 18.93 493 ILE B CA 1
ATOM 7563 C C . ILE B 1 511 ? 14.469 -50.672 -76.510 1.00 22.95 493 ILE B C 1
ATOM 7564 O O . ILE B 1 511 ? 13.828 -49.691 -76.913 1.00 24.29 493 ILE B O 1
ATOM 7569 N N . ASP B 1 512 ? 15.486 -50.584 -75.662 1.00 20.70 494 ASP B N 1
ATOM 7570 C CA . ASP B 1 512 ? 15.956 -49.289 -75.203 1.00 27.70 494 ASP B CA 1
ATOM 7571 C C . ASP B 1 512 ? 16.550 -48.490 -76.357 1.00 19.48 494 ASP B C 1
ATOM 7572 O O . ASP B 1 512 ? 17.253 -49.031 -77.210 1.00 26.03 494 ASP B O 1
ATOM 7577 N N . ALA B 1 513 ? 16.263 -47.193 -76.378 1.00 30.82 495 ALA B N 1
ATOM 7578 C CA . ALA B 1 513 ? 16.783 -46.297 -77.412 1.00 33.84 495 ALA B CA 1
ATOM 7579 C C . ALA B 1 513 ? 17.043 -44.922 -76.798 1.00 42.29 495 ALA B C 1
ATOM 7580 O O . ALA B 1 513 ? 16.667 -43.886 -77.352 1.00 51.48 495 ALA B O 1
ATOM 7582 N N . SER B 1 514 ? 17.697 -44.904 -75.634 1.00 62.59 496 SER B N 1
ATOM 7583 C CA . SER B 1 514 ? 17.809 -43.705 -74.794 1.00 62.60 496 SER B CA 1
ATOM 7584 C C . SER B 1 514 ? 19.002 -42.825 -75.180 1.00 70.44 496 SER B C 1
ATOM 7585 O O . SER B 1 514 ? 20.035 -43.324 -75.633 1.00 70.21 496 SER B O 1
#

Solvent-accessible surface area: 33784 Å² total; per-residue (Å²): 199,78,140,45,41,47,90,128,89,0,32,56,41,22,89,111,32,141,34,13,80,106,1,6,4,57,33,26,50,94,96,6,64,41,55,116,67,43,56,5,60,12,15,26,79,55,104,104,35,4,73,0,3,11,0,30,58,102,4,0,23,83,0,0,23,4,0,81,120,1,20,112,92,4,82,2,81,85,77,72,57,52,91,19,44,41,0,1,55,107,0,0,91,31,0,83,125,49,23,57,36,0,0,0,1,2,2,16,4,2,0,3,0,0,78,29,0,1,34,34,2,0,50,81,2,4,70,8,2,61,58,5,0,80,28,15,54,115,46,202,62,43,98,16,117,31,57,117,56,10,90,1,50,3,32,53,21,25,12,5,5,0,0,0,11,9,22,43,9,7,6,0,9,11,2,2,10,0,0,0,3,0,0,3,5,2,0,2,0,0,0,7,2,5,45,64,4,2,0,2,2,0,36,1,1,54,0,1,42,116,6,28,6,23,38,2,0,6,0,0,0,0,0,26,48,217,80,0,2,47,22,1,0,85,33,91,64,0,28,0,0,0,7,16,21,53,13,70,54,0,51,74,6,0,44,17,0,2,88,26,25,3,5,35,2,1,0,9,3,4,5,2,6,6,0,0,0,5,60,48,30,167,69,28,64,79,9,0,92,46,0,0,53,0,3,0,39,4,3,1,2,4,22,1,10,4,18,0,0,0,0,14,43,133,20,68,73,34,0,0,101,88,0,10,46,29,27,205,122,25,108,35,12,53,10,14,14,19,148,0,80,1,1,0,1,6,20,90,75,17,8,98,87,0,96,52,22,2,80,37,0,112,103,55,223,33,62,46,80,46,37,15,43,58,98,87,43,6,15,4,61,12,0,0,0,23,56,1,52,32,167,11,117,0,1,93,47,34,5,39,7,0,4,0,1,0,13,48,2,103,74,15,86,67,0,13,63,18,2,40,52,22,76,33,6,3,4,5,2,0,1,4,42,29,138,170,26,14,82,72,0,2,168,68,2,44,2,1,0,0,2,2,54,13,30,20,26,26,48,24,9,0,1,4,0,2,2,80,22,0,6,6,41,17,12,1,13,0,52,50,0,16,49,5,0,5,11,19,0,0,10,38,39,44,61,119,182,68,141,43,39,42,93,127,88,0,31,57,40,24,90,108,34,143,31,14,86,108,0,6,4,43,29,26,48,94,96,8,65,60,56,164,59,44,67,4,57,13,16,32,80,56,106,104,34,7,104,0,4,10,0,55,58,97,4,0,22,79,0,0,48,3,0,111,117,1,20,106,88,6,76,3,79,90,78,70,55,49,89,19,46,41,0,1,55,117,0,0,75,31,0,75,119,51,26,62,36,0,0,0,2,2,1,15,4,1,0,2,0,0,67,29,0,0,33,35,1,0,44,81,2,5,68,8,2,58,58,5,0,81,27,14,52,114,45,197,65,44,100,15,115,30,58,117,57,10,107,1,52,2,33,53,22,23,12,4,5,0,0,0,10,10,19,48,2,7,8,0,10,8,3,1,13,0,0,0,3,0,0,3,6,2,0,2,0,0,0,7,2,7,47,64,4,0,0,3,5,0,36,1,1,52,0,1,39,113,2,28,6,23,37,1,0,6,0,0,0,0,0,24,49,207,91,0,2,46,24,0,0,81,30,91,55,0,28,0,0,0,8,8,21,54,15,72,57,0,51,76,7,0,46,18,0,2,88,25,25,3,5,35,2,0,0,6,3,4,6,4,6,7,0,0,0,6,58,50,31,166,71,28,66,82,9,0,88,46,0,2,58,0,2,0,36,3,2,2,2,5,20,1,10,3,17,1,0,0,0,15,51,136,20,63,84,36,0,0,98,92,0,10,35,32,24,195,114,34,111,30,15,56,7,12,14,20,145,0,72,2,1,0,1,5,22,93,79,18,12,88,83,0,99,58,26,14,80,40,0,186,98,41,217,29,64,53,82,43,40,29,53,53,101,95,41,9,22,5,62,12,0,0,0,18,43,2,52,32,165,10,125,0,0,98,46,37,5,34,7,1,5,0,1,0,12,32,2,103,72,15,81,66,0,15,66,18,3,41,52,21,78,34,8,1,4,5,3,0,2,4,44,28,138,184,32,12,82,74,0,2,165,72,2,48,2,0,2,0,2,1,55,13,26,20,29,26,50,22,11,0,1,6,0,3,1,78,26,0,6,7,44,16,13,1,14,0,54,52,0,16,50,5,0,5,12,19,0,0,8,39,40,42,64,122

Sequence (992 aa):
MTTELLSREEYAAIAATLDLPQRAFIDGGFRDACGGRTFASTNPATGELLAQVAACDAEDVGHAVASARRAFEDGRWRSRTPAERKAALLRLAELLEEHLLELAVMESSLDSGKPIRECQHTDLPETINTLRWHAELIDKIYDSTAPVGSAALAMVVREPIGVVGLVLPWNFPLLMLAWKIGPALAAGCSVVVKPAPETSLTALRVAELASQAGIPAGVFNVVPGGGREAGEPLGRHPDVAMVSFTGSTATGRLFLKYAAESNLKRVVLECGGKNPAVVMNDVEDLDLVAQHVVNGAFWNMGENCCSASSRLIVHAEVREALLERIGAQLREWRMGDPLDPRNRLGALVSPAHFEKVRAYLDQARTERLAVRFGGATEAGIFVEPTVVDGVSPHSRLFREEIFGPLLSVTSFDDIDEAIALANDTVYGLAASAYTGSLRHALRLSREIRAGIVTVNCFGEGDASTPFGGYKESGFGGRDKSVWAHDQYTELKTIWIDASMTELLSREEYAAIAATLDLPQRAFIDGGFRDACGGRTFASTNPATGELLAQVAACDAEDVGHAVASARRRAFEDGRWRSRTPAERKAALLRLAELLEEHLLELAVMESLDSGKPIRECQHTDLPETINTLRWHAELIDKIYDSTAPVGSAALAMVVREPIGVVGLVLPWNFPLLMLAWKIGPALAAGCSVVVVKPAPETSLTALRVAELASQAGIPAGVFNVVPGGGREAGEPLGRHPDVAMVSFTGSTATGRLFLKYAAESSNLKRVVLECGGKNPAVVMNDVEDLDLVAQHVVNGAFWNMGENCCSASSRLIVHAEVRREALLERRIGAQLREWRMGDPLDPRNRLGALVSPAHFEKVRAYLDQARTERLAVRFGGATEAGIFVEPTVVDGVSPHSRLFREEIFGPLLSVTSFDDIDEAIALANDTVYGLAASAYTGSLRHALRLSREIRAGIVTVNCFGEGDASTPFGGYKESGFGGRDKSVWAHDQYTELKTIWIDAS

CATH classification: 3.40.605.10 (+1 more: 3.40.309.10)

Radius of gyration: 29.87 Å; Cα contacts (8 Å, |Δi|>4): 2548; chains: 2; bounding box: 86×68×74 Å

Secondary structure (DSSP, 8-state):
-PPP--HHHHHHHHHT-----SEEETTEEE--TT--EEEEE-TTT--EEEEEE---HHHHHHHHHHHHHHHHHTTTTTS-HHHHHHHHHHHHHHHHHTHHHHHHHHHHHH---HHHIIIIIHHHHHHHHHHHHHHHTT---EE----TTEEEEEEEEE-SEEEEE--SSSHHHHHHHHHHHHHHTT-EEEEE--GGG-HHHHHHHHHHHHHTPPTTSEEE----IIIIIHHHHH-TT--EEEEES-HHHHHHHHHHHHHTT--EEEEE----EEEEE-TT-S-HHHHHHHHHHHHHGGGG--TT-EEEEEEETTTHHHHHHHHHHHHTT--BS-TT-TT-SB---S-HHHHHHHHHHHHHHHHTT-EEEE---EETTTEE--EEEE---TTSHHHHS---SSEEEEEEESSHHHHHHHHH-SS--S-EEEE-S-HHHHHHHHHHS-SSEEEESS-S---TTS-B--SGGGEES--BSTTTHHHHTEEEEEEEEE--/-PPP--HHHHHHHHHH-----SEEETTEEE--TT--EEEEE-TTT--EEEEEE---HHHHHHHHHHHHHHHHHTTTTTS-HHHHHHHHHHHHHHHHHTHHHHHHHHHHHH---HHHIIIIIHHHHHHHHHHHHHHHTT---EE----SSEEEEEEEEE-SEEEEE--SSSHHHHHHHHHHHHHHTT-EEEEE--GGG-HHHHHHHHHHHHTTPPTTSEEE----IIIIIHHHHH-TT--EEEEES-HHHHHHHHHHHHTTT--EEEEE----EEEEE-TT-S-HHHHHHHHHHHHHGGGG--TT-EEEEEEETTTHHHHHHHHHHHHTT--B--TT-TT-SB---S-HHHHHHHHHHHHHHHHTT-EEEE---EETTTEE--EEEES--TTSHHHHS---SSEEEEEEESSHHHHHHHHT-SS--SEEEEE-S-HHHHHHHHHHS-SSEEEESS-----TTS-B--SGGGEES--BSTTTHHHHTEEEEEEEEE--

B-factor: mean 28.7, std 12.42, range [4.31, 109.33]

Organism: Pseudomonas aeruginosa (strain ATCC 15692 / DSM 22644 / CIP 104116 / JCM 14847 / LMG 12228 / 1C / PRS 101 / PAO1) (NCBI:txid208964)

InterPro domains:
  IPR015590 Aldehyde dehydrogenase domain [PF00171] (32-491)
  IPR016160 Aldehyde dehydrogenase, cysteine active site [PS00070] (296-307)
  IPR016161 Aldehyde/histidinol dehydrogenase [SSF53720] (16-494)
  IPR016162 Aldehyde dehydrogenase, N-terminal [G3DSA:3.40.605.10] (24-490)
  IPR016163 Aldehyde dehydrogenase, C-terminal [G3DSA:3.40.309.10] (271-459)
  IPR029510 Aldehyde dehydrogenase, glutamic acid active site [PS00687] (267-274)

GO terms:
  GO:0102244 3-aminopropanal dehydrogenase (NAD+) activity (F, EXP)